Protein 6URV (pdb70)

Sequence (770 aa):
MDGLELRKLGEVSWEEEAEISGSSARYDVTLSEQGEFKLEYLEDGIYGIFQSTFLGASQRGVGVAQGGVFHTMWHVTRGAFLVRNGKKLVPSWASVKEDLVAYGGSWKLDGRWDGEEEVQLIAAAPGKNVVNVQTKPSLFKVKNGGEIGAVALDYPSGTSGSPIVNRNGEVIGLYGNGILVGDNSFVSAISQTDGLELRKLGEVSWEEEAEISGSSARYDVTLSEQGEFKLDGLELRKLGEVSWEEEAEISGSSARYDVTLSEQGEFKLCEYLEDGIYGIFQSTFLGASQRGVGVAQGGVFHTMWHVTRGAFLVRNGKKLVPSWASVKEDLVAYGGSWKLDGRWDGEEEVQLIAAAPGKNVVNVQTKPSLFKVKNGGEIGAVALDYPSGTSGSPIVNRNGEVIGLYGNGILVGDNSFVSAISQTMDGLELRKLGEVSWEEEAEISGSSARYDVTLSEQGEFKLYLEDGIYGIFQSTFLGASQRGVGVAQGGVFHTMWHVTRGAFLVRNGKKLVPSWASVKEDLVAYGGSWKLDGRWDGEEEVQLIAAAPGKNVVNVQTKPSLFKVKNGGEIGAVALDYPSGTSGSPIVNRNGEVIGLYGNGILVGDNSFVSAISQTEYLEDGIYGIFQSTFLGASQRGVGVAQGGVFHTMWHVTRGAFLVRNGKKLVPSWASVKEDLVAYGGSWKLDGRWDGEEEVQLIAAAPGKNVVNVQTKPSLFKVKNGGEIGAVALDYPSGTSGSPIVNRNGEVIGLYGNGILVGDNSFVSAISQT

Structure (mmCIF, N/CA/C/O backbone):
data_6URV
#
_entry.id   6URV
#
_cell.length_a   60.019
_cell.length_b   151.670
_cell.length_c   60.255
_cell.angle_alpha   90.000
_cell.angle_beta   111.268
_cell.angle_gamma   90.000
#
_symmetry.space_group_name_H-M   'P 1 21 1'
#
loop_
_entity.id
_entity.type
_entity.pdbx_description
1 polymer NS2B
2 polymer 'NS3 protease'
3 water water
#
loop_
_atom_site.group_PDB
_atom_site.id
_atom_site.type_symbol
_atom_site.label_atom_id
_atom_site.label_alt_id
_atom_site.label_comp_id
_atom_site.label_asym_id
_atom_site.label_entity_id
_atom_site.label_seq_id
_atom_site.pdbx_PDB_ins_code
_atom_site.Cartn_x
_atom_site.Cartn_y
_atom_site.Cartn_z
_atom_site.occupancy
_atom_site.B_iso_or_equiv
_atom_site.auth_seq_id
_atom_site.auth_comp_id
_atom_site.auth_asym_id
_atom_site.auth_atom_id
_atom_site.pdbx_PDB_model_num
ATOM 1 N N . MET A 1 1 ? -9.71013 -8.37291 -13.83435 1.000 113.92682 48 MET A N 1
ATOM 2 C CA . MET A 1 1 ? -10.84284 -8.34870 -12.91418 1.000 110.95804 48 MET A CA 1
ATOM 3 C C . MET A 1 1 ? -10.73085 -9.46834 -11.88192 1.000 108.48669 48 MET A C 1
ATOM 4 O O . MET A 1 1 ? -11.70152 -9.80198 -11.20125 1.000 106.03640 48 MET A O 1
ATOM 6 N N . ASP A 1 2 ? -9.53252 -10.04331 -11.77546 1.000 109.29995 49 ASP A N 1
ATOM 7 C CA . ASP A 1 2 ? -9.25358 -11.11363 -10.82614 1.000 106.07061 49 ASP A CA 1
ATOM 8 C C . ASP A 1 2 ? -8.53163 -10.63156 -9.57813 1.000 102.57546 49 ASP A C 1
ATOM 9 O O . ASP A 1 2 ? -8.58672 -11.30760 -8.54646 1.000 99.68564 49 ASP A O 1
ATOM 14 N N . GLY A 1 3 ? -7.85335 -9.49398 -9.64985 1.000 105.08628 50 GLY A N 1
ATOM 15 C CA . GLY A 1 3 ? -7.15447 -8.95407 -8.50593 1.000 99.78038 50 GLY A CA 1
ATOM 16 C C . GLY A 1 3 ? -7.33818 -7.45641 -8.41464 1.000 96.41156 50 GLY A C 1
ATOM 17 O O . GLY A 1 3 ? -8.13007 -6.87413 -9.16281 1.000 100.80682 50 GLY A O 1
ATOM 18 N N . LEU A 1 4 ? -6.62437 -6.81970 -7.49780 1.000 85.35234 51 LEU A N 1
ATOM 19 C CA . LEU A 1 4 ? -6.72699 -5.38575 -7.30939 1.000 80.55703 51 LEU A CA 1
ATOM 20 C C . LEU A 1 4 ? -5.45525 -4.72219 -7.81419 1.000 78.22517 51 LEU A C 1
ATOM 21 O O . LEU A 1 4 ? -4.36293 -5.28944 -7.72782 1.000 78.84630 51 LEU A O 1
ATOM 26 N N . GLU A 1 5 ? -5.60383 -3.51110 -8.33657 1.000 77.39612 52 GLU A N 1
ATOM 27 C CA . GLU A 1 5 ? -4.50812 -2.79609 -8.96755 1.000 78.88051 52 GLU A CA 1
ATOM 28 C C . GLU A 1 5 ? -4.10357 -1.63816 -8.06949 1.000 73.16930 52 GLU A C 1
ATOM 29 O O . GLU A 1 5 ? -4.93751 -1.04346 -7.38170 1.000 69.89259 52 GLU A O 1
ATOM 35 N N . LEU A 1 6 ? -2.81935 -1.31006 -8.09492 1.000 65.82631 53 LEU A N 1
ATOM 36 C CA . LEU A 1 6 ? -2.28249 -0.26684 -7.23964 1.000 66.05266 53 LEU A CA 1
ATOM 37 C C . LEU A 1 6 ? -2.04498 0.99488 -8.05181 1.000 69.72941 53 LEU A C 1
ATOM 38 O O . LEU A 1 6 ? -1.60303 0.93874 -9.20344 1.000 72.19813 53 LEU A O 1
ATOM 43 N N . ARG A 1 7 ? -2.32919 2.13284 -7.43621 1.000 70.55583 54 ARG A N 1
ATOM 44 C CA . ARG A 1 7 ? -2.09891 3.42976 -8.04641 1.000 74.57473 54 ARG A CA 1
ATOM 45 C C . ARG A 1 7 ? -1.47183 4.32640 -6.99892 1.000 75.06163 54 ARG A C 1
ATOM 46 O O . ARG A 1 7 ? -1.93979 4.38647 -5.85931 1.000 72.88505 54 ARG A O 1
ATOM 54 N N . LYS A 1 8 ? -0.42929 5.04052 -7.39193 1.000 78.35413 55 LYS A N 1
ATOM 55 C CA . LYS A 1 8 ? 0.24490 5.92415 -6.46039 1.000 79.40426 55 LYS A CA 1
ATOM 56 C C . LYS A 1 8 ? -0.52433 7.23535 -6.39731 1.000 85.38655 55 LYS A C 1
ATOM 57 O O . LYS A 1 8 ? -0.86701 7.81342 -7.43417 1.000 91.81101 55 LYS A O 1
ATOM 63 N N . LEU A 1 9 ? -0.79634 7.70598 -5.17900 1.000 84.07324 56 LEU A N 1
ATOM 64 C CA . LEU A 1 9 ? -1.52950 8.94541 -4.98183 1.000 88.45797 56 LEU A CA 1
ATOM 65 C C . LEU A 1 9 ? -0.74561 10.00911 -4.23240 1.000 95.10351 56 LEU A C 1
ATOM 66 O O . LEU A 1 9 ? -1.14244 11.17812 -4.25591 1.000 98.56182 56 LEU A O 1
ATOM 71 N N . GLY A 1 10 ? 0.35382 9.64447 -3.58723 1.000 97.28008 57 GLY A N 1
ATOM 72 C CA . GLY A 1 10 ? 1.16799 10.60121 -2.87266 1.000 106.36802 57 GLY A CA 1
ATOM 73 C C . GLY A 1 10 ? 2.26825 9.87066 -2.13311 1.000 108.81568 57 GLY A C 1
ATOM 74 O O . GLY A 1 10 ? 2.44031 8.65892 -2.28271 1.000 108.26824 57 GLY A O 1
ATOM 75 N N . GLU A 1 11 ? 2.99085 10.62129 -1.30939 1.000 112.16608 58 GLU A N 1
ATOM 76 C CA . GLU A 1 11 ? 4.12970 10.06781 -0.59800 1.000 111.17122 58 GLU A CA 1
ATOM 77 C C . GLU A 1 11 ? 4.04470 10.46216 0.87152 1.000 106.79702 58 GLU A C 1
ATOM 78 O O . GLU A 1 11 ? 3.60877 11.57045 1.20104 1.000 110.55010 58 GLU A O 1
ATOM 84 N N . VAL A 1 12 ? 4.48428 9.56015 1.74679 1.000 98.12755 59 VAL A N 1
ATOM 85 C CA . VAL A 1 12 ? 4.32283 9.73528 3.18749 1.000 91.05565 59 VAL A CA 1
ATOM 86 C C . VAL A 1 12 ? 5.29791 10.79618 3.68306 1.000 91.97419 59 VAL A C 1
ATOM 87 O O . VAL A 1 12 ? 6.50727 10.72087 3.43799 1.000 95.12456 59 VAL A O 1
ATOM 91 N N . SER A 1 13 ? 4.76398 11.79961 4.36862 1.000 90.30293 60 SER A N 1
ATOM 92 C CA . SER A 1 13 ? 5.54390 12.92104 4.86499 1.000 94.27709 60 SER A CA 1
ATOM 93 C C . SER A 1 13 ? 4.73553 13.57424 5.97073 1.000 91.33990 60 SER A C 1
ATOM 94 O O . SER A 1 13 ? 3.54004 13.31650 6.12516 1.000 89.38967 60 SER A O 1
ATOM 97 N N . TRP A 1 14 ? 5.39791 14.42866 6.73430 1.000 94.68240 61 TRP A N 1
ATOM 98 C CA . TRP A 1 14 ? 4.73119 15.25809 7.72395 1.000 96.93267 61 TRP A CA 1
ATOM 99 C C . TRP A 1 14 ? 4.65915 16.67033 7.16241 1.000 103.53873 61 TRP A C 1
ATOM 100 O O . TRP A 1 14 ? 5.69378 17.30260 6.92548 1.000 107.34182 61 TRP A O 1
ATOM 111 N N . GLU A 1 15 ? 3.44313 17.15313 6.93704 1.000 105.00470 62 GLU A N 1
ATOM 112 C CA . GLU A 1 15 ? 3.23517 18.50912 6.45446 1.000 112.62666 62 GLU A CA 1
ATOM 113 C C . GLU A 1 15 ? 3.11908 19.42812 7.66241 1.000 119.88806 62 GLU A C 1
ATOM 114 O O . GLU A 1 15 ? 2.31405 19.17811 8.56611 1.000 115.97443 62 GLU A O 1
ATOM 116 N N . GLU A 1 16 ? 3.93550 20.48613 7.67987 1.000 93.70597 63 GLU A N 1
ATOM 117 C CA . GLU A 1 16 ? 4.03664 21.31364 8.87607 1.000 99.90935 63 GLU A CA 1
ATOM 118 C C . GLU A 1 16 ? 2.80537 22.18985 9.06328 1.000 108.75778 63 GLU A C 1
ATOM 119 O O . GLU A 1 16 ? 2.44079 22.51016 10.20068 1.000 108.53143 63 GLU A O 1
ATOM 121 N N . GLU A 1 17 ? 2.16516 22.59413 7.97039 1.000 117.32459 64 GLU A N 1
ATOM 122 C CA . GLU A 1 17 ? 0.97808 23.43728 7.99866 1.000 127.82322 64 GLU A CA 1
ATOM 123 C C . GLU A 1 17 ? -0.32702 22.64513 8.02858 1.000 134.33453 64 GLU A C 1
ATOM 124 O O . GLU A 1 17 ? -1.39636 23.24237 7.87619 1.000 135.98473 64 GLU A O 1
ATOM 126 N N . ALA A 1 18 ? -0.26595 21.32849 8.22601 1.000 139.32986 65 ALA A N 1
ATOM 127 C CA . ALA A 1 18 ? -1.44680 20.47649 8.11507 1.000 139.09036 65 ALA A CA 1
ATOM 128 C C . ALA A 1 18 ? -2.53649 20.88189 9.10487 1.000 137.46122 65 ALA A C 1
ATOM 129 O O . ALA A 1 18 ? -2.26532 21.30974 10.22961 1.000 138.71926 65 ALA A O 1
ATOM 131 N N . GLU A 1 19 ? -3.78782 20.73138 8.66815 1.000 126.10196 66 GLU A N 1
ATOM 132 C CA . GLU A 1 19 ? -4.93142 21.15644 9.46589 1.000 118.24839 66 GLU A CA 1
ATOM 133 C C . GLU A 1 19 ? -5.15298 20.22115 10.64972 1.000 112.98723 66 GLU A C 1
ATOM 134 O O . GLU A 1 19 ? -5.05792 18.99725 10.52808 1.000 108.73672 66 GLU A O 1
ATOM 140 N N . ILE A 1 20 ? -5.41125 20.81376 11.81391 1.000 112.86090 67 ILE A N 1
ATOM 141 C CA . ILE A 1 20 ? -5.65129 20.06447 13.04253 1.000 110.96067 67 ILE A CA 1
ATOM 142 C C . ILE A 1 20 ? -7.14900 19.87806 13.26267 1.000 117.31933 67 ILE A C 1
ATOM 143 O O . ILE A 1 20 ? -7.93815 20.81295 13.08312 1.000 122.30151 67 ILE A O 1
ATOM 148 N N . SER A 1 21 ? -7.54227 18.65647 13.61568 1.000 119.95386 68 SER A N 1
ATOM 149 C CA . SER A 1 21 ? -8.93364 18.31337 13.88906 1.000 124.58073 68 SER A CA 1
ATOM 150 C C . SER A 1 21 ? -8.94451 17.15139 14.87828 1.000 128.77333 68 SER A C 1
ATOM 151 O O . SER A 1 21 ? -7.91305 16.79751 15.45638 1.000 126.89943 68 SER A O 1
ATOM 154 N N . GLY A 1 22 ? -10.11820 16.55574 15.07907 1.000 137.06643 69 GLY A N 1
ATOM 155 C CA . GLY A 1 22 ? -10.24422 15.46643 16.02514 1.000 135.56099 69 GLY A CA 1
ATOM 156 C C . GLY A 1 22 ? -10.43433 15.91649 17.45853 1.000 135.28727 69 GLY A C 1
ATOM 157 O O . GLY A 1 22 ? -10.45445 17.10479 17.79226 1.000 138.20341 69 GLY A O 1
ATOM 158 N N . SER A 1 23 ? -10.59450 14.91701 18.32347 1.000 127.84428 70 SER A N 1
ATOM 159 C CA . SER A 1 23 ? -10.78498 15.10705 19.75313 1.000 124.87023 70 SER A CA 1
ATOM 160 C C . SER A 1 23 ? -10.03081 14.00566 20.48183 1.000 117.88519 70 SER A C 1
ATOM 161 O O . SER A 1 23 ? -10.03269 12.85318 20.04405 1.000 117.13510 70 SER A O 1
ATOM 164 N N . SER A 1 24 ? -9.38645 14.36140 21.58991 1.000 113.37149 71 SER A N 1
ATOM 165 C CA . SER A 1 24 ? -8.63169 13.40507 22.38946 1.000 112.16345 71 SER A CA 1
ATOM 166 C C . SER A 1 24 ? -9.48833 12.92022 23.55236 1.000 115.24276 71 SER A C 1
ATOM 167 O O . SER A 1 24 ? -10.02384 13.72773 24.32013 1.000 121.79092 71 SER A O 1
ATOM 170 N N . ALA A 1 25 ? -9.61020 11.60005 23.67567 1.000 112.31873 72 ALA A N 1
ATOM 171 C CA . ALA A 1 25 ? -10.37843 10.97130 24.74079 1.000 113.60309 72 ALA A CA 1
ATOM 172 C C . ALA A 1 25 ? -9.82719 9.57289 24.97666 1.000 111.39230 72 ALA A C 1
ATOM 173 O O . ALA A 1 25 ? -9.10326 9.02476 24.14275 1.000 108.81831 72 ALA A O 1
ATOM 175 N N . ARG A 1 26 ? -10.16662 9.00428 26.12902 1.000 113.02145 73 ARG A N 1
ATOM 176 C CA . ARG A 1 26 ? -9.73959 7.65869 26.48474 1.000 114.21369 73 ARG A CA 1
ATOM 177 C C . ARG A 1 26 ? -10.94236 6.72580 26.52687 1.000 113.62941 73 ARG A C 1
ATOM 178 O O . ARG A 1 26 ? -11.94656 7.03205 27.17684 1.000 117.92730 73 ARG A O 1
ATOM 186 N N . TYR A 1 27 ? -10.83711 5.59532 25.82914 1.000 110.07899 74 TYR A N 1
ATOM 187 C CA . TYR A 1 27 ? -11.89464 4.59368 25.77445 1.000 109.91318 74 TYR A CA 1
ATOM 188 C C . TYR A 1 27 ? -11.28664 3.25255 26.14829 1.000 111.49232 74 TYR A C 1
ATOM 189 O O . TYR A 1 27 ? -10.19649 2.91870 25.67542 1.000 111.54495 74 TYR A O 1
ATOM 198 N N . ASP A 1 28 ? -11.97236 2.48177 26.98762 1.000 111.92658 75 ASP A N 1
ATOM 199 C CA . ASP A 1 28 ? -11.54124 1.11911 27.26937 1.000 107.94715 75 ASP A CA 1
ATOM 200 C C . ASP A 1 28 ? -12.42933 0.14514 26.50476 1.000 99.27506 75 ASP A C 1
ATOM 201 O O . ASP A 1 28 ? -13.65749 0.16829 26.64187 1.000 97.28535 75 ASP A O 1
ATOM 206 N N . VAL A 1 29 ? -11.79569 -0.70617 25.70011 1.000 97.40905 76 VAL A N 1
ATOM 207 C CA . VAL A 1 29 ? -12.46798 -1.53586 24.71351 1.000 94.00074 76 VAL A CA 1
ATOM 208 C C . VAL A 1 29 ? -11.98259 -2.96952 24.86637 1.000 96.33787 76 VAL A C 1
ATOM 209 O O . VAL A 1 29 ? -10.94837 -3.23936 25.47838 1.000 96.94847 76 VAL A O 1
ATOM 213 N N . THR A 1 30 ? -12.74694 -3.89598 24.29780 1.000 97.04058 77 THR A N 1
ATOM 214 C CA . THR A 1 30 ? -12.32450 -5.28305 24.21157 1.000 100.31992 77 THR A CA 1
ATOM 215 C C . THR A 1 30 ? -11.89477 -5.57752 22.78118 1.000 98.40390 77 THR A C 1
ATOM 216 O O . THR A 1 30 ? -12.44144 -5.02586 21.82121 1.000 95.41407 77 THR A O 1
ATOM 220 N N . LEU A 1 31 ? -10.89856 -6.44824 22.64880 1.000 94.03759 78 LEU A N 1
ATOM 221 C CA . LEU A 1 31 ? -10.38265 -6.85636 21.35060 1.000 87.03149 78 LEU A CA 1
ATOM 222 C C . LEU A 1 31 ? -10.49588 -8.36379 21.20411 1.000 90.36347 78 LEU A C 1
ATOM 223 O O . LEU A 1 31 ? -9.94763 -9.11260 22.01929 1.000 93.15064 78 LEU A O 1
ATOM 228 N N . SER A 1 32 ? -11.20809 -8.79962 20.17206 1.000 93.08484 79 SER A N 1
ATOM 229 C CA . SER A 1 32 ? -11.34544 -10.21427 19.87746 1.000 97.95385 79 SER A CA 1
ATOM 230 C C . SER A 1 32 ? -10.10168 -10.72701 19.15288 1.000 92.67953 79 SER A C 1
ATOM 231 O O . SER A 1 32 ? -9.24921 -9.96142 18.69268 1.000 89.64496 79 SER A O 1
ATOM 234 N N . GLU A 1 33 ? -10.00338 -12.05188 19.05635 1.000 94.14550 80 GLU A N 1
ATOM 235 C CA . GLU A 1 33 ? -8.91138 -12.65702 18.30376 1.000 97.70908 80 GLU A CA 1
ATOM 236 C C . GLU A 1 33 ? -9.02098 -12.38786 16.80840 1.000 93.99548 80 GLU A C 1
ATOM 237 O O . GLU A 1 33 ? -8.03305 -12.56022 16.08728 1.000 93.95600 80 GLU A O 1
ATOM 243 N N . GLN A 1 34 ? -10.18569 -11.95920 16.32912 1.000 90.62929 81 GLN A N 1
ATOM 244 C CA . GLN A 1 34 ? -10.36656 -11.60512 14.92862 1.000 87.92633 81 GLN A CA 1
ATOM 245 C C . GLN A 1 34 ? -10.11897 -10.12680 14.66123 1.000 85.79976 81 GLN A C 1
ATOM 246 O O . GLN A 1 34 ? -10.52845 -9.62490 13.60941 1.000 82.72571 81 GLN A O 1
ATOM 252 N N . GLY A 1 35 ? -9.46433 -9.42323 15.58295 1.000 87.91054 82 GLY A N 1
ATOM 253 C CA . GLY A 1 35 ? -9.10353 -8.03959 15.35075 1.000 89.17648 82 GLY A CA 1
ATOM 254 C C . GLY A 1 35 ? -10.25497 -7.07027 15.46191 1.000 88.20531 82 GLY A C 1
ATOM 255 O O . GLY A 1 35 ? -10.13643 -5.92846 15.00579 1.000 87.28678 82 GLY A O 1
ATOM 256 N N . GLU A 1 36 ? -11.36638 -7.49034 16.06057 1.000 89.94763 83 GLU A N 1
ATOM 257 C CA . GLU A 1 36 ? -12.53955 -6.64502 16.22384 1.000 91.52940 83 GLU A CA 1
ATOM 258 C C . GLU A 1 36 ? -12.43541 -5.84440 17.51407 1.000 91.07671 83 GLU A C 1
ATOM 259 O O . GLU A 1 36 ? -12.01388 -6.36328 18.55192 1.000 92.13736 83 GLU A O 1
ATOM 265 N N . PHE A 1 37 ? -12.85443 -4.58549 17.44845 1.000 91.30042 84 PHE A N 1
ATOM 266 C CA . PHE A 1 37 ? -12.84043 -3.68424 18.58851 1.000 92.77428 84 PHE A CA 1
ATOM 267 C C . PHE A 1 37 ? -14.27050 -3.36428 19.00216 1.000 97.08796 84 PHE A C 1
ATOM 268 O O . PHE A 1 37 ? -15.12059 -3.08325 18.15226 1.000 98.02228 84 PHE A O 1
ATOM 276 N N . LYS A 1 38 ? -14.53729 -3.41756 20.30503 1.000 100.98053 85 LYS A N 1
ATOM 277 C CA . LYS A 1 38 ? -15.85947 -3.08623 20.81774 1.000 100.54627 85 LYS A CA 1
ATOM 278 C C . LYS A 1 38 ? -15.71000 -2.44142 22.18717 1.000 102.71495 85 LYS A C 1
ATOM 279 O O . LYS A 1 38 ? -14.75483 -2.72233 22.91314 1.000 105.05733 85 LYS A O 1
ATOM 281 N N . LEU A 1 39 ? -16.68827 -1.61841 22.55461 1.000 101.23319 86 LEU A N 1
ATOM 282 C CA . LEU A 1 39 ? -16.65589 -0.91297 23.83589 1.000 102.09645 86 LEU A CA 1
ATOM 283 C C . LEU A 1 39 ? -17.30269 -1.72937 24.94929 1.000 101.49375 86 LEU A C 1
ATOM 284 O O . LEU A 1 39 ? -16.99998 -1.54139 26.12931 1.000 101.51480 86 LEU A O 1
ATOM 289 N N . GLU B 2 13 ? -44.81617 -10.05810 -4.12942 1.000 146.33860 18 GLU H N 1
ATOM 290 C CA . GLU B 2 13 ? -44.56143 -9.20097 -5.27934 1.000 147.09922 18 GLU H CA 1
ATOM 291 C C . GLU B 2 13 ? -44.32951 -7.75379 -4.84311 1.000 145.65167 18 GLU H C 1
ATOM 292 O O . GLU B 2 13 ? -43.51067 -7.04671 -5.43943 1.000 144.57523 18 GLU H O 1
ATOM 294 N N . TYR B 2 14 ? -45.02940 -7.31971 -3.79591 1.000 146.03593 19 TYR H N 1
ATOM 295 C CA . TYR B 2 14 ? -44.86542 -5.95358 -3.32669 1.000 141.48538 19 TYR H CA 1
ATOM 296 C C . TYR B 2 14 ? -43.49513 -5.74583 -2.68404 1.000 138.24552 19 TYR H C 1
ATOM 297 O O . TYR B 2 14 ? -42.99067 -6.59724 -1.93962 1.000 135.62152 19 TYR H O 1
ATOM 306 N N . LEU B 2 15 ? -42.90362 -4.58235 -2.95305 1.000 139.69570 20 LEU H N 1
ATOM 307 C CA . LEU B 2 15 ? -41.63740 -4.18953 -2.35084 1.000 138.48766 20 LEU H CA 1
ATOM 308 C C . LEU B 2 15 ? -41.95925 -3.14348 -1.29225 1.000 129.55238 20 LEU H C 1
ATOM 309 O O . LEU B 2 15 ? -42.35189 -2.02283 -1.63139 1.000 106.50488 20 LEU H O 1
ATOM 311 N N . GLU B 2 16 ? -41.70774 -3.47984 -0.02638 1.000 120.28021 21 GLU H N 1
ATOM 312 C CA . GLU B 2 16 ? -42.10550 -2.61588 1.08003 1.000 117.74570 21 GLU H CA 1
ATOM 313 C C . GLU B 2 16 ? -41.50274 -1.22363 0.93541 1.000 114.75586 21 GLU H C 1
ATOM 314 O O . GLU B 2 16 ? -40.32841 -1.06905 0.59436 1.000 113.67416 21 GLU H O 1
ATOM 316 N N . ASP B 2 17 ? -42.33123 -0.20603 1.17095 1.000 113.56888 22 ASP H N 1
ATOM 317 C CA . ASP B 2 17 ? -41.87740 1.17415 1.06161 1.000 109.70263 22 ASP H CA 1
ATOM 318 C C . ASP B 2 17 ? -40.79932 1.45718 2.09900 1.000 102.90971 22 ASP H C 1
ATOM 319 O O . ASP B 2 17 ? -40.82912 0.92911 3.21308 1.000 102.43333 22 ASP H O 1
ATOM 324 N N . GLY B 2 18 ? -39.82406 2.25386 1.71153 1.000 99.93567 23 GLY H N 1
ATOM 325 C CA . GLY B 2 18 ? -38.70731 2.56720 2.58089 1.000 97.32220 23 GLY H CA 1
ATOM 326 C C . GLY B 2 18 ? -37.45394 2.77268 1.75777 1.000 93.11643 23 GLY H C 1
ATOM 327 O O . GLY B 2 18 ? -37.46039 2.67096 0.53259 1.000 93.65333 23 GLY H O 1
ATOM 328 N N . ILE B 2 19 ? -36.36452 3.06032 2.46414 1.000 88.86592 24 ILE H N 1
ATOM 329 C CA . ILE B 2 19 ? -35.06976 3.29144 1.83599 1.000 89.24491 24 ILE H CA 1
ATOM 330 C C . ILE B 2 19 ? -34.27471 1.99431 1.88699 1.000 89.70812 24 ILE H C 1
ATOM 331 O O . ILE B 2 19 ? -34.16463 1.35834 2.94359 1.000 91.99261 24 ILE H O 1
ATOM 336 N N . TYR B 2 20 ? -33.79603 1.55844 0.72822 1.000 87.55523 25 TYR H N 1
ATOM 337 C CA . TYR B 2 20 ? -33.03631 0.32662 0.61342 1.000 87.65261 25 TYR H CA 1
ATOM 338 C C . TYR B 2 20 ? -31.61414 0.64736 0.18618 1.000 87.20256 25 TYR H C 1
ATOM 339 O O . TYR B 2 20 ? -31.36048 1.64063 -0.50148 1.000 89.60811 25 TYR H O 1
ATOM 348 N N . GLY B 2 21 ? -30.68632 -0.20048 0.61376 1.000 83.43369 26 GLY H N 1
ATOM 349 C CA . GLY B 2 21 ? -29.30618 -0.11373 0.18216 1.000 81.30975 26 GLY H CA 1
ATOM 350 C C . GLY B 2 21 ? -29.02732 -1.17278 -0.87436 1.000 82.75729 26 GLY H C 1
ATOM 351 O O . GLY B 2 21 ? -29.44510 -2.32002 -0.73966 1.000 83.86005 26 GLY H O 1
ATOM 352 N N . ILE B 2 22 ? -28.32138 -0.76387 -1.91501 1.000 80.19646 27 ILE H N 1
ATOM 353 C CA . ILE B 2 22 ? -27.91954 -1.66791 -2.98250 1.000 80.66757 27 ILE H CA 1
ATOM 354 C C . ILE B 2 22 ? -26.53988 -2.20860 -2.64125 1.000 78.84103 27 ILE H C 1
ATOM 355 O O . ILE B 2 22 ? -25.59741 -1.43905 -2.42070 1.000 77.24347 27 ILE H O 1
ATOM 360 N N . PHE B 2 23 ? -26.42181 -3.53072 -2.58194 1.000 79.23318 28 PHE H N 1
ATOM 361 C CA . PHE B 2 23 ? -25.21389 -4.19264 -2.11358 1.000 77.71458 28 PHE H CA 1
ATOM 362 C C . PHE B 2 23 ? -24.63516 -5.03758 -3.23731 1.000 78.22517 28 PHE H C 1
ATOM 363 O O . PHE B 2 23 ? -25.36553 -5.77430 -3.91022 1.000 79.99117 28 PHE H O 1
ATOM 371 N N . GLN B 2 24 ? -23.32554 -4.93627 -3.42873 1.000 76.83553 29 GLN H N 1
ATOM 372 C CA . GLN B 2 24 ? -22.62662 -5.68539 -4.46052 1.000 79.05948 29 GLN H CA 1
ATOM 373 C C . GLN B 2 24 ? -21.73836 -6.72964 -3.80723 1.000 77.90145 29 GLN H C 1
ATOM 374 O O . GLN B 2 24 ? -21.08234 -6.45854 -2.79803 1.000 77.62773 29 GLN H O 1
ATOM 380 N N . SER B 2 25 ? -21.71956 -7.92256 -4.38748 1.000 78.99631 30 SER H N 1
ATOM 381 C CA . SER B 2 25 ? -20.99149 -9.05063 -3.83103 1.000 78.63311 30 SER H CA 1
ATOM 382 C C . SER B 2 25 ? -19.79226 -9.35503 -4.71699 1.000 76.08281 30 SER H C 1
ATOM 383 O O . SER B 2 25 ? -19.94666 -9.62480 -5.91419 1.000 77.29085 30 SER H O 1
ATOM 386 N N . THR B 2 26 ? -18.60509 -9.28717 -4.13223 1.000 74.55631 31 THR H N 1
ATOM 387 C CA . THR B 2 26 ? -17.36040 -9.65801 -4.78340 1.000 74.12731 31 THR H CA 1
ATOM 388 C C . THR B 2 26 ? -16.68275 -10.72661 -3.93573 1.000 73.48249 31 THR H C 1
ATOM 389 O O . THR B 2 26 ? -17.15662 -11.08960 -2.85846 1.000 73.38248 31 THR H O 1
ATOM 393 N N . PHE B 2 27 ? -15.55374 -11.22975 -4.42492 1.000 73.17456 32 PHE H N 1
ATOM 394 C CA . PHE B 2 27 ? -14.77620 -12.17126 -3.63221 1.000 72.57186 32 PHE H CA 1
ATOM 395 C C . PHE B 2 27 ? -14.25859 -11.55168 -2.33809 1.000 71.33487 32 PHE H C 1
ATOM 396 O O . PHE B 2 27 ? -13.75191 -12.28330 -1.47946 1.000 70.99535 32 PHE H O 1
ATOM 404 N N . LEU B 2 28 ? -14.37022 -10.23498 -2.17542 1.000 70.80586 33 LEU H N 1
ATOM 405 C CA . LEU B 2 28 ? -13.98275 -9.56228 -0.94594 1.000 69.82943 33 LEU H CA 1
ATOM 406 C C . LEU B 2 28 ? -15.16089 -9.29695 -0.01809 1.000 70.01366 33 LEU H C 1
ATOM 407 O O . LEU B 2 28 ? -14.95767 -8.78401 1.08646 1.000 69.37148 33 LEU H O 1
ATOM 412 N N . GLY B 2 29 ? -16.38274 -9.62713 -0.43627 1.000 71.04536 34 GLY H N 1
ATOM 413 C CA . GLY B 2 29 ? -17.52999 -9.61371 0.44104 1.000 72.87979 34 GLY H CA 1
ATOM 414 C C . GLY B 2 29 ? -18.67320 -8.84451 -0.17925 1.000 73.49829 34 GLY H C 1
ATOM 415 O O . GLY B 2 29 ? -18.71861 -8.62825 -1.39477 1.000 73.17193 34 GLY H O 1
ATOM 416 N N . ALA B 2 30 ? -19.60649 -8.42905 0.67138 1.000 77.03292 35 ALA H N 1
ATOM 417 C CA . ALA B 2 30 ? -20.73928 -7.61424 0.25915 1.000 78.13042 35 ALA H CA 1
ATOM 418 C C . ALA B 2 30 ? -20.50025 -6.19415 0.74932 1.000 77.61983 35 ALA H C 1
ATOM 419 O O . ALA B 2 30 ? -20.19290 -5.98236 1.92710 1.000 78.20675 35 ALA H O 1
ATOM 421 N N . SER B 2 31 ? -20.64302 -5.22847 -0.15261 1.000 73.99571 36 SER H N 1
ATOM 422 C CA . SER B 2 31 ? -20.41331 -3.83309 0.17653 1.000 72.74556 36 SER H CA 1
ATOM 423 C C . SER B 2 31 ? -21.52243 -2.97097 -0.40166 1.000 72.37447 36 SER H C 1
ATOM 424 O O . SER B 2 31 ? -22.09154 -3.27399 -1.45509 1.000 73.59830 36 SER H O 1
ATOM 427 N N . GLN B 2 32 ? -21.82096 -1.89429 0.31794 1.000 71.89020 37 GLN H N 1
ATOM 428 C CA . GLN B 2 32 ? -22.87164 -0.95158 -0.04122 1.000 72.70082 37 GLN H CA 1
ATOM 429 C C . GLN B 2 32 ? -22.39592 -0.09244 -1.20257 1.000 72.72977 37 GLN H C 1
ATOM 430 O O . GLN B 2 32 ? -21.61853 0.85120 -1.02437 1.000 71.74808 37 GLN H O 1
ATOM 436 N N . ARG B 2 33 ? -22.88632 -0.39720 -2.39917 1.000 74.07467 38 ARG H N 1
ATOM 437 C CA . ARG B 2 33 ? -22.58256 0.44891 -3.53820 1.000 74.47998 38 ARG H CA 1
ATOM 438 C C . ARG B 2 33 ? -23.51966 1.65109 -3.61210 1.000 75.14585 38 ARG H C 1
ATOM 439 O O . ARG B 2 33 ? -23.20606 2.60542 -4.33296 1.000 75.32745 38 ARG H O 1
ATOM 441 N N . GLY B 2 34 ? -24.65124 1.63781 -2.89887 1.000 77.82775 39 GLY H N 1
ATOM 442 C CA . GLY B 2 34 ? -25.53624 2.79588 -2.91795 1.000 78.98579 39 GLY H CA 1
ATOM 443 C C . GLY B 2 34 ? -26.84777 2.58255 -2.17473 1.000 79.22266 39 GLY H C 1
ATOM 444 O O . GLY B 2 34 ? -27.06848 1.56532 -1.50918 1.000 78.93578 39 GLY H O 1
ATOM 445 N N . VAL B 2 35 ? -27.71295 3.59680 -2.28612 1.000 77.98830 40 VAL H N 1
ATOM 446 C CA . VAL B 2 35 ? -29.04275 3.65373 -1.68037 1.000 79.96485 40 VAL H CA 1
ATOM 447 C C . VAL B 2 35 ? -30.08984 3.99573 -2.73365 1.000 82.27829 40 VAL H C 1
ATOM 448 O O . VAL B 2 35 ? -29.79397 4.50772 -3.81329 1.000 82.53884 40 VAL H O 1
ATOM 452 N N . GLY B 2 36 ? -31.21941 3.33435 -2.50462 1.000 84.15746 41 GLY H N 1
ATOM 453 C CA . GLY B 2 36 ? -32.43006 3.38394 -3.33512 1.000 85.18916 41 GLY H CA 1
ATOM 454 C C . GLY B 2 36 ? -33.60744 3.86949 -2.52987 1.000 86.14717 41 GLY H C 1
ATOM 455 O O . GLY B 2 36 ? -33.44108 4.12630 -1.35072 1.000 85.00230 41 GLY H O 1
ATOM 456 N N . VAL B 2 37 ? -34.75771 4.01372 -3.16731 1.000 88.44745 42 VAL H N 1
ATOM 457 C CA . VAL B 2 37 ? -35.95222 4.48940 -2.42705 1.000 89.76866 42 VAL H CA 1
ATOM 458 C C . VAL B 2 37 ? -37.17538 3.80751 -2.99688 1.000 92.73743 42 VAL H C 1
ATOM 459 O O . VAL B 2 37 ? -37.56053 4.15454 -4.08247 1.000 94.10602 42 VAL H O 1
ATOM 463 N N . ALA B 2 38 ? -37.75593 2.88414 -2.25143 1.000 95.21931 43 ALA H N 1
ATOM 464 C CA . ALA B 2 38 ? -38.98587 2.21104 -2.70923 1.000 100.64101 43 ALA H CA 1
ATOM 465 C C . ALA B 2 38 ? -40.21218 3.07348 -2.37619 1.000 101.94907 43 ALA H C 1
ATOM 466 O O . ALA B 2 38 ? -40.30696 3.64143 -1.27494 1.000 97.99859 43 ALA H O 1
ATOM 468 N N . GLN B 2 39 ? -41.08114 3.21935 -3.36519 1.000 105.60740 44 GLN H N 1
ATOM 469 C CA . GLN B 2 39 ? -42.33987 3.94117 -3.23834 1.000 108.16297 44 GLN H CA 1
ATOM 470 C C . GLN B 2 39 ? -43.29704 3.46421 -4.31832 1.000 114.44530 44 GLN H C 1
ATOM 471 O O . GLN B 2 39 ? -42.92438 3.40338 -5.49418 1.000 112.68193 44 GLN H O 1
ATOM 477 N N . GLY B 2 40 ? -44.52426 3.14052 -3.91747 1.000 112.06870 45 GLY H N 1
ATOM 478 C CA . GLY B 2 40 ? -45.51218 2.68533 -4.87435 1.000 118.47736 45 GLY H CA 1
ATOM 479 C C . GLY B 2 40 ? -45.18852 1.36052 -5.52146 1.000 121.57510 45 GLY H C 1
ATOM 480 O O . GLY B 2 40 ? -45.73165 1.05152 -6.58396 1.000 119.11428 45 GLY H O 1
ATOM 481 N N . GLY B 2 41 ? -44.30234 0.57236 -4.91569 1.000 123.06476 46 GLY H N 1
ATOM 482 C CA . GLY B 2 41 ? -43.92443 -0.72369 -5.43786 1.000 126.50201 46 GLY H CA 1
ATOM 483 C C . GLY B 2 41 ? -42.87359 -0.71371 -6.52394 1.000 128.71806 46 GLY H C 1
ATOM 484 O O . GLY B 2 41 ? -42.60880 -1.76763 -7.11242 1.000 133.09227 46 GLY H O 1
ATOM 485 N N . VAL B 2 42 ? -42.26612 0.43280 -6.81102 1.000 123.70957 47 VAL H N 1
ATOM 486 C CA . VAL B 2 42 ? -41.16300 0.52451 -7.75805 1.000 122.70419 47 VAL H CA 1
ATOM 487 C C . VAL B 2 42 ? -39.96450 1.10409 -7.01736 1.000 118.00362 47 VAL H C 1
ATOM 488 O O . VAL B 2 42 ? -40.12072 1.95446 -6.13746 1.000 118.27471 47 VAL H O 1
ATOM 492 N N . PHE B 2 43 ? -38.76321 0.63969 -7.36762 1.000 105.56266 48 PHE H N 1
ATOM 493 C CA . PHE B 2 43 ? -37.53985 1.05638 -6.69028 1.000 93.07432 48 PHE H CA 1
ATOM 494 C C . PHE B 2 43 ? -36.82246 2.10890 -7.52175 1.000 88.52114 48 PHE H C 1
ATOM 495 O O . PHE B 2 43 ? -36.59586 1.91211 -8.71958 1.000 89.83709 48 PHE H O 1
ATOM 503 N N . HIS B 2 44 ? -36.43813 3.20868 -6.87647 1.000 84.44434 49 HIS H N 1
ATOM 504 C CA . HIS B 2 44 ? -35.80944 4.33392 -7.55364 1.000 84.66015 49 HIS H CA 1
ATOM 505 C C . HIS B 2 44 ? -34.43425 4.59077 -6.96290 1.000 80.61230 49 HIS H C 1
ATOM 506 O O . HIS B 2 44 ? -34.27381 4.64849 -5.73911 1.000 79.00158 49 HIS H O 1
ATOM 513 N N . THR B 2 45 ? -33.45699 4.77036 -7.84152 1.000 80.90181 50 THR H N 1
ATOM 514 C CA . THR B 2 45 ? -32.08617 5.02655 -7.43377 1.000 81.57557 50 THR H CA 1
ATOM 515 C C . THR B 2 45 ? -31.38246 5.70768 -8.59691 1.000 86.07874 50 THR H C 1
ATOM 516 O O . THR B 2 45 ? -31.94562 5.86672 -9.68250 1.000 88.43955 50 THR H O 1
ATOM 520 N N . MET B 2 46 ? -30.14694 6.12416 -8.34560 1.000 86.00505 51 MET H N 1
ATOM 521 C CA . MET B 2 46 ? -29.34494 6.78502 -9.36097 1.000 87.76842 51 MET H CA 1
ATOM 522 C C . MET B 2 46 ? -28.81798 5.76886 -10.36592 1.000 92.24001 51 MET H C 1
ATOM 523 O O . MET B 2 46 ? -28.45430 4.64917 -10.00472 1.000 90.67140 51 MET H O 1
ATOM 528 N N . TRP B 2 47 ? -28.81951 6.15224 -11.64320 1.000 101.57270 52 TRP H N 1
ATOM 529 C CA . TRP B 2 47 ? -28.41963 5.21817 -12.69174 1.000 105.03891 52 TRP H CA 1
ATOM 530 C C . TRP B 2 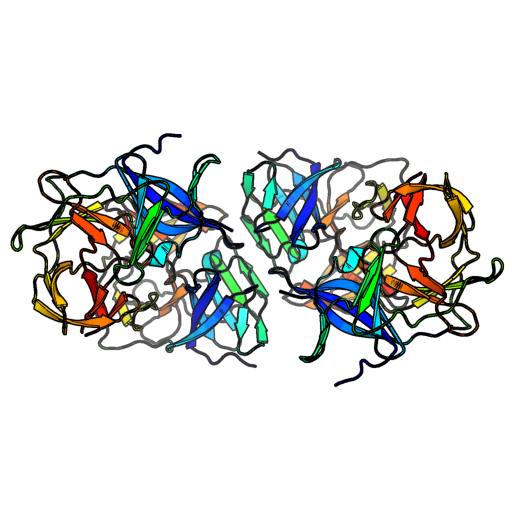47 ? -26.98527 4.73375 -12.50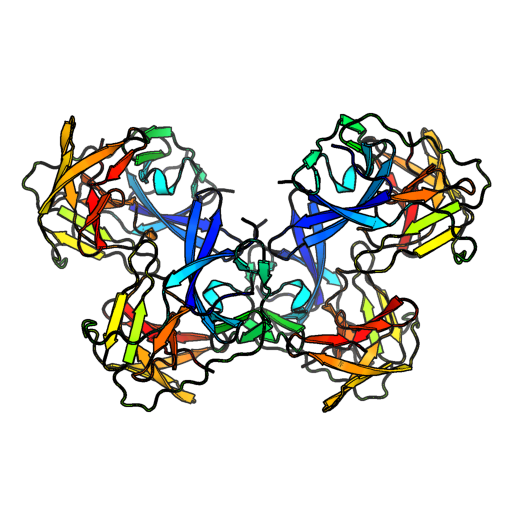150 1.000 102.98603 52 TRP H C 1
ATOM 531 O O . TRP B 2 47 ? -26.67983 3.56322 -12.75928 1.000 101.49375 52 TRP H O 1
ATOM 542 N N . HIS B 2 48 ? -26.09032 5.61387 -12.04365 1.000 97.50906 53 HIS H N 1
ATOM 543 C CA . HIS B 2 48 ? -24.68412 5.24161 -11.93614 1.000 90.83194 53 HIS H CA 1
ATOM 544 C C . HIS B 2 48 ? -24.39897 4.21856 -10.83960 1.000 89.20280 53 HIS H C 1
ATOM 545 O O . HIS B 2 48 ? -23.36413 3.54564 -10.90792 1.000 91.73468 53 HIS H O 1
ATOM 552 N N . VAL B 2 49 ? -25.33425 4.04498 -9.97106 1.000 87.73947 54 VAL H N 1
ATOM 553 C CA . VAL B 2 49 ? -25.13302 3.11587 -8.83818 1.000 84.59699 54 VAL H CA 1
ATOM 554 C C . VAL B 2 49 ? -25.35309 1.69881 -9.34438 1.000 85.57079 54 VAL H C 1
ATOM 555 O O . VAL B 2 49 ? -24.59645 0.83016 -9.01150 1.000 86.90779 54 VAL H O 1
ATOM 559 N N . THR B 2 50 ? -26.30379 1.52844 -10.19681 1.000 87.19993 55 THR H N 1
ATOM 560 C CA . THR B 2 50 ? -26.72683 0.22337 -10.69139 1.000 89.00014 55 THR H CA 1
ATOM 561 C C . THR B 2 50 ? -26.31871 -0.04297 -12.13170 1.000 94.64819 55 THR H C 1
ATOM 562 O O . THR B 2 50 ? -26.01342 -1.18936 -12.46544 1.000 96.07994 55 THR H O 1
ATOM 566 N N . ARG B 2 51 ? -26.29437 0.98362 -12.98485 1.000 96.83266 56 ARG H N 1
ATOM 567 C CA . ARG B 2 51 ? -26.01923 0.83427 -14.41868 1.000 98.72236 56 ARG H CA 1
ATOM 568 C C . ARG B 2 51 ? -26.84156 -0.28350 -15.06412 1.000 98.26178 56 ARG H C 1
ATOM 569 O O . ARG B 2 51 ? -26.34222 -1.05800 -15.88156 1.000 97.94332 56 ARG H O 1
ATOM 577 N N . GLY B 2 52 ? -28.11483 -0.37114 -14.69274 1.000 98.75131 57 GLY H N 1
ATOM 578 C CA . GLY B 2 52 ? -29.02812 -1.30293 -15.32366 1.000 100.70944 57 GLY H CA 1
ATOM 579 C C . GLY B 2 52 ? -28.92626 -2.73878 -14.86653 1.000 100.29360 57 GLY H C 1
ATOM 580 O O . GLY B 2 52 ? -29.58945 -3.60468 -15.44682 1.000 100.73839 57 GLY H O 1
ATOM 581 N N . ALA B 2 53 ? -28.11626 -3.02470 -13.85467 1.000 99.97251 58 ALA H N 1
ATOM 582 C CA . ALA B 2 53 ? -28.05822 -4.36972 -13.30828 1.000 103.73349 58 ALA H CA 1
ATOM 583 C C . ALA B 2 53 ? -29.35477 -4.68803 -12.57229 1.000 108.19192 58 ALA H C 1
ATOM 584 O O . ALA B 2 53 ? -30.02868 -3.79899 -12.04329 1.000 111.50284 58 ALA H O 1
ATOM 586 N N . PHE B 2 54 ? -29.70977 -5.96706 -12.54896 1.000 109.61314 59 PHE H N 1
ATOM 587 C CA . PHE B 2 54 ? -30.93445 -6.37126 -11.88126 1.000 113.65573 59 PHE H CA 1
ATOM 588 C C . PHE B 2 54 ? -30.71846 -6.43606 -10.37581 1.000 108.94991 59 PHE H C 1
ATOM 589 O O . PHE B 2 54 ? -29.61151 -6.69500 -9.89550 1.000 108.12875 59 PHE H O 1
ATOM 597 N N . LEU B 2 55 ? -31.78196 -6.16940 -9.63019 1.000 104.93890 60 LEU H N 1
ATOM 598 C CA . LEU B 2 55 ? -31.75809 -6.30509 -8.18549 1.000 100.11464 60 LEU H CA 1
ATOM 599 C C . LEU B 2 55 ? -32.51630 -7.56084 -7.76831 1.000 102.67020 60 LEU H C 1
ATOM 600 O O . LEU B 2 55 ? -33.37978 -8.04744 -8.50049 1.000 107.07863 60 LEU H O 1
ATOM 605 N N . VAL B 2 56 ? -32.22393 -8.06708 -6.56683 1.000 100.15938 61 VAL H N 1
ATOM 606 C CA . VAL B 2 56 ? -32.99082 -9.17012 -5.99035 1.000 102.78338 61 VAL H CA 1
ATOM 607 C C . VAL B 2 56 ? -33.11582 -8.98191 -4.48574 1.000 104.60465 61 VAL H C 1
ATOM 608 O O . VAL B 2 56 ? -32.14443 -8.64924 -3.79606 1.000 101.37268 61 VAL H O 1
ATOM 612 N N . ARG B 2 57 ? -34.33685 -9.17678 -3.99467 1.000 109.09203 62 ARG H N 1
ATOM 613 C CA . ARG B 2 57 ? -34.66102 -9.20740 -2.57607 1.000 109.58419 62 ARG H CA 1
ATOM 614 C C . ARG B 2 57 ? -35.50963 -10.44877 -2.35769 1.000 116.11655 62 ARG H C 1
ATOM 615 O O . ARG B 2 57 ? -36.60875 -10.54870 -2.91369 1.000 119.07217 62 ARG H O 1
ATOM 623 N N . ASN B 2 58 ? -35.00906 -11.38030 -1.54841 1.000 121.64090 63 ASN H N 1
ATOM 624 C CA . ASN B 2 58 ? -35.68757 -12.65177 -1.28242 1.000 132.55273 63 ASN H CA 1
ATOM 625 C C . ASN B 2 58 ? -36.11419 -13.33534 -2.58185 1.000 140.69318 63 ASN H C 1
ATOM 626 O O . ASN B 2 58 ? -37.24550 -13.80402 -2.72947 1.000 145.28584 63 ASN H O 1
ATOM 631 N N . GLY B 2 59 ? -35.18609 -13.38560 -3.53680 1.000 142.76712 64 GLY H N 1
ATOM 632 C CA . GLY B 2 59 ? -35.39861 -14.08727 -4.78468 1.000 147.51769 64 GLY H CA 1
ATOM 633 C C . GLY B 2 59 ? -36.21468 -13.36629 -5.83572 1.000 145.88854 64 GLY H C 1
ATOM 634 O O . GLY B 2 59 ? -36.46382 -13.94730 -6.89931 1.000 151.63660 64 GLY H O 1
ATOM 635 N N . LYS B 2 60 ? -36.62815 -12.12472 -5.59459 1.000 139.43777 65 LYS H N 1
ATOM 636 C CA . LYS B 2 60 ? -37.38909 -11.36985 -6.58267 1.000 136.07684 65 LYS H CA 1
ATOM 637 C C . LYS B 2 60 ? -36.44068 -10.50237 -7.39795 1.000 128.32591 65 LYS H C 1
ATOM 638 O O . LYS B 2 60 ? -35.79956 -9.60041 -6.85355 1.000 130.53934 65 LYS H O 1
ATOM 640 N N . LYS B 2 61 ? -36.39930 -10.73194 -8.70847 1.000 114.36634 66 LYS H N 1
ATOM 641 C CA . LYS B 2 61 ? -35.47304 -10.03833 -9.59503 1.000 112.42401 66 LYS H CA 1
ATOM 642 C C . LYS B 2 61 ? -36.19034 -8.87504 -10.26844 1.000 112.53191 66 LYS H C 1
ATOM 643 O O . LYS B 2 61 ? -37.20072 -9.07273 -10.95379 1.000 117.99836 66 LYS H O 1
ATOM 645 N N . LEU B 2 62 ? -35.66490 -7.66943 -10.06824 1.000 111.91342 67 LEU H N 1
ATOM 646 C CA . LEU B 2 62 ? -36.21003 -6.45531 -10.65790 1.000 113.28990 67 LEU H CA 1
ATOM 647 C C . LEU B 2 62 ? -35.22710 -5.96840 -11.70896 1.000 114.28212 67 LEU H C 1
ATOM 648 O O . LEU B 2 62 ? -34.02556 -5.84195 -11.43712 1.000 112.00553 67 LEU H O 1
ATOM 653 N N . VAL B 2 63 ? -35.74246 -5.67817 -12.89540 1.000 119.29062 68 VAL H N 1
ATOM 654 C CA . VAL B 2 63 ? -34.91168 -5.26312 -14.01929 1.000 122.92526 68 VAL H CA 1
ATOM 655 C C . VAL B 2 63 ? -35.39040 -3.86638 -14.40474 1.000 123.33058 68 VAL H C 1
ATOM 656 O O . VAL B 2 63 ? -36.57094 -3.56075 -14.17882 1.000 127.42054 68 VAL H O 1
ATOM 660 N N . PRO B 2 64 ? -34.55650 -2.98936 -14.97377 1.000 120.25652 69 PRO H N 1
ATOM 661 C CA . PRO B 2 64 ? -34.99383 -1.59698 -15.16531 1.000 118.84320 69 PRO H CA 1
ATOM 662 C C . PRO B 2 64 ? -36.15878 -1.45611 -16.14373 1.000 120.30127 69 PRO H C 1
ATOM 663 O O . PRO B 2 64 ? -36.17296 -2.04409 -17.22980 1.000 124.57283 69 PRO H O 1
ATOM 667 N N . SER B 2 65 ? -37.15892 -0.67885 -15.72529 1.000 118.84056 70 SER H N 1
ATOM 668 C CA . SER B 2 65 ? -38.32555 -0.38727 -16.54843 1.000 121.54878 70 SER H CA 1
ATOM 669 C C . SER B 2 65 ? -38.26376 0.99390 -17.17999 1.000 119.62224 70 SER H C 1
ATOM 670 O O . SER B 2 65 ? -38.89482 1.21786 -18.21932 1.000 123.03054 70 SER H O 1
ATOM 673 N N . TRP B 2 66 ? -37.50054 1.90678 -16.58981 1.000 113.99261 71 TRP H N 1
ATOM 674 C CA . TRP B 2 66 ? -37.28463 3.22283 -17.16080 1.000 113.52940 71 TRP H CA 1
ATOM 675 C C . TRP B 2 66 ? -35.91172 3.69195 -16.71366 1.000 111.98448 71 TRP H C 1
ATOM 676 O O . TRP B 2 66 ? -35.52642 3.50378 -15.55677 1.000 107.91557 71 TRP H O 1
ATOM 687 N N . ALA B 2 67 ? -35.17855 4.29564 -17.64400 1.000 115.41647 72 ALA H N 1
ATOM 688 C CA . ALA B 2 67 ? -33.86095 4.83205 -17.35463 1.000 113.08724 72 ALA H CA 1
ATOM 689 C C . ALA B 2 67 ? -33.58184 5.97184 -18.32307 1.000 116.96139 72 ALA H C 1
ATOM 690 O O . ALA B 2 67 ? -34.07910 5.98197 -19.45507 1.000 121.23296 72 ALA H O 1
ATOM 692 N N . SER B 2 68 ? -32.83880 6.96388 -17.82071 1.000 116.71926 73 SER H N 1
ATOM 693 C CA . SER B 2 68 ? -32.35627 8.11228 -18.58254 1.000 122.20149 73 SER H CA 1
ATOM 694 C C . SER B 2 68 ? -30.92441 8.41943 -18.15582 1.000 119.57486 73 SER H C 1
ATOM 695 O O . SER B 2 68 ? -30.69012 8.83130 -17.01652 1.000 117.39565 73 SER H O 1
ATOM 698 N N . VAL B 2 69 ? -29.97123 8.25209 -19.06803 1.000 120.20125 74 VAL H N 1
ATOM 699 C CA . VAL B 2 69 ? -28.57350 8.43935 -18.70347 1.000 116.94560 74 VAL H CA 1
ATOM 700 C C . VAL B 2 69 ? -28.27563 9.88658 -18.29537 1.000 115.96390 74 VAL H C 1
ATOM 701 O O . VAL B 2 69 ? -27.41292 10.12696 -17.44164 1.000 111.47652 74 VAL H O 1
ATOM 705 N N . LYS B 2 70 ? -28.97774 10.87368 -18.87114 1.000 119.25904 75 LYS H N 1
ATOM 706 C CA . LYS B 2 70 ? -28.65407 12.26910 -18.56319 1.000 121.88830 75 LYS H CA 1
ATOM 707 C C . LYS B 2 70 ? -29.19635 12.71060 -17.20429 1.000 119.30115 75 LYS H C 1
ATOM 708 O O . LYS B 2 70 ? -28.59703 13.58238 -16.55886 1.000 118.70634 75 LYS H O 1
ATOM 710 N N . GLU B 2 71 ? -30.31146 12.13379 -16.74513 1.000 117.79307 76 GLU H N 1
ATOM 711 C CA . GLU B 2 71 ? -30.74873 12.40428 -15.38275 1.000 116.75874 76 GLU H CA 1
ATOM 712 C C . GLU B 2 71 ? -30.02972 11.54934 -14.35877 1.000 112.71878 76 GLU H C 1
ATOM 713 O O . GLU B 2 71 ? -30.03635 11.90314 -13.17510 1.000 106.92071 76 GLU H O 1
ATOM 719 N N . ASP B 2 72 ? -29.40963 10.45612 -14.79204 1.000 116.96666 77 ASP H N 1
ATOM 720 C CA . ASP B 2 72 ? -28.74985 9.51840 -13.88210 1.000 117.39039 77 ASP H CA 1
ATOM 721 C C . ASP B 2 72 ? -29.75188 8.93759 -12.88417 1.000 118.69055 77 ASP H C 1
ATOM 722 O O . ASP B 2 72 ? -29.45352 8.76937 -11.69708 1.000 116.41659 77 ASP H O 1
ATOM 727 N N . LEU B 2 73 ? -30.96484 8.66052 -13.36027 1.000 118.74845 78 LEU H N 1
ATOM 728 C CA . LEU B 2 73 ? -32.01722 8.08502 -12.53324 1.000 113.87155 78 LEU H CA 1
ATOM 729 C C . LEU B 2 73 ? -32.59566 6.86535 -13.23536 1.000 107.64449 78 LEU H C 1
ATOM 730 O O . LEU B 2 73 ? -32.70011 6.84064 -14.46420 1.000 111.83446 78 LEU H O 1
ATOM 735 N N . VAL B 2 74 ? -32.96514 5.85391 -12.45250 1.000 100.59101 79 VAL H N 1
ATOM 736 C CA . VAL B 2 74 ? -33.46625 4.58992 -12.98385 1.000 99.90672 79 VAL H CA 1
ATOM 737 C C . VAL B 2 74 ? -34.56344 4.06525 -12.06664 1.000 99.13031 79 VAL H C 1
ATOM 738 O O . VAL B 2 74 ? -34.48700 4.22198 -10.84349 1.000 96.79318 79 VAL H O 1
ATOM 742 N N . ALA B 2 75 ? -35.58565 3.43740 -12.65877 1.000 102.66231 80 ALA H N 1
ATOM 743 C CA . ALA B 2 75 ? -36.69320 2.84606 -11.91866 1.000 106.53383 80 ALA H CA 1
ATOM 744 C C . ALA B 2 75 ? -36.84203 1.38179 -12.30808 1.000 107.25233 80 ALA H C 1
ATOM 745 O O . ALA B 2 75 ? -36.64136 1.01794 -13.47016 1.000 109.23152 80 ALA H O 1
ATOM 747 N N . TYR B 2 76 ? -37.22312 0.54900 -11.33587 1.000 108.02874 81 TYR H N 1
ATOM 748 C CA . TYR B 2 76 ? -37.31452 -0.89768 -11.50938 1.000 107.56816 81 TYR H CA 1
ATOM 749 C C . TYR B 2 76 ? -38.71693 -1.40119 -11.20152 1.000 109.08150 81 TYR H C 1
ATOM 750 O O . TYR B 2 76 ? -39.22372 -1.18923 -10.09511 1.000 106.94440 81 TYR H O 1
ATOM 759 N N . GLY B 2 77 ? -39.22885 -2.17841 -12.15094 1.000 113.29253 82 GLY H N 1
ATOM 760 C CA . GLY B 2 77 ? -40.52475 -2.86548 -12.08464 1.000 118.71423 82 GLY H CA 1
ATOM 761 C C . GLY B 2 77 ? -41.68782 -1.91033 -12.13854 1.000 123.93854 82 GLY H C 1
ATOM 762 O O . GLY B 2 77 ? -42.75994 -2.30513 -11.68514 1.000 128.11536 82 GLY H O 1
ATOM 763 N N . GLY B 2 78 ? -41.48884 -0.70835 -12.67071 1.000 125.66507 83 GLY H N 1
ATOM 764 C CA . GLY B 2 78 ? -42.61289 0.23878 -12.71571 1.000 131.79738 83 GLY H CA 1
ATOM 765 C C . GLY B 2 78 ? -42.18580 1.60267 -13.19803 1.000 132.95015 83 GLY H C 1
ATOM 766 O O . GLY B 2 78 ? -41.00437 1.77715 -13.48406 1.000 132.03688 83 GLY H O 1
ATOM 767 N N . SER B 2 79 ? -43.12690 2.53982 -13.26041 1.000 136.45057 84 SER H N 1
ATOM 768 C CA . SER B 2 79 ? -42.82779 3.90870 -13.73746 1.000 135.19253 84 SER H CA 1
ATOM 769 C C . SER B 2 79 ? -42.27447 4.73554 -12.58903 1.000 130.09455 84 SER H C 1
ATOM 770 O O . SER B 2 79 ? -42.34823 4.29743 -11.45269 1.000 129.03126 84 SER H O 1
ATOM 773 N N . TRP B 2 80 ? -41.81104 5.93609 -12.89372 1.000 124.68600 85 TRP H N 1
ATOM 774 C CA . TRP B 2 80 ? -41.21388 6.73309 -11.82742 1.000 117.33775 85 TRP H CA 1
ATOM 775 C C . TRP B 2 80 ? -42.30507 7.32346 -10.92915 1.000 120.25916 85 TRP H C 1
ATOM 776 O O . TRP B 2 80 ? -43.12794 8.13533 -11.37800 1.000 126.29672 85 TRP H O 1
ATOM 787 N N . LYS B 2 81 ? -42.27752 6.96008 -9.64487 1.000 116.00601 86 LYS H N 1
ATOM 788 C CA . LYS B 2 81 ? -43.35064 7.27338 -8.70615 1.000 116.16656 86 LYS H CA 1
ATOM 789 C C . LYS B 2 81 ? -43.01464 8.39454 -7.72473 1.000 115.22697 86 LYS H C 1
ATOM 790 O O . LYS B 2 81 ? -43.83991 8.70197 -6.86051 1.000 116.74031 86 LYS H O 1
ATOM 792 N N . LEU B 2 82 ? -41.84886 9.02572 -7.84788 1.000 113.46360 87 LEU H N 1
ATOM 793 C CA . LEU B 2 82 ? -41.44010 10.13010 -6.98364 1.000 115.81915 87 LEU H CA 1
ATOM 794 C C . LEU B 2 82 ? -41.89924 11.45523 -7.58127 1.000 122.37783 87 LEU H C 1
ATOM 795 O O . LEU B 2 82 ? -41.47142 11.82126 -8.67944 1.000 124.33070 87 LEU H O 1
ATOM 800 N N . ASP B 2 83 ? -42.75677 12.17792 -6.85621 1.000 127.13630 88 ASP H N 1
ATOM 801 C CA . ASP B 2 83 ? -43.38981 13.36996 -7.39874 1.000 131.46839 88 ASP H CA 1
ATOM 802 C C . ASP B 2 83 ? -42.98739 14.66866 -6.70912 1.000 133.60549 88 ASP H C 1
ATOM 803 O O . ASP B 2 83 ? -43.36331 15.74158 -7.19438 1.000 138.39291 88 ASP H O 1
ATOM 805 N N . GLY B 2 84 ? -42.24519 14.61058 -5.60471 1.000 129.55764 89 GLY H N 1
ATOM 806 C CA . GLY B 2 84 ? -41.90171 15.82823 -4.88513 1.000 130.20245 89 GLY H CA 1
ATOM 807 C C . GLY B 2 84 ? -41.00528 16.74969 -5.69120 1.000 128.84966 89 GLY H C 1
ATOM 808 O O . GLY B 2 84 ? -40.17688 16.30614 -6.48868 1.000 128.74438 89 GLY H O 1
ATOM 809 N N . ARG B 2 85 ? -41.18481 18.05932 -5.48341 1.000 131.16573 90 ARG H N 1
ATOM 810 C CA . ARG B 2 85 ? -40.39112 19.07954 -6.16010 1.000 130.79726 90 ARG H CA 1
ATOM 811 C C . ARG B 2 85 ? -40.02816 20.20474 -5.19573 1.000 132.36324 90 ARG H C 1
ATOM 812 O O . ARG B 2 85 ? -40.83044 20.58618 -4.33942 1.000 134.43717 90 ARG H O 1
ATOM 820 N N . TRP B 2 86 ? -38.80743 20.72096 -5.34320 1.000 131.89213 91 TRP H N 1
ATOM 821 C CA . TRP B 2 86 ? -38.29568 21.78435 -4.48324 1.000 135.06356 91 TRP H CA 1
ATOM 822 C C . TRP B 2 86 ? -38.93729 23.13000 -4.81746 1.000 147.25187 91 TRP H C 1
ATOM 823 O O . TRP B 2 86 ? -39.22360 23.42817 -5.97934 1.000 151.09970 91 TRP H O 1
ATOM 834 N N . ASP B 2 87 ? -39.17819 23.93908 -3.77848 1.000 153.94741 92 ASP H N 1
ATOM 835 C CA . ASP B 2 87 ? -39.81048 25.24742 -3.94778 1.000 165.40141 92 ASP H CA 1
ATOM 836 C C . ASP B 2 87 ? -38.86857 26.30644 -4.51570 1.000 170.18356 92 ASP H C 1
ATOM 837 O O . ASP B 2 87 ? -39.31898 27.20380 -5.23713 1.000 173.03654 92 ASP H O 1
ATOM 842 N N . GLY B 2 88 ? -37.57793 26.23479 -4.19440 1.000 172.60227 93 GLY H N 1
ATOM 843 C CA . GLY B 2 88 ? -36.60966 27.24446 -4.57845 1.000 174.84728 93 GLY H CA 1
ATOM 844 C C . GLY B 2 88 ? -36.02831 28.01928 -3.41417 1.000 175.93425 93 GLY H C 1
ATOM 845 O O . GLY B 2 88 ? -35.03065 28.72958 -3.59984 1.000 177.68183 93 GLY H O 1
ATOM 846 N N . GLU B 2 89 ? -36.63895 27.93410 -2.23011 1.000 171.98115 94 GLU H N 1
ATOM 847 C CA . GLU B 2 89 ? -36.12255 28.59287 -1.03791 1.000 172.37593 94 GLU H CA 1
ATOM 848 C C . GLU B 2 89 ? -36.29406 27.76052 0.22689 1.000 163.88807 94 GLU H C 1
ATOM 849 O O . GLU B 2 89 ? -35.85492 28.19952 1.29484 1.000 162.16944 94 GLU H O 1
ATOM 851 N N . GLU B 2 90 ? -36.91827 26.58570 0.14395 1.000 165.69355 95 GLU H N 1
ATOM 852 C CA . GLU B 2 90 ? -37.13997 25.74453 1.31384 1.000 164.65658 95 GLU H CA 1
ATOM 853 C C . GLU B 2 90 ? -35.84197 25.14352 1.82913 1.000 169.02816 95 GLU H C 1
ATOM 854 O O . GLU B 2 90 ? -34.95152 24.78592 1.05369 1.000 168.13858 95 GLU H O 1
ATOM 856 N N . GLU B 2 91 ? -35.73433 25.05806 3.15277 1.000 164.26443 96 GLU H N 1
ATOM 857 C CA . GLU B 2 91 ? -34.74613 24.18586 3.77218 1.000 160.86666 96 GLU H CA 1
ATOM 858 C C . GLU B 2 91 ? -35.16852 22.73119 3.60232 1.000 154.92647 96 GLU H C 1
ATOM 859 O O . GLU B 2 91 ? -36.32907 22.37881 3.83397 1.000 156.29506 96 GLU H O 1
ATOM 865 N N . VAL B 2 92 ? -34.22335 21.88590 3.20086 1.000 140.78530 97 VAL H N 1
ATOM 866 C CA . VAL B 2 92 ? -34.49513 20.50359 2.83383 1.000 127.56003 97 VAL H CA 1
ATOM 867 C C . VAL B 2 92 ? -33.69431 19.59482 3.76655 1.000 120.55393 97 VAL H C 1
ATOM 868 O O . VAL B 2 92 ? -32.79986 20.04146 4.48260 1.000 123.85169 97 VAL H O 1
ATOM 872 N N . GLN B 2 93 ? -34.02340 18.30087 3.74580 1.000 111.63707 98 GLN H N 1
ATOM 873 C CA . GLN B 2 93 ? -33.36775 17.31227 4.59266 1.000 104.58096 98 GLN H CA 1
ATOM 874 C C . GLN B 2 93 ? -32.88944 16.12979 3.76451 1.000 99.21453 98 GLN H C 1
ATOM 875 O O . GLN B 2 93 ? -33.60123 15.64947 2.87603 1.000 97.79067 98 GLN H O 1
ATOM 881 N N . LEU B 2 94 ? -31.68782 15.65115 4.08122 1.000 97.35641 99 LEU H N 1
ATOM 882 C CA . LEU B 2 94 ? -31.07120 14.51337 3.41188 1.000 91.97682 99 LEU H CA 1
ATOM 883 C C . LEU B 2 94 ? -31.03135 13.32760 4.36160 1.000 87.37363 99 LEU H C 1
ATOM 884 O O . LEU B 2 94 ? -30.47115 13.42753 5.46267 1.000 85.01282 99 LEU H O 1
ATOM 889 N N . ILE B 2 95 ? -31.63324 12.22141 3.93774 1.000 86.30772 100 ILE H N 1
ATOM 890 C CA . ILE B 2 95 ? -31.53884 10.96105 4.66321 1.000 84.07324 100 ILE H CA 1
ATOM 891 C C . ILE B 2 95 ? -30.23875 10.30183 4.21539 1.000 83.15208 100 ILE H C 1
ATOM 892 O O . ILE B 2 95 ? -30.13402 9.81492 3.08728 1.000 82.57569 100 ILE H O 1
ATOM 897 N N . ALA B 2 96 ? -29.23102 10.31218 5.08341 1.000 83.68898 101 ALA H N 1
ATOM 898 C CA . ALA B 2 96 ? -27.88875 9.87479 4.72192 1.000 82.40462 101 ALA H CA 1
ATOM 899 C C . ALA B 2 96 ? -27.69273 8.46678 5.26191 1.000 78.11989 101 ALA H C 1
ATOM 900 O O . ALA B 2 96 ? -27.50033 8.27353 6.46918 1.000 75.84857 101 ALA H O 1
ATOM 902 N N . ALA B 2 97 ? -27.73356 7.48945 4.36318 1.000 77.10925 102 ALA H N 1
ATOM 903 C CA . ALA B 2 97 ? -27.45990 6.10478 4.71606 1.000 77.61457 102 ALA H CA 1
ATOM 904 C C . ALA B 2 97 ? -26.00057 5.80534 4.38459 1.000 76.56181 102 ALA H C 1
ATOM 905 O O . ALA B 2 97 ? -25.66847 5.07506 3.44857 1.000 73.97203 102 ALA H O 1
ATOM 907 N N . ALA B 2 98 ? -25.12394 6.39980 5.18995 1.000 77.73037 103 ALA H N 1
ATOM 908 C CA . ALA B 2 98 ? -23.69830 6.19507 5.01273 1.000 76.08807 103 ALA H CA 1
ATOM 909 C C . ALA B 2 98 ? -23.35994 4.71967 5.21932 1.000 76.31178 103 ALA H C 1
ATOM 910 O O . ALA B 2 98 ? -24.00037 4.03221 6.02232 1.000 77.19873 103 ALA H O 1
ATOM 912 N N . PRO B 2 99 ? -22.37041 4.20399 4.49138 1.000 76.50917 104 PRO H N 1
ATOM 913 C CA . PRO B 2 99 ? -22.05128 2.77280 4.58509 1.000 75.57748 104 PRO H CA 1
ATOM 914 C C . PRO B 2 99 ? -21.54153 2.40420 5.97139 1.000 77.83302 104 PRO H C 1
ATOM 915 O O . PRO B 2 99 ? -20.59548 3.00621 6.48363 1.000 80.56229 104 PRO H O 1
ATOM 919 N N . GLY B 2 100 ? -22.17938 1.39911 6.56880 1.000 77.83302 105 GLY H N 1
ATOM 920 C CA . GLY B 2 100 ? -21.80177 0.92265 7.88316 1.000 80.04644 105 GLY H CA 1
ATOM 921 C C . GLY B 2 100 ? -22.20145 1.81453 9.03462 1.000 83.84953 105 GLY H C 1
ATOM 922 O O . GLY B 2 100 ? -21.81119 1.53840 10.17234 1.000 88.33428 105 GLY H O 1
ATOM 923 N N . LYS B 2 101 ? -22.97391 2.86803 8.78312 1.000 82.77835 106 LYS H N 1
ATOM 924 C CA . LYS B 2 101 ? -23.34883 3.82514 9.81065 1.000 86.03400 106 LYS H CA 1
ATOM 925 C C . LYS B 2 101 ? -24.86465 3.96304 9.89893 1.000 90.08712 106 LYS H C 1
ATOM 926 O O . LYS B 2 101 ? -25.59855 3.66283 8.95283 1.000 87.22098 106 LYS H O 1
ATOM 932 N N . ASN B 2 102 ? -25.32031 4.41389 11.06468 1.000 97.36957 107 ASN H N 1
ATOM 933 C CA . ASN B 2 102 ? -26.73984 4.62752 11.29790 1.000 99.06188 107 ASN H CA 1
ATOM 934 C C . ASN B 2 102 ? -27.26954 5.75816 10.42406 1.000 97.63539 107 ASN H C 1
ATOM 935 O O . ASN B 2 102 ? -26.57407 6.73767 10.13749 1.000 95.96940 107 ASN H O 1
ATOM 940 N N . VAL B 2 103 ? -28.52141 5.60102 9.99126 1.000 96.79845 108 VAL H N 1
ATOM 941 C CA . VAL B 2 103 ? -29.18995 6.62851 9.20250 1.000 95.89308 108 VAL H CA 1
ATOM 942 C C . VAL B 2 103 ? -29.33826 7.89799 10.02515 1.000 101.11739 108 VAL H C 1
ATOM 943 O O . VAL B 2 103 ? -29.83400 7.87191 11.15910 1.000 102.65441 108 VAL H O 1
ATOM 947 N N . VAL B 2 104 ? -28.89434 9.01802 9.46235 1.000 102.28858 109 VAL H N 1
ATOM 948 C CA . VAL B 2 104 ? -28.97899 10.31781 10.11594 1.000 103.48609 109 VAL H CA 1
ATOM 949 C C . VAL B 2 104 ? -29.64487 11.29063 9.15407 1.000 100.70681 109 VAL H C 1
ATOM 950 O O . VAL B 2 104 ? -29.41229 11.23987 7.94150 1.000 100.65944 109 VAL H O 1
ATOM 954 N N . ASN B 2 105 ? -30.47976 12.17166 9.69337 1.000 98.37495 110 ASN H N 1
ATOM 955 C CA . ASN B 2 105 ? -31.11528 13.22314 8.91259 1.000 96.21417 110 ASN H CA 1
ATOM 956 C C . ASN B 2 105 ? -30.35979 14.52370 9.13650 1.000 94.47185 110 ASN H C 1
ATOM 957 O O . ASN B 2 105 ? -30.02350 14.86157 10.27646 1.000 94.18498 110 ASN H O 1
ATOM 962 N N . VAL B 2 106 ? -30.06693 15.23271 8.04823 1.000 93.60859 111 VAL H N 1
ATOM 963 C CA . VAL B 2 106 ? -29.36378 16.51059 8.09920 1.000 97.63276 111 VAL H CA 1
ATOM 964 C C . VAL B 2 106 ? -30.11648 17.50924 7.22956 1.000 97.95911 111 VAL H C 1
ATOM 965 O O . VAL B 2 106 ? -30.46177 17.20238 6.08267 1.000 94.78242 111 VAL H O 1
ATOM 969 N N . GLN B 2 107 ? -30.35436 18.70525 7.76826 1.000 102.80706 112 GLN H N 1
ATOM 970 C CA . GLN B 2 107 ? -31.09665 19.76552 7.09970 1.000 105.41001 112 GLN H CA 1
ATOM 971 C C . GLN B 2 107 ? -30.14355 20.85936 6.62783 1.000 110.22374 112 GLN H C 1
ATOM 972 O O . GLN B 2 107 ? -29.12826 21.13613 7.27033 1.000 111.92395 112 GLN H O 1
ATOM 974 N N . THR B 2 108 ? -30.47679 21.47949 5.49265 1.000 112.97407 113 THR H N 1
ATOM 975 C CA . THR B 2 108 ? -29.61995 22.49357 4.89082 1.000 115.72703 113 THR H CA 1
ATOM 976 C C . THR B 2 108 ? -30.45237 23.53296 4.16141 1.000 119.89595 113 THR H C 1
ATOM 977 O O . THR B 2 108 ? -31.54636 23.24092 3.66904 1.000 118.88267 113 THR H O 1
ATOM 981 N N . LYS B 2 109 ? -29.92246 24.75107 4.09362 1.000 123.04896 114 LYS H N 1
ATOM 982 C CA . LYS B 2 109 ? -30.38942 25.68995 3.09029 1.000 124.96235 114 LYS H CA 1
ATOM 983 C C . LYS B 2 109 ? -29.67204 25.31936 1.78016 1.000 121.14347 114 LYS H C 1
ATOM 984 O O . LYS B 2 109 ? -28.44814 25.40940 1.72889 1.000 119.71435 114 LYS H O 1
ATOM 986 N N . PRO B 2 110 ? -30.40308 24.89227 0.76582 1.000 120.76974 115 PRO H N 1
ATOM 987 C CA . PRO B 2 110 ? -29.72844 24.30542 -0.40462 1.000 119.12481 115 PRO H CA 1
ATOM 988 C C . PRO B 2 110 ? -28.97702 25.33791 -1.22120 1.000 125.14922 115 PRO H C 1
ATOM 989 O O . PRO B 2 110 ? -29.24189 26.54184 -1.17743 1.000 130.45775 115 PRO H O 1
ATOM 993 N N . SER B 2 111 ? -28.03059 24.82831 -1.99903 1.000 125.46241 116 SER H N 1
ATOM 994 C CA . SER B 2 111 ? -27.34958 25.60917 -3.00994 1.000 129.03916 116 SER H CA 1
ATOM 995 C C . SER B 2 111 ? -28.04824 25.35367 -4.34303 1.000 129.53395 116 SER H C 1
ATOM 996 O O . SER B 2 111 ? -29.04943 24.63486 -4.42037 1.000 127.61004 116 SER H O 1
ATOM 999 N N . LEU B 2 112 ? -27.52535 25.94364 -5.41098 1.000 127.91270 117 LEU H N 1
ATOM 1000 C CA . LEU B 2 112 ? -28.15794 25.77507 -6.70904 1.000 125.32292 117 LEU H CA 1
ATOM 1001 C C . LEU B 2 112 ? -27.11215 25.73109 -7.81521 1.000 122.02779 117 LEU H C 1
ATOM 1002 O O . LEU B 2 112 ? -26.08501 26.41394 -7.75998 1.000 122.99369 117 LEU H O 1
ATOM 1007 N N . PHE B 2 113 ? -27.41421 24.92999 -8.83210 1.000 117.36670 118 PHE H N 1
ATOM 1008 C CA . PHE B 2 113 ? -26.59258 24.75616 -10.02206 1.000 117.37723 118 PHE H CA 1
ATOM 1009 C C . PHE B 2 113 ? -27.28387 25.46035 -11.18038 1.000 121.61195 118 PHE H C 1
ATOM 1010 O O . PHE B 2 113 ? -28.40263 25.09109 -11.55384 1.000 121.62774 118 PHE H O 1
ATOM 1018 N N . LYS B 2 114 ? -26.62995 26.46837 -11.74381 1.000 125.55190 119 LYS H N 1
ATOM 1019 C CA . LYS B 2 114 ? -27.11835 27.10465 -12.96066 1.000 132.42640 119 LYS H CA 1
ATOM 1020 C C . LYS B 2 114 ? -26.47070 26.36278 -14.12334 1.000 131.08414 119 LYS H C 1
ATOM 1021 O O . LYS B 2 114 ? -25.25610 26.45612 -14.32958 1.000 132.52115 119 LYS H O 1
ATOM 1023 N N . VAL B 2 115 ? -27.27824 25.63123 -14.88509 1.000 130.66303 120 VAL H N 1
ATOM 1024 C CA . VAL B 2 115 ? -26.75638 24.76617 -15.93974 1.000 131.29469 120 VAL H CA 1
ATOM 1025 C C . VAL B 2 115 ? -26.41875 25.62540 -17.14982 1.000 137.54807 120 VAL H C 1
ATOM 1026 O O . VAL B 2 115 ? -27.20854 26.48420 -17.56065 1.000 141.06428 120 VAL H O 1
ATOM 1030 N N . LYS B 2 116 ? -25.22989 25.39341 -17.71662 1.000 137.91390 121 LYS H N 1
ATOM 1031 C CA . LYS B 2 116 ? -24.73606 26.20844 -18.82210 1.000 144.40942 121 LYS H CA 1
ATOM 1032 C C . LYS B 2 116 ? -25.71538 26.27265 -19.98603 1.000 150.97073 121 LYS H C 1
ATOM 1033 O O . LYS B 2 116 ? -25.87858 27.32881 -20.60774 1.000 158.40057 121 LYS H O 1
ATOM 1035 N N . ASN B 2 117 ? -26.38504 25.16725 -20.29675 1.000 149.52582 122 ASN H N 1
ATOM 1036 C CA . ASN B 2 117 ? -27.40512 25.16523 -21.33673 1.000 155.28967 122 ASN H CA 1
ATOM 1037 C C . ASN B 2 117 ? -28.63716 24.41335 -20.83867 1.000 155.38705 122 ASN H C 1
ATOM 1038 O O . ASN B 2 117 ? -29.09637 23.44347 -21.43055 1.000 157.46888 122 ASN H O 1
ATOM 1043 N N . GLY B 2 118 ? -29.15187 24.85025 -19.69782 1.000 153.27101 123 GLY H N 1
ATOM 1044 C CA . GLY B 2 118 ? -30.33971 24.25220 -19.10457 1.000 153.71580 123 GLY H CA 1
ATOM 1045 C C . GLY B 2 118 ? -31.05993 25.23760 -18.23130 1.000 159.05065 123 GLY H C 1
ATOM 1046 O O . GLY B 2 118 ? -31.24866 26.40033 -18.61576 1.000 163.71963 123 GLY H O 1
ATOM 1047 N N . GLY B 2 119 ? -31.46961 24.78643 -17.05531 1.000 161.91152 124 GLY H N 1
ATOM 1048 C CA . GLY B 2 119 ? -32.22075 25.61376 -16.13628 1.000 169.31504 124 GLY H CA 1
ATOM 1049 C C . GLY B 2 119 ? -31.57203 25.62320 -14.77255 1.000 166.66998 124 GLY H C 1
ATOM 1050 O O . GLY B 2 119 ? -30.44473 25.14586 -14.61568 1.000 165.92516 124 GLY H O 1
ATOM 1051 N N . GLU B 2 120 ? -32.26103 26.17038 -13.78015 1.000 163.83280 125 GLU H N 1
ATOM 1052 C CA . GLU B 2 120 ? -31.74233 26.14384 -12.42423 1.000 160.31659 125 GLU H CA 1
ATOM 1053 C C . GLU B 2 120 ? -32.14407 24.82964 -11.76887 1.000 153.35523 125 GLU H C 1
ATOM 1054 O O . GLU B 2 120 ? -33.25848 24.33805 -11.96556 1.000 153.16047 125 GLU H O 1
ATOM 1056 N N . ILE B 2 121 ? -31.22753 24.26215 -10.98775 1.000 143.69881 126 ILE H N 1
ATOM 1057 C CA . ILE B 2 121 ? -31.47116 23.01283 -10.27358 1.000 133.87131 126 ILE H CA 1
ATOM 1058 C C . ILE B 2 121 ? -30.84039 23.11423 -8.88864 1.000 128.69438 126 ILE H C 1
ATOM 1059 O O . ILE B 2 121 ? -29.74206 23.65789 -8.73082 1.000 129.71555 126 ILE H O 1
ATOM 1064 N N . GLY B 2 122 ? -31.54141 22.59339 -7.88221 1.000 112.22398 127 GLY H N 1
ATOM 1065 C CA . GLY B 2 122 ? -31.07767 22.72082 -6.51289 1.000 111.02384 127 GLY H CA 1
ATOM 1066 C C . GLY B 2 122 ? -29.92305 21.79017 -6.18592 1.000 120.83554 127 GLY H C 1
ATOM 1067 O O . GLY B 2 122 ? -29.73133 20.74532 -6.80925 1.000 123.04370 127 GLY H O 1
ATOM 1068 N N . ALA B 2 123 ? -29.14702 22.18126 -5.17474 1.000 113.27148 128 ALA H N 1
ATOM 1069 C CA . ALA B 2 123 ? -27.96427 21.42948 -4.78549 1.000 108.37615 128 ALA H CA 1
ATOM 1070 C C . ALA B 2 123 ? -27.78326 21.46867 -3.27577 1.000 106.93124 128 ALA H C 1
ATOM 1071 O O . ALA B 2 123 ? -28.24787 22.38643 -2.59614 1.000 109.44733 128 ALA H O 1
ATOM 1073 N N . VAL B 2 124 ? -27.08227 20.46168 -2.76104 1.000 105.08892 129 VAL H N 1
ATOM 1074 C CA . VAL B 2 124 ? -26.83943 20.31002 -1.33380 1.000 105.13629 129 VAL H CA 1
ATOM 1075 C C . VAL B 2 124 ? -25.33899 20.17154 -1.10905 1.000 102.82549 129 VAL H C 1
ATOM 1076 O O . VAL B 2 124 ? -24.68426 19.32967 -1.73292 1.000 99.60668 129 VAL H O 1
ATOM 1080 N N . ALA B 2 125 ? -24.79321 21.01190 -0.23557 1.000 105.40211 130 ALA H N 1
ATOM 1081 C CA . ALA B 2 125 ? -23.36461 20.99428 0.06555 1.000 105.76005 130 ALA H CA 1
ATOM 1082 C C . ALA B 2 125 ? -23.11711 20.17791 1.33454 1.000 103.35976 130 ALA H C 1
ATOM 1083 O O . ALA B 2 125 ? -22.82395 20.70190 2.40794 1.000 106.50224 130 ALA H O 1
ATOM 1085 N N . LEU B 2 126 ? -23.23845 18.86119 1.18734 1.000 97.14323 131 LEU H N 1
ATOM 1086 C CA . LEU B 2 126 ? -22.88736 17.93419 2.25492 1.000 96.24049 131 LEU H CA 1
ATOM 1087 C C . LEU B 2 126 ? -22.06157 16.80524 1.66617 1.000 97.72751 131 LEU H C 1
ATOM 1088 O O . LEU B 2 126 ? -22.51841 16.10495 0.75678 1.000 97.33272 131 LEU H O 1
ATOM 1093 N N . ASP B 2 127 ? -20.85652 16.62021 2.19643 1.000 99.47245 132 ASP H N 1
ATOM 1094 C CA . ASP B 2 127 ? -19.89068 15.68722 1.63277 1.000 96.64843 132 ASP H CA 1
ATOM 1095 C C . ASP B 2 127 ? -20.01229 14.35388 2.35554 1.000 90.33188 132 ASP H C 1
ATOM 1096 O O . ASP B 2 127 ? -19.64795 14.24068 3.53061 1.000 88.15531 132 ASP H O 1
ATOM 1101 N N . TYR B 2 128 ? -20.51872 13.34920 1.65568 1.000 88.57904 133 TYR H N 1
ATOM 1102 C CA . TYR B 2 128 ? -20.65969 12.01219 2.19748 1.000 89.27913 133 TYR H CA 1
ATOM 1103 C C . TYR B 2 128 ? -20.02968 11.03999 1.21541 1.000 86.41562 133 TYR H C 1
ATOM 1104 O O . TYR B 2 128 ? -19.98007 11.31822 0.01282 1.000 85.18653 133 TYR H O 1
ATOM 1113 N N . PRO B 2 129 ? -19.51777 9.90608 1.69328 1.000 83.01785 134 PRO H N 1
ATOM 1114 C CA . PRO B 2 129 ? -18.80960 8.99572 0.79118 1.000 81.80455 134 PRO H CA 1
ATOM 1115 C C . PRO B 2 129 ? -19.73777 8.45576 -0.28498 1.000 83.13628 134 PRO H C 1
ATOM 1116 O O . PRO B 2 129 ? -20.96351 8.47857 -0.15549 1.000 85.91556 134 PRO H O 1
ATOM 1120 N N . SER B 2 130 ? -19.13392 7.94172 -1.35314 1.000 82.00194 135 SER H N 1
ATOM 1121 C CA . SER B 2 130 ? -19.91191 7.20958 -2.33796 1.000 82.88099 135 SER H CA 1
ATOM 1122 C C . SER B 2 130 ? -20.40568 5.91941 -1.69537 1.000 81.44398 135 SER H C 1
ATOM 1123 O O . SER B 2 130 ? -19.74199 5.32979 -0.83878 1.000 83.16260 135 SER H O 1
ATOM 1126 N N . GLY B 2 131 ? -21.58253 5.48623 -2.11483 1.000 79.38320 136 GLY H N 1
ATOM 1127 C CA . GLY B 2 131 ? -22.33416 4.48394 -1.40619 1.000 78.66996 136 GLY H CA 1
ATOM 1128 C C . GLY B 2 131 ? -23.45752 5.08648 -0.59483 1.000 80.01486 136 GLY H C 1
ATOM 1129 O O . GLY B 2 131 ? -24.38575 4.37078 -0.19631 1.000 76.37495 136 GLY H O 1
ATOM 1130 N N . THR B 2 132 ? -23.36493 6.38898 -0.32359 1.000 80.77811 137 THR H N 1
ATOM 1131 C CA . THR B 2 132 ? -24.49208 7.20326 0.08817 1.000 80.06223 137 THR H CA 1
ATOM 1132 C C . THR B 2 132 ? -25.24948 7.71655 -1.12537 1.000 82.20722 137 THR H C 1
ATOM 1133 O O . THR B 2 132 ? -26.36218 8.23533 -0.98319 1.000 85.09705 137 THR H O 1
ATOM 1137 N N . SER B 2 133 ? -24.69287 7.51274 -2.31887 1.000 80.13329 138 SER H N 1
ATOM 1138 C CA . SER B 2 133 ? -25.34130 7.95505 -3.54476 1.000 79.07264 138 SER H CA 1
ATOM 1139 C C . SER B 2 133 ? -26.63777 7.18951 -3.76760 1.000 76.52496 138 SER H C 1
ATOM 1140 O O . SER B 2 133 ? -26.68751 5.96522 -3.61177 1.000 74.33786 138 SER H O 1
ATOM 1143 N N . GLY B 2 134 ? -27.68748 7.91924 -4.13515 1.000 78.65680 139 GLY H N 1
ATOM 1144 C CA . GLY B 2 134 ? -29.02173 7.37151 -4.25251 1.000 83.46527 139 GLY H CA 1
ATOM 1145 C C . GLY B 2 134 ? -29.89930 7.56028 -3.03440 1.000 85.58131 139 GLY H C 1
ATOM 1146 O O . GLY B 2 134 ? -31.04934 7.10635 -3.04396 1.000 85.70501 139 GLY H O 1
ATOM 1147 N N . SER B 2 135 ? -29.39921 8.22534 -1.99816 1.000 87.09465 140 SER H N 1
ATOM 1148 C CA . SER B 2 135 ? -30.19584 8.47717 -0.81210 1.000 85.09968 140 SER H CA 1
ATOM 1149 C C . SER B 2 135 ? -31.21434 9.58372 -1.08302 1.000 90.27925 140 SER H C 1
ATOM 1150 O O . SER B 2 135 ? -30.99100 10.45329 -1.93185 1.000 91.74258 140 SER H O 1
ATOM 1153 N N . PRO B 2 136 ? -32.35498 9.56349 -0.39878 1.000 92.34528 141 PRO H N 1
ATOM 1154 C CA . PRO B 2 136 ? -33.38449 10.56604 -0.67086 1.000 92.96904 141 PRO H CA 1
ATOM 1155 C C . PRO B 2 136 ? -33.16192 11.86062 0.09210 1.000 94.19024 141 PRO H C 1
ATOM 1156 O O . PRO B 2 136 ? -32.65068 11.88651 1.21414 1.000 91.75311 141 PRO H O 1
ATOM 1160 N N . ILE B 2 137 ? -33.56316 12.94883 -0.55108 1.000 99.55404 142 ILE H N 1
ATOM 1161 C CA . ILE B 2 137 ? -33.68086 14.25667 0.07559 1.000 103.20711 142 ILE H CA 1
ATOM 1162 C C . ILE B 2 137 ? -35.15895 14.62582 0.02822 1.000 105.08892 142 ILE H C 1
ATOM 1163 O O . ILE B 2 137 ? -35.80404 14.47479 -1.01678 1.000 106.71279 142 ILE H O 1
ATOM 1168 N N . VAL B 2 138 ? -35.70965 15.04872 1.17211 1.000 104.73098 143 VAL H N 1
ATOM 1169 C CA . VAL B 2 138 ? -37.15434 15.16049 1.32720 1.000 102.72021 143 VAL H CA 1
ATOM 1170 C C . VAL B 2 138 ? -37.54212 16.51342 1.91248 1.000 102.26226 143 VAL H C 1
ATOM 1171 O O . VAL B 2 138 ? -36.75575 17.17813 2.59016 1.000 100.61733 143 VAL H O 1
ATOM 1175 N N . ASN B 2 139 ? -38.80060 16.89393 1.66770 1.000 104.46779 144 ASN H N 1
ATOM 1176 C CA . ASN B 2 139 ? -39.35070 18.17316 2.09417 1.000 108.71567 144 ASN H CA 1
ATOM 1177 C C . ASN B 2 139 ? -40.10208 18.01573 3.41538 1.000 112.23188 144 ASN H C 1
ATOM 1178 O O . ASN B 2 139 ? -40.16495 16.93265 4.00050 1.000 109.30521 144 ASN H O 1
ATOM 1183 N N . ARG B 2 140 ? -40.68110 19.12488 3.88760 1.000 116.88770 145 ARG H N 1
ATOM 1184 C CA . ARG B 2 140 ? -41.33349 19.12448 5.19491 1.000 119.31167 145 ARG H CA 1
ATOM 1185 C C . ARG B 2 140 ? -42.54246 18.19847 5.22759 1.000 118.50895 145 ARG H C 1
ATOM 1186 O O . ARG B 2 140 ? -42.91935 17.70749 6.29844 1.000 118.97216 145 ARG H O 1
ATOM 1188 N N . ASN B 2 141 ? -43.17077 17.95863 4.07840 1.000 117.00613 146 ASN H N 1
ATOM 1189 C CA . ASN B 2 141 ? -44.30294 17.04580 4.01096 1.000 119.05901 146 ASN H CA 1
ATOM 1190 C C . ASN B 2 141 ? -43.88487 15.58267 4.07040 1.000 116.36395 146 ASN H C 1
ATOM 1191 O O . ASN B 2 141 ? -44.75161 14.71343 4.21852 1.000 115.64018 146 ASN H O 1
ATOM 1196 N N . GLY B 2 142 ? -42.59011 15.29183 3.95228 1.000 112.10291 147 GLY H N 1
ATOM 1197 C CA . GLY B 2 142 ? -42.10331 13.93395 3.87779 1.000 107.32076 147 GLY H CA 1
ATOM 1198 C C . GLY B 2 142 ? -42.07913 13.37556 2.47470 1.000 104.84678 147 GLY H C 1
ATOM 1199 O O . GLY B 2 142 ? -41.72853 12.20088 2.29382 1.000 101.67535 147 GLY H O 1
ATOM 1200 N N . GLU B 2 143 ? -42.42908 14.18542 1.48190 1.000 107.19443 148 GLU H N 1
ATOM 1201 C CA . GLU B 2 143 ? -42.31487 13.80100 0.09095 1.000 103.82034 148 GLU H CA 1
ATOM 1202 C C . GLU B 2 143 ? -40.86476 13.89377 -0.35977 1.000 101.38321 148 GLU H C 1
ATOM 1203 O O . GLU B 2 143 ? -40.06367 14.66475 0.17207 1.000 100.13569 148 GLU H O 1
ATOM 1205 N N . VAL B 2 144 ? -40.53577 13.09061 -1.35392 1.000 98.85133 149 VAL H N 1
ATOM 1206 C CA . VAL B 2 144 ? -39.18581 12.97752 -1.87582 1.000 96.26417 149 VAL H CA 1
ATOM 1207 C C . VAL B 2 144 ? -39.06620 13.88678 -3.09238 1.000 98.78816 149 VAL H C 1
ATOM 1208 O O . VAL B 2 144 ? -39.85410 13.78958 -4.04399 1.000 101.02790 149 VAL H O 1
ATOM 1212 N N . ILE B 2 145 ? -38.13302 14.83960 -3.01847 1.000 101.18845 150 ILE H N 1
ATOM 1213 C CA . ILE B 2 145 ? -37.95814 15.79562 -4.10404 1.000 106.04956 150 ILE H CA 1
ATOM 1214 C C . ILE B 2 145 ? -36.88916 15.36744 -5.11097 1.000 108.51827 150 ILE H C 1
ATOM 1215 O O . ILE B 2 145 ? -36.91343 15.84357 -6.25604 1.000 109.49208 150 ILE H O 1
ATOM 1220 N N . GLY B 2 146 ? -35.94741 14.51467 -4.71543 1.000 109.36311 151 GLY H N 1
ATOM 1221 C CA . GLY B 2 146 ? -34.89921 14.06230 -5.61537 1.000 106.48908 151 GLY H CA 1
ATOM 1222 C C . GLY B 2 146 ? -33.97581 13.10192 -4.89299 1.000 101.78062 151 GLY H C 1
ATOM 1223 O O . GLY B 2 146 ? -34.13144 12.83370 -3.69817 1.000 101.01737 151 GLY H O 1
ATOM 1224 N N . LEU B 2 147 ? -33.01131 12.57126 -5.63790 1.000 97.49590 152 LEU H N 1
ATOM 1225 C CA . LEU B 2 147 ? -32.01727 11.65322 -5.09958 1.000 92.73743 152 LEU H CA 1
ATOM 1226 C C . LEU B 2 147 ? -30.66297 12.34091 -4.96300 1.000 91.80048 152 LEU H C 1
ATOM 1227 O O . LEU B 2 147 ? -30.40016 13.37705 -5.57961 1.000 94.55344 152 LEU H O 1
ATOM 1232 N N . TYR B 2 148 ? -29.80733 11.75233 -4.13080 1.000 89.25544 153 TYR H N 1
ATOM 1233 C CA . TYR B 2 148 ? -28.49568 12.29969 -3.81440 1.000 91.49781 153 TYR H CA 1
ATOM 1234 C C . TYR B 2 148 ? -27.41100 11.44984 -4.46214 1.000 96.99321 153 TYR H C 1
ATOM 1235 O O . TYR B 2 148 ? -27.53318 10.22297 -4.52818 1.000 98.66183 153 TYR H O 1
ATOM 1244 N N . GLY B 2 149 ? -26.34190 12.09966 -4.92706 1.000 100.45678 154 GLY H N 1
ATOM 1245 C CA . GLY B 2 149 ? -25.19588 11.35051 -5.40874 1.000 98.40390 154 GLY H CA 1
ATOM 1246 C C . GLY B 2 149 ? -24.53242 11.81687 -6.69020 1.000 98.98555 154 GLY H C 1
ATOM 1247 O O . GLY B 2 149 ? -23.47115 11.29949 -7.04828 1.000 100.66207 154 GLY H O 1
ATOM 1248 N N . ASN B 2 150 ? -25.13180 12.76921 -7.40024 1.000 99.38297 155 ASN H N 1
ATOM 1249 C CA . ASN B 2 150 ? -24.57526 13.29050 -8.64539 1.000 102.11487 155 ASN H CA 1
ATOM 1250 C C . ASN B 2 150 ? -24.26089 14.77220 -8.48926 1.000 101.07791 155 ASN H C 1
ATOM 1251 O O . ASN B 2 150 ? -25.16941 15.57782 -8.25995 1.000 101.73325 155 ASN H O 1
ATOM 1256 N N . GLY B 2 151 ? -22.99014 15.13140 -8.62212 1.000 100.60680 156 GLY H N 1
ATOM 1257 C CA . GLY B 2 151 ? -22.61880 16.52211 -8.47528 1.000 99.41455 156 GLY H CA 1
ATOM 1258 C C . GLY B 2 151 ? -21.19159 16.82281 -8.87957 1.000 99.29085 156 GLY H C 1
ATOM 1259 O O . GLY B 2 151 ? -20.57817 16.09423 -9.66115 1.000 98.62498 156 GLY H O 1
ATOM 1260 N N . ILE B 2 152 ? -20.67341 17.91573 -8.31057 1.000 96.92741 157 ILE H N 1
ATOM 1261 C CA . ILE B 2 152 ? -19.37508 18.47932 -8.65511 1.000 96.98794 157 ILE H CA 1
ATOM 1262 C C . ILE B 2 152 ? -18.56153 18.68692 -7.38334 1.000 96.96952 157 ILE H C 1
ATOM 1263 O O . ILE B 2 152 ? -19.09632 18.70688 -6.27323 1.000 96.06941 157 ILE H O 1
ATOM 1268 N N . LEU B 2 153 ? -17.24987 18.84519 -7.55766 1.000 99.49351 158 LEU H N 1
ATOM 1269 C CA . LEU B 2 153 ? -16.34169 19.19214 -6.47082 1.000 102.30700 158 LEU H CA 1
ATOM 1270 C C . LEU B 2 153 ? -15.89777 20.64825 -6.53800 1.000 106.90492 158 LEU H C 1
ATOM 1271 O O . LEU B 2 153 ? -15.57890 21.16323 -7.61468 1.000 112.53455 158 LEU H O 1
ATOM 1276 N N . VAL B 2 154 ? -15.87043 21.30408 -5.37483 1.000 108.04453 159 VAL H N 1
ATOM 1277 C CA . VAL B 2 154 ? -15.51815 22.71886 -5.26090 1.000 117.65095 159 VAL H CA 1
ATOM 1278 C C . VAL B 2 154 ? -14.09608 22.89882 -4.73140 1.000 124.86497 159 VAL H C 1
ATOM 1279 O O . VAL B 2 154 ? -13.31698 21.94066 -4.66473 1.000 121.52510 159 VAL H O 1
ATOM 1283 N N . GLY B 2 155 ? -13.75829 24.13811 -4.35777 1.000 133.28967 160 GLY H N 1
ATOM 1284 C CA . GLY B 2 155 ? -12.36971 24.48553 -4.07489 1.000 140.10890 160 GLY H CA 1
ATOM 1285 C C . GLY B 2 155 ? -11.75837 23.76330 -2.88644 1.000 140.30366 160 GLY H C 1
ATOM 1286 O O . GLY B 2 155 ? -10.59648 23.34934 -2.93753 1.000 142.91187 160 GLY H O 1
ATOM 1287 N N . ASP B 2 156 ? -12.51721 23.60631 -1.80022 1.000 138.77190 161 ASP H N 1
ATOM 1288 C CA . ASP B 2 156 ? -11.98685 22.94907 -0.60649 1.000 138.24552 161 ASP H CA 1
ATOM 1289 C C . ASP B 2 156 ? -12.01510 21.42724 -0.70327 1.000 132.95015 161 ASP H C 1
ATOM 1290 O O . ASP B 2 156 ? -11.83509 20.75733 0.32213 1.000 131.27627 161 ASP H O 1
ATOM 1295 N N . ASN B 2 157 ? -12.26150 20.88247 -1.89479 1.000 129.53395 162 ASN H N 1
ATOM 1296 C CA . ASN B 2 157 ? -12.30922 19.45909 -2.22734 1.000 123.89380 162 ASN H CA 1
ATOM 1297 C C . ASN B 2 157 ? -13.61124 18.84520 -1.72489 1.000 117.79307 162 ASN H C 1
ATOM 1298 O O . ASN B 2 157 ? -13.78449 17.62640 -1.82881 1.000 113.19252 162 ASN H O 1
ATOM 1303 N N . SER B 2 158 ? -14.53416 19.64627 -1.19856 1.000 119.07744 163 SER H N 1
ATOM 1304 C CA . SER B 2 158 ? -15.83436 19.14255 -0.78690 1.000 117.34038 163 SER H CA 1
ATOM 1305 C C . SER B 2 158 ? -16.69778 18.78283 -1.99285 1.000 113.45834 163 SER H C 1
ATOM 1306 O O . SER B 2 158 ? -16.49500 19.26090 -3.11237 1.000 112.87143 163 SER H O 1
ATOM 1309 N N . PHE B 2 159 ? -17.67031 17.91140 -1.73953 1.000 106.97862 164 PHE H N 1
ATOM 1310 C CA . PHE B 2 159 ? -18.63830 17.46227 -2.72844 1.000 101.12002 164 PHE H CA 1
ATOM 1311 C C . PHE B 2 159 ? -19.93397 18.24804 -2.57640 1.000 99.06188 164 PHE H C 1
ATOM 1312 O O . PHE B 2 159 ? -20.35173 18.56398 -1.45798 1.000 98.92502 164 PHE H O 1
ATOM 1320 N N . VAL B 2 160 ? -20.55321 18.58317 -3.70755 1.000 95.83781 165 VAL H N 1
ATOM 1321 C CA . VAL B 2 160 ? -21.89225 19.15828 -3.73281 1.000 95.22984 165 VAL H CA 1
ATOM 1322 C C . VAL B 2 160 ? -22.73130 18.39219 -4.74757 1.000 93.36383 165 VAL H C 1
ATOM 1323 O O . VAL B 2 160 ? -22.35064 18.28735 -5.91852 1.000 93.69808 165 VAL H O 1
ATOM 1327 N N . SER B 2 161 ? -23.86743 17.86241 -4.30228 1.000 91.78469 166 SER H N 1
ATOM 1328 C CA . SER B 2 161 ? -24.73710 17.02797 -5.12110 1.000 90.18450 166 SER H CA 1
ATOM 1329 C C . SER B 2 161 ? -25.93408 17.82296 -5.62624 1.000 92.66637 166 SER H C 1
ATOM 1330 O O . SER B 2 161 ? -26.33786 18.82287 -5.03158 1.000 95.05877 166 SER H O 1
ATOM 1333 N N . ALA B 2 162 ? -26.50430 17.35904 -6.73397 1.000 92.51109 167 ALA H N 1
ATOM 1334 C CA . ALA B 2 162 ? -27.72738 17.92511 -7.28549 1.000 94.95086 167 ALA H CA 1
ATOM 1335 C C . ALA B 2 162 ? -28.94459 17.10439 -6.87058 1.000 93.38751 167 ALA H C 1
ATOM 1336 O O . ALA B 2 162 ? -28.86428 15.88505 -6.69101 1.000 90.40031 167 ALA H O 1
ATOM 1338 N N . ILE B 2 163 ? -30.07925 17.79014 -6.71205 1.000 95.82728 168 ILE H N 1
ATOM 1339 C CA . ILE B 2 163 ? -31.35166 17.14362 -6.40071 1.000 95.16667 168 ILE H CA 1
ATOM 1340 C C . ILE B 2 163 ? -31.90828 16.58206 -7.70565 1.000 99.97778 168 ILE H C 1
ATOM 1341 O O . ILE B 2 163 ? -32.64670 17.26144 -8.43092 1.000 105.71531 168 ILE H O 1
ATOM 1346 N N . SER B 2 164 ? -31.50100 15.36068 -8.04573 1.000 98.36706 169 SER H N 1
ATOM 1347 C CA . SER B 2 164 ? -31.82560 14.76609 -9.33920 1.000 100.12253 169 SER H CA 1
ATOM 1348 C C . SER B 2 164 ? -33.27061 14.27714 -9.33323 1.000 100.27255 169 SER H C 1
ATOM 1349 O O . SER B 2 164 ? -33.60523 13.32583 -8.62232 1.000 97.59065 169 SER H O 1
ATOM 1352 N N . GLN B 2 165 ? -34.12818 14.90966 -10.13334 1.000 105.82321 170 GLN H N 1
ATOM 1353 C CA . GLN B 2 165 ? -35.51543 14.48193 -10.24937 1.000 110.91330 170 GLN H CA 1
ATOM 1354 C C . GLN B 2 165 ? -36.00627 14.70060 -11.67300 1.000 117.94309 170 GLN H C 1
ATOM 1355 O O . GLN B 2 165 ? -35.51766 15.57692 -12.39134 1.000 121.90409 170 GLN H O 1
ATOM 1361 N N . THR B 2 166 ? -36.98808 13.89537 -12.06654 1.000 120.76448 171 THR H N 1
ATOM 1362 C CA . THR B 2 166 ? -37.64965 14.00980 -13.35901 1.000 128.23116 171 THR H CA 1
ATOM 1363 C C . THR B 2 166 ? -38.84445 14.96269 -13.27386 1.000 134.28979 171 THR H C 1
ATOM 1364 O O . THR B 2 166 ? -39.23139 15.59754 -14.25791 1.000 139.77202 171 THR H O 1
ATOM 1368 N N . ASP C 1 2 ? -23.40292 -10.28610 -12.81437 1.000 131.94214 49 ASP G N 1
ATOM 1369 C CA . ASP C 1 2 ? -24.61383 -10.74241 -12.14316 1.000 132.53431 49 ASP G CA 1
ATOM 1370 C C . ASP C 1 2 ? -25.53768 -9.56606 -11.83621 1.000 126.32041 49 ASP G C 1
ATOM 1371 O O . ASP C 1 2 ? -25.77569 -8.71124 -12.69053 1.000 126.18092 49 ASP G O 1
ATOM 1376 N N . GLY C 1 3 ? -26.06106 -9.53105 -10.60989 1.000 120.06176 50 GLY G N 1
ATOM 1377 C CA . GLY C 1 3 ? -26.92149 -8.45446 -10.17324 1.000 110.01319 50 GLY G CA 1
ATOM 1378 C C . GLY C 1 3 ? -26.59118 -8.05539 -8.74990 1.000 99.08293 50 GLY G C 1
ATOM 1379 O O . GLY C 1 3 ? -25.67399 -8.59368 -8.12844 1.000 97.39852 50 GLY G O 1
ATOM 1380 N N . LEU C 1 4 ? -27.35806 -7.11236 -8.22563 1.000 91.82943 51 LEU G N 1
ATOM 1381 C CA . LEU C 1 4 ? -27.09847 -6.62293 -6.85605 1.000 85.20758 51 LEU G CA 1
ATOM 1382 C C . LEU C 1 4 ? -28.30297 -6.90739 -5.97089 1.000 85.41814 51 LEU G C 1
ATOM 1383 O O . LEU C 1 4 ? -29.35038 -7.18249 -6.49715 1.000 88.60799 51 LEU G O 1
ATOM 1388 N N . GLU C 1 5 ? -28.13159 -6.83054 -4.66384 1.000 85.47077 52 GLU G N 1
ATOM 1389 C CA . GLU C 1 5 ? -29.24121 -7.16420 -3.76060 1.000 90.25556 52 GLU G CA 1
ATOM 1390 C C . GLU C 1 5 ? -29.54502 -5.95446 -2.89823 1.000 89.63970 52 GLU G C 1
ATOM 1391 O O . GLU C 1 5 ? -28.61645 -5.25818 -2.56916 1.000 83.71793 52 GLU G O 1
ATOM 1397 N N . LEU C 1 6 ? -30.80523 -5.77818 -2.51383 1.000 97.98543 53 LEU G N 1
ATOM 1398 C CA . LEU C 1 6 ? -31.17521 -4.65448 -1.63016 1.000 97.32483 53 LEU G CA 1
ATOM 1399 C C . LEU C 1 6 ? -31.45980 -5.19263 -0.23602 1.000 99.94619 53 LEU G C 1
ATOM 1400 O O . LEU C 1 6 ? -31.85546 -6.33387 -0.11653 1.000 103.24133 53 LEU G O 1
ATOM 1405 N N . ARG C 1 7 ? -31.16549 -4.36822 0.75645 1.000 95.81938 54 ARG G N 1
ATOM 1406 C CA . ARG C 1 7 ? -31.41492 -4.59763 2.19436 1.000 95.46671 54 ARG G CA 1
ATOM 1407 C C . ARG C 1 7 ? -32.02033 -3.29764 2.69512 1.000 93.57964 54 ARG G C 1
ATOM 1408 O O . ARG C 1 7 ? -31.55964 -2.25378 2.25833 1.000 93.46121 54 ARG G O 1
ATOM 1416 N N . LYS C 1 8 ? -33.07735 -3.38385 3.50486 1.000 92.51372 55 LYS G N 1
ATOM 1417 C CA . LYS C 1 8 ? -33.79077 -2.17562 3.98174 1.000 92.38739 55 LYS G CA 1
ATOM 1418 C C . LYS C 1 8 ? -32.93775 -1.47205 5.01959 1.000 88.45797 55 LYS G C 1
ATOM 1419 O O . LYS C 1 8 ? -32.42665 -2.13533 5.90691 1.000 90.04764 55 LYS G O 1
ATOM 1421 N N . LEU C 1 9 ? -32.85104 -0.15767 4.93490 1.000 86.71303 56 LEU G N 1
ATOM 1422 C CA . LEU C 1 9 ? -31.98467 0.56638 5.88290 1.000 87.08676 56 LEU G CA 1
ATOM 1423 C C . LEU C 1 9 ? -32.85489 1.45161 6.76350 1.000 91.88470 56 LEU G C 1
ATOM 1424 O O . LEU C 1 9 ? -32.36916 1.89157 7.80162 1.000 94.24288 56 LEU G O 1
ATOM 1429 N N . GLY C 1 10 ? -34.10424 1.67204 6.36716 1.000 96.72476 57 GLY G N 1
ATOM 1430 C CA . GLY C 1 10 ? -34.91575 2.67010 7.08057 1.000 105.30999 57 GLY G CA 1
ATOM 1431 C C . GLY C 1 10 ? -36.13445 3.07165 6.28330 1.000 110.40797 57 GLY G C 1
ATOM 1432 O O . GLY C 1 10 ? -36.42263 2.39120 5.29761 1.000 108.48669 57 GLY G O 1
ATOM 1433 N N . GLU C 1 11 ? -36.83295 4.12300 6.73339 1.000 117.74570 58 GLU G N 1
ATOM 1434 C CA . GLU C 1 11 ? -38.02204 4.63677 6.07483 1.000 120.14598 58 GLU G CA 1
ATOM 1435 C C . GLU C 1 11 ? -37.91502 6.15126 5.96528 1.000 117.87203 58 GLU G C 1
ATOM 1436 O O . GLU C 1 11 ? -37.30837 6.80710 6.81598 1.000 120.30390 58 GLU G O 1
ATOM 1442 N N . VAL C 1 12 ? -38.50562 6.70354 4.90608 1.000 109.60261 59 VAL G N 1
ATOM 1443 C CA . VAL C 1 12 ? -38.37715 8.13381 4.64616 1.000 106.92071 59 VAL G CA 1
ATOM 1444 C C . VAL C 1 12 ? -39.23090 8.91142 5.64024 1.000 111.42915 59 VAL G C 1
ATOM 1445 O O . VAL C 1 12 ? -40.40409 8.58941 5.87330 1.000 114.56374 59 VAL G O 1
ATOM 1449 N N . SER C 1 13 ? -38.62117 9.89933 6.28972 1.000 113.08461 60 SER G N 1
ATOM 1450 C CA . SER C 1 13 ? -39.33886 10.69486 7.27239 1.000 120.28811 60 SER G CA 1
ATOM 1451 C C . SER C 1 13 ? -38.60815 12.01306 7.46906 1.000 121.89356 60 SER G C 1
ATOM 1452 O O . SER C 1 13 ? -37.44064 12.16282 7.09606 1.000 118.88531 60 SER G O 1
ATOM 1455 N N . TRP C 1 14 ? -39.31626 12.96967 8.05861 1.000 128.01272 61 TRP G N 1
ATOM 1456 C CA . TRP C 1 14 ? -38.73841 14.23984 8.47947 1.000 129.77345 61 TRP G CA 1
ATOM 1457 C C . TRP C 1 14 ? -38.64589 14.23063 9.99979 1.000 134.18714 61 TRP G C 1
ATOM 1458 O O . TRP C 1 14 ? -39.67136 14.25003 10.69021 1.000 138.90876 61 TRP G O 1
ATOM 1469 N N . GLU C 1 15 ? -37.42379 14.19858 10.51904 1.000 133.98185 62 GLU G N 1
ATOM 1470 C CA . GLU C 1 15 ? -37.17890 14.24967 11.95422 1.000 138.68768 62 GLU G CA 1
ATOM 1471 C C . GLU C 1 15 ? -36.89087 15.68514 12.37492 1.000 141.70383 62 GLU G C 1
ATOM 1472 O O . GLU C 1 15 ? -36.02805 16.34836 11.78955 1.000 138.50608 62 GLU G O 1
ATOM 1478 N N . GLU C 1 16 ? -37.61403 16.15848 13.39286 1.000 146.48072 63 GLU G N 1
ATOM 1479 C CA . GLU C 1 16 ? -37.53791 17.56437 13.77763 1.000 149.18631 63 GLU G CA 1
ATOM 1480 C C . GLU C 1 16 ? -36.23111 17.89220 14.48911 1.000 148.94681 63 GLU G C 1
ATOM 1481 O O . GLU C 1 16 ? -35.77068 19.03903 14.43388 1.000 148.58360 63 GLU G O 1
ATOM 1483 N N . GLU C 1 17 ? -35.62156 16.91398 15.15710 1.000 147.80456 64 GLU G N 1
ATOM 1484 C CA . GLU C 1 17 ? -34.39402 17.13868 15.90974 1.000 148.02038 64 GLU G CA 1
ATOM 1485 C C . GLU C 1 17 ? -33.13411 17.01286 15.06460 1.000 144.49890 64 GLU G C 1
ATOM 1486 O O . GLU C 1 17 ? -32.03202 17.07875 15.61794 1.000 146.60179 64 GLU G O 1
ATOM 1492 N N . ALA C 1 18 ? -33.26358 16.82599 13.75311 1.000 139.18774 65 ALA G N 1
ATOM 1493 C CA . ALA C 1 18 ? -32.08677 16.64120 12.91835 1.000 137.04801 65 ALA G CA 1
ATOM 1494 C C . ALA C 1 18 ? -31.23540 17.90433 12.91615 1.000 140.23524 65 ALA G C 1
ATOM 1495 O O . ALA C 1 18 ? -31.75603 19.02316 12.86724 1.000 144.25151 65 ALA G O 1
ATOM 1497 N N . GLU C 1 19 ? -29.91776 17.72568 12.96596 1.000 136.41372 66 GLU G N 1
ATOM 1498 C CA . GLU C 1 19 ? -29.01071 18.86349 13.01329 1.000 136.52690 66 GLU G CA 1
ATOM 1499 C C . GLU C 1 19 ? -28.85007 19.48270 11.63114 1.000 132.16321 66 GLU G C 1
ATOM 1500 O O . GLU C 1 19 ? -28.66726 18.76979 10.63898 1.000 127.64952 66 GLU G O 1
ATOM 1506 N N . ILE C 1 20 ? -28.92141 20.80913 11.56695 1.000 132.91067 67 ILE G N 1
ATOM 1507 C CA . ILE C 1 20 ? -28.72614 21.53060 10.31748 1.000 129.67871 67 ILE G CA 1
ATOM 1508 C C . ILE C 1 20 ? -27.27431 21.97859 10.22310 1.000 127.52055 67 ILE G C 1
ATOM 1509 O O . ILE C 1 20 ? -26.74792 22.61915 11.14043 1.000 128.42329 67 ILE G O 1
ATOM 1511 N N . SER C 1 21 ? -26.63264 21.64885 9.10763 1.000 125.87825 68 SER G N 1
ATOM 1512 C CA . SER C 1 21 ? -25.24927 22.01284 8.83855 1.000 129.07074 68 SER G CA 1
ATOM 1513 C C . SER C 1 21 ? -25.07585 21.99971 7.32908 1.000 129.84452 68 SER G C 1
ATOM 1514 O O . SER C 1 21 ? -25.60545 21.10675 6.67240 1.000 130.17613 68 SER G O 1
ATOM 1517 N N . GLY C 1 22 ? -24.26394 22.90672 6.79383 1.000 128.58910 69 GLY G N 1
ATOM 1518 C CA . GLY C 1 22 ? -24.16064 23.01130 5.35273 1.000 127.31000 69 GLY G CA 1
ATOM 1519 C C . GLY C 1 22 ? -24.05345 24.45264 4.89579 1.000 130.65251 69 GLY G C 1
ATOM 1520 O O . GLY C 1 22 ? -24.01435 25.38033 5.69989 1.000 134.50297 69 GLY G O 1
ATOM 1521 N N . SER C 1 23 ? -23.97949 24.63762 3.57401 1.000 128.96283 70 SER G N 1
ATOM 1522 C CA . SER C 1 23 ? -23.79492 25.95763 2.97570 1.000 130.78147 70 SER G CA 1
ATOM 1523 C C . SER C 1 23 ? -24.62518 26.12927 1.70760 1.000 128.11536 70 SER G C 1
ATOM 1524 O O . SER C 1 23 ? -24.77332 25.19566 0.91207 1.000 123.59640 70 SER G O 1
ATOM 1527 N N . SER C 1 24 ? -25.19334 27.32672 1.55193 1.000 129.65765 71 SER G N 1
ATOM 1528 C CA . SER C 1 24 ? -25.94866 27.72982 0.37033 1.000 130.40248 71 SER G CA 1
ATOM 1529 C C . SER C 1 24 ? -25.11754 28.67954 -0.48863 1.000 134.11871 71 SER G C 1
ATOM 1530 O O . SER C 1 24 ? -24.64222 29.70842 0.00657 1.000 137.61124 71 SER G O 1
ATOM 1532 N N . ALA C 1 25 ? -24.95527 28.35322 -1.77281 1.000 134.11345 72 ALA G N 1
ATOM 1533 C CA . ALA C 1 25 ? -24.25194 29.22849 -2.71063 1.000 139.33513 72 ALA G CA 1
ATOM 1534 C C . ALA C 1 25 ? -24.69518 28.89654 -4.13303 1.000 140.23260 72 ALA G C 1
ATOM 1535 O O . ALA C 1 25 ? -25.29842 27.85147 -4.37978 1.000 137.56123 72 ALA G O 1
ATOM 1537 N N . ARG C 1 26 ? -24.38384 29.79023 -5.07216 1.000 144.56207 73 ARG G N 1
ATOM 1538 C CA . ARG C 1 26 ? -24.75999 29.61009 -6.47251 1.000 146.81497 73 ARG G CA 1
ATOM 1539 C C . ARG C 1 26 ? -23.52926 29.31031 -7.31969 1.000 149.53898 73 ARG G C 1
ATOM 1540 O O . ARG C 1 26 ? -22.54161 30.05205 -7.27617 1.000 154.37377 73 ARG G O 1
ATOM 1542 N N . TYR C 1 27 ? -23.60356 28.23260 -8.11171 1.000 120.98556 74 TYR G N 1
ATOM 1543 C CA . TYR C 1 27 ? -22.49410 27.75582 -8.93527 1.000 121.00925 74 TYR G CA 1
ATOM 1544 C C . TYR C 1 27 ? -22.94401 27.63402 -10.38457 1.000 120.94608 74 TYR G C 1
ATOM 1545 O O . TYR C 1 27 ? -24.05652 27.17466 -10.66104 1.000 120.13809 74 TYR G O 1
ATOM 1554 N N . ASP C 1 28 ? -22.06527 28.02102 -11.30836 1.000 119.60381 75 ASP G N 1
ATOM 1555 C CA . ASP C 1 28 ? -22.31129 27.86990 -12.73708 1.000 118.63528 75 ASP G CA 1
ATOM 1556 C C . ASP C 1 28 ? -21.61195 26.60065 -13.20633 1.000 109.81843 75 ASP G C 1
ATOM 1557 O O . ASP C 1 28 ? -20.39773 26.45044 -13.03175 1.000 105.76268 75 ASP G O 1
ATOM 1562 N N . VAL C 1 29 ? -22.39185 25.68655 -13.78603 1.000 106.87334 76 VAL G N 1
ATOM 1563 C CA . VAL C 1 29 ? -21.99156 24.30524 -13.99795 1.000 104.00194 76 VAL G CA 1
ATOM 1564 C C . VAL C 1 29 ? -22.32685 23.89223 -15.43139 1.000 107.65238 76 VAL G C 1
ATOM 1565 O O . VAL C 1 29 ? -23.17182 24.49766 -16.09323 1.000 112.94249 76 VAL G O 1
ATOM 1569 N N . THR C 1 30 ? -21.64723 22.84906 -15.91251 1.000 105.05996 77 THR G N 1
ATOM 1570 C CA . THR C 1 30 ? -21.96335 22.20815 -17.18109 1.000 104.63360 77 THR G CA 1
ATOM 1571 C C . THR C 1 30 ? -22.60670 20.84650 -16.93566 1.000 101.85958 77 THR G C 1
ATOM 1572 O O . THR C 1 30 ? -22.32100 20.18088 -15.93916 1.000 98.39864 77 THR G O 1
ATOM 1576 N N . LEU C 1 31 ? -23.50589 20.45123 -17.83403 1.000 103.93351 78 LEU G N 1
ATOM 1577 C CA . LEU C 1 31 ? -24.12542 19.13071 -17.80530 1.000 102.22805 78 LEU G CA 1
ATOM 1578 C C . LEU C 1 31 ? -23.83837 18.44648 -19.13294 1.000 108.15507 78 LEU G C 1
ATOM 1579 O O . LEU C 1 31 ? -24.24704 18.94354 -20.18779 1.000 113.57678 78 LEU G O 1
ATOM 1581 N N . SER C 1 32 ? -23.14977 17.30846 -19.08152 1.000 110.67643 79 SER G N 1
ATOM 1582 C CA . SER C 1 32 ? -22.83321 16.56557 -20.29137 1.000 118.75898 79 SER G CA 1
ATOM 1583 C C . SER C 1 32 ? -24.03050 15.72621 -20.73917 1.000 127.23894 79 SER G C 1
ATOM 1584 O O . SER C 1 32 ? -24.99938 15.52629 -20.00071 1.000 126.80205 79 SER G O 1
ATOM 1587 N N . GLU C 1 33 ? -23.95557 15.22773 -21.97858 1.000 136.25844 80 GLU G N 1
ATOM 1588 C CA . GLU C 1 33 ? -25.00364 14.35260 -22.49903 1.000 143.49352 80 GLU G CA 1
ATOM 1589 C C . GLU C 1 33 ? -25.02355 12.98599 -21.82237 1.000 145.11477 80 GLU G C 1
ATOM 1590 O O . GLU C 1 33 ? -26.04808 12.29737 -21.88074 1.000 148.45201 80 GLU G O 1
ATOM 1592 N N . GLN C 1 34 ? -23.92023 12.57948 -21.19555 1.000 147.21502 81 GLN G N 1
ATOM 1593 C CA . GLN C 1 34 ? -23.83941 11.36311 -20.39572 1.000 146.70180 81 GLN G CA 1
ATOM 1594 C C . GLN C 1 34 ? -24.03647 11.63940 -18.90993 1.000 145.66220 81 GLN G C 1
ATOM 1595 O O . GLN C 1 34 ? -23.67137 10.80555 -18.07504 1.000 144.14886 81 GLN G O 1
ATOM 1601 N N . GLY C 1 35 ? -24.60046 12.79520 -18.56980 1.000 141.94070 82 GLY G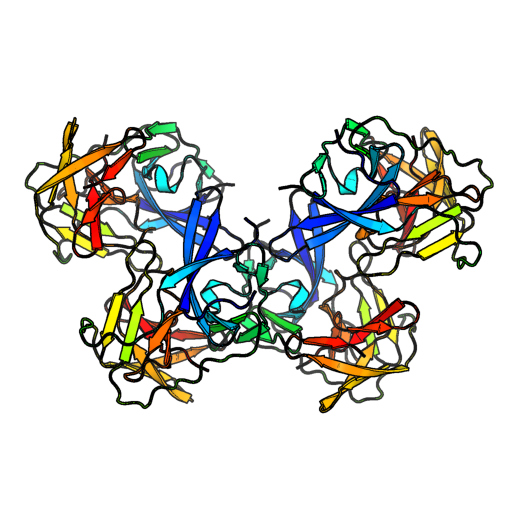 N 1
ATOM 1602 C CA . GLY C 1 35 ? -24.94905 13.11826 -17.20031 1.000 134.91881 82 GLY G CA 1
ATOM 1603 C C . GLY C 1 35 ? -23.82382 13.56826 -16.29483 1.000 129.25760 82 GLY G C 1
ATOM 1604 O O . GLY C 1 35 ? -23.99821 13.57393 -15.07340 1.000 127.83112 82 GLY G O 1
ATOM 1605 N N . GLU C 1 36 ? -22.67743 13.96396 -16.83860 1.000 123.99908 83 GLU G N 1
ATOM 1606 C CA . GLU C 1 36 ? -21.59491 14.45635 -16.00005 1.000 118.19312 83 GLU G CA 1
ATOM 1607 C C . GLU C 1 36 ? -21.75012 15.95533 -15.77362 1.000 116.20341 83 GLU G C 1
ATOM 1608 O O . GLU C 1 36 ? -22.08100 16.71060 -16.69481 1.000 119.00637 83 GLU G O 1
ATOM 1610 N N . PHE C 1 37 ? -21.49611 16.37849 -14.53942 1.000 108.73409 84 PHE G N 1
ATOM 1611 C CA . PHE C 1 37 ? -21.54503 17.77646 -14.14614 1.000 105.51002 84 PHE G CA 1
ATOM 1612 C C . PHE C 1 37 ? -20.14089 18.23198 -13.76864 1.000 103.14658 84 PHE G C 1
ATOM 1613 O O . PHE C 1 37 ? -19.40206 17.49964 -13.10287 1.000 102.95708 84 PHE G O 1
ATOM 1621 N N . LYS C 1 38 ? -19.77304 19.43990 -14.19789 1.000 102.02013 85 LYS G N 1
ATOM 1622 C CA . LYS C 1 38 ? -18.45442 20.00105 -13.92313 1.000 97.20639 85 LYS G CA 1
ATOM 1623 C C . LYS C 1 38 ? -18.57958 21.50406 -13.70857 1.000 97.02479 85 LYS G C 1
ATOM 1624 O O . LYS C 1 38 ? -19.57857 22.11715 -14.08891 1.000 99.33823 85 LYS G O 1
ATOM 1626 N N . LEU C 1 39 ? -17.56036 22.06847 -13.04687 1.000 96.39314 86 LEU G N 1
ATOM 1627 C CA . LEU C 1 39 ? -17.42317 23.49335 -12.67378 1.000 98.73289 86 LEU G CA 1
ATOM 1628 C C . LEU C 1 39 ? -18.03086 23.74166 -11.29762 1.000 96.43261 86 LEU G C 1
ATOM 1629 O O . LEU C 1 39 ? -17.31113 23.96370 -10.32282 1.000 95.87465 86 LEU G O 1
ATOM 1634 N N . ASP D 1 2 ? -11.76192 -12.89966 -20.27172 1.000 117.11667 49 ASP E N 1
ATOM 1635 C CA . ASP D 1 2 ? -12.19147 -14.13530 -19.62561 1.000 117.48514 49 ASP E CA 1
ATOM 1636 C C . ASP D 1 2 ? -11.99410 -15.34117 -20.54575 1.000 116.21920 49 ASP E C 1
ATOM 1637 O O . ASP D 1 2 ? -12.95199 -15.86230 -21.11998 1.000 118.09311 49 ASP E O 1
ATOM 1642 N N . GLY D 1 3 ? -10.74447 -15.78112 -20.67729 1.000 111.38967 50 GLY E N 1
ATOM 1643 C CA . GLY D 1 3 ? -10.41320 -16.92426 -21.50680 1.000 106.42329 50 GLY E CA 1
ATOM 1644 C C . GLY D 1 3 ? -9.37019 -17.82068 -20.87410 1.000 101.98065 50 GLY E C 1
ATOM 1645 O O . GLY D 1 3 ? -9.00579 -17.62898 -19.71014 1.000 103.80982 50 GLY E O 1
ATOM 1646 N N . LEU D 1 4 ? -8.89140 -18.81104 -21.61817 1.000 100.45678 51 LEU E N 1
ATOM 1647 C CA . LEU D 1 4 ? -7.87856 -19.73185 -21.12937 1.000 98.58024 51 LEU E CA 1
ATOM 1648 C C . LEU D 1 4 ? -6.55808 -19.44955 -21.83339 1.000 94.66398 51 LEU E C 1
ATOM 1649 O O . LEU D 1 4 ? -6.53005 -19.03057 -22.99223 1.000 99.98041 51 LEU E O 1
ATOM 1654 N N . GLU D 1 5 ? -5.46081 -19.66057 -21.11607 1.000 84.35485 52 GLU E N 1
ATOM 1655 C CA . GLU D 1 5 ? -4.13013 -19.32381 -21.59421 1.000 83.12312 52 GLU E CA 1
ATOM 1656 C C . GLU D 1 5 ? -3.33219 -20.59690 -21.83935 1.000 78.14621 52 GLU E C 1
ATOM 1657 O O . GLU D 1 5 ? -3.49063 -21.59226 -21.12720 1.000 79.20950 52 GLU E O 1
ATOM 1663 N N . LEU D 1 6 ? -2.46924 -20.56310 -22.84904 1.000 75.08532 53 LEU E N 1
ATOM 1664 C CA . LEU D 1 6 ? -1.69501 -21.73255 -23.23534 1.000 74.48788 53 LEU E CA 1
ATOM 1665 C C . LEU D 1 6 ? -0.22196 -21.58164 -22.87940 1.000 75.46694 53 LEU E C 1
ATOM 1666 O O . LEU D 1 6 ? 0.35319 -20.49845 -23.01949 1.000 76.99081 53 LEU E O 1
ATOM 1671 N N . ARG D 1 7 ? 0.37957 -22.68427 -22.43048 1.000 77.66458 54 ARG E N 1
ATOM 1672 C CA . ARG D 1 7 ? 1.79452 -22.75164 -22.08803 1.000 79.93327 54 ARG E CA 1
ATOM 1673 C C . ARG D 1 7 ? 2.37325 -24.07908 -22.56266 1.000 85.34444 54 ARG E C 1
ATOM 1674 O O . ARG D 1 7 ? 1.72488 -25.12363 -22.45049 1.000 88.58431 54 ARG E O 1
ATOM 1682 N N . LYS D 1 8 ? 3.59104 -24.03191 -23.10105 1.000 88.31059 55 LYS E N 1
ATOM 1683 C CA . LYS D 1 8 ? 4.24813 -25.22710 -23.62007 1.000 87.41574 55 LYS E CA 1
ATOM 1684 C C . LYS D 1 8 ? 4.95355 -26.01609 -22.52593 1.000 84.87070 55 LYS E C 1
ATOM 1685 O O . LYS D 1 8 ? 5.66870 -25.44352 -21.69834 1.000 84.78648 55 LYS E O 1
ATOM 1691 N N . LEU D 1 9 ? 4.75114 -27.33597 -22.52810 1.000 80.71757 56 LEU E N 1
ATOM 1692 C CA . LEU D 1 9 ? 5.42366 -28.21438 -21.58273 1.000 78.72786 56 LEU E CA 1
ATOM 1693 C C . LEU D 1 9 ? 6.25114 -29.32207 -22.22424 1.000 78.43309 56 LEU E C 1
ATOM 1694 O O . LEU D 1 9 ? 7.05611 -29.94337 -21.52361 1.000 79.07527 56 LEU E O 1
ATOM 1699 N N . GLY D 1 10 ? 6.08288 -29.60016 -23.51141 1.000 77.49877 57 GLY E N 1
ATOM 1700 C CA . GLY D 1 10 ? 6.87017 -30.64997 -24.12495 1.000 78.73049 57 GLY E CA 1
ATOM 1701 C C . GLY D 1 10 ? 6.44552 -30.90142 -25.55669 1.000 79.57270 57 GLY E C 1
ATOM 1702 O O . GLY D 1 10 ? 5.65027 -30.15685 -26.13257 1.000 79.88853 57 GLY E O 1
ATOM 1703 N N . GLU D 1 11 ? 6.99704 -31.97912 -26.11273 1.000 80.65967 58 GLU E N 1
ATOM 1704 C CA . GLU D 1 11 ? 6.77802 -32.36062 -27.49962 1.000 82.50463 58 GLU E CA 1
ATOM 1705 C C . GLU D 1 11 ? 6.36708 -33.82350 -27.57012 1.000 83.70740 58 GLU E C 1
ATOM 1706 O O . GLU D 1 11 ? 6.77012 -34.63927 -26.73837 1.000 83.29157 58 GLU E O 1
ATOM 1708 N N . VAL D 1 12 ? 5.54654 -34.14484 -28.56998 1.000 66.47639 59 VAL E N 1
ATOM 1709 C CA . VAL D 1 12 ? 5.00002 -35.49138 -28.68645 1.000 69.46359 59 VAL E CA 1
ATOM 1710 C C . VAL D 1 12 ? 6.08114 -36.44371 -29.17673 1.000 80.72284 59 VAL E C 1
ATOM 1711 O O . VAL D 1 12 ? 6.69621 -36.22305 -30.22830 1.000 90.62402 59 VAL E O 1
ATOM 1715 N N . SER D 1 13 ? 6.29106 -37.50946 -28.43414 1.000 83.47580 60 SER E N 1
ATOM 1716 C CA . SER D 1 13 ? 7.30753 -38.50189 -28.82622 1.000 90.40821 60 SER E CA 1
ATOM 1717 C C . SER D 1 13 ? 7.04444 -39.80767 -28.09930 1.000 91.68468 60 SER E C 1
ATOM 1718 O O . SER D 1 13 ? 6.19222 -39.84771 -27.24561 1.000 89.11332 60 SER E O 1
ATOM 1721 N N . TRP D 1 14 ? 7.76705 -40.83536 -28.49775 1.000 97.23008 61 TRP E N 1
ATOM 1722 C CA . TRP D 1 14 ? 7.78481 -42.13909 -27.84537 1.000 99.36191 61 TRP E CA 1
ATOM 1723 C C . TRP D 1 14 ? 9.12985 -42.30811 -27.15059 1.000 106.64963 61 TRP E C 1
ATOM 1724 O O . TRP D 1 14 ? 10.17363 -42.31291 -27.81355 1.000 112.44769 61 TRP E O 1
ATOM 1735 N N . GLU D 1 15 ? 9.10891 -42.43675 -25.82530 1.000 107.37603 62 GLU E N 1
ATOM 1736 C CA . GLU D 1 15 ? 10.33328 -42.65115 -25.06322 1.000 111.26071 62 GLU E CA 1
ATOM 1737 C C . GLU D 1 15 ? 10.58888 -44.14582 -24.92192 1.000 113.98209 62 GLU E C 1
ATOM 1738 O O . GLU D 1 15 ? 9.72191 -44.88964 -24.45190 1.000 113.38202 62 GLU E O 1
ATOM 1740 N N . GLU D 1 16 ? 11.78395 -44.58052 -25.33237 1.000 116.54818 63 GLU E N 1
ATOM 1741 C CA . GLU D 1 16 ? 12.06389 -46.01047 -25.39925 1.000 116.99824 63 GLU E CA 1
ATOM 1742 C C . GLU D 1 16 ? 12.32107 -46.61885 -24.02760 1.000 112.87932 63 GLU E C 1
ATOM 1743 O O . GLU D 1 16 ? 11.97143 -47.78091 -23.79478 1.000 109.63420 63 GLU E O 1
ATOM 1745 N N . GLU D 1 17 ? 12.91760 -45.86062 -23.11313 1.000 151.79978 64 GLU E N 1
ATOM 1746 C CA . GLU D 1 17 ? 13.19918 -46.33995 -21.76877 1.000 154.96068 64 GLU E CA 1
ATOM 1747 C C . GLU D 1 17 ? 12.05481 -46.05901 -20.80312 1.000 147.39662 64 GLU E C 1
ATOM 1748 O O . GLU D 1 17 ? 12.20607 -46.29015 -19.59798 1.000 147.77035 64 GLU E O 1
ATOM 1750 N N . ALA D 1 18 ? 10.92195 -45.62680 -21.33779 1.000 135.31096 65 ALA E N 1
ATOM 1751 C CA . ALA D 1 18 ? 9.75601 -45.27020 -20.50325 1.000 131.71579 65 ALA E CA 1
ATOM 1752 C C . ALA D 1 18 ? 9.34360 -46.43132 -19.61531 1.000 134.46349 65 ALA E C 1
ATOM 1753 O O . ALA D 1 18 ? 9.33555 -47.56821 -20.07319 1.000 136.59796 65 ALA E O 1
ATOM 1755 N N . GLU D 1 19 ? 8.91353 -46.10990 -18.40609 1.000 133.73709 66 GLU E N 1
ATOM 1756 C CA . GLU D 1 19 ? 8.45670 -47.16821 -17.51626 1.000 134.25031 66 GLU E CA 1
ATOM 1757 C C . GLU D 1 19 ? 7.02391 -47.59485 -17.82077 1.000 133.06595 66 GLU E C 1
ATOM 1758 O O . GLU D 1 19 ? 6.14492 -46.76100 -18.05566 1.000 131.32364 66 GLU E O 1
ATOM 1764 N N . ILE D 1 20 ? 6.79754 -48.91278 -17.79689 1.000 134.53455 67 ILE E N 1
ATOM 1765 C CA . ILE D 1 20 ? 5.50159 -49.52479 -18.07231 1.000 131.53156 67 ILE E CA 1
ATOM 1766 C C . ILE D 1 20 ? 4.73080 -49.70065 -16.77053 1.000 129.18128 67 ILE E C 1
ATOM 1767 O O . ILE D 1 20 ? 5.27864 -50.15347 -15.75972 1.000 129.70239 67 ILE E O 1
ATOM 1769 N N . SER D 1 21 ? 3.44423 -49.34515 -16.79576 1.000 127.11524 68 SER E N 1
ATOM 1770 C CA . SER D 1 21 ? 2.56866 -49.39870 -15.62800 1.000 129.66818 68 SER E CA 1
ATOM 1771 C C . SER D 1 21 ? 1.13681 -49.64765 -16.09784 1.000 133.78709 68 SER E C 1
ATOM 1772 O O . SER D 1 21 ? 0.24851 -48.81216 -15.96771 1.000 135.18989 68 SER E O 1
ATOM 1775 N N . GLY D 1 22 ? 0.86981 -50.83479 -16.64013 1.000 101.60955 69 GLY E N 1
ATOM 1776 C CA . GLY D 1 22 ? -0.41225 -51.09535 -17.24723 1.000 107.66028 69 GLY E CA 1
ATOM 1777 C C . GLY D 1 22 ? -1.25540 -52.21686 -16.66356 1.000 118.77477 69 GLY E C 1
ATOM 1778 O O . GLY D 1 22 ? -0.80930 -53.08459 -15.91078 1.000 124.76759 69 GLY E O 1
ATOM 1779 N N . SER D 1 23 ? -2.52438 -52.16998 -17.06525 1.000 117.01666 70 SER E N 1
ATOM 1780 C CA . SER D 1 23 ? -3.54562 -53.13465 -16.70253 1.000 129.59975 70 SER E CA 1
ATOM 1781 C C . SER D 1 23 ? -4.51441 -53.23692 -17.87052 1.000 135.72943 70 SER E C 1
ATOM 1782 O O . SER D 1 23 ? -4.94777 -52.21375 -18.41160 1.000 133.89237 70 SER E O 1
ATOM 1785 N N . SER D 1 24 ? -4.97499 -54.43352 -18.21143 1.000 146.33070 71 SER E N 1
ATOM 1786 C CA . SER D 1 24 ? -5.96781 -54.49776 -19.31144 1.000 148.83100 71 SER E CA 1
ATOM 1787 C C . SER D 1 24 ? -7.30464 -55.00643 -18.76597 1.000 152.23141 71 SER E C 1
ATOM 1788 O O . SER D 1 24 ? -7.32695 -56.10252 -18.21689 1.000 157.30833 71 SER E O 1
ATOM 1791 N N . ALA D 1 25 ? -8.41006 -54.31357 -19.01817 1.000 145.27794 72 ALA E N 1
ATOM 1792 C CA . ALA D 1 25 ? -9.70090 -54.84414 -18.52774 1.000 144.90422 72 ALA E CA 1
ATOM 1793 C C . ALA D 1 25 ? -10.80832 -54.47664 -19.50634 1.000 140.01942 72 ALA E C 1
ATOM 1794 O O . ALA D 1 25 ? -10.85186 -53.34454 -19.89936 1.000 134.00291 72 ALA E O 1
ATOM 1796 N N . ARG D 1 26 ? -11.65013 -55.41498 -19.91301 1.000 138.71663 73 ARG E N 1
ATOM 1797 C CA . ARG D 1 26 ? -12.72456 -55.02927 -20.85470 1.000 133.21597 73 ARG E CA 1
ATOM 1798 C C . ARG D 1 26 ? -13.94853 -54.66892 -20.02606 1.000 130.64198 73 ARG E C 1
ATOM 1799 O O . ARG D 1 26 ? -14.24165 -55.41248 -19.11312 1.000 135.93735 73 ARG E O 1
ATOM 1807 N N . TYR D 1 27 ? -14.62877 -53.57337 -20.33981 1.000 124.16489 74 TYR E N 1
ATOM 1808 C CA . TYR D 1 27 ? -15.81191 -53.18591 -19.54229 1.000 124.07803 74 TYR E CA 1
ATOM 1809 C C . TYR D 1 27 ? -16.96007 -52.86251 -20.47973 1.000 126.06248 74 TYR E C 1
ATOM 1810 O O . TYR D 1 27 ? -16.72614 -52.39154 -21.57705 1.000 122.46732 74 TYR E O 1
ATOM 1819 N N . ASP D 1 28 ? -18.17706 -53.14185 -20.03391 1.000 135.10304 75 ASP E N 1
ATOM 1820 C CA . ASP D 1 28 ? -19.37311 -52.77637 -20.82234 1.000 137.79547 75 ASP E CA 1
ATOM 1821 C C . ASP D 1 28 ? -19.75601 -51.39706 -20.32217 1.000 133.13175 75 ASP E C 1
ATOM 1822 O O . ASP D 1 28 ? -19.82954 -51.20715 -19.12338 1.000 134.63456 75 ASP E O 1
ATOM 1827 N N . VAL D 1 29 ? -19.95165 -50.47557 -21.23752 1.000 127.42317 76 VAL E N 1
ATOM 1828 C CA . VAL D 1 29 ? -20.18472 -49.10281 -20.84162 1.000 124.54125 76 VAL E CA 1
ATOM 1829 C C . VAL D 1 29 ? -21.30683 -48.51614 -21.69360 1.000 125.43346 76 VAL E C 1
ATOM 1830 O O . VAL D 1 29 ? -21.58796 -48.98138 -22.79921 1.000 130.45248 76 VAL E O 1
ATOM 1834 N N . THR D 1 30 ? -21.98308 -47.50799 -21.15019 1.000 125.12026 77 THR E N 1
ATOM 1835 C CA . THR D 1 30 ? -22.90398 -46.70634 -21.93894 1.000 126.62834 77 THR E CA 1
ATOM 1836 C C . THR D 1 30 ? -22.35225 -45.29829 -22.10460 1.000 118.55895 77 THR E C 1
ATOM 1837 O O . THR D 1 30 ? -21.63276 -44.78964 -21.23990 1.000 114.55321 77 THR E O 1
ATOM 1841 N N . LEU D 1 31 ? -22.66599 -44.69273 -23.24813 1.000 115.69545 78 LEU E N 1
ATOM 1842 C CA . LEU D 1 31 ? -22.32641 -43.30279 -23.52836 1.000 109.64736 78 LEU E CA 1
ATOM 1843 C C . LEU D 1 31 ? -23.58537 -42.52074 -23.86243 1.000 114.42688 78 LEU E C 1
ATOM 1844 O O . LEU D 1 31 ? -24.29974 -42.85853 -24.81146 1.000 116.22183 78 LEU E O 1
ATOM 1849 N N . SER D 1 32 ? -23.83343 -41.45938 -23.10393 1.000 132.45535 79 SER E N 1
ATOM 1850 C CA . SER D 1 32 ? -24.98948 -40.61773 -23.35331 1.000 140.20892 79 SER E CA 1
ATOM 1851 C C . SER D 1 32 ? -24.72660 -39.70882 -24.55050 1.000 129.39183 79 SER E C 1
ATOM 1852 O O . SER D 1 32 ? -23.59907 -39.57293 -25.03088 1.000 126.35989 79 SER E O 1
ATOM 1855 N N . GLU D 1 33 ? -25.79124 -39.06622 -25.03269 1.000 135.60573 80 GLU E N 1
ATOM 1856 C CA . GLU D 1 33 ? -25.63234 -38.11656 -26.12575 1.000 129.91821 80 GLU E CA 1
ATOM 1857 C C . GLU D 1 33 ? -24.81268 -36.90230 -25.70855 1.000 125.93615 80 GLU E C 1
ATOM 1858 O O . GLU D 1 33 ? -24.33846 -36.16088 -26.57583 1.000 120.77238 80 GLU E O 1
ATOM 1860 N N . GLN D 1 34 ? -24.63110 -36.69312 -24.40628 1.000 125.52821 81 GLN E N 1
ATOM 1861 C CA . GLN D 1 34 ? -23.81266 -35.61265 -23.87483 1.000 117.15089 81 GLN E CA 1
ATOM 1862 C C . GLN D 1 34 ? -22.37131 -36.03502 -23.59076 1.000 110.84487 81 GLN E C 1
ATOM 1863 O O . GLN D 1 34 ? -21.67184 -35.33967 -22.84537 1.000 108.45248 81 GLN E O 1
ATOM 1869 N N . GLY D 1 35 ? -21.91963 -37.15516 -24.15254 1.000 106.74701 82 GLY E N 1
ATOM 1870 C CA . GLY D 1 35 ? -20.52973 -37.55709 -24.05541 1.000 99.35928 82 GLY E CA 1
ATOM 1871 C C . GLY D 1 35 ? -20.10076 -38.13382 -22.72615 1.000 99.89356 82 GLY E C 1
ATOM 1872 O O . GLY D 1 35 ? -18.89781 -38.24025 -22.47222 1.000 95.98256 82 GLY E O 1
ATOM 1873 N N . GLU D 1 36 ? -21.04354 -38.51224 -21.86866 1.000 105.52581 83 GLU E N 1
ATOM 1874 C CA . GLU D 1 36 ? -20.71655 -39.11548 -20.58416 1.000 109.30784 83 GLU E CA 1
ATOM 1875 C C . GLU D 1 36 ? -20.61941 -40.62735 -20.72753 1.000 113.14778 83 GLU E C 1
ATOM 1876 O O . GLU D 1 36 ? -21.41117 -41.24304 -21.44390 1.000 115.96390 83 GLU E O 1
ATOM 1878 N N . PHE D 1 37 ? -19.65058 -41.22097 -20.03526 1.000 100.58838 84 PHE E N 1
ATOM 1879 C CA . PHE D 1 37 ? -19.47041 -42.66518 -20.01092 1.000 105.67583 84 PHE E CA 1
ATOM 1880 C C . PHE D 1 37 ? -19.75853 -43.19081 -18.60839 1.000 106.16273 84 PHE E C 1
ATOM 1881 O O . PHE D 1 37 ? -19.30409 -42.61204 -17.61532 1.000 102.67284 84 PHE E O 1
ATOM 1889 N N . LYS D 1 38 ? -20.52276 -44.28192 -18.52893 1.000 109.75526 85 LYS E N 1
ATOM 1890 C CA . LYS D 1 38 ? -20.86577 -44.88701 -17.24715 1.000 111.36335 85 LYS E CA 1
ATOM 1891 C C . LYS D 1 38 ? -21.00668 -46.39592 -17.40608 1.000 114.92694 85 LYS E C 1
ATOM 1892 O O . LYS D 1 38 ? -21.25861 -46.90401 -18.50167 1.000 116.07708 85 LYS E O 1
ATOM 1894 N N . LEU D 1 39 ? -20.83154 -47.11213 -16.29608 1.000 117.35354 86 LEU E N 1
ATOM 1895 C CA . LEU D 1 39 ? -20.96035 -48.57268 -16.28913 1.000 123.77537 86 LEU E CA 1
ATOM 1896 C C . LEU D 1 39 ? -22.37813 -49.02035 -16.64262 1.000 125.90457 86 LEU E C 1
ATOM 1897 O O . LEU D 1 39 ? -22.62263 -50.20189 -16.90797 1.000 128.91809 86 LEU E O 1
ATOM 1902 N N . CYS E 2 12 ? -3.00339 -16.27177 -39.42040 1.000 122.75946 17 CYS F N 1
ATOM 1903 C CA . CYS E 2 12 ? -1.82198 -15.42177 -39.50568 1.000 125.31766 17 CYS F CA 1
ATOM 1904 C C . CYS E 2 12 ? -0.60393 -16.13130 -38.92422 1.000 122.61470 17 CYS F C 1
ATOM 1905 O O . CYS E 2 12 ? 0.32997 -16.47897 -39.64870 1.000 123.87538 17 CYS F O 1
ATOM 1908 N N . GLU E 2 13 ? -0.62189 -16.34441 -37.61241 1.000 118.45104 18 GLU F N 1
ATOM 1909 C CA . GLU E 2 13 ? 0.46806 -17.02412 -36.93303 1.000 115.42437 18 GLU F CA 1
ATOM 1910 C C . GLU E 2 13 ? 0.19415 -18.52441 -36.84652 1.000 113.95314 18 GLU F C 1
ATOM 1911 O O . GLU E 2 13 ? -0.92429 -18.99911 -37.05888 1.000 114.65322 18 GLU F O 1
ATOM 1913 N N . TYR E 2 14 ? 1.24947 -19.27284 -36.53323 1.000 107.78924 19 TYR F N 1
ATOM 1914 C CA . TYR E 2 14 ? 1.21250 -20.72197 -36.41647 1.000 102.64125 19 TYR F CA 1
ATOM 1915 C C . TYR E 2 14 ? 1.54955 -21.08990 -34.98049 1.000 98.68815 19 TYR F C 1
ATOM 1916 O O . TYR E 2 14 ? 2.37649 -20.43278 -34.34323 1.000 97.86437 19 TYR F O 1
ATOM 1925 N N . LEU E 2 15 ? 0.92093 -22.14082 -34.47090 1.000 97.84068 20 LEU F N 1
ATOM 1926 C CA . LEU E 2 15 ? 1.13408 -22.56779 -33.09707 1.000 97.49327 20 LEU F CA 1
ATOM 1927 C C . LEU E 2 15 ? 2.10304 -23.73699 -33.14621 1.000 84.40486 20 LEU F C 1
ATOM 1928 O O . LEU E 2 15 ? 1.81839 -24.74968 -33.79130 1.000 84.40222 20 LEU F O 1
ATOM 1930 N N . GLU E 2 16 ? 3.24735 -23.58365 -32.48210 1.000 84.32853 21 GLU F N 1
ATOM 1931 C CA . GLU E 2 16 ? 4.29620 -24.58777 -32.56103 1.000 85.13652 21 GLU F CA 1
ATOM 1932 C C . GLU E 2 16 ? 3.75588 -25.93855 -32.12462 1.000 87.20256 21 GLU F C 1
ATOM 1933 O O . GLU E 2 16 ? 3.07608 -26.04594 -31.10130 1.000 87.57892 21 GLU F O 1
ATOM 1939 N N . ASP E 2 17 ? 4.05836 -26.96766 -32.91222 1.000 93.27171 22 ASP F N 1
ATOM 1940 C CA . ASP E 2 17 ? 3.57114 -28.30230 -32.60675 1.000 91.22146 22 ASP F CA 1
ATOM 1941 C C . ASP E 2 17 ? 4.15738 -28.77994 -31.28664 1.000 89.00014 22 ASP F C 1
ATOM 1942 O O . ASP E 2 17 ? 5.32291 -28.52528 -30.97642 1.000 90.15555 22 ASP F O 1
ATOM 1947 N N . GLY E 2 18 ? 3.34324 -29.46622 -30.50891 1.000 83.76531 23 GLY F N 1
ATOM 1948 C CA . GLY E 2 18 ? 3.76245 -29.89999 -29.19291 1.000 79.66218 23 GLY F CA 1
ATOM 1949 C C . GLY E 2 18 ? 2.58066 -29.94070 -28.24796 1.000 75.44852 23 GLY F C 1
ATOM 1950 O O . GLY E 2 18 ? 1.43978 -29.68028 -28.62073 1.000 74.73001 23 GLY F O 1
ATOM 1951 N N . ILE E 2 19 ? 2.91183 -30.25348 -26.99794 1.000 76.19335 24 ILE F N 1
ATOM 1952 C CA . ILE E 2 19 ? 1.91701 -30.41817 -25.90193 1.000 75.27481 24 ILE F CA 1
ATOM 1953 C C . ILE E 2 19 ? 1.80631 -29.13193 -25.09396 1.000 73.67462 24 ILE F C 1
ATOM 1954 O O . ILE E 2 19 ? 2.79749 -28.70763 -24.52375 1.000 72.74030 24 ILE F O 1
ATOM 1959 N N . TYR E 2 20 ? 0.59583 -28.59994 -25.02256 1.000 74.79844 25 TYR F N 1
ATOM 1960 C CA . TYR E 2 20 ? 0.31626 -27.35673 -24.32776 1.000 77.53561 25 TYR F CA 1
ATOM 1961 C C . TYR E 2 20 ? -0.43262 -27.65039 -23.03865 1.000 75.13006 25 TYR F C 1
ATOM 1962 O O . TYR E 2 20 ? -1.19494 -28.61706 -22.95311 1.000 72.96928 25 TYR F O 1
ATOM 1971 N N . GLY E 2 21 ? -0.23015 -26.79506 -22.04376 1.000 70.68479 26 GLY F N 1
ATOM 1972 C CA . GLY E 2 21 ? -1.04217 -26.81170 -20.84148 1.000 68.36346 26 GLY F CA 1
ATOM 1973 C C . GLY E 2 21 ? -2.06297 -25.69942 -20.93043 1.000 68.27134 26 GLY F C 1
ATOM 1974 O O . GLY E 2 21 ? -1.74153 -24.56986 -21.30721 1.000 69.22672 26 GLY F O 1
ATOM 1975 N N . ILE E 2 22 ? -3.30800 -26.02667 -20.60178 1.000 67.31333 27 ILE F N 1
ATOM 1976 C CA . ILE E 2 22 ? -4.39577 -25.06154 -20.58291 1.000 67.28965 27 ILE F CA 1
ATOM 1977 C C . ILE E 2 22 ? -4.52140 -24.54282 -19.15858 1.000 71.74281 27 ILE F C 1
ATOM 1978 O O . ILE E 2 22 ? -4.72061 -25.32176 -18.21740 1.000 73.08245 27 ILE F O 1
ATOM 1983 N N . PHE E 2 23 ? -4.40457 -23.22986 -18.99839 1.000 70.14788 28 PHE F N 1
ATOM 1984 C CA . PHE E 2 23 ? -4.34719 -22.60091 -17.68882 1.000 67.66601 28 PHE F CA 1
ATOM 1985 C C . PHE E 2 23 ? -5.52406 -21.65295 -17.53604 1.000 67.81866 28 PHE F C 1
ATOM 1986 O O . PHE E 2 23 ? -5.82888 -20.87943 -18.45066 1.000 68.64244 28 PHE F O 1
ATOM 1994 N N . GLN E 2 24 ? -6.15600 -21.74542 -16.36466 1.000 67.24227 29 GLN F N 1
ATOM 1995 C CA . GLN E 2 24 ? -7.30796 -20.88560 -16.03094 1.000 67.46862 29 GLN F CA 1
ATOM 1996 C C . GLN E 2 24 ? -6.89666 -19.89717 -14.95776 1.000 68.14501 29 GLN F C 1
ATOM 1997 O O . GLN E 2 24 ? -6.13410 -20.27729 -14.09942 1.000 67.97657 29 GLN F O 1
ATOM 2003 N N . SER E 2 25 ? -7.42054 -18.68251 -15.04420 1.000 69.13987 30 SER F N 1
ATOM 2004 C CA . SER E 2 25 ? -7.06017 -17.62000 -14.11000 1.000 70.13736 30 SER F CA 1
ATOM 2005 C C . SER E 2 25 ? -8.25922 -17.22265 -13.25571 1.000 70.17420 30 SER F C 1
ATOM 2006 O O . SER E 2 25 ? -9.29709 -16.81002 -13.78826 1.000 70.46371 30 SER F O 1
ATOM 2009 N N . THR E 2 26 ? -8.12025 -17.36264 -11.93670 1.000 70.07946 31 THR F N 1
ATOM 2010 C CA . THR E 2 26 ? -9.11744 -16.91723 -10.96719 1.000 70.40318 31 THR F CA 1
ATOM 2011 C C . THR E 2 26 ? -8.45003 -16.00156 -9.94485 1.000 71.66649 31 THR F C 1
ATOM 2012 O O . THR E 2 26 ? -7.23618 -15.78759 -9.96463 1.000 72.22971 31 THR F O 1
ATOM 2016 N N . PHE E 2 27 ? -9.26324 -15.47396 -9.02611 1.000 72.27446 32 PHE F N 1
ATOM 2017 C CA . PHE E 2 27 ? -8.75982 -14.67249 -7.91501 1.000 73.61935 32 PHE F CA 1
ATOM 2018 C C . PHE E 2 27 ? -7.84401 -15.46054 -6.98688 1.000 73.42722 32 PHE F C 1
ATOM 2019 O O . PHE E 2 27 ? -7.18622 -14.85474 -6.13280 1.000 74.72738 32 PHE F O 1
ATOM 2027 N N . LEU E 2 28 ? -7.79386 -16.78340 -7.11493 1.000 72.09022 33 LEU F N 1
ATOM 2028 C CA . LEU E 2 28 ? -6.87890 -17.60133 -6.33183 1.000 72.12707 33 LEU F CA 1
ATOM 2029 C C . LEU E 2 28 ? -5.62494 -17.98071 -7.10206 1.000 72.13496 33 LEU F C 1
ATOM 2030 O O . LEU E 2 28 ? -4.75887 -18.66849 -6.55189 1.000 73.64041 33 LEU F O 1
ATOM 2035 N N . GLY E 2 29 ? -5.52316 -17.57658 -8.36464 1.000 71.70070 34 GLY F N 1
ATOM 2036 C CA . GLY E 2 29 ? -4.30542 -17.67999 -9.12868 1.000 74.03519 34 GLY F CA 1
ATOM 2037 C C . GLY E 2 29 ? -4.57376 -18.33810 -10.45746 1.000 74.39839 34 GLY F C 1
ATOM 2038 O O . GLY E 2 29 ? -5.71431 -18.38860 -10.93148 1.000 77.25137 34 GLY F O 1
ATOM 2039 N N . ALA E 2 30 ? -3.50285 -18.83275 -11.06595 1.000 74.12994 35 ALA F N 1
ATOM 2040 C CA . ALA E 2 30 ? -3.57019 -19.57277 -12.31562 1.000 74.46946 35 ALA F CA 1
ATOM 2041 C C . ALA E 2 30 ? -3.30330 -21.04180 -12.02061 1.000 74.73264 35 ALA F C 1
ATOM 2042 O O . ALA E 2 30 ? -2.34064 -21.37263 -11.31906 1.000 77.31980 35 ALA F O 1
ATOM 2044 N N . SER E 2 31 ? -4.15816 -21.91604 -12.54308 1.000 71.90336 36 SER F N 1
ATOM 2045 C CA . SER E 2 31 ? -4.01122 -23.34809 -12.34114 1.000 70.39265 36 SER F CA 1
ATOM 2046 C C . SER E 2 31 ? -4.20852 -24.05214 -13.67290 1.000 66.55798 36 SER F C 1
ATOM 2047 O O . SER E 2 31 ? -4.99214 -23.61005 -14.51821 1.000 66.35006 36 SER F O 1
ATOM 2050 N N . GLN E 2 32 ? -3.47351 -25.13741 -13.85417 1.000 66.46323 37 GLN F N 1
ATOM 2051 C CA . GLN E 2 32 ? -3.53083 -25.90241 -15.11286 1.000 66.05266 37 GLN F CA 1
ATOM 2052 C C . GLN E 2 32 ? -4.84522 -26.65142 -15.14462 1.000 65.13939 37 GLN F C 1
ATOM 2053 O O . GLN E 2 32 ? -4.97809 -27.59511 -14.43152 1.000 64.86567 37 GLN F O 1
ATOM 2059 N N . ARG E 2 33 ? -5.75478 -26.25540 -16.01307 1.000 64.89989 38 ARG F N 1
ATOM 2060 C CA . ARG E 2 33 ? -7.07222 -26.91139 -16.06975 1.000 64.24191 38 ARG F CA 1
ATOM 2061 C C . ARG E 2 33 ? -7.03646 -28.01850 -17.10865 1.000 66.16056 38 ARG F C 1
ATOM 2062 O O . ARG E 2 33 ? -8.03079 -28.67913 -17.28705 1.000 68.28187 38 ARG F O 1
ATOM 2070 N N . GLY E 2 34 ? -5.90672 -28.24207 -17.75886 1.000 68.05026 39 GLY F N 1
ATOM 2071 C CA . GLY E 2 34 ? -5.90701 -29.30123 -18.77674 1.000 68.45821 39 GLY F CA 1
ATOM 2072 C C . GLY E 2 34 ? -4.72225 -29.24552 -19.70967 1.000 69.31884 39 GLY F C 1
ATOM 2073 O O . GLY E 2 34 ? -3.89807 -28.36901 -19.55323 1.000 66.70010 39 GLY F O 1
ATOM 2074 N N . VAL E 2 35 ? -4.69370 -30.16070 -20.67441 1.000 71.42962 40 VAL F N 1
ATOM 2075 C CA . VAL E 2 35 ? -3.60080 -30.26605 -21.62956 1.000 71.13484 40 VAL F CA 1
ATOM 2076 C C . VAL E 2 35 ? -4.19249 -30.39835 -23.02618 1.000 71.42699 40 VAL F C 1
ATOM 2077 O O . VAL E 2 35 ? -5.31095 -30.89008 -23.20055 1.000 71.13484 40 VAL F O 1
ATOM 2081 N N . GLY E 2 36 ? -3.44799 -29.92793 -24.02715 1.000 71.60859 41 GLY F N 1
ATOM 2082 C CA . GLY E 2 36 ? -3.81260 -30.18507 -25.40368 1.000 69.40832 41 GLY F CA 1
ATOM 2083 C C . GLY E 2 36 ? -2.57572 -30.38440 -26.25078 1.000 69.93470 41 GLY F C 1
ATOM 2084 O O . GLY E 2 36 ? -1.44424 -30.21590 -25.78966 1.000 70.17157 41 GLY F O 1
ATOM 2085 N N . VAL E 2 37 ? -2.80835 -30.73853 -27.51127 1.000 70.90061 42 VAL F N 1
ATOM 2086 C CA . VAL E 2 37 ? -1.74233 -30.98590 -28.47356 1.000 72.31920 42 VAL F CA 1
ATOM 2087 C C . VAL E 2 37 ? -1.94596 -30.10104 -29.69500 1.000 73.79306 42 VAL F C 1
ATOM 2088 O O . VAL E 2 37 ? -3.07269 -29.93152 -30.17383 1.000 73.93255 42 VAL F O 1
ATOM 2092 N N . ALA E 2 38 ? -0.85100 -29.51878 -30.17957 1.000 75.10374 43 ALA F N 1
ATOM 2093 C CA . ALA E 2 38 ? -0.84055 -28.74175 -31.41192 1.000 76.97765 43 ALA F CA 1
ATOM 2094 C C . ALA E 2 38 ? -0.18895 -29.55231 -32.52103 1.000 78.49625 43 ALA F C 1
ATOM 2095 O O . ALA E 2 38 ? 0.90232 -30.09961 -32.33755 1.000 78.67522 43 ALA F O 1
ATOM 2097 N N . GLN E 2 39 ? -0.85991 -29.62588 -33.66767 1.000 79.79115 44 GLN F N 1
ATOM 2098 C CA . GLN E 2 39 ? -0.35534 -30.37454 -34.81086 1.000 84.08377 44 GLN F CA 1
ATOM 2099 C C . GLN E 2 39 ? -0.97171 -29.78897 -36.06891 1.000 83.54949 44 GLN F C 1
ATOM 2100 O O . GLN E 2 39 ? -2.18681 -29.59488 -36.12379 1.000 83.24682 44 GLN F O 1
ATOM 2106 N N . GLY E 2 40 ? -0.14306 -29.50749 -37.07096 1.000 79.61744 45 GLY F N 1
ATOM 2107 C CA . GLY E 2 40 ? -0.67945 -28.94089 -38.29195 1.000 80.52281 45 GLY F CA 1
ATOM 2108 C C . GLY E 2 40 ? -1.27067 -27.56149 -38.13231 1.000 79.12528 45 GLY F C 1
ATOM 2109 O O . GLY E 2 40 ? -2.06428 -27.13541 -38.97564 1.000 79.55428 45 GLY F O 1
ATOM 2110 N N . GLY E 2 41 ? -0.91315 -26.85310 -37.06341 1.000 77.63826 46 GLY F N 1
ATOM 2111 C CA . GLY E 2 41 ? -1.43041 -25.52572 -36.80375 1.000 77.13030 46 GLY F CA 1
ATOM 2112 C C . GLY E 2 41 ? -2.78702 -25.47533 -36.13988 1.000 75.19323 46 GLY F C 1
ATOM 2113 O O . GLY E 2 41 ? -3.37994 -24.39286 -36.06149 1.000 73.59567 46 GLY F O 1
ATOM 2114 N N . VAL E 2 42 ? -3.30853 -26.60812 -35.68127 1.000 75.09585 47 VAL F N 1
ATOM 2115 C CA . VAL E 2 42 ? -4.57412 -26.64571 -34.96239 1.000 76.95133 47 VAL F CA 1
ATOM 2116 C C . VAL E 2 42 ? -4.35582 -27.26668 -33.58872 1.000 77.70405 47 VAL F C 1
ATOM 2117 O O . VAL E 2 42 ? -3.49830 -28.13717 -33.40471 1.000 77.45139 47 VAL F O 1
ATOM 2121 N N . PHE E 2 43 ? -5.11705 -26.77909 -32.61297 1.000 75.61696 48 PHE F N 1
ATOM 2122 C CA . PHE E 2 43 ? -5.01090 -27.21816 -31.22724 1.000 73.30616 48 PHE F CA 1
ATOM 2123 C C . PHE E 2 43 ? -6.15746 -28.15835 -30.88401 1.000 73.49302 48 PHE F C 1
ATOM 2124 O O . PHE E 2 43 ? -7.31945 -27.85601 -31.17276 1.000 69.36621 48 PHE F O 1
ATOM 2132 N N . HIS E 2 44 ? -5.82508 -29.30159 -30.28468 1.000 75.81962 49 HIS F N 1
ATOM 2133 C CA . HIS E 2 44 ? -6.79859 -30.32464 -29.92937 1.000 73.60093 49 HIS F CA 1
ATOM 2134 C C . HIS E 2 44 ? -6.73162 -30.64783 -28.44658 1.000 69.71625 49 HIS F C 1
ATOM 2135 O O . HIS E 2 44 ? -5.64596 -30.82944 -27.88680 1.000 69.55834 49 HIS F O 1
ATOM 2142 N N . THR E 2 45 ? -7.90008 -30.74126 -27.82367 1.000 71.17696 50 THR F N 1
ATOM 2143 C CA . THR E 2 45 ? -7.99806 -31.05551 -26.40701 1.000 73.37459 50 THR F CA 1
ATOM 2144 C C . THR E 2 45 ? -9.38884 -31.61981 -26.15468 1.000 72.61397 50 THR F C 1
ATOM 2145 O O . THR E 2 45 ? -10.23203 -31.66073 -27.05244 1.000 72.32183 50 THR F O 1
ATOM 2149 N N . MET E 2 46 ? -9.61153 -32.08301 -24.92926 1.000 69.75047 51 MET F N 1
ATOM 2150 C CA . MET E 2 46 ? -10.91442 -32.62033 -24.56983 1.000 70.69269 51 MET F CA 1
ATOM 2151 C C . MET E 2 46 ? -11.89950 -31.47827 -24.36172 1.000 69.72415 51 MET F C 1
ATOM 2152 O O . MET E 2 46 ? -11.56481 -30.45451 -23.76058 1.000 68.23713 51 MET F O 1
ATOM 2157 N N . TRP E 2 47 ? -13.12091 -31.65980 -24.87293 1.000 70.69269 52 TRP F N 1
ATOM 2158 C CA . TRP E 2 47 ? -14.11980 -30.59463 -24.81590 1.000 70.01103 52 TRP F CA 1
ATOM 2159 C C . TRP E 2 47 ? -14.44134 -30.20108 -23.37985 1.000 69.37411 52 TRP F C 1
ATOM 2160 O O . TRP E 2 47 ? -14.68951 -29.02351 -23.09608 1.000 68.14764 52 TRP F O 1
ATOM 2171 N N . HIS E 2 48 ? -14.45938 -31.17085 -22.46167 1.000 70.58741 53 HIS F N 1
ATOM 2172 C CA . HIS E 2 48 ? -14.80181 -30.86227 -21.07671 1.000 70.03471 53 HIS F CA 1
ATOM 2173 C C . HIS E 2 48 ? -13.75007 -29.98500 -20.41607 1.000 71.69807 53 HIS F C 1
ATOM 2174 O O . HIS E 2 48 ? -14.04745 -29.32206 -19.41678 1.000 74.87477 53 HIS F O 1
ATOM 2181 N N . VAL E 2 49 ? -12.53362 -29.96360 -20.95701 1.000 70.58215 54 VAL F N 1
ATOM 2182 C CA . VAL E 2 49 ? -11.50176 -29.07722 -20.43638 1.000 65.94212 54 VAL F CA 1
ATOM 2183 C C . VAL E 2 49 ? -11.81556 -27.63916 -20.80945 1.000 66.12635 54 VAL F C 1
ATOM 2184 O O . VAL E 2 49 ? -11.55596 -26.70659 -20.03945 1.000 68.85299 54 VAL F O 1
ATOM 2188 N N . THR E 2 50 ? -12.43971 -27.45669 -21.95984 1.000 64.94726 55 THR F N 1
ATOM 2189 C CA . THR E 2 50 ? -12.57326 -26.10630 -22.55483 1.000 66.39480 55 THR F CA 1
ATOM 2190 C C . THR E 2 50 ? -14.00560 -25.59737 -22.61364 1.000 66.19478 55 THR F C 1
ATOM 2191 O O . THR E 2 50 ? -14.18163 -24.40860 -22.49780 1.000 66.05792 55 THR F O 1
ATOM 2195 N N . ARG E 2 51 ? -14.96170 -26.47091 -22.86519 1.000 68.13448 56 ARG F N 1
ATOM 2196 C CA . ARG E 2 51 ? -16.38591 -26.07793 -22.97909 1.000 69.52149 56 ARG F CA 1
ATOM 2197 C C . ARG E 2 51 ? -16.54995 -24.93223 -23.97228 1.000 67.89235 56 ARG F C 1
ATOM 2198 O O . ARG E 2 51 ? -17.45173 -24.16010 -23.77842 1.000 68.57138 56 ARG F O 1
ATOM 2206 N N . GLY E 2 52 ? -15.73910 -24.86972 -25.02353 1.000 66.70800 57 GLY F N 1
ATOM 2207 C CA . GLY E 2 52 ? -15.84805 -23.82897 -26.02476 1.000 65.31573 57 GLY F CA 1
ATOM 2208 C C . GLY E 2 52 ? -15.21039 -22.50577 -25.66711 1.000 64.22875 57 GLY F C 1
ATOM 2209 O O . GLY E 2 52 ? -15.37950 -21.53428 -26.41444 1.000 63.14441 57 GLY F O 1
ATOM 2210 N N . ALA E 2 53 ? -14.49542 -22.42514 -24.54842 1.000 64.27086 58 ALA F N 1
ATOM 2211 C CA . ALA E 2 53 ? -13.79967 -21.19588 -24.20980 1.000 65.90790 58 ALA F CA 1
ATOM 2212 C C . ALA E 2 53 ? -12.63302 -20.97117 -25.16161 1.000 64.92884 58 ALA F C 1
ATOM 2213 O O . ALA E 2 53 ? -11.99388 -21.91628 -25.63184 1.000 66.90276 58 ALA F O 1
ATOM 2215 N N . PHE E 2 54 ? -12.34978 -19.70372 -25.43531 1.000 64.57353 59 PHE F N 1
ATOM 2216 C CA . PHE E 2 54 ? -11.25827 -19.36412 -26.33208 1.000 61.99954 59 PHE F CA 1
ATOM 2217 C C . PHE E 2 54 ? -9.93388 -19.41471 -25.58098 1.000 63.02861 59 PHE F C 1
ATOM 2218 O O . PHE E 2 54 ? -9.87510 -19.18567 -24.36974 1.000 62.55750 59 PHE F O 1
ATOM 2226 N N . LEU E 2 55 ? -8.86401 -19.72627 -26.30532 1.000 65.58155 60 LEU F N 1
ATOM 2227 C CA . LEU E 2 55 ? -7.53250 -19.74172 -25.71719 1.000 69.48465 60 LEU F CA 1
ATOM 2228 C C . LEU E 2 55 ? -6.75815 -18.48679 -26.10647 1.000 73.74305 60 LEU F C 1
ATOM 2229 O O . LEU E 2 55 ? -7.11891 -17.76229 -27.03718 1.000 75.38535 60 LEU F O 1
ATOM 2234 N N . VAL E 2 56 ? -5.66195 -18.24752 -25.39133 1.000 77.39349 61 VAL F N 1
ATOM 2235 C CA . VAL E 2 56 ? -4.78358 -17.12160 -25.67663 1.000 81.64926 61 VAL F CA 1
ATOM 2236 C C . VAL E 2 56 ? -3.34035 -17.57659 -25.53377 1.000 86.66829 61 VAL F C 1
ATOM 2237 O O . VAL E 2 56 ? -2.97870 -18.21713 -24.54199 1.000 84.92071 61 VAL F O 1
ATOM 2241 N N . ARG E 2 57 ? -2.52573 -17.26211 -26.53781 1.000 92.90851 62 ARG F N 1
ATOM 2242 C CA . ARG E 2 57 ? -1.08362 -17.45603 -26.48372 1.000 94.05601 62 ARG F CA 1
ATOM 2243 C C . ARG E 2 57 ? -0.40314 -16.20305 -27.01409 1.000 95.73516 62 ARG F C 1
ATOM 2244 O O . ARG E 2 57 ? -0.55137 -15.88418 -28.19896 1.000 97.68803 62 ARG F O 1
ATOM 2252 N N . ASN E 2 58 ? 0.34457 -15.50919 -26.15087 1.000 97.50906 63 ASN F N 1
ATOM 2253 C CA . ASN E 2 58 ? 1.13398 -14.33125 -26.53121 1.000 101.49638 63 ASN F CA 1
ATOM 2254 C C . ASN E 2 58 ? 0.34606 -13.41109 -27.46212 1.000 105.19156 63 ASN F C 1
ATOM 2255 O O . ASN E 2 58 ? 0.82362 -12.96885 -28.51034 1.000 108.09717 63 ASN F O 1
ATOM 2260 N N . GLY E 2 59 ? -0.89151 -13.12540 -27.05995 1.000 104.53095 64 GLY F N 1
ATOM 2261 C CA . GLY E 2 59 ? -1.76057 -12.23646 -27.80296 1.000 105.15735 64 GLY F CA 1
ATOM 2262 C C . GLY E 2 59 ? -2.47906 -12.85704 -28.98210 1.000 104.26513 64 GLY F C 1
ATOM 2263 O O . GLY E 2 59 ? -3.18401 -12.13599 -29.69811 1.000 107.24707 64 GLY F O 1
ATOM 2264 N N . LYS E 2 60 ? -2.31884 -14.15571 -29.22604 1.000 125.06500 65 LYS F N 1
ATOM 2265 C CA . LYS E 2 60 ? -3.04639 -14.84240 -30.28724 1.000 120.42233 65 LYS F CA 1
ATOM 2266 C C . LYS E 2 60 ? -4.26737 -15.52886 -29.68487 1.000 114.27686 65 LYS F C 1
ATOM 2267 O O . LYS E 2 60 ? -4.12946 -16.38448 -28.80346 1.000 112.65561 65 LYS F O 1
ATOM 2269 N N . LYS E 2 61 ? -5.45426 -15.15339 -30.15858 1.000 108.06296 66 LYS F N 1
ATOM 2270 C CA . LYS E 2 61 ? -6.71631 -15.66581 -29.63809 1.000 99.63037 66 LYS F CA 1
ATOM 2271 C C . LYS E 2 61 ? -7.27666 -16.74348 -30.56347 1.000 91.76890 66 LYS F C 1
ATOM 2272 O O . LYS E 2 61 ? -7.52885 -16.48270 -31.74447 1.000 93.45594 66 LYS F O 1
ATOM 2278 N N . LEU E 2 62 ? -7.49019 -17.94210 -30.02165 1.000 83.21261 67 LEU F N 1
ATOM 2279 C CA . LEU E 2 62 ? -8.05368 -19.06192 -30.76807 1.000 76.73552 67 LEU F CA 1
ATOM 2280 C C . LEU E 2 62 ? -9.45588 -19.36444 -30.25753 1.000 74.67737 67 LEU F C 1
ATOM 2281 O O . LEU E 2 62 ? -9.66985 -19.45862 -29.04580 1.000 76.71709 67 LEU F O 1
ATOM 2286 N N . VAL E 2 63 ? -10.39494 -19.54741 -31.18150 1.000 73.04297 68 VAL F N 1
ATOM 2287 C CA . VAL E 2 63 ? -11.78697 -19.86077 -30.86096 1.000 75.43010 68 VAL F CA 1
ATOM 2288 C C . VAL E 2 63 ? -12.05240 -21.25351 -31.42135 1.000 75.93542 68 VAL F C 1
ATOM 2289 O O . VAL E 2 63 ? -11.40825 -21.63618 -32.40911 1.000 78.34360 68 VAL F O 1
ATOM 2293 N N . PRO E 2 64 ? -12.94628 -22.05669 -30.83979 1.000 75.26955 69 PRO F N 1
ATOM 2294 C CA . PRO E 2 64 ? -13.10177 -23.42840 -31.33906 1.000 74.27206 69 PRO F CA 1
ATOM 2295 C C . PRO E 2 64 ? -13.64355 -23.42664 -32.75953 1.000 75.02478 69 PRO F C 1
ATOM 2296 O O . PRO E 2 64 ? -14.60483 -22.72213 -33.07277 1.000 75.98279 69 PRO F O 1
ATOM 2300 N N . SER E 2 65 ? -13.00219 -24.21142 -33.62563 1.000 77.13293 70 SER F N 1
ATOM 2301 C CA . SER E 2 65 ? -13.43491 -24.31960 -35.01109 1.000 82.47305 70 SER F CA 1
ATOM 2302 C C . SER E 2 65 ? -14.22868 -25.58700 -35.28283 1.000 83.88901 70 SER F C 1
ATOM 2303 O O . SER E 2 65 ? -15.03686 -25.60485 -36.21855 1.000 86.54459 70 SER F O 1
ATOM 2306 N N . TRP E 2 66 ? -14.03055 -26.63451 -34.48754 1.000 82.90994 71 TRP F N 1
ATOM 2307 C CA . TRP E 2 66 ? -14.85854 -27.82608 -34.58324 1.000 83.86795 71 TRP F CA 1
ATOM 2308 C C . TRP E 2 66 ? -14.87017 -28.51221 -33.22782 1.000 84.16799 71 TRP F C 1
ATOM 2309 O O . TRP E 2 66 ? -13.83366 -28.61096 -32.56501 1.000 82.93889 71 TRP F O 1
ATOM 2320 N N . ALA E 2 67 ? -16.04413 -28.99446 -32.83224 1.000 85.09968 72 ALA F N 1
ATOM 2321 C CA . ALA E 2 67 ? -16.19564 -29.72162 -31.58297 1.000 85.57605 72 ALA F CA 1
ATOM 2322 C C . ALA E 2 67 ? -17.39081 -30.65246 -31.70278 1.000 89.72392 72 ALA F C 1
ATOM 2323 O O . ALA E 2 67 ? -18.34941 -30.36761 -32.42637 1.000 92.36371 72 ALA F O 1
ATOM 2325 N N . SER E 2 68 ? -17.30652 -31.78497 -31.01165 1.000 89.64233 73 SER F N 1
ATOM 2326 C CA . SER E 2 68 ? -18.40586 -32.73791 -30.91539 1.000 93.90336 73 SER F CA 1
ATOM 2327 C C . SER E 2 68 ? -18.49975 -33.19919 -29.46785 1.000 93.48226 73 SER F C 1
ATOM 2328 O O . SER E 2 68 ? -17.61761 -33.91490 -28.98269 1.000 91.72416 73 SER F O 1
ATOM 2331 N N . VAL E 2 69 ? -19.58164 -32.80160 -28.79345 1.000 96.70896 74 VAL F N 1
ATOM 2332 C CA . VAL E 2 69 ? -19.73868 -33.05791 -27.36380 1.000 96.56947 74 VAL F CA 1
ATOM 2333 C C . VAL E 2 69 ? -19.86576 -34.54925 -27.07015 1.000 99.67248 74 VAL F C 1
ATOM 2334 O O . VAL E 2 69 ? -19.47434 -35.00785 -25.98920 1.000 101.27004 74 VAL F O 1
ATOM 2338 N N . LYS E 2 70 ? -20.40134 -35.33389 -28.01127 1.000 97.27482 75 LYS F N 1
ATOM 2339 C CA . LYS E 2 70 ? -20.58745 -36.75625 -27.75061 1.000 96.61685 75 LYS F CA 1
ATOM 2340 C C . LYS E 2 70 ? -19.24986 -37.48218 -27.77906 1.000 93.38751 75 LYS F C 1
ATOM 2341 O O . LYS E 2 70 ? -19.06867 -38.48762 -27.08274 1.000 94.44817 75 LYS F O 1
ATOM 2347 N N . GLU E 2 71 ? -18.30557 -36.97778 -28.57283 1.000 90.89248 76 GLU F N 1
ATOM 2348 C CA . GLU E 2 71 ? -16.91923 -37.42071 -28.55800 1.000 88.55799 76 GLU F CA 1
ATOM 2349 C C . GLU E 2 71 ? -16.07469 -36.71893 -27.49869 1.000 79.52269 76 GLU F C 1
ATOM 2350 O O . GLU E 2 71 ? -14.98059 -37.20134 -27.18415 1.000 78.45414 76 GLU F O 1
ATOM 2356 N N . ASP E 2 72 ? -16.54704 -35.58675 -26.96315 1.000 76.50128 77 ASP F N 1
ATOM 2357 C CA . ASP E 2 72 ? -15.80752 -34.79699 -25.97086 1.000 76.72762 77 ASP F CA 1
ATOM 2358 C C . ASP E 2 72 ? -14.47341 -34.30748 -26.53130 1.000 71.87704 77 ASP F C 1
ATOM 2359 O O . ASP E 2 72 ? -13.44901 -34.30625 -25.84442 1.000 70.40581 77 ASP F O 1
ATOM 2364 N N . LEU E 2 73 ? -14.48164 -33.89943 -27.79697 1.000 71.12169 78 LEU F N 1
ATOM 2365 C CA . LEU E 2 73 ? -13.28544 -33.41994 -28.46854 1.000 68.50821 78 LEU F CA 1
ATOM 2366 C C . LEU E 2 73 ? -13.55193 -32.07061 -29.11565 1.000 66.73169 78 LEU F C 1
ATOM 2367 O O . LEU E 2 73 ? -14.64669 -31.82004 -29.62638 1.000 67.60811 78 LEU F O 1
ATOM 2372 N N . VAL E 2 74 ? -12.53260 -31.21481 -29.11505 1.000 66.44218 79 VAL F N 1
ATOM 2373 C CA . VAL E 2 74 ? -12.63321 -29.85745 -29.64101 1.000 64.63407 79 VAL F CA 1
ATOM 2374 C C . VAL E 2 74 ? -11.34083 -29.52582 -30.37862 1.000 63.21284 79 VAL F C 1
ATOM 2375 O O . VAL E 2 74 ? -10.25485 -29.94832 -29.96904 1.000 63.15757 79 VAL F O 1
ATOM 2379 N N . ALA E 2 75 ? -11.46047 -28.77400 -31.47510 1.000 65.95264 80 ALA F N 1
ATOM 2380 C CA . ALA E 2 75 ? -10.32009 -28.37144 -32.28678 1.000 70.80059 80 ALA F CA 1
ATOM 2381 C C . ALA E 2 75 ? -10.28715 -26.85530 -32.42349 1.000 70.23474 80 ALA F C 1
ATOM 2382 O O . ALA E 2 75 ? -11.32962 -26.19707 -32.47784 1.000 68.91089 80 ALA F O 1
ATOM 2384 N N . TYR E 2 76 ? -9.07553 -26.30830 -32.48499 1.000 72.88505 81 TYR F N 1
ATOM 2385 C CA . TYR E 2 76 ? -8.86864 -24.86712 -32.50361 1.000 77.69879 81 TYR F CA 1
ATOM 2386 C C . TYR E 2 76 ? -8.09892 -24.42049 -33.73658 1.000 82.69413 81 TYR F C 1
ATOM 2387 O O . TYR E 2 76 ? -7.00530 -24.92341 -34.00705 1.000 85.37866 81 TYR F O 1
ATOM 2396 N N . GLY E 2 77 ? -8.66604 -23.46532 -34.46827 1.000 88.50798 82 GLY F N 1
ATOM 2397 C CA . GLY E 2 77 ? -7.94758 -22.84685 -35.56114 1.000 88.89224 82 GLY F CA 1
ATOM 2398 C C . GLY E 2 77 ? -7.90486 -23.63475 -36.84676 1.000 90.82668 82 GLY F C 1
ATOM 2399 O O . GLY E 2 77 ? -7.03934 -23.36937 -37.68579 1.000 93.91652 82 GLY F O 1
ATOM 2400 N N . GLY E 2 78 ? -8.78594 -24.60229 -37.02832 1.000 89.24228 83 GLY F N 1
ATOM 2401 C CA . GLY E 2 78 ? -8.82729 -25.35529 -38.26199 1.000 91.24252 83 GLY F CA 1
ATOM 2402 C C . GLY E 2 78 ? -9.40942 -26.73195 -38.01964 1.000 89.82130 83 GLY F C 1
ATOM 2403 O O . GLY E 2 78 ? -10.04810 -26.98930 -37.00440 1.000 88.55009 83 GLY F O 1
ATOM 2404 N N . SER E 2 79 ? -9.18890 -27.61097 -38.98918 1.000 90.20029 84 SER F N 1
ATOM 2405 C CA . SER E 2 79 ? -9.76692 -28.94048 -38.91978 1.000 88.82907 84 SER F CA 1
ATOM 2406 C C . SER E 2 79 ? -8.94998 -29.85660 -38.01484 1.000 84.57593 84 SER F C 1
ATOM 2407 O O . SER E 2 79 ? -7.81755 -29.55403 -37.63661 1.000 81.29659 84 SER F O 1
ATOM 2410 N N . TRP E 2 80 ? -9.55439 -30.99436 -37.67031 1.000 84.67857 85 TRP F N 1
ATOM 2411 C CA . TRP E 2 80 ? -8.90937 -31.97657 -36.80557 1.000 82.61254 85 TRP F CA 1
ATOM 2412 C C . TRP E 2 80 ? -7.81314 -32.67606 -37.59821 1.000 80.97023 85 TRP F C 1
ATOM 2413 O O . TRP E 2 80 ? -8.09775 -33.34645 -38.59401 1.000 80.09381 85 TRP F O 1
ATOM 2424 N N . LYS E 2 81 ? -6.56062 -32.51843 -37.17700 1.000 80.68073 86 LYS F N 1
ATOM 2425 C CA . LYS E 2 81 ? -5.44657 -32.93186 -38.01838 1.000 84.47329 86 LYS F CA 1
ATOM 2426 C C . LYS E 2 81 ? -4.71600 -34.18268 -37.54579 1.000 86.21297 86 LYS F C 1
ATOM 2427 O O . LYS E 2 81 ? -3.76310 -34.60138 -38.21032 1.000 90.23450 86 LYS F O 1
ATOM 2433 N N . LEU E 2 82 ? -5.11347 -34.79891 -36.43965 1.000 82.66781 87 LEU F N 1
ATOM 2434 C CA . LEU E 2 82 ? -4.47187 -36.03676 -36.01513 1.000 85.61026 87 LEU F CA 1
ATOM 2435 C C . LEU E 2 82 ? -5.29249 -37.19194 -36.57180 1.000 91.32148 87 LEU F C 1
ATOM 2436 O O . LEU E 2 82 ? -6.48166 -37.32413 -36.26093 1.000 93.26645 87 LEU F O 1
ATOM 2441 N N . ASP E 2 83 ? -4.65213 -38.02576 -37.38594 1.000 93.37435 88 ASP F N 1
ATOM 2442 C CA . ASP E 2 83 ? -5.32766 -39.04764 -38.16837 1.000 99.38034 88 ASP F CA 1
ATOM 2443 C C . ASP E 2 83 ? -5.04600 -40.45184 -37.66030 1.000 105.77321 88 ASP F C 1
ATOM 2444 O O . ASP E 2 83 ? -5.58277 -41.41780 -38.21657 1.000 110.08952 88 ASP F O 1
ATOM 2446 N N . GLY E 2 84 ? -4.20778 -40.58804 -36.63569 1.000 106.99178 89 GLY F N 1
ATOM 2447 C CA . GLY E 2 84 ? -3.85317 -41.90717 -36.14948 1.000 109.21573 89 GLY F CA 1
ATOM 2448 C C . GLY E 2 84 ? -5.05504 -42.66255 -35.61715 1.000 109.80790 89 GLY F C 1
ATOM 2449 O O . GLY E 2 84 ? -5.98298 -42.09176 -35.03947 1.000 108.68672 89 GLY F O 1
ATOM 2450 N N . ARG E 2 85 ? -5.02384 -43.97437 -35.81121 1.000 109.59209 90 ARG F N 1
ATOM 2451 C CA . ARG E 2 85 ? -6.09656 -44.83659 -35.35186 1.000 110.52378 90 ARG F CA 1
ATOM 2452 C C . ARG E 2 85 ? -5.48217 -46.06165 -34.70235 1.000 108.56828 90 ARG F C 1
ATOM 2453 O O . ARG E 2 85 ? -4.46436 -46.58347 -35.16790 1.000 109.67631 90 ARG F O 1
ATOM 2455 N N . TRP E 2 86 ? -6.09677 -46.49704 -33.61124 1.000 106.64963 91 TRP F N 1
ATOM 2456 C CA . TRP E 2 86 ? -5.59750 -47.64726 -32.87976 1.000 108.36826 91 TRP F CA 1
ATOM 2457 C C . TRP E 2 86 ? -5.91883 -48.91185 -33.67010 1.000 116.70610 91 TRP F C 1
ATOM 2458 O O . TRP E 2 86 ? -7.05129 -49.09836 -34.12723 1.000 119.46432 91 TRP F O 1
ATOM 2469 N N . ASP E 2 87 ? -4.92301 -49.78694 -33.82797 1.000 120.57235 92 ASP F N 1
ATOM 2470 C CA . ASP E 2 87 ? -5.13338 -50.99745 -34.61716 1.000 128.98125 92 ASP F CA 1
ATOM 2471 C C . ASP E 2 87 ? -5.84218 -52.10365 -33.84369 1.000 137.74809 92 ASP F C 1
ATOM 2472 O O . ASP E 2 87 ? -6.48298 -52.96164 -34.45795 1.000 144.87263 92 ASP F O 1
ATOM 2477 N N . GLY E 2 88 ? -5.70029 -52.14664 -32.52360 1.000 138.60346 93 GLY F N 1
ATOM 2478 C CA . GLY E 2 88 ? -6.25912 -53.22973 -31.73398 1.000 141.29852 93 GLY F CA 1
ATOM 2479 C C . GLY E 2 88 ? -5.22904 -54.09750 -31.04782 1.000 141.75384 93 GLY F C 1
ATOM 2480 O O . GLY E 2 88 ? -5.59911 -54.92749 -30.20483 1.000 145.25163 93 GLY F O 1
ATOM 2481 N N . GLU E 2 89 ? -3.94987 -53.94422 -31.37759 1.000 138.29290 94 GLU F N 1
ATOM 2482 C CA . GLU E 2 89 ? -2.89478 -54.73391 -30.76633 1.000 138.02971 94 GLU F CA 1
ATOM 2483 C C . GLU E 2 89 ? -1.69277 -53.88829 -30.38059 1.000 128.17063 94 GLU F C 1
ATOM 2484 O O . GLU E 2 89 ? -0.72481 -54.43398 -29.84321 1.000 130.06296 94 GLU F O 1
ATOM 2486 N N . GLU E 2 90 ? -1.71857 -52.58509 -30.64253 1.000 114.59795 95 GLU F N 1
ATOM 2487 C CA . GLU E 2 90 ? -0.61257 -51.72554 -30.25686 1.000 111.85025 95 GLU F CA 1
ATOM 2488 C C . GLU E 2 90 ? -0.54798 -51.59175 -28.74469 1.000 106.58120 95 GLU F C 1
ATOM 2489 O O . GLU E 2 90 ? -1.56970 -51.41111 -28.07742 1.000 105.76005 95 GLU F O 1
ATOM 2495 N N . GLU E 2 91 ? 0.65763 -51.68826 -28.20073 1.000 106.59699 96 GLU F N 1
ATOM 2496 C CA . GLU E 2 91 ? 0.91305 -51.10714 -26.89703 1.000 102.24384 96 GLU F CA 1
ATOM 2497 C C . GLU E 2 91 ? 1.05305 -49.60587 -27.09766 1.000 98.99345 96 GLU F C 1
ATOM 2498 O O . GLU E 2 91 ? 1.70151 -49.15257 -28.04672 1.000 98.59340 96 GLU F O 1
ATOM 2500 N N . VAL E 2 92 ? 0.42568 -48.82909 -26.22155 1.000 95.88518 97 VAL F N 1
ATOM 2501 C CA . VAL E 2 92 ? 0.34871 -47.38900 -26.39842 1.000 94.52186 97 VAL F CA 1
ATOM 2502 C C . VAL E 2 92 ? 1.06318 -46.72241 -25.22925 1.000 93.47173 97 VAL F C 1
ATOM 2503 O O . VAL E 2 92 ? 1.33678 -47.34205 -24.20153 1.000 95.61410 97 VAL F O 1
ATOM 2507 N N . GLN E 2 93 ? 1.30131 -45.42409 -25.39196 1.000 88.22374 98 GLN F N 1
ATOM 2508 C CA . GLN E 2 93 ? 1.96578 -44.61544 -24.34871 1.000 82.32040 98 GLN F CA 1
ATOM 2509 C C . GLN E 2 93 ? 1.13056 -43.37933 -24.05840 1.000 77.39349 98 GLN F C 1
ATOM 2510 O O . GLN E 2 93 ? 0.41394 -42.88715 -24.94561 1.000 73.54829 98 GLN F O 1
ATOM 2516 N N . LEU E 2 94 ? 1.20415 -42.95331 -22.80698 1.000 77.03029 99 LEU F N 1
ATOM 2517 C CA . LEU E 2 94 ? 0.48082 -41.75825 -22.35861 1.000 76.29336 99 LEU F CA 1
ATOM 2518 C C . LEU E 2 94 ? 1.55869 -40.80879 -21.89989 1.000 77.49087 99 LEU F C 1
ATOM 2519 O O . LEU E 2 94 ? 2.46546 -41.25964 -21.22449 1.000 78.51205 99 LEU F O 1
ATOM 2524 N N . ILE E 2 95 ? 1.50217 -39.59141 -22.40793 1.000 78.45151 100 ILE F N 1
ATOM 2525 C CA . ILE E 2 95 ? 2.45199 -38.53602 -21.98923 1.000 77.12504 100 ILE F CA 1
ATOM 2526 C C . ILE E 2 95 ? 1.70447 -37.81853 -20.87728 1.000 76.06702 100 ILE F C 1
ATOM 2527 O O . ILE E 2 95 ? 0.67723 -37.21110 -21.15766 1.000 76.34336 100 ILE F O 1
ATOM 2532 N N . ALA E 2 96 ? 2.19649 -37.91916 -19.65393 1.000 71.65333 101 ALA F N 1
ATOM 2533 C CA . ALA E 2 96 ? 1.38112 -37.37671 -18.55918 1.000 71.08747 101 ALA F CA 1
ATOM 2534 C C . ALA E 2 96 ? 1.77272 -35.96069 -18.21567 1.000 67.76602 101 ALA F C 1
ATOM 2535 O O . ALA E 2 96 ? 2.75101 -35.80349 -17.53669 1.000 67.62653 101 ALA F O 1
ATOM 2537 N N . ALA E 2 97 ? 0.96130 -34.99799 -18.61057 1.000 66.47902 102 ALA F N 1
ATOM 2538 C CA . ALA E 2 97 ? 1.27991 -33.61404 -18.24814 1.000 70.69795 102 ALA F CA 1
ATOM 2539 C C . ALA E 2 97 ? 0.65153 -33.34466 -16.89745 1.000 72.35604 102 ALA F C 1
ATOM 2540 O O . ALA E 2 97 ? -0.23319 -32.51241 -16.82052 1.000 75.71434 102 ALA F O 1
ATOM 2542 N N . ALA E 2 98 ? 1.13213 -33.99316 -15.84558 1.000 71.94284 103 ALA F N 1
ATOM 2543 C CA . ALA E 2 98 ? 0.50883 -33.74172 -14.55991 1.000 73.24826 103 ALA F CA 1
ATOM 2544 C C . ALA E 2 98 ? 0.75532 -32.29889 -14.12349 1.000 73.04297 103 ALA F C 1
ATOM 2545 O O . ALA E 2 98 ? 1.81312 -31.72482 -14.40610 1.000 74.69053 103 ALA F O 1
ATOM 2547 N N . PRO E 2 99 ? -0.20775 -31.68321 -13.43981 1.000 74.95109 104 PRO F N 1
ATOM 2548 C CA . PRO E 2 99 ? -0.02121 -30.29342 -13.01249 1.000 76.79868 104 PRO F CA 1
ATOM 2549 C C . PRO E 2 99 ? 1.12087 -30.21035 -12.01244 1.000 85.08125 104 PRO F C 1
ATOM 2550 O O . PRO E 2 99 ? 1.13455 -30.91619 -11.00201 1.000 86.83936 104 PRO F O 1
ATOM 2554 N N . GLY E 2 100 ? 2.09046 -29.35034 -12.31288 1.000 89.55811 105 GLY F N 1
ATOM 2555 C CA . GLY E 2 100 ? 3.23657 -29.17817 -11.44675 1.000 91.59256 105 GLY F CA 1
ATOM 2556 C C . GLY E 2 100 ? 4.23449 -30.31136 -11.47484 1.000 93.20854 105 GLY F C 1
ATOM 2557 O O . GLY E 2 100 ? 5.18179 -30.30128 -10.68201 1.000 95.85097 105 GLY F O 1
ATOM 2558 N N . LYS E 2 101 ? 4.06001 -31.28876 -12.36080 1.000 90.47137 106 LYS F N 1
ATOM 2559 C CA . LYS E 2 101 ? 4.93797 -32.44603 -12.41901 1.000 90.07659 106 LYS F CA 1
ATOM 2560 C C . LYS E 2 101 ? 5.51629 -32.58841 -13.81963 1.000 91.82417 106 LYS F C 1
ATOM 2561 O O . LYS E 2 101 ? 4.93978 -32.12204 -14.80674 1.000 93.21118 106 LYS F O 1
ATOM 2567 N N . ASN E 2 102 ? 6.67187 -33.24245 -13.89418 1.000 91.00565 107 ASN F N 1
ATOM 2568 C CA . ASN E 2 102 ? 7.33312 -33.42586 -15.17676 1.000 86.94990 107 ASN F CA 1
ATOM 2569 C C . ASN E 2 102 ? 6.51260 -34.33576 -16.07623 1.000 81.40976 107 ASN F C 1
ATOM 2570 O O . ASN E 2 102 ? 5.91998 -35.31960 -15.62256 1.000 80.28068 107 ASN F O 1
ATOM 2575 N N . VAL E 2 103 ? 6.47946 -34.00671 -17.36198 1.000 78.08041 108 VAL F N 1
ATOM 2576 C CA . VAL E 2 103 ? 5.73395 -34.84148 -18.33932 1.000 76.69077 108 VAL F CA 1
ATOM 2577 C C . VAL E 2 103 ? 6.48805 -36.15182 -18.43076 1.000 80.12013 108 VAL F C 1
ATOM 2578 O O . VAL E 2 103 ? 7.67517 -36.10274 -18.60970 1.000 83.05206 108 VAL F O 1
ATOM 2582 N N . VAL E 2 104 ? 5.80281 -37.27547 -18.28829 1.000 82.98100 109 VAL F N 1
ATOM 2583 C CA . VAL E 2 104 ? 6.49386 -38.59191 -18.31579 1.000 83.71530 109 VAL F CA 1
ATOM 2584 C C . VAL E 2 104 ? 5.69336 -39.51078 -19.22024 1.000 84.83386 109 VAL F C 1
ATOM 2585 O O . VAL E 2 104 ? 4.49831 -39.30361 -19.34910 1.000 83.71530 109 VAL F O 1
ATOM 2589 N N . ASN E 2 105 ? 6.38665 -40.40367 -19.90839 1.000 90.10028 110 ASN F N 1
ATOM 2590 C CA . ASN E 2 105 ? 5.68617 -41.30944 -20.84275 1.000 93.12169 110 ASN F CA 1
ATOM 2591 C C . ASN E 2 105 ? 5.54062 -42.65613 -20.15000 1.000 93.13222 110 ASN F C 1
ATOM 2592 O O . ASN E 2 105 ? 6.51653 -43.14783 -19.59456 1.000 94.82190 110 ASN F O 1
ATOM 2597 N N . VAL E 2 106 ? 4.34008 -43.20805 -20.18049 1.000 90.05290 111 VAL F N 1
ATOM 2598 C CA . VAL E 2 106 ? 4.11747 -44.48781 -19.47375 1.000 91.03986 111 VAL F CA 1
ATOM 2599 C C . VAL E 2 106 ? 3.43205 -45.44054 -20.44313 1.000 90.51875 111 VAL F C 1
ATOM 2600 O O . VAL E 2 106 ? 2.49927 -45.00773 -21.08758 1.000 88.78433 111 VAL F O 1
ATOM 2604 N N . GLN E 2 107 ? 3.90508 -46.68812 -20.50076 1.000 92.74533 112 GLN F N 1
ATOM 2605 C CA . GLN E 2 107 ? 3.44172 -47.72769 -21.45703 1.000 93.95863 112 GLN F CA 1
ATOM 2606 C C . GLN E 2 107 ? 2.43689 -48.67002 -20.80868 1.000 94.30341 112 GLN F C 1
ATOM 2607 O O . GLN E 2 107 ? 2.56607 -48.90789 -19.63477 1.000 93.25855 112 GLN F O 1
ATOM 2613 N N . THR E 2 108 ? 1.64313 -49.33895 -21.63492 1.000 98.46970 113 THR F N 1
ATOM 2614 C CA . THR E 2 108 ? 0.63129 -50.21525 -21.03152 1.000 102.89128 113 THR F CA 1
ATOM 2615 C C . THR E 2 108 ? -0.14019 -50.98897 -22.09384 1.000 103.27817 113 THR F C 1
ATOM 2616 O O . THR E 2 108 ? -0.34269 -50.45824 -23.15557 1.000 101.31478 113 THR F O 1
ATOM 2620 N N . LYS E 2 109 ? -0.57853 -52.19458 -21.76322 1.000 107.94715 114 LYS F N 1
ATOM 2621 C CA . LYS E 2 109 ? -1.41711 -52.96646 -22.70758 1.000 116.12182 114 LYS F CA 1
ATOM 2622 C C . LYS E 2 109 ? -2.77872 -52.31662 -22.59422 1.000 118.16417 114 LYS F C 1
ATOM 2623 O O . LYS E 2 109 ? -3.23679 -52.15989 -21.49648 1.000 122.70945 114 LYS F O 1
ATOM 2625 N N . PRO E 2 110 ? -3.43112 -51.89523 -23.67543 1.000 115.44279 115 PRO F N 1
ATOM 2626 C CA . PRO E 2 110 ? -4.68881 -51.14331 -23.55689 1.000 110.98699 115 PRO F CA 1
ATOM 2627 C C . PRO E 2 110 ? -5.86056 -51.98963 -23.07460 1.000 111.95290 115 PRO F C 1
ATOM 2628 O O . PRO E 2 110 ? -5.85756 -53.22158 -23.12562 1.000 116.14814 115 PRO F O 1
ATOM 2632 N N . SER E 2 111 ? -6.92141 -51.29175 -22.72393 1.000 109.59998 116 SER F N 1
ATOM 2633 C CA . SER E 2 111 ? -8.15429 -51.95710 -22.25855 1.000 113.52414 116 SER F CA 1
ATOM 2634 C C . SER E 2 111 ? -9.26259 -51.71811 -23.29231 1.000 113.32148 116 SER F C 1
ATOM 2635 O O . SER E 2 111 ? -8.94301 -51.25695 -24.37865 1.000 113.80312 116 SER F O 1
ATOM 2638 N N . LEU E 2 112 ? -10.51554 -52.06931 -23.03068 1.000 111.99764 117 LEU F N 1
ATOM 2639 C CA . LEU E 2 112 ? -11.51085 -51.78821 -24.08330 1.000 109.86317 117 LEU F CA 1
ATOM 2640 C C . LEU E 2 112 ? -12.83966 -51.48880 -23.42420 1.000 110.80276 117 LEU F C 1
ATOM 2641 O O . LEU E 2 112 ? -13.09907 -52.08184 -22.41392 1.000 114.72428 117 LEU F O 1
ATOM 2646 N N . PHE E 2 113 ? -13.62185 -50.59592 -24.01013 1.000 109.10782 118 PHE F N 1
ATOM 2647 C CA . PHE E 2 113 ? -14.95858 -50.24540 -23.48799 1.000 110.97910 118 PHE F CA 1
ATOM 2648 C C . PHE E 2 113 ? -16.02635 -50.74043 -24.45732 1.000 116.30605 118 PHE F C 1
ATOM 2649 O O . PHE E 2 113 ? -16.23298 -50.09775 -25.47697 1.000 116.25868 118 PHE F O 1
ATOM 2657 N N . LYS E 2 114 ? -16.69275 -51.84621 -24.14982 1.000 121.67248 119 LYS F N 1
ATOM 2658 C CA . LYS E 2 114 ? -17.78065 -52.26231 -25.05610 1.000 129.29971 119 LYS F CA 1
ATOM 2659 C C . LYS E 2 114 ? -18.90064 -51.27540 -24.80125 1.000 133.51601 119 LYS F C 1
ATOM 2660 O O . LYS E 2 114 ? -19.27571 -51.14563 -23.67446 1.000 136.35582 119 LYS F O 1
ATOM 2662 N N . VAL E 2 115 ? -19.32136 -50.53189 -25.80499 1.000 151.93137 120 VAL F N 1
ATOM 2663 C CA . VAL E 2 115 ? -20.40126 -49.57489 -25.62413 1.000 158.36372 120 VAL F CA 1
ATOM 2664 C C . VAL E 2 115 ? -21.71144 -50.27965 -25.93484 1.000 175.52104 120 VAL F C 1
ATOM 2665 O O . VAL E 2 115 ? -21.87606 -50.85288 -27.01746 1.000 182.09025 120 VAL F O 1
ATOM 2669 N N . LYS E 2 116 ? -22.63228 -50.27017 -24.97563 1.000 183.04300 121 LYS F N 1
ATOM 2670 C CA . LYS E 2 116 ? -23.96765 -50.78099 -25.24320 1.000 195.35237 121 LYS F CA 1
ATOM 2671 C C . LYS E 2 116 ? -24.57040 -49.89956 -26.33599 1.000 197.33945 121 LYS F C 1
ATOM 2672 O O . LYS E 2 116 ? -24.38038 -48.67943 -26.30681 1.000 193.34950 121 LYS F O 1
ATOM 2674 N N . ASN E 2 117 ? -25.23105 -50.52225 -27.32908 1.000 200.61353 122 ASN F N 1
ATOM 2675 C CA . ASN E 2 117 ? -25.90256 -49.88782 -28.47913 1.000 202.39532 122 ASN F CA 1
ATOM 2676 C C . ASN E 2 117 ? -24.90611 -49.33418 -29.50281 1.000 194.84968 122 ASN F C 1
ATOM 2677 O O . ASN E 2 117 ? -25.29494 -48.57275 -30.39151 1.000 196.82623 122 ASN F O 1
ATOM 2682 N N . GLY E 2 118 ? -23.65975 -49.80723 -29.48113 1.000 189.09372 123 GLY F N 1
ATOM 2683 C CA . GLY E 2 118 ? -22.67130 -49.33466 -30.43489 1.000 185.45118 123 GLY F CA 1
ATOM 2684 C C . GLY E 2 118 ? -21.58127 -50.35358 -30.70180 1.000 184.82479 123 GLY F C 1
ATOM 2685 O O . GLY E 2 118 ? -21.87421 -51.54469 -30.85404 1.000 190.48336 123 GLY F O 1
ATOM 2686 N N . GLY E 2 119 ? -20.31258 -49.92056 -30.74234 1.000 174.22089 124 GLY F N 1
ATOM 2687 C CA . GLY E 2 119 ? -19.20466 -50.77545 -31.02510 1.000 169.19660 124 GLY F CA 1
ATOM 2688 C C . GLY E 2 119 ? -18.11562 -50.71949 -29.96411 1.000 158.99801 124 GLY F C 1
ATOM 2689 O O . GLY E 2 119 ? -18.26902 -50.09548 -28.91072 1.000 159.54018 124 GLY F O 1
ATOM 2690 N N . GLU E 2 120 ? -16.99785 -51.36936 -30.26669 1.000 151.31551 125 GLU F N 1
ATOM 2691 C CA . GLU E 2 120 ? -15.86662 -51.38823 -29.35473 1.000 139.02456 125 GLU F CA 1
ATOM 2692 C C . GLU E 2 120 ? -14.93434 -50.20030 -29.59794 1.000 132.63959 125 GLU F C 1
ATOM 2693 O O . GLU E 2 120 ? -14.68168 -49.79115 -30.73738 1.000 132.06320 125 GLU F O 1
ATOM 2695 N N . ILE E 2 121 ? -14.41972 -49.65782 -28.49404 1.000 128.06799 126 ILE F N 1
ATOM 2696 C CA . ILE E 2 121 ? -13.48663 -48.53212 -28.45330 1.000 124.20173 126 ILE F CA 1
ATOM 2697 C C . ILE E 2 121 ? -12.42538 -48.76118 -27.38257 1.000 119.44590 126 ILE F C 1
ATOM 2698 O O . ILE E 2 121 ? -12.70991 -49.28030 -26.29725 1.000 119.82226 126 ILE F O 1
ATOM 2703 N N . GLY E 2 122 ? -11.18739 -48.37994 -27.70619 1.000 112.88459 127 GLY F N 1
ATOM 2704 C CA . GLY E 2 122 ? -10.07696 -48.63181 -26.81444 1.000 108.02611 127 GLY F CA 1
ATOM 2705 C C . GLY E 2 122 ? -10.03073 -47.68976 -25.62762 1.000 102.54387 127 GLY F C 1
ATOM 2706 O O . GLY E 2 122 ? -10.48857 -46.55108 -25.68106 1.000 101.15950 127 GLY F O 1
ATOM 2707 N N . ALA E 2 123 ? -9.41427 -48.17417 -24.55449 1.000 100.95158 128 ALA F N 1
ATOM 2708 C CA . ALA E 2 123 ? -9.33793 -47.43215 -23.30980 1.000 96.17469 128 ALA F CA 1
ATOM 2709 C C . ALA E 2 123 ? -7.98628 -47.69463 -22.66586 1.000 94.97455 128 ALA F C 1
ATOM 2710 O O . ALA E 2 123 ? -7.33626 -48.70990 -22.92714 1.000 96.78266 128 ALA F O 1
ATOM 2712 N N . VAL E 2 124 ? -7.56674 -46.75500 -21.82471 1.000 93.64281 129 VAL F N 1
ATOM 2713 C CA . VAL E 2 124 ? -6.26727 -46.79653 -21.16662 1.000 94.94033 129 VAL F CA 1
ATOM 2714 C C . VAL E 2 124 ? -6.49870 -46.63196 -19.66169 1.000 96.37208 129 VAL F C 1
ATOM 2715 O O . VAL E 2 124 ? -7.11384 -45.65181 -19.22340 1.000 95.14825 129 VAL F O 1
ATOM 2719 N N . ALA E 2 125 ? -6.01363 -47.59224 -18.87207 1.000 98.95923 130 ALA F N 1
ATOM 2720 C CA . ALA E 2 125 ? -6.31182 -47.65567 -17.43638 1.000 100.89894 130 ALA F CA 1
ATOM 2721 C C . ALA E 2 125 ? -5.18401 -47.09351 -16.56293 1.000 95.93255 130 ALA F C 1
ATOM 2722 O O . ALA E 2 125 ? -4.49105 -47.82456 -15.85295 1.000 96.95899 130 ALA F O 1
ATOM 2724 N N . LEU E 2 126 ? -5.07105 -45.75742 -16.56572 1.000 94.52449 131 LEU F N 1
ATOM 2725 C CA . LEU E 2 126 ? -4.09136 -45.03237 -15.70628 1.000 95.89834 131 LEU F CA 1
ATOM 2726 C C . LEU E 2 126 ? -4.75991 -43.87152 -14.95588 1.000 99.23558 131 LEU F C 1
ATOM 2727 O O . LEU E 2 126 ? -5.38702 -43.03648 -15.58873 1.000 97.94859 131 LEU F O 1
ATOM 2732 N N . ASP E 2 127 ? -4.55310 -43.80945 -13.64265 1.000 107.39709 132 ASP F N 1
ATOM 2733 C CA . ASP E 2 127 ? -5.21161 -42.85170 -12.76142 1.000 109.25784 132 ASP F CA 1
ATOM 2734 C C . ASP E 2 127 ? -4.35566 -41.58809 -12.68263 1.000 105.85743 132 ASP F C 1
ATOM 2735 O O . ASP E 2 127 ? -3.27618 -41.59675 -12.07671 1.000 107.78398 132 ASP F O 1
ATOM 2740 N N . TYR E 2 128 ? -4.82498 -40.50995 -13.29514 1.000 96.52999 133 TYR F N 1
ATOM 2741 C CA . TYR E 2 128 ? -4.12297 -39.23540 -13.29147 1.000 89.60811 133 TYR F CA 1
ATOM 2742 C C . TYR E 2 128 ? -5.07515 -38.10743 -12.95135 1.000 84.22852 133 TYR F C 1
ATOM 2743 O O . TYR E 2 128 ? -6.28988 -38.21820 -13.16649 1.000 83.10470 133 TYR F O 1
ATOM 2752 N N . PRO E 2 129 ? -4.56348 -36.99748 -12.41099 1.000 83.57318 134 PRO F N 1
ATOM 2753 C CA . PRO E 2 129 ? -5.43772 -35.90753 -11.96283 1.000 84.44960 134 PRO F CA 1
ATOM 2754 C C . PRO E 2 129 ? -6.29516 -35.37126 -13.10113 1.000 86.66565 134 PRO F C 1
ATOM 2755 O O . PRO E 2 129 ? -6.09191 -35.67612 -14.27821 1.000 87.76579 134 PRO F O 1
ATOM 2759 N N . SER E 2 130 ? -7.27613 -34.54333 -12.73228 1.000 90.27135 135 SER F N 1
ATOM 2760 C CA . SER E 2 130 ? -8.10875 -33.91014 -13.74947 1.000 96.90109 135 SER F CA 1
ATOM 2761 C C . SER E 2 130 ? -7.29869 -32.98975 -14.65201 1.000 97.99333 135 SER F C 1
ATOM 2762 O O . SER E 2 130 ? -7.68087 -32.76009 -15.80615 1.000 99.41192 135 SER F O 1
ATOM 2765 N N . GLY E 2 131 ? -6.17052 -32.47328 -14.15861 1.000 98.70131 136 GLY F N 1
ATOM 2766 C CA . GLY E 2 131 ? -5.43268 -31.45909 -14.89113 1.000 95.36143 136 GLY F CA 1
ATOM 2767 C C . GLY E 2 131 ? -4.61925 -32.00249 -16.04988 1.000 91.12145 136 GLY F C 1
ATOM 2768 O O . GLY E 2 131 ? -4.20811 -31.22744 -16.92188 1.000 91.68994 136 GLY F O 1
ATOM 2769 N N . THR E 2 132 ? -4.39119 -33.31828 -16.08378 1.000 81.86771 137 THR F N 1
ATOM 2770 C CA . THR E 2 132 ? -3.80267 -34.00187 -17.22584 1.000 77.39875 137 THR F CA 1
ATOM 2771 C C . THR E 2 132 ? -4.81644 -34.39377 -18.29704 1.000 77.00660 137 THR F C 1
ATOM 2772 O O . THR E 2 132 ? -4.41610 -34.99763 -19.30120 1.000 77.33032 137 THR F O 1
ATOM 2776 N N . SER E 2 133 ? -6.10383 -34.10594 -18.11091 1.000 75.95911 138 SER F N 1
ATOM 2777 C CA . SER E 2 133 ? -7.06768 -34.42883 -19.15101 1.000 74.16152 138 SER F CA 1
ATOM 2778 C C . SER E 2 133 ? -6.73721 -33.63652 -20.40907 1.000 73.66146 138 SER F C 1
ATOM 2779 O O . SER E 2 133 ? -6.44820 -32.43734 -20.35382 1.000 72.84558 138 SER F O 1
ATOM 2782 N N . GLY E 2 134 ? -6.77870 -34.31860 -21.54967 1.000 73.96413 139 GLY F N 1
ATOM 2783 C CA . GLY E 2 134 ? -6.31405 -33.76220 -22.79981 1.000 72.59291 139 GLY F CA 1
ATOM 2784 C C . GLY E 2 134 ? -4.89843 -34.14578 -23.16891 1.000 70.54004 139 GLY F C 1
ATOM 2785 O O . GLY E 2 134 ? -4.38693 -33.66254 -24.18607 1.000 70.58215 139 GLY F O 1
ATOM 2786 N N . SER E 2 135 ? -4.25350 -34.95696 -22.35303 1.000 69.84522 140 SER F N 1
ATOM 2787 C CA . SER E 2 135 ? -2.87890 -35.36761 -22.68219 1.000 69.53992 140 SER F CA 1
ATOM 2788 C C . SER E 2 135 ? -2.94813 -36.36471 -23.82708 1.000 70.82691 140 SER F C 1
ATOM 2789 O O . SER E 2 135 ? -3.92049 -37.08139 -23.92251 1.000 73.09297 140 SER F O 1
ATOM 2792 N N . PRO E 2 136 ? -1.91430 -36.49220 -24.66729 1.000 79.44637 141 PRO F N 1
ATOM 2793 C CA . PRO E 2 136 ? -1.97363 -37.40333 -25.77710 1.000 80.87285 141 PRO F CA 1
ATOM 2794 C C . PRO E 2 136 ? -1.43978 -38.81115 -25.49182 1.000 81.05446 141 PRO F C 1
ATOM 2795 O O . PRO E 2 136 ? -0.56932 -39.00313 -24.69622 1.000 80.80443 141 PRO F O 1
ATOM 2799 N N . ILE E 2 137 ? -2.03844 -39.76304 -26.18613 1.000 82.03352 142 ILE F N 1
ATOM 2800 C CA . ILE E 2 137 ? -1.64737 -41.16676 -26.15196 1.000 83.25998 142 ILE F CA 1
ATOM 2801 C C . ILE E 2 137 ? -1.04994 -41.49716 -27.51072 1.000 86.74461 142 ILE F C 1
ATOM 2802 O O . ILE E 2 137 ? -1.66926 -41.22179 -28.54502 1.000 87.06570 142 ILE F O 1
ATOM 2807 N N . VAL E 2 138 ? 0.13455 -42.10623 -27.51720 1.000 89.49494 143 VAL F N 1
ATOM 2808 C CA . VAL E 2 138 ? 0.89172 -42.24461 -28.75367 1.000 92.32949 143 VAL F CA 1
ATOM 2809 C C . VAL E 2 138 ? 1.32902 -43.68711 -28.94849 1.000 96.13784 143 VAL F C 1
ATOM 2810 O O . VAL E 2 138 ? 1.50078 -44.44177 -27.98597 1.000 97.79330 143 VAL F O 1
ATOM 2814 N N . ASN E 2 139 ? 1.50141 -44.07092 -30.21366 1.000 96.38261 144 ASN F N 1
ATOM 2815 C CA . ASN E 2 139 ? 1.96375 -45.40527 -30.55938 1.000 97.03269 144 ASN F CA 1
ATOM 2816 C C . ASN E 2 139 ? 3.45397 -45.33384 -30.88103 1.000 99.88303 144 ASN F C 1
ATOM 2817 O O . ASN E 2 139 ? 4.08107 -44.27542 -30.78761 1.000 100.02778 144 ASN F O 1
ATOM 2822 N N . ARG E 2 140 ? 4.02720 -46.47206 -31.27549 1.000 100.37256 145 ARG F N 1
ATOM 2823 C CA . ARG E 2 140 ? 5.47342 -46.53577 -31.46429 1.000 99.01450 145 ARG F CA 1
ATOM 2824 C C . ARG E 2 140 ? 5.96663 -45.59947 -32.56009 1.000 97.38010 145 ARG F C 1
ATOM 2825 O O . ARG E 2 140 ? 7.13128 -45.19059 -32.52775 1.000 97.88279 145 ARG F O 1
ATOM 2833 N N . ASN E 2 141 ? 5.11117 -45.23435 -33.51552 1.000 98.41180 146 ASN F N 1
ATOM 2834 C CA . ASN E 2 141 ? 5.52537 -44.31814 -34.57340 1.000 102.73337 146 ASN F CA 1
ATOM 2835 C C . ASN E 2 141 ? 5.66083 -42.87943 -34.09909 1.000 105.38369 146 ASN F C 1
ATOM 2836 O O . ASN E 2 141 ? 6.20082 -42.04939 -34.83893 1.000 106.58910 146 ASN F O 1
ATOM 2841 N N . GLY E 2 142 ? 5.18855 -42.56380 -32.90123 1.000 111.19754 147 GLY F N 1
ATOM 2842 C CA . GLY E 2 142 ? 5.15208 -41.20021 -32.43113 1.000 117.70359 147 GLY F CA 1
ATOM 2843 C C . GLY E 2 142 ? 3.90685 -40.45385 -32.83758 1.000 125.29397 147 GLY F C 1
ATOM 2844 O O . GLY E 2 142 ? 3.77363 -39.26923 -32.50171 1.000 127.96797 147 GLY F O 1
ATOM 2845 N N . GLU E 2 143 ? 2.99597 -41.10997 -33.54891 1.000 126.38884 148 GLU F N 1
ATOM 2846 C CA . GLU E 2 143 ? 1.68378 -40.55677 -33.82458 1.000 128.00745 148 GLU F CA 1
ATOM 2847 C C . GLU E 2 143 ? 0.78989 -40.75948 -32.60852 1.000 123.29373 148 GLU F C 1
ATOM 2848 O O . GLU E 2 143 ? 0.93202 -41.74098 -31.87122 1.000 121.78829 148 GLU F O 1
ATOM 2854 N N . VAL E 2 144 ? -0.14402 -39.82838 -32.40555 1.000 103.00446 149 VAL F N 1
ATOM 2855 C CA . VAL E 2 144 ? -1.03700 -39.84904 -31.25134 1.000 100.86999 149 VAL F CA 1
ATOM 2856 C C . VAL E 2 144 ? -2.35514 -40.49072 -31.67201 1.000 101.74378 149 VAL F C 1
ATOM 2857 O O . VAL E 2 144 ? -2.92050 -40.14629 -32.71721 1.000 75.60643 149 VAL F O 1
ATOM 2861 N N . ILE E 2 145 ? -2.80101 -41.48871 -30.91022 1.000 98.69341 150 ILE F N 1
ATOM 2862 C CA . ILE E 2 145 ? -4.02715 -42.19236 -31.27187 1.000 98.69868 150 ILE F CA 1
ATOM 2863 C C . ILE E 2 145 ? -5.25018 -41.47177 -30.73332 1.000 96.31681 150 ILE F C 1
ATOM 2864 O O . ILE E 2 145 ? -6.34261 -41.58216 -31.29735 1.000 98.18809 150 ILE F O 1
ATOM 2869 N N . GLY E 2 146 ? -5.09169 -40.72954 -29.65356 1.000 90.18187 151 GLY F N 1
ATOM 2870 C CA . GLY E 2 146 ? -6.22473 -40.06994 -29.04499 1.000 82.14669 151 GLY F CA 1
ATOM 2871 C C . GLY E 2 146 ? -5.77238 -39.30860 -27.82397 1.000 75.40115 151 GLY F C 1
ATOM 2872 O O . GLY E 2 146 ? -4.59370 -39.31899 -27.44996 1.000 72.21129 151 GLY F O 1
ATOM 2873 N N . LEU E 2 147 ? -6.72944 -38.62885 -27.21523 1.000 74.98794 152 LEU F N 1
ATOM 2874 C CA . LEU E 2 147 ? -6.48408 -37.84666 -26.01836 1.000 72.36657 152 LEU F CA 1
ATOM 2875 C C . LEU E 2 147 ? -7.02057 -38.57909 -24.79543 1.000 72.56133 152 LEU F C 1
ATOM 2876 O O . LEU E 2 147 ? -7.84677 -39.49166 -24.89291 1.000 73.67989 152 LEU F O 1
ATOM 2881 N N . TYR E 2 148 ? -6.51388 -38.17766 -23.63566 1.000 72.21655 153 TYR F N 1
ATOM 2882 C CA . TYR E 2 148 ? -6.81648 -38.80996 -22.36345 1.000 73.08771 153 TYR F CA 1
ATOM 2883 C C . TYR E 2 148 ? -7.70891 -37.88934 -21.54345 1.000 73.84833 153 TYR F C 1
ATOM 2884 O O . TYR E 2 148 ? -7.56382 -36.66418 -21.59730 1.000 72.92190 153 TYR F O 1
ATOM 2893 N N . GLY E 2 149 ? -8.64110 -38.47569 -20.79474 1.000 77.91460 154 GLY F N 1
ATOM 2894 C CA . GLY E 2 149 ? -9.42252 -37.69008 -19.85976 1.000 79.85694 154 GLY F CA 1
ATOM 2895 C C . GLY E 2 149 ? -10.91138 -37.96431 -19.77827 1.000 82.30461 154 GLY F C 1
ATOM 2896 O O . GLY E 2 149 ? -11.57256 -37.45159 -18.87041 1.000 84.67857 154 GLY F O 1
ATOM 2897 N N . ASN E 2 150 ? -11.46597 -38.74598 -20.70240 1.000 85.12863 155 ASN F N 1
ATOM 2898 C CA . ASN E 2 150 ? -12.87772 -39.11412 -20.65892 1.000 89.54495 155 ASN F CA 1
ATOM 2899 C C . ASN E 2 150 ? -12.98067 -40.62333 -20.51027 1.000 93.65597 155 ASN F C 1
ATOM 2900 O O . ASN E 2 150 ? -12.52133 -41.37024 -21.38150 1.000 95.82991 155 ASN F O 1
ATOM 2905 N N . GLY E 2 151 ? -13.59327 -41.06472 -19.41617 1.000 93.91916 156 GLY F N 1
ATOM 2906 C CA . GLY E 2 151 ? -13.71342 -42.47706 -19.12344 1.000 93.39541 156 GLY F CA 1
ATOM 2907 C C . GLY E 2 151 ? -14.66519 -42.75175 -17.98049 1.000 93.23486 156 GLY F C 1
ATOM 2908 O O . GLY E 2 151 ? -15.59800 -41.98169 -17.73466 1.000 92.63479 156 GLY F O 1
ATOM 2909 N N . ILE E 2 152 ? -14.43593 -43.85816 -17.27522 1.000 95.00876 157 ILE F N 1
ATOM 2910 C CA . ILE E 2 152 ? -15.32647 -44.32873 -16.22538 1.000 96.17995 157 ILE F CA 1
ATOM 2911 C C . ILE E 2 152 ? -14.51840 -44.54016 -14.95385 1.000 98.62761 157 ILE F C 1
ATOM 2912 O O . ILE E 2 152 ? -13.28834 -44.60318 -14.96985 1.000 96.26417 157 ILE F O 1
ATOM 2917 N N . LEU E 2 153 ? -15.23626 -44.66664 -13.84558 1.000 104.56254 158 LEU F N 1
ATOM 2918 C CA . LEU E 2 153 ? -14.64704 -45.06424 -12.57740 1.000 109.79474 158 LEU F CA 1
ATOM 2919 C C . LEU E 2 153 ? -14.88002 -46.55556 -12.40284 1.000 116.20077 158 LEU F C 1
ATOM 2920 O O . LEU E 2 153 ? -15.96437 -47.06516 -12.70120 1.000 119.76699 158 LEU F O 1
ATOM 2925 N N . VAL E 2 154 ? -13.84190 -47.22513 -11.94350 1.000 115.77704 159 VAL F N 1
ATOM 2926 C CA . VAL E 2 154 ? -13.85685 -48.70125 -11.82175 1.000 118.60633 159 VAL F CA 1
ATOM 2927 C C . VAL E 2 154 ? -14.42170 -49.12483 -10.45259 1.000 123.87801 159 VAL F C 1
ATOM 2928 O O . VAL E 2 154 ? -15.03295 -48.31090 -9.73843 1.000 126.85732 159 VAL F O 1
ATOM 2932 N N . GLY E 2 155 ? -14.27202 -50.39101 -10.09351 1.000 126.98365 160 GLY F N 1
ATOM 2933 C CA . GLY E 2 155 ? -14.81776 -50.84750 -8.82336 1.000 128.56541 160 GLY F CA 1
ATOM 2934 C C . GLY E 2 155 ? -14.04519 -50.34289 -7.61927 1.000 128.41803 160 GLY F C 1
ATOM 2935 O O . GLY E 2 155 ? -14.63737 -49.94820 -6.61045 1.000 130.67356 160 GLY F O 1
ATOM 2936 N N . ASP E 2 156 ? -12.71511 -50.34478 -7.71013 1.000 125.44399 161 ASP F N 1
ATOM 2937 C CA . ASP E 2 156 ? -11.83038 -49.90198 -6.63800 1.000 125.71770 161 ASP F CA 1
ATOM 2938 C C . ASP E 2 156 ? -11.64360 -48.38786 -6.59757 1.000 124.23595 161 ASP F C 1
ATOM 2939 O O . ASP E 2 156 ? -10.73356 -47.91773 -5.90440 1.000 125.00973 161 ASP F O 1
ATOM 2944 N N . ASN E 2 157 ? -12.45855 -47.63388 -7.33765 1.000 122.38836 162 ASN F N 1
ATOM 2945 C CA . ASN E 2 157 ? -12.48262 -46.17283 -7.42645 1.000 120.21968 162 ASN F CA 1
ATOM 2946 C C . ASN E 2 157 ? -11.35228 -45.63222 -8.29903 1.000 117.11667 162 ASN F C 1
ATOM 2947 O O . ASN E 2 157 ? -11.19816 -44.40702 -8.39088 1.000 116.30342 162 ASN F O 1
ATOM 2952 N N . SER E 2 158 ? -10.56206 -46.48706 -8.94406 1.000 115.76125 163 SER F N 1
ATOM 2953 C CA . SER E 2 158 ? -9.56863 -45.99750 -9.88780 1.000 111.18438 163 SER F CA 1
ATOM 2954 C C . SER E 2 158 ? -10.23391 -45.50295 -11.17196 1.000 103.98352 163 SER F C 1
ATOM 2955 O O . SER E 2 158 ? -11.35030 -45.89154 -11.51825 1.000 104.09669 163 SER F O 1
ATOM 2958 N N . PHE E 2 159 ? -9.53098 -44.62481 -11.87762 1.000 98.77237 164 PHE F N 1
ATOM 2959 C CA . PHE E 2 159 ? -9.99431 -44.08312 -13.14657 1.000 96.01414 164 PHE F CA 1
ATOM 2960 C C . PHE E 2 159 ? -9.32574 -44.81664 -14.30161 1.000 90.72930 164 PHE F C 1
ATOM 2961 O O . PHE E 2 159 ? -8.11856 -45.07972 -14.27179 1.000 89.74760 164 PHE F O 1
ATOM 2969 N N . VAL E 2 160 ? -10.11361 -45.13440 -15.32655 1.000 88.00792 165 VAL F N 1
ATOM 2970 C CA . VAL E 2 160 ? -9.59812 -45.63694 -16.59553 1.000 88.30006 165 VAL F CA 1
ATOM 2971 C C . VAL E 2 160 ? -10.25281 -44.81353 -17.70541 1.000 85.98663 165 VAL F C 1
ATOM 2972 O O . VAL E 2 160 ? -11.47792 -44.65348 -17.71933 1.000 87.34468 165 VAL F O 1
ATOM 2976 N N . SER E 2 161 ? -9.43651 -44.22516 -18.58621 1.000 82.46252 166 SER F N 1
ATOM 2977 C CA . SER E 2 161 ? -9.90433 -43.30666 -19.62185 1.000 80.92549 166 SER F CA 1
ATOM 2978 C C . SER E 2 161 ? -10.01862 -44.01763 -20.96854 1.000 83.26525 166 SER F C 1
ATOM 2979 O O . SER E 2 161 ? -9.36460 -45.03391 -21.22283 1.000 86.08401 166 SER F O 1
ATOM 2982 N N . ALA E 2 162 ? -10.84330 -43.45754 -21.84779 1.000 82.32303 167 ALA F N 1
ATOM 2983 C CA . ALA E 2 162 ? -10.97772 -43.97652 -23.19934 1.000 84.93124 167 ALA F CA 1
ATOM 2984 C C . ALA E 2 162 ? -10.07350 -43.20702 -24.15492 1.000 85.92609 167 ALA F C 1
ATOM 2985 O O . ALA E 2 162 ? -9.82059 -42.01297 -23.97771 1.000 86.39983 167 ALA F O 1
ATOM 2987 N N . ILE E 2 163 ? -9.57407 -43.91679 -25.16508 1.000 85.89977 168 ILE F N 1
ATOM 2988 C CA . ILE E 2 163 ? -8.72064 -43.33226 -26.19486 1.000 80.78600 168 ILE F CA 1
ATOM 2989 C C . ILE E 2 163 ? -9.58931 -42.61709 -27.22501 1.000 81.17552 168 ILE F C 1
ATOM 2990 O O . ILE E 2 163 ? -9.98898 -43.20156 -28.23884 1.000 84.47065 168 ILE F O 1
ATOM 2995 N N . SER E 2 164 ? -9.90254 -41.35256 -26.95223 1.000 79.35162 169 SER F N 1
ATOM 2996 C CA . SER E 2 164 ? -10.85547 -40.57465 -27.74040 1.000 85.20758 169 SER F CA 1
ATOM 2997 C C . SER E 2 164 ? -10.23370 -40.10207 -29.05347 1.000 87.14992 169 SER F C 1
ATOM 2998 O O . SER E 2 164 ? -9.26932 -39.33032 -29.04300 1.000 87.51312 169 SER F O 1
ATOM 3001 N N . GLN E 2 165 ? -10.78738 -40.54856 -30.18132 1.000 88.94487 170 GLN F N 1
ATOM 3002 C CA . GLN E 2 165 ? -10.32059 -40.11511 -31.49156 1.000 89.29228 170 GLN F CA 1
ATOM 3003 C C . GLN E 2 165 ? -11.50788 -39.98425 -32.43748 1.000 94.00338 170 GLN F C 1
ATOM 3004 O O . GLN E 2 165 ? -12.54655 -40.61922 -32.24290 1.000 99.13294 170 GLN F O 1
ATOM 3010 N N . THR E 2 166 ? -11.35566 -39.13528 -33.45364 1.000 93.88494 171 THR F N 1
ATOM 3011 C CA . THR E 2 166 ? -12.36686 -39.01620 -34.49941 1.000 97.41958 171 THR F CA 1
ATOM 3012 C C . THR E 2 166 ? -12.08611 -40.01406 -35.61700 1.000 100.29887 171 THR F C 1
ATOM 3013 O O . THR E 2 166 ? -11.13358 -39.84567 -36.38304 1.000 99.94093 171 THR F O 1
ATOM 3017 N N . MET F 1 1 ? -20.03429 -18.04700 -7.46656 1.000 97.82226 48 MET C N 1
ATOM 3018 C CA . MET F 1 1 ? -18.68244 -18.04692 -8.01393 1.000 96.45630 48 MET C CA 1
ATOM 3019 C C . MET F 1 1 ? -17.77026 -17.16943 -7.17065 1.000 98.15387 48 MET C C 1
ATOM 3020 O O . MET F 1 1 ? -16.55008 -17.32200 -7.18555 1.000 99.26190 48 MET C O 1
ATOM 3022 N N . ASP F 1 2 ? -18.38116 -16.25204 -6.42008 1.000 99.08030 49 ASP C N 1
ATOM 3023 C CA . ASP F 1 2 ? -17.62514 -15.26596 -5.65607 1.000 99.25664 49 ASP C CA 1
ATOM 3024 C C . ASP F 1 2 ? -16.87909 -15.87072 -4.47756 1.000 95.48250 49 ASP C C 1
ATOM 3025 O O . ASP F 1 2 ? -15.93270 -15.25317 -3.98056 1.000 95.53777 49 ASP C O 1
ATOM 3030 N N . GLY F 1 3 ? -17.28855 -17.03989 -4.00514 1.000 89.75813 50 GLY C N 1
ATOM 3031 C CA . GLY F 1 3 ? -16.60349 -17.66392 -2.89555 1.000 84.73648 50 GLY C CA 1
ATOM 3032 C C . GLY F 1 3 ? -16.42776 -19.14931 -3.10540 1.000 83.61266 50 GLY C C 1
ATOM 3033 O O . GLY F 1 3 ? -16.72543 -19.67173 -4.18484 1.000 88.17373 50 GLY C O 1
ATOM 3034 N N . LEU F 1 4 ? -15.94164 -19.84285 -2.08656 1.000 77.53298 51 LEU C N 1
ATOM 3035 C CA . LEU F 1 4 ? -15.72694 -21.27484 -2.17357 1.000 72.14549 51 LEU C CA 1
ATOM 3036 C C . LEU F 1 4 ? -16.79287 -21.97379 -1.34730 1.000 75.16954 51 LEU C C 1
ATOM 3037 O O . LEU F 1 4 ? -17.21618 -21.47734 -0.30158 1.000 78.23570 51 LEU C O 1
ATOM 3042 N N . GLU F 1 5 ? -17.20859 -23.14361 -1.81188 1.000 74.33786 52 GLU C N 1
ATOM 3043 C CA . GLU F 1 5 ? -18.33658 -23.84633 -1.22758 1.000 75.21428 52 GLU C CA 1
ATOM 3044 C C . GLU F 1 5 ? -17.83890 -25.07263 -0.48424 1.000 74.90898 52 GLU C C 1
ATOM 3045 O O . GLU F 1 5 ? -16.88323 -25.72370 -0.91466 1.000 73.14298 52 GLU C O 1
ATOM 3051 N N . LEU F 1 6 ? -18.49221 -25.38927 0.62683 1.000 77.73037 53 LEU C N 1
ATOM 3052 C CA . LEU F 1 6 ? -18.08263 -26.51446 1.44991 1.000 78.69365 53 LEU C CA 1
ATOM 3053 C C . LEU F 1 6 ? -19.08330 -27.65008 1.30339 1.000 80.67546 53 LEU C C 1
ATOM 3054 O O . LEU F 1 6 ? -20.29856 -27.43255 1.30311 1.000 81.17815 53 LEU C O 1
ATOM 3059 N N . ARG F 1 7 ? -18.55686 -28.86573 1.20569 1.000 81.94667 54 ARG C N 1
ATOM 3060 C CA . ARG F 1 7 ? -19.35244 -30.07309 1.06832 1.000 84.03639 54 ARG C CA 1
ATOM 3061 C C . ARG F 1 7 ? -18.73691 -31.13783 1.95917 1.000 84.87860 54 ARG C C 1
ATOM 3062 O O . ARG F 1 7 ? -17.51173 -31.28021 2.00724 1.000 84.43907 54 ARG C O 1
ATOM 3070 N N . LYS F 1 8 ? -19.58382 -31.88687 2.65852 1.000 86.20244 55 LYS C N 1
ATOM 3071 C CA . LYS F 1 8 ? -19.09134 -32.90570 3.57128 1.000 87.09202 55 LYS C CA 1
ATOM 3072 C C . LYS F 1 8 ? -18.72605 -34.15350 2.78271 1.000 90.05553 55 LYS C C 1
ATOM 3073 O O . LYS F 1 8 ? -19.49473 -34.60884 1.93020 1.000 92.32160 55 LYS C O 1
ATOM 3075 N N . LEU F 1 9 ? -17.53832 -34.69430 3.05392 1.000 91.25305 56 LEU C N 1
ATOM 3076 C CA . LEU F 1 9 ? -17.06506 -35.88965 2.37817 1.000 92.97167 56 LEU C CA 1
ATOM 3077 C C . LEU F 1 9 ? -16.77241 -37.04865 3.31237 1.000 96.28260 56 LEU C C 1
ATOM 3078 O O . LEU F 1 9 ? -16.65917 -38.18387 2.83755 1.000 98.96187 56 LEU C O 1
ATOM 3083 N N . GLY F 1 10 ? -16.64835 -36.80383 4.60965 1.000 93.59543 57 GLY C N 1
ATOM 3084 C CA . GLY F 1 10 ? -16.37880 -37.87789 5.53762 1.000 94.87980 57 GLY C CA 1
ATOM 3085 C C . GLY F 1 10 ? -16.11109 -37.32664 6.92199 1.000 92.29528 57 GLY C C 1
ATOM 3086 O O . GLY F 1 10 ? -16.29445 -36.13511 7.18867 1.000 89.66601 57 GLY C O 1
ATOM 3087 N N . GLU F 1 11 ? -15.66077 -38.22264 7.79341 1.000 93.47963 58 GLU C N 1
ATOM 3088 C CA . GLU F 1 11 ? -15.37778 -37.89538 9.17841 1.000 91.65046 58 GLU C CA 1
ATOM 3089 C C . GLU F 1 11 ? -13.97910 -38.37971 9.52441 1.000 92.04525 58 GLU C C 1
ATOM 3090 O O . GLU F 1 11 ? -13.52000 -39.40859 9.02119 1.000 93.63754 58 GLU C O 1
ATOM 3092 N N . VAL F 1 12 ? -13.29977 -37.62545 10.38509 1.000 90.74772 59 VAL C N 1
ATOM 3093 C CA . VAL F 1 12 ? -11.92328 -37.96185 10.71867 1.000 91.14251 59 VAL C CA 1
ATOM 3094 C C . VAL F 1 12 ? -11.92158 -39.15419 11.66105 1.000 92.83481 59 VAL C C 1
ATOM 3095 O O . VAL F 1 12 ? -12.58330 -39.14803 12.70722 1.000 95.92466 59 VAL C O 1
ATOM 3099 N N . SER F 1 13 ? -11.18443 -40.19136 11.28579 1.000 94.46659 60 SER C N 1
ATOM 3100 C CA . SER F 1 13 ? -11.14474 -41.41813 12.06025 1.000 96.30365 60 SER C CA 1
ATOM 3101 C C . SER F 1 13 ? -9.88893 -42.17571 11.67305 1.000 97.70119 60 SER C C 1
ATOM 3102 O O . SER F 1 13 ? -9.25256 -41.88081 10.65904 1.000 97.47748 60 SER C O 1
ATOM 3105 N N . TRP F 1 14 ? -9.53852 -43.15398 12.49173 1.000 101.06738 61 TRP C N 1
ATOM 3106 C CA . TRP F 1 14 ? -8.46949 -44.08263 12.16107 1.000 104.58359 61 TRP C CA 1
ATOM 3107 C C . TRP F 1 14 ? -9.12901 -45.40051 11.77997 1.000 105.58371 61 TRP C C 1
ATOM 3108 O O . TRP F 1 14 ? -9.74798 -46.06088 12.62201 1.000 105.11260 61 TRP C O 1
ATOM 3119 N N . GLU F 1 15 ? -8.99290 -45.77493 10.51299 1.000 108.66829 62 GLU C N 1
ATOM 3120 C CA . GLU F 1 15 ? -9.51552 -47.03696 10.02070 1.000 114.55584 62 GLU C CA 1
ATOM 3121 C C . GLU F 1 15 ? -8.41922 -48.08733 10.13238 1.000 126.77573 62 GLU C C 1
ATOM 3122 O O . GLU F 1 15 ? -7.31159 -47.89444 9.61853 1.000 124.39386 62 GLU C O 1
ATOM 3124 N N . GLU F 1 16 ? -8.73270 -49.19280 10.80959 1.000 162.91690 63 GLU C N 1
ATOM 3125 C CA . GLU F 1 16 ? -7.72540 -50.19971 11.11917 1.000 180.22950 63 GLU C CA 1
ATOM 3126 C C . GLU F 1 16 ? -7.35573 -51.03471 9.90043 1.000 193.07578 63 GLU C C 1
ATOM 3127 O O . GLU F 1 16 ? -6.22715 -51.53159 9.81553 1.000 194.63123 63 GLU C O 1
ATOM 3129 N N . GLU F 1 17 ? -8.27779 -51.19351 8.95412 1.000 190.20702 64 GLU C N 1
ATOM 3130 C CA . GLU F 1 17 ? -8.04812 -52.01757 7.77539 1.000 190.72813 64 GLU C CA 1
ATOM 3131 C C . GLU F 1 17 ? -7.37135 -51.25896 6.63905 1.000 183.31408 64 GLU C C 1
ATOM 3132 O O . GLU F 1 17 ? -7.24599 -51.80393 5.53756 1.000 188.27784 64 GLU C O 1
ATOM 3134 N N . ALA F 1 18 ? -6.94778 -50.01977 6.87643 1.000 170.49939 65 ALA C N 1
ATOM 3135 C CA . ALA F 1 18 ? -6.32803 -49.21598 5.83099 1.000 159.27699 65 ALA C CA 1
ATOM 3136 C C . ALA F 1 18 ? -5.00941 -49.83567 5.38038 1.000 156.21347 65 ALA C C 1
ATOM 3137 O O . ALA F 1 18 ? -4.26051 -50.39649 6.18477 1.000 160.43239 65 ALA C O 1
ATOM 3139 N N . GLU F 1 19 ? -4.72988 -49.73600 4.08402 1.000 146.32544 66 GLU C N 1
ATOM 3140 C CA . GLU F 1 19 ? -3.50435 -50.30506 3.54030 1.000 146.60179 66 GLU C CA 1
ATOM 3141 C C . GLU F 1 19 ? -2.31229 -49.43354 3.91851 1.000 142.55393 66 GLU C C 1
ATOM 3142 O O . GLU F 1 19 ? -2.37879 -48.20379 3.85805 1.000 130.66040 66 GLU C O 1
ATOM 3144 N N . ILE F 1 20 ? -1.21741 -50.07711 4.31104 1.000 145.23847 67 ILE C N 1
ATOM 3145 C CA . ILE F 1 20 ? -0.00215 -49.37252 4.70771 1.000 140.74319 67 ILE C CA 1
ATOM 3146 C C . ILE F 1 20 ? 0.87328 -49.18094 3.47893 1.000 141.95123 67 ILE C C 1
ATOM 3147 O O . ILE F 1 20 ? 1.07820 -50.11690 2.69952 1.000 146.43335 67 ILE C O 1
ATOM 3149 N N . SER F 1 21 ? 1.39278 -47.96880 3.30636 1.000 141.20114 68 SER C N 1
ATOM 3150 C CA . SER F 1 21 ? 2.17305 -47.63820 2.12221 1.000 147.25713 68 SER C CA 1
ATOM 3151 C C . SER F 1 21 ? 3.20086 -46.56895 2.47691 1.000 148.96786 68 SER C C 1
ATOM 3152 O O . SER F 1 21 ? 3.44884 -46.28033 3.65203 1.000 147.09658 68 SER C O 1
ATOM 3155 N N . GLY F 1 22 ? 3.80788 -45.98814 1.44309 1.000 154.34745 69 GLY C N 1
ATOM 3156 C CA . GLY F 1 22 ? 4.86974 -45.01046 1.58204 1.000 151.19708 69 GLY C CA 1
ATOM 3157 C C . GLY F 1 22 ? 6.11558 -45.56209 2.24327 1.000 155.12386 69 GLY C C 1
ATOM 3158 O O . GLY F 1 22 ? 6.11909 -46.69873 2.72448 1.000 161.10879 69 GLY C O 1
ATOM 3159 N N . SER F 1 23 ? 7.18064 -44.76670 2.27973 1.000 150.18380 70 SER C N 1
ATOM 3160 C CA . SER F 1 23 ? 8.42932 -45.19246 2.89160 1.000 155.01332 70 SER C CA 1
ATOM 3161 C C . SER F 1 23 ? 9.08308 -44.00572 3.57907 1.000 150.42330 70 SER C C 1
ATOM 3162 O O . SER F 1 23 ? 9.09459 -42.89221 3.04591 1.000 151.71556 70 SER C O 1
ATOM 3165 N N . SER F 1 24 ? 9.64371 -44.26772 4.75366 1.000 145.25689 71 SER C N 1
ATOM 3166 C CA . SER F 1 24 ? 10.31869 -43.23871 5.53057 1.000 141.10113 71 SER C CA 1
ATOM 3167 C C . SER F 1 24 ? 11.66910 -42.88781 4.91621 1.000 144.89369 71 SER C C 1
ATOM 3168 O O . SER F 1 24 ? 12.46307 -43.77181 4.58049 1.000 151.58923 71 SER C O 1
ATOM 3171 N N . ALA F 1 25 ? 11.92249 -41.58892 4.76746 1.000 136.19265 72 ALA C N 1
ATOM 3172 C CA . ALA F 1 25 ? 13.19475 -41.09280 4.26671 1.000 136.06105 72 ALA C CA 1
ATOM 3173 C C . ALA F 1 25 ? 13.44429 -39.73767 4.90981 1.000 128.88651 72 ALA C C 1
ATOM 3174 O O . ALA F 1 25 ? 12.51560 -39.06452 5.35816 1.000 124.62810 72 ALA C O 1
ATOM 3176 N N . ARG F 1 26 ? 14.70782 -39.33203 4.95032 1.000 143.35140 73 ARG C N 1
ATOM 3177 C CA . ARG F 1 26 ? 15.08047 -38.06982 5.57265 1.000 140.10364 73 ARG C CA 1
ATOM 3178 C C . ARG F 1 26 ? 15.58701 -37.10420 4.51178 1.000 137.97970 73 ARG C C 1
ATOM 3179 O O . ARG F 1 26 ? 16.47121 -37.44838 3.71951 1.000 142.39339 73 ARG C O 1
ATOM 3187 N N . TYR F 1 27 ? 15.03255 -35.89387 4.51051 1.000 131.72369 74 TYR C N 1
ATOM 3188 C CA . TYR F 1 27 ? 15.37004 -34.86420 3.53950 1.000 129.21023 74 TYR C CA 1
ATOM 3189 C C . TYR F 1 27 ? 15.77272 -33.59961 4.28181 1.000 127.77585 74 TYR C C 1
ATOM 3190 O O . TYR F 1 27 ? 15.13653 -33.22158 5.27092 1.000 124.95709 74 TYR C O 1
ATOM 3199 N N . ASP F 1 28 ? 16.81979 -32.94072 3.79666 1.000 130.26562 75 ASP C N 1
ATOM 3200 C CA . ASP F 1 28 ? 17.25841 -31.67060 4.35595 1.000 129.56290 75 ASP C CA 1
ATOM 3201 C C . ASP F 1 28 ? 16.73081 -30.53669 3.48788 1.000 123.93328 75 ASP C C 1
ATOM 3202 O O . ASP F 1 28 ? 17.04439 -30.45969 2.29358 1.000 124.45176 75 ASP C O 1
ATOM 3207 N N . VAL F 1 29 ? 15.93192 -29.66094 4.09262 1.000 118.96163 76 VAL C N 1
ATOM 3208 C CA . VAL F 1 29 ? 15.18349 -28.64688 3.36795 1.000 112.86090 76 VAL C CA 1
ATOM 3209 C C . VAL F 1 29 ? 15.36108 -27.31266 4.07613 1.000 112.12923 76 VAL C C 1
ATOM 3210 O O . VAL F 1 29 ? 15.73332 -27.24689 5.24885 1.000 115.18223 76 VAL C O 1
ATOM 3214 N N . THR F 1 30 ? 15.10259 -26.24205 3.33817 1.000 108.45511 77 THR C N 1
ATOM 3215 C CA . THR F 1 30 ? 15.02312 -24.90058 3.89040 1.000 107.02336 77 THR C CA 1
ATOM 3216 C C . THR F 1 30 ? 13.56956 -24.44040 3.86749 1.000 99.70932 77 THR C C 1
ATOM 3217 O O . THR F 1 30 ? 12.77884 -24.86975 3.02091 1.000 95.45618 77 THR C O 1
ATOM 3221 N N . LEU F 1 31 ? 13.20780 -23.59212 4.82619 1.000 93.28750 78 LEU C N 1
ATOM 3222 C CA . LEU F 1 31 ? 11.86812 -23.01956 4.88793 1.000 91.63467 78 LEU C CA 1
ATOM 3223 C C . LEU F 1 31 ? 11.97027 -21.50670 4.79362 1.000 92.03472 78 LEU C C 1
ATOM 3224 O O . LEU F 1 31 ? 12.60373 -20.86753 5.64065 1.000 92.70585 78 LEU C O 1
ATOM 3229 N N . SER F 1 32 ? 11.34031 -20.94035 3.76919 1.000 95.00876 79 SER C N 1
ATOM 3230 C CA . SER F 1 32 ? 11.31852 -19.50190 3.58312 1.000 98.98292 79 SER C CA 1
ATOM 3231 C C . SER F 1 32 ? 10.27200 -18.86658 4.49461 1.000 100.26729 79 SER C C 1
ATOM 3232 O O . SER F 1 32 ? 9.42398 -19.53993 5.08675 1.000 97.75119 79 SER C O 1
ATOM 3235 N N . GLU F 1 33 ? 10.33543 -17.54020 4.59784 1.000 105.85217 80 GLU C N 1
ATOM 3236 C CA . GLU F 1 33 ? 9.34477 -16.81817 5.38307 1.000 107.19970 80 GLU C CA 1
ATOM 3237 C C . GLU F 1 33 ? 7.95767 -16.87562 4.75560 1.000 107.77082 80 GLU C C 1
ATOM 3238 O O . GLU F 1 33 ? 6.96853 -16.60587 5.44511 1.000 107.53131 80 GLU C O 1
ATOM 3244 N N . GLN F 1 34 ? 7.86173 -17.21537 3.47259 1.000 103.68085 81 GLN C N 1
ATOM 3245 C CA . GLN F 1 34 ? 6.57678 -17.40478 2.81647 1.000 98.88817 81 GLN C CA 1
ATOM 3246 C C . GLN F 1 34 ? 6.13453 -18.86539 2.79172 1.000 94.39553 81 GLN C C 1
ATOM 3247 O O . GLN F 1 34 ? 5.23174 -19.21365 2.02495 1.000 86.50511 81 GLN C O 1
ATOM 3253 N N . GLY F 1 35 ? 6.74179 -19.72034 3.61398 1.000 95.59567 82 GLY C N 1
ATOM 3254 C CA . GLY F 1 35 ? 6.29348 -21.09352 3.74399 1.000 93.52437 82 GLY C CA 1
ATOM 3255 C C . GLY F 1 35 ? 6.67230 -22.02825 2.61852 1.000 92.31633 82 GLY C C 1
ATOM 3256 O O . GLY F 1 35 ? 6.07756 -23.10331 2.49973 1.000 90.38715 82 GLY C O 1
ATOM 3257 N N . GLU F 1 36 ? 7.63862 -21.65744 1.78421 1.000 96.68791 83 GLU C N 1
ATOM 3258 C CA . GLU F 1 36 ? 8.09236 -22.51298 0.69550 1.000 102.24910 83 GLU C CA 1
ATOM 3259 C C . GLU F 1 36 ? 9.19761 -23.43424 1.19381 1.000 104.19407 83 GLU C C 1
ATOM 3260 O O . GLU F 1 36 ? 10.03335 -23.03392 2.01046 1.000 104.77309 83 GLU C O 1
ATOM 3266 N N . PHE F 1 37 ? 9.19496 -24.67063 0.70331 1.000 104.05985 84 PHE C N 1
ATOM 3267 C CA . PHE F 1 37 ? 10.20825 -25.65140 1.06181 1.000 104.08353 84 PHE C CA 1
ATOM 3268 C C . PHE F 1 37 ? 11.07330 -25.97378 -0.14751 1.000 107.70239 84 PHE C C 1
ATOM 3269 O O . PHE F 1 37 ? 10.55630 -26.22250 -1.24167 1.000 111.32387 84 PHE C O 1
ATOM 3277 N N . LYS F 1 38 ? 12.38638 -25.99060 0.06218 1.000 106.81544 85 LYS C N 1
ATOM 3278 C CA . LYS F 1 38 ? 13.34547 -26.29741 -0.98722 1.000 109.64209 85 LYS C CA 1
ATOM 3279 C C . LYS F 1 38 ? 14.50954 -27.03821 -0.35043 1.000 112.21345 85 LYS C C 1
ATOM 3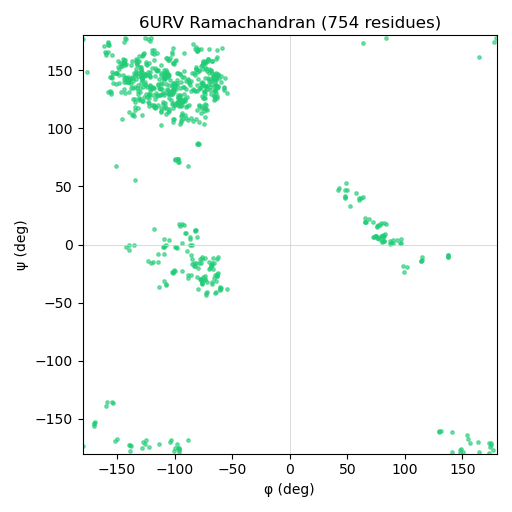280 O O . LYS F 1 38 ? 14.77170 -26.89951 0.84611 1.000 112.87406 85 LYS C O 1
ATOM 3282 N N . LEU F 1 39 ? 15.22025 -27.81265 -1.16244 1.000 112.29504 86 LEU C N 1
ATOM 3283 C CA . LEU F 1 39 ? 16.32037 -28.62688 -0.64943 1.000 110.41061 86 LEU C CA 1
ATOM 3284 C C . LEU F 1 39 ? 17.68755 -28.00395 -0.90456 1.000 109.71842 86 LEU C C 1
ATOM 3285 O O . LEU F 1 39 ? 18.64609 -28.28575 -0.18202 1.000 107.97347 86 LEU C O 1
ATOM 3290 N N . TYR G 2 14 ? -24.22582 -23.20539 11.69793 1.000 93.16643 19 TYR D N 1
ATOM 3291 C CA . TYR G 2 14 ? -23.07640 -23.77737 12.39174 1.000 93.42436 19 TYR D CA 1
ATOM 3292 C C . TYR G 2 14 ? -22.57451 -25.00734 11.63997 1.000 96.50368 19 TYR D C 1
ATOM 3293 O O . TYR G 2 14 ? -23.36654 -25.74998 11.06409 1.000 99.25664 19 TYR D O 1
ATOM 3302 N N . LEU G 2 15 ? -21.26127 -25.23675 11.66228 1.000 95.27458 20 LEU D N 1
ATOM 3303 C CA . LEU G 2 15 ? -20.63648 -26.26052 10.83086 1.000 94.31131 20 LEU D CA 1
ATOM 3304 C C . LEU G 2 15 ? -20.32238 -27.53058 11.61272 1.000 97.68803 20 LEU D C 1
ATOM 3305 O O . LEU G 2 15 ? -19.51714 -27.51012 12.54923 1.000 98.52760 20 LEU D O 1
ATOM 3310 N N . GLU G 2 16 ? -20.95729 -28.63013 11.20693 1.000 102.00434 21 GLU D N 1
ATOM 3311 C CA . GLU G 2 16 ? -20.74084 -29.93321 11.82259 1.000 104.07300 21 GLU D CA 1
ATOM 3312 C C . GLU G 2 16 ? -19.30587 -30.40234 11.61199 1.000 99.41982 21 GLU D C 1
ATOM 3313 O O . GLU G 2 16 ? -18.74702 -30.26405 10.52110 1.000 97.46432 21 GLU D O 1
ATOM 3319 N N . ASP G 2 17 ? -18.70614 -30.95820 12.66279 1.000 99.09083 22 ASP D N 1
ATOM 3320 C CA . ASP G 2 17 ? -17.33637 -31.44848 12.57205 1.000 99.27243 22 ASP D CA 1
ATOM 3321 C C . ASP G 2 17 ? -17.23412 -32.59879 11.57559 1.000 99.72248 22 ASP D C 1
ATOM 3322 O O . ASP G 2 17 ? -18.14489 -33.42284 11.45143 1.000 99.84881 22 ASP D O 1
ATOM 3327 N N . GLY G 2 18 ? -16.12174 -32.64204 10.86262 1.000 101.28056 23 GLY D N 1
ATOM 3328 C CA . GLY G 2 18 ? -15.90961 -33.62819 9.81946 1.000 103.68875 23 GLY D CA 1
ATOM 3329 C C . GLY G 2 18 ? -14.99329 -33.07347 8.74647 1.000 99.49088 23 GLY D C 1
ATOM 3330 O O . GLY G 2 18 ? -14.50382 -31.94892 8.83201 1.000 86.55511 23 GLY D O 1
ATOM 3331 N N . ILE G 2 19 ? -14.76939 -33.89462 7.72342 1.000 99.35665 24 ILE D N 1
ATOM 3332 C CA . ILE G 2 19 ? -13.87480 -33.53291 6.62728 1.000 91.87944 24 ILE D CA 1
ATOM 3333 C C . ILE G 2 19 ? -14.69944 -32.93329 5.49709 1.000 86.74198 24 ILE D C 1
ATOM 3334 O O . ILE G 2 19 ? -15.63975 -33.55915 4.99599 1.000 88.98435 24 ILE D O 1
ATOM 3339 N N . TYR G 2 20 ? -14.34017 -31.72062 5.09344 1.000 82.98890 25 TYR D N 1
ATOM 3340 C CA . TYR G 2 20 ? -15.04411 -31.00089 4.04754 1.000 81.90719 25 TYR D CA 1
ATOM 3341 C C . TYR G 2 20 ? -14.13513 -30.78810 2.84534 1.000 79.96485 25 TYR D C 1
ATOM 3342 O O . TYR G 2 20 ? -12.91454 -30.66069 2.98267 1.000 78.68838 25 TYR D O 1
ATOM 3351 N N . GLY G 2 21 ? -14.74500 -30.74318 1.66523 1.000 79.96222 26 GLY D N 1
ATOM 3352 C CA . GLY G 2 21 ? -14.05218 -30.37465 0.44072 1.000 78.24886 26 GLY D CA 1
ATOM 3353 C C . GLY G 2 21 ? -14.37323 -28.94083 0.06493 1.000 76.36968 26 GLY D C 1
ATOM 3354 O O . GLY G 2 21 ? -15.52294 -28.50328 0.15805 1.000 76.96712 26 GLY D O 1
ATOM 3355 N N . ILE G 2 22 ? -13.34634 -28.20634 -0.35575 1.000 74.34312 27 ILE D N 1
ATOM 3356 C CA . ILE G 2 22 ? -13.48625 -26.81727 -0.77822 1.000 72.65871 27 ILE D CA 1
ATOM 3357 C C . ILE G 2 22 ? -13.68949 -26.78667 -2.28959 1.000 72.53501 27 ILE D C 1
ATOM 3358 O O . ILE G 2 22 ? -12.84049 -27.26821 -3.04929 1.000 72.34552 27 ILE D O 1
ATOM 3363 N N . PHE G 2 23 ? -14.79841 -26.19178 -2.72531 1.000 72.80610 28 PHE D N 1
ATOM 3364 C CA . PHE G 2 23 ? -15.23181 -26.20552 -4.11812 1.000 73.15614 28 PHE D CA 1
ATOM 3365 C C . PHE G 2 23 ? -15.29756 -24.78230 -4.65244 1.000 71.75071 28 PHE D C 1
ATOM 3366 O O . PHE G 2 23 ? -15.79892 -23.88530 -3.96986 1.000 73.17456 28 PHE D O 1
ATOM 3374 N N . GLN G 2 24 ? -14.78057 -24.57199 -5.86137 1.000 71.17696 29 GLN D N 1
ATOM 3375 C CA . GLN G 2 24 ? -14.83894 -23.27069 -6.51474 1.000 73.27194 29 GLN D CA 1
ATOM 3376 C C . GLN G 2 24 ? -15.71957 -23.33607 -7.75441 1.000 71.29539 29 GLN D C 1
ATOM 3377 O O . GLN G 2 24 ? -15.69899 -24.32663 -8.49094 1.000 72.34025 29 GLN D O 1
ATOM 3383 N N . SER G 2 25 ? -16.47943 -22.26987 -7.98922 1.000 73.16404 30 SER D N 1
ATOM 3384 C CA . SER G 2 25 ? -17.40445 -22.19237 -9.11089 1.000 77.24610 30 SER D CA 1
ATOM 3385 C C . SER G 2 25 ? -16.85473 -21.21411 -10.14332 1.000 77.03818 30 SER D C 1
ATOM 3386 O O . SER G 2 25 ? -16.69972 -20.02309 -9.85236 1.000 73.83517 30 SER D O 1
ATOM 3389 N N . THR G 2 26 ? -16.60387 -21.73213 -11.34315 1.000 79.73588 31 THR D N 1
ATOM 3390 C CA . THR G 2 26 ? -16.17673 -20.90996 -12.49890 1.000 82.16775 31 THR D CA 1
ATOM 3391 C C . THR G 2 26 ? -17.13727 -21.16348 -13.65783 1.000 84.43907 31 THR D C 1
ATOM 3392 O O . THR G 2 26 ? -18.10272 -21.88676 -13.48202 1.000 84.24694 31 THR D O 1
ATOM 3396 N N . PHE G 2 27 ? -16.78561 -20.70638 -14.85592 1.000 89.10542 32 PHE D N 1
ATOM 3397 C CA . PHE G 2 27 ? -17.65116 -20.90276 -16.04964 1.000 93.84809 32 PHE D CA 1
ATOM 3398 C C . PHE G 2 27 ? -17.49641 -22.32227 -16.59815 1.000 94.99297 32 PHE D C 1
ATOM 3399 O O . PHE G 2 27 ? -18.32341 -22.75683 -17.38893 1.000 97.37220 32 PHE D O 1
ATOM 3407 N N . LEU G 2 28 ? -16.44234 -23.00522 -16.18458 1.000 91.27410 33 LEU D N 1
ATOM 3408 C CA . LEU G 2 28 ? -16.17287 -24.38365 -16.60886 1.000 91.95839 33 LEU D CA 1
ATOM 3409 C C . LEU G 2 28 ? -16.87848 -25.33605 -15.65770 1.000 90.66613 33 LEU D C 1
ATOM 3410 O O . LEU G 2 28 ? -17.16138 -26.45717 -16.05386 1.000 92.66374 33 LEU D O 1
ATOM 3415 N N . GLY G 2 29 ? -17.10729 -24.90202 -14.42688 1.000 86.82357 34 GLY D N 1
ATOM 3416 C CA . GLY G 2 29 ? -17.82199 -25.76842 -13.47969 1.000 85.65764 34 GLY D CA 1
ATOM 3417 C C . GLY G 2 29 ? -17.26367 -25.69153 -12.08361 1.000 82.71518 34 GLY D C 1
ATOM 3418 O O . GLY G 2 29 ? -16.59944 -24.71889 -11.76883 1.000 81.87561 34 GLY D O 1
ATOM 3419 N N . ALA G 2 30 ? -17.58695 -26.69237 -11.27878 1.000 78.92788 35 ALA D N 1
ATOM 3420 C CA . ALA G 2 30 ? -17.11737 -26.79057 -9.90496 1.000 76.78289 35 ALA D CA 1
ATOM 3421 C C . ALA G 2 30 ? -16.02833 -27.84632 -9.77053 1.000 76.92238 35 ALA D C 1
ATOM 3422 O O . ALA G 2 30 ? -16.19509 -28.98127 -10.23048 1.000 78.76208 35 ALA D O 1
ATOM 3424 N N . SER G 2 31 ? -14.92398 -27.46533 -9.13127 1.000 75.20375 36 SER D N 1
ATOM 3425 C CA . SER G 2 31 ? -13.79935 -28.35010 -8.88469 1.000 75.29850 36 SER D CA 1
ATOM 3426 C C . SER G 2 31 ? -13.32925 -28.14833 -7.45270 1.000 74.24311 36 SER D C 1
ATOM 3427 O O . SER G 2 31 ? -13.38060 -27.03269 -6.92316 1.000 72.79820 36 SER D O 1
ATOM 3430 N N . GLN G 2 32 ? -12.92303 -29.24217 -6.85256 1.000 75.23270 37 GLN D N 1
ATOM 3431 C CA . GLN G 2 32 ? -12.48867 -29.20243 -5.45473 1.000 74.63790 37 GLN D CA 1
ATOM 3432 C C . GLN G 2 32 ? -11.06034 -28.71071 -5.41581 1.000 73.06666 37 GLN D C 1
ATOM 3433 O O . GLN G 2 32 ? -10.19580 -29.47247 -5.74263 1.000 73.61146 37 GLN D O 1
ATOM 3439 N N . ARG G 2 33 ? -10.84868 -27.48671 -4.95672 1.000 71.35856 38 ARG D N 1
ATOM 3440 C CA . ARG G 2 33 ? -9.49547 -26.89308 -4.91888 1.000 74.71422 38 ARG D CA 1
ATOM 3441 C C . ARG G 2 33 ? -8.76108 -27.42787 -3.69882 1.000 70.03208 38 ARG D C 1
ATOM 3442 O O . ARG G 2 33 ? -7.55517 -27.38440 -3.67956 1.000 69.47412 38 ARG D O 1
ATOM 3450 N N . GLY G 2 34 ? -9.48030 -27.92930 -2.71343 1.000 71.01378 39 GLY D N 1
ATOM 3451 C CA . GLY G 2 34 ? -8.79783 -28.47113 -1.53147 1.000 71.46383 39 GLY D CA 1
ATOM 3452 C C . GLY G 2 34 ? -9.77007 -29.00889 -0.51257 1.000 72.73504 39 GLY D C 1
ATOM 3453 O O . GLY G 2 34 ? -10.95550 -29.04918 -0.79179 1.000 73.34300 39 GLY D O 1
ATOM 3454 N N . VAL G 2 35 ? -9.25175 -29.38791 0.64518 1.000 73.34564 40 VAL D N 1
ATOM 3455 C CA . VAL G 2 35 ? -10.06508 -29.93550 1.71936 1.000 74.92740 40 VAL D CA 1
ATOM 3456 C C . VAL G 2 35 ? -9.63327 -29.33072 3.04751 1.000 74.35628 40 VAL D C 1
ATOM 3457 O O . VAL G 2 35 ? -8.51817 -28.82745 3.19886 1.000 73.14035 40 VAL D O 1
ATOM 3461 N N . GLY G 2 36 ? -10.55202 -29.37339 4.01378 1.000 75.48010 41 GLY D N 1
ATOM 3462 C CA . GLY G 2 36 ? -10.24399 -29.01778 5.38155 1.000 75.57748 41 GLY D CA 1
ATOM 3463 C C . GLY G 2 36 ? -10.98773 -29.90224 6.36468 1.000 78.00935 41 GLY D C 1
ATOM 3464 O O . GLY G 2 36 ? -11.77596 -30.76999 5.98073 1.000 79.66481 41 GLY D O 1
ATOM 3465 N N . VAL G 2 37 ? -10.72140 -29.65964 7.64431 1.000 78.42782 42 VAL D N 1
ATOM 3466 C CA . VAL G 2 37 ? -11.33553 -30.39800 8.73876 1.000 80.92023 42 VAL D CA 1
ATOM 3467 C C . VAL G 2 37 ? -12.06941 -29.41640 9.64295 1.000 81.21237 42 VAL D C 1
ATOM 3468 O O . VAL G 2 37 ? -11.57626 -28.31696 9.92149 1.000 79.29635 42 VAL D O 1
ATOM 3472 N N . ALA G 2 38 ? -13.26672 -29.80610 10.06952 1.000 84.09956 43 ALA D N 1
ATOM 3473 C CA . ALA G 2 38 ? -14.05343 -29.03960 11.02249 1.000 83.79952 43 ALA D CA 1
ATOM 3474 C C . ALA G 2 38 ? -13.97615 -29.70627 12.39026 1.000 86.22613 43 ALA D C 1
ATOM 3475 O O . ALA G 2 38 ? -14.18990 -30.91660 12.51018 1.000 89.01857 43 ALA D O 1
ATOM 3477 N N . GLN G 2 39 ? -13.64700 -28.91745 13.41032 1.000 85.98663 44 GLN D N 1
ATOM 3478 C CA . GLN G 2 39 ? -13.53793 -29.41708 14.77524 1.000 88.35007 44 GLN D CA 1
ATOM 3479 C C . GLN G 2 39 ? -13.74511 -28.24987 15.72752 1.000 88.28953 44 GLN D C 1
ATOM 3480 O O . GLN G 2 39 ? -13.13508 -27.19102 15.55225 1.000 86.09980 44 GLN D O 1
ATOM 3486 N N . GLY G 2 40 ? -14.59574 -28.44547 16.73283 1.000 81.89403 45 GLY D N 1
ATOM 3487 C CA . GLY G 2 40 ? -14.87978 -27.37334 17.66391 1.000 81.75454 45 GLY D CA 1
ATOM 3488 C C . GLY G 2 40 ? -15.61007 -26.20288 17.05122 1.000 79.72798 45 GLY D C 1
ATOM 3489 O O . GLY G 2 40 ? -15.59645 -25.10718 17.61586 1.000 79.41742 45 GLY D O 1
ATOM 3490 N N . GLY G 2 41 ? -16.24569 -26.40801 15.89992 1.000 79.65166 46 GLY D N 1
ATOM 3491 C CA . GLY G 2 41 ? -16.97367 -25.36751 15.20616 1.000 81.32817 46 GLY D CA 1
ATOM 3492 C C . GLY G 2 41 ? -16.12425 -24.44100 14.36925 1.000 77.35664 46 GLY D C 1
ATOM 3493 O O . GLY G 2 41 ? -16.64650 -23.44435 13.85285 1.000 74.81160 46 GLY D O 1
ATOM 3494 N N . VAL G 2 42 ? -14.83459 -24.73734 14.21148 1.000 77.35928 47 VAL D N 1
ATOM 3495 C CA . VAL G 2 42 ? -13.93899 -23.94978 13.37458 1.000 76.62498 47 VAL D CA 1
ATOM 3496 C C . VAL G 2 42 ? -13.33890 -24.85344 12.30118 1.000 76.19071 47 VAL D C 1
ATOM 3497 O O . VAL G 2 42 ? -13.03494 -26.02521 12.55308 1.000 77.33032 47 VAL D O 1
ATOM 3501 N N . PHE G 2 43 ? -13.15038 -24.28954 11.11085 1.000 72.87716 48 PHE D N 1
ATOM 3502 C CA . PHE G 2 43 ? -12.68431 -25.01431 9.93430 1.000 71.16643 48 PHE D CA 1
ATOM 3503 C C . PHE G 2 43 ? -11.21021 -24.71738 9.68720 1.000 69.38990 48 PHE D C 1
ATOM 3504 O O . PHE G 2 43 ? -10.79567 -23.55288 9.70962 1.000 71.07694 48 PHE D O 1
ATOM 3512 N N . HIS G 2 44 ? -10.41952 -25.76529 9.46407 1.000 65.74472 49 HIS D N 1
ATOM 3513 C CA . HIS G 2 44 ? -8.98135 -25.62743 9.28382 1.000 64.01557 49 HIS D CA 1
ATOM 3514 C C . HIS G 2 44 ? -8.56117 -26.18616 7.93428 1.000 67.84761 49 HIS D C 1
ATOM 3515 O O . HIS G 2 44 ? -8.99312 -27.27647 7.54686 1.000 74.11941 49 HIS D O 1
ATOM 3522 N N . THR G 2 45 ? -7.71177 -25.44273 7.23127 1.000 64.54984 50 THR D N 1
ATOM 3523 C CA . THR G 2 45 ? -7.22884 -25.84540 5.91894 1.000 62.33642 50 THR D CA 1
ATOM 3524 C C . THR G 2 45 ? -5.91022 -25.13064 5.65678 1.000 61.27050 50 THR D C 1
ATOM 3525 O O . THR G 2 45 ? -5.49970 -24.24657 6.41204 1.000 60.34408 50 THR D O 1
ATOM 3529 N N . MET G 2 46 ? -5.25573 -25.51923 4.56577 1.000 61.78372 51 MET D N 1
ATOM 3530 C CA . MET G 2 46 ? -3.98077 -24.92447 4.19947 1.000 61.26261 51 MET D CA 1
ATOM 3531 C C . MET G 2 46 ? -4.19737 -23.53740 3.61385 1.000 60.28881 51 MET D C 1
ATOM 3532 O O . MET G 2 46 ? -5.13622 -23.31212 2.84224 1.000 61.23366 51 MET D O 1
ATOM 3537 N N . TRP G 2 47 ? -3.32422 -22.60055 3.99700 1.000 59.45187 52 TRP D N 1
ATOM 3538 C CA . TRP G 2 47 ? -3.48912 -21.21551 3.57048 1.000 57.47005 52 TRP D CA 1
ATOM 3539 C C . TRP G 2 47 ? -3.44947 -21.08861 2.05462 1.000 57.69113 52 TRP D C 1
ATOM 3540 O O . TRP G 2 47 ? -4.20833 -20.30821 1.46965 1.000 57.68586 52 TRP D O 1
ATOM 3551 N N . HIS G 2 48 ? -2.58031 -21.85518 1.39680 1.000 60.82045 53 HIS D N 1
ATOM 3552 C CA . HIS G 2 48 ? -2.46177 -21.73822 -0.05092 1.000 60.89414 53 HIS D CA 1
ATOM 3553 C C . HIS G 2 48 ? -3.70583 -22.23734 -0.77051 1.000 60.00193 53 HIS D C 1
ATOM 3554 O O . HIS G 2 48 ? -3.91209 -21.88893 -1.93770 1.000 60.54937 53 HIS D O 1
ATOM 3561 N N . VAL G 2 49 ? -4.54110 -23.03374 -0.09951 1.000 60.11247 54 VAL D N 1
ATOM 3562 C CA . VAL G 2 49 ? -5.77137 -23.51489 -0.71906 1.000 60.86256 54 VAL D CA 1
ATOM 3563 C C . VAL G 2 49 ? -6.78750 -22.38705 -0.85131 1.000 65.73683 54 VAL D C 1
ATOM 3564 O O . VAL G 2 49 ? -7.46576 -22.26030 -1.87650 1.000 68.33714 54 VAL D O 1
ATOM 3568 N N . THR G 2 50 ? -6.89743 -21.54176 0.17097 1.000 65.78684 55 THR D N 1
ATOM 3569 C CA . THR G 2 50 ? -7.90381 -20.49002 0.22270 1.000 62.58382 55 THR D CA 1
ATOM 3570 C C . THR G 2 50 ? -7.34012 -19.09821 0.01453 1.000 63.75764 55 THR D C 1
ATOM 3571 O O . THR G 2 50 ? -8.00600 -18.26568 -0.59924 1.000 65.87895 55 THR D O 1
ATOM 3575 N N . ARG G 2 51 ? -6.12331 -18.84500 0.49292 1.000 67.43703 56 ARG D N 1
ATOM 3576 C CA . ARG G 2 51 ? -5.53700 -17.50630 0.52377 1.000 68.80562 56 ARG D CA 1
ATOM 3577 C C . ARG G 2 51 ? -6.51033 -16.48381 1.10754 1.000 68.02921 56 ARG D C 1
ATOM 3578 O O . ARG G 2 51 ? -6.59988 -15.34166 0.65302 1.000 68.73456 56 ARG D O 1
ATOM 3586 N N . GLY G 2 52 ? -7.22976 -16.89827 2.14798 1.000 68.91616 57 GLY D N 1
ATOM 3587 C CA . GLY G 2 52 ? -8.11818 -16.01777 2.87483 1.000 70.34001 57 GLY D CA 1
ATOM 3588 C C . GLY G 2 52 ? -9.46233 -15.74705 2.23649 1.000 70.42423 57 GLY D C 1
ATOM 3589 O O . GLY G 2 52 ? -10.21231 -14.90725 2.75057 1.000 69.84785 57 GLY D O 1
ATOM 3590 N N . ALA G 2 53 ? -9.80147 -16.42985 1.14447 1.000 64.30245 58 ALA D N 1
ATOM 3591 C CA . ALA G 2 53 ? -11.11257 -16.24911 0.53814 1.000 60.24407 58 ALA D CA 1
ATOM 3592 C C . ALA G 2 53 ? -12.19257 -16.81794 1.44982 1.000 61.58107 58 ALA D C 1
ATOM 3593 O O . ALA G 2 53 ? -11.95980 -17.77107 2.19772 1.000 62.20219 58 ALA D O 1
ATOM 3595 N N . PHE G 2 54 ? -13.38817 -16.23336 1.38393 1.000 62.31273 59 PHE D N 1
ATOM 3596 C CA . PHE G 2 54 ? -14.44823 -16.69915 2.26471 1.000 63.83397 59 PHE D CA 1
ATOM 3597 C C . PHE G 2 54 ? -15.07668 -17.98061 1.72682 1.000 65.22624 59 PHE D C 1
ATOM 3598 O O . PHE G 2 54 ? -15.11013 -18.22997 0.51761 1.000 65.23414 59 PHE D O 1
ATOM 3606 N N . LEU G 2 55 ? -15.55840 -18.80072 2.65346 1.000 66.65273 60 LEU D N 1
ATOM 3607 C CA . LEU G 2 55 ? -16.22031 -20.06036 2.35653 1.000 68.43978 60 LEU D CA 1
ATOM 3608 C C . LEU G 2 55 ? -17.73273 -19.91228 2.48481 1.000 71.48489 60 LEU D C 1
ATOM 3609 O O . LEU G 2 55 ? -18.24201 -18.96524 3.08840 1.000 70.39002 60 LEU D O 1
ATOM 3614 N N . VAL G 2 56 ? -18.45651 -20.87685 1.91792 1.000 78.16727 61 VAL D N 1
ATOM 3615 C CA . VAL G 2 56 ? -19.91167 -20.91368 2.02720 1.000 82.75203 61 VAL D CA 1
ATOM 3616 C C . VAL G 2 56 ? -20.38116 -22.35633 2.15952 1.000 89.70023 61 VAL D C 1
ATOM 3617 O O . VAL G 2 56 ? -19.95967 -23.22539 1.39081 1.000 90.56349 61 VAL D O 1
ATOM 3621 N N . ARG G 2 57 ? -21.23868 -22.61294 3.14879 1.000 95.64305 62 ARG D N 1
ATOM 3622 C CA . ARG G 2 57 ? -21.94037 -23.88787 3.28077 1.000 103.13079 62 ARG D CA 1
ATOM 3623 C C . ARG G 2 57 ? -23.39930 -23.59682 3.58923 1.000 110.50009 62 ARG D C 1
ATOM 3624 O O . ARG G 2 57 ? -23.70095 -23.01678 4.63700 1.000 112.38979 62 ARG D O 1
ATOM 3632 N N . ASN G 2 58 ? -24.29614 -24.01842 2.70032 1.000 117.60357 63 ASN D N 1
ATOM 3633 C CA . ASN G 2 58 ? -25.73969 -23.83327 2.87275 1.000 121.13294 63 ASN D CA 1
ATOM 3634 C C . ASN G 2 58 ? -26.07919 -22.39891 3.27693 1.000 120.80659 63 ASN D C 1
ATOM 3635 O O . ASN G 2 58 ? -26.85022 -22.14838 4.20465 1.000 123.23056 63 ASN D O 1
ATOM 3640 N N . GLY G 2 59 ? -25.48302 -21.44678 2.56057 1.000 117.12457 64 GLY D N 1
ATOM 3641 C CA . GLY G 2 59 ? -25.75410 -20.03822 2.75687 1.000 115.09011 64 GLY D CA 1
ATOM 3642 C C . GLY G 2 59 ? -25.04606 -19.37801 3.92055 1.000 108.35510 64 GLY D C 1
ATOM 3643 O O . GLY G 2 59 ? -25.26595 -18.18141 4.15282 1.000 108.41037 64 GLY D O 1
ATOM 3644 N N . LYS G 2 60 ? -24.19954 -20.09839 4.65272 1.000 103.18869 65 LYS D N 1
ATOM 3645 C CA . LYS G 2 60 ? -23.44029 -19.52308 5.75645 1.000 99.64879 65 LYS D CA 1
ATOM 3646 C C . LYS G 2 60 ? -22.05085 -19.13511 5.26625 1.000 96.57474 65 LYS D C 1
ATOM 3647 O O . LYS G 2 60 ? -21.28497 -19.99693 4.82018 1.000 96.90899 65 LYS D O 1
ATOM 3649 N N . LYS G 2 61 ? -21.73358 -17.84177 5.35156 1.000 88.37902 66 LYS D N 1
ATOM 3650 C CA . LYS G 2 61 ? -20.46037 -17.30496 4.88523 1.000 81.20711 66 LYS D CA 1
ATOM 3651 C C . LYS G 2 61 ? -19.54288 -17.06151 6.07807 1.000 77.37770 66 LYS D C 1
ATOM 3652 O O . LYS G 2 61 ? -19.89350 -16.31745 7.00184 1.000 79.11738 66 LYS D O 1
ATOM 3654 N N . LEU G 2 62 ? -18.38905 -17.71609 6.06384 1.000 73.40880 67 LEU D N 1
ATOM 3655 C CA . LEU G 2 62 ? -17.36911 -17.59143 7.09380 1.000 70.04787 67 LEU D CA 1
ATOM 3656 C C . LEU G 2 62 ? -16.11280 -16.95456 6.50949 1.000 67.68443 67 LEU D C 1
ATOM 3657 O O . LEU G 2 62 ? -15.68733 -17.29942 5.40308 1.000 66.82117 67 LEU D O 1
ATOM 3662 N N . VAL G 2 63 ? -15.51431 -16.03325 7.25812 1.000 66.87381 68 VAL D N 1
ATOM 3663 C CA . VAL G 2 63 ? -14.29529 -15.36751 6.81075 1.000 64.94989 68 VAL D CA 1
ATOM 3664 C C . VAL G 2 63 ? -13.16342 -15.82565 7.72259 1.000 64.91041 68 VAL D C 1
ATOM 3665 O O . VAL G 2 63 ? -13.42200 -16.25560 8.85687 1.000 66.35532 68 VAL D O 1
ATOM 3669 N N . PRO G 2 64 ? -11.91061 -15.79686 7.26793 1.000 63.61815 69 PRO D N 1
ATOM 3670 C CA . PRO G 2 64 ? -10.82741 -16.36600 8.07962 1.000 66.55535 69 PRO D CA 1
ATOM 3671 C C . PRO G 2 64 ? -10.65776 -15.61953 9.39436 1.000 70.12420 69 PRO D C 1
ATOM 3672 O O . PRO G 2 64 ? -10.65234 -14.38754 9.43606 1.000 75.46168 69 PRO D O 1
ATOM 3676 N N . SER G 2 65 ? -10.52384 -16.38397 10.47818 1.000 66.20004 70 SER D N 1
ATOM 3677 C CA . SER G 2 65 ? -10.34599 -15.81750 11.80683 1.000 67.23701 70 SER D CA 1
ATOM 3678 C C . SER G 2 65 ? -8.89586 -15.81400 12.27252 1.000 67.30017 70 SER D C 1
ATOM 3679 O O . SER G 2 65 ? -8.55146 -15.02507 13.15860 1.000 69.23462 70 SER D O 1
ATOM 3682 N N . TRP G 2 66 ? -8.05177 -16.68266 11.71959 1.000 68.63191 71 TRP D N 1
ATOM 3683 C CA . TRP G 2 66 ? -6.62431 -16.68008 12.00824 1.000 70.14788 71 TRP D CA 1
ATOM 3684 C C . TRP G 2 66 ? -5.88337 -17.29151 10.82727 1.000 69.46622 71 TRP D C 1
ATOM 3685 O O . TRP G 2 66 ? -6.37606 -18.23676 10.20482 1.000 71.09273 71 TRP D O 1
ATOM 3696 N N . ALA G 2 67 ? -4.70146 -16.75490 10.52776 1.000 66.71063 72 ALA D N 1
ATOM 3697 C CA . ALA G 2 67 ? -3.88781 -17.28130 9.44197 1.000 64.60775 72 ALA D CA 1
ATOM 3698 C C . ALA G 2 67 ? -2.41665 -17.04667 9.74283 1.000 66.90802 72 ALA D C 1
ATOM 3699 O O . ALA G 2 67 ? -2.04604 -16.05958 10.38407 1.000 69.91365 72 ALA D O 1
ATOM 3701 N N . SER G 2 68 ? -1.58065 -17.97439 9.27685 1.000 67.55810 73 SER D N 1
ATOM 3702 C CA . SER G 2 68 ? -0.12799 -17.85368 9.38261 1.000 69.97418 73 SER D CA 1
ATOM 3703 C C . SER G 2 68 ? 0.47597 -18.24519 8.04351 1.000 74.19837 73 SER D C 1
ATOM 3704 O O . SER G 2 68 ? 0.43611 -19.41902 7.66277 1.000 77.47245 73 SER D O 1
ATOM 3707 N N . VAL G 2 69 ? 1.03609 -17.26610 7.33410 1.000 73.54040 74 VAL D N 1
ATOM 3708 C CA . VAL G 2 69 ? 1.56589 -17.53671 6.00393 1.000 71.79019 74 VAL D CA 1
ATOM 3709 C C . VAL G 2 69 ? 2.79088 -18.44225 6.07069 1.000 72.21655 74 VAL D C 1
ATOM 3710 O O . VAL G 2 69 ? 3.01854 -19.25347 5.16565 1.000 70.89271 74 VAL D O 1
ATOM 3714 N N . LYS G 2 70 ? 3.58978 -18.33988 7.13723 1.000 74.12204 75 LYS D N 1
ATOM 3715 C CA . LYS G 2 70 ? 4.83362 -19.10039 7.18210 1.000 77.12504 75 LYS D CA 1
ATOM 3716 C C . LYS G 2 70 ? 4.61384 -20.57483 7.49686 1.000 80.32542 75 LYS D C 1
ATOM 3717 O O . LYS G 2 70 ? 5.33685 -21.42765 6.97072 1.000 85.35497 75 LYS D O 1
ATOM 3723 N N . GLU G 2 71 ? 3.61670 -20.89451 8.31784 1.000 80.65704 76 GLU D N 1
ATOM 3724 C CA . GLU G 2 71 ? 3.18095 -22.26617 8.54526 1.000 83.68109 76 GLU D CA 1
ATOM 3725 C C . GLU G 2 71 ? 2.18247 -22.74480 7.49813 1.000 81.90193 76 GLU D C 1
ATOM 3726 O O . GLU G 2 71 ? 1.89906 -23.94811 7.43293 1.000 84.03376 76 GLU D O 1
ATOM 3732 N N . ASP G 2 72 ? 1.63584 -21.82202 6.69464 1.000 77.27242 77 ASP D N 1
ATOM 3733 C CA . ASP G 2 72 ? 0.68920 -22.13057 5.61971 1.000 74.77212 77 ASP D CA 1
ATOM 3734 C C . ASP G 2 72 ? -0.61506 -22.71846 6.14796 1.000 71.85598 77 ASP D C 1
ATOM 3735 O O . ASP G 2 72 ? -1.18086 -23.64482 5.56639 1.000 72.09285 77 ASP D O 1
ATOM 3740 N N . LEU G 2 73 ? -1.11278 -22.17568 7.25335 1.000 70.50319 78 LEU D N 1
ATOM 3741 C CA . LEU G 2 73 ? -2.37529 -22.62454 7.82175 1.000 69.70046 78 LEU D CA 1
ATOM 3742 C C . LEU G 2 73 ? -3.29717 -21.43780 8.05571 1.000 66.96592 78 LEU D C 1
ATOM 3743 O O . LEU G 2 73 ? -2.84309 -20.33242 8.36718 1.000 66.25005 78 LEU D O 1
ATOM 3748 N N . VAL G 2 74 ? -4.59256 -21.67428 7.88318 1.000 67.23438 79 VAL D N 1
ATOM 3749 C CA . VAL G 2 74 ? -5.61614 -20.65363 8.05886 1.000 66.03687 79 VAL D CA 1
ATOM 3750 C C . VAL G 2 74 ? -6.80663 -21.30547 8.75229 1.000 67.66338 79 VAL D C 1
ATOM 3751 O O . VAL G 2 74 ? -7.12475 -22.47372 8.50404 1.000 68.81351 79 VAL D O 1
ATOM 3755 N N . ALA G 2 75 ? -7.45020 -20.55676 9.64352 1.000 68.00289 80 ALA D N 1
ATOM 3756 C CA . ALA G 2 75 ? -8.60595 -21.04958 10.37310 1.000 69.75573 80 ALA D CA 1
ATOM 3757 C C . ALA G 2 75 ? -9.77377 -20.09590 10.18747 1.000 68.91616 80 ALA D C 1
ATOM 3758 O O . ALA G 2 75 ? -9.59300 -18.88360 10.05249 1.000 67.45019 80 ALA D O 1
ATOM 3760 N N . TYR G 2 76 ? -10.97604 -20.66235 10.16292 1.000 70.10841 81 TYR D N 1
ATOM 3761 C CA . TYR G 2 76 ? -12.19952 -19.91071 9.92408 1.000 70.26632 81 TYR D CA 1
ATOM 3762 C C . TYR G 2 76 ? -13.15547 -20.09054 11.09521 1.000 73.05086 81 TYR D C 1
ATOM 3763 O O . TYR G 2 76 ? -13.44285 -21.22012 11.50104 1.000 74.04835 81 TYR D O 1
ATOM 3772 N N . GLY G 2 77 ? -13.64982 -18.97444 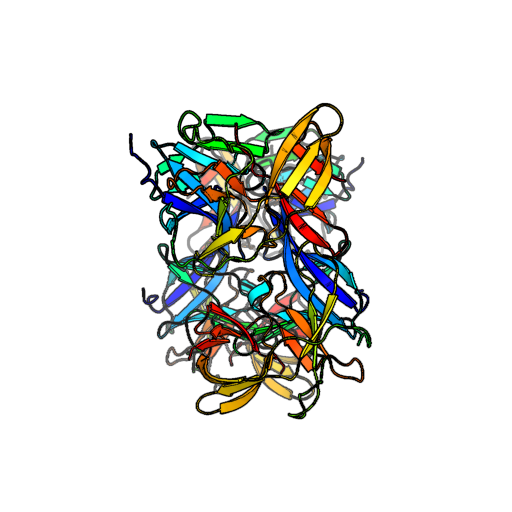11.62592 1.000 74.41945 82 GLY D N 1
ATOM 3773 C CA . GLY G 2 77 ? -14.67269 -19.00226 12.65201 1.000 76.01175 82 GLY D CA 1
ATOM 3774 C C . GLY G 2 77 ? -14.19707 -19.20348 14.07178 1.000 77.37770 82 GLY D C 1
ATOM 3775 O O . GLY G 2 77 ? -15.00726 -19.54895 14.93709 1.000 78.87788 82 GLY D O 1
ATOM 3776 N N . GLY G 2 78 ? -12.92285 -18.98308 14.34727 1.000 76.62234 83 GLY D N 1
ATOM 3777 C CA . GLY G 2 78 ? -12.41625 -19.07122 15.69916 1.000 78.44362 83 GLY D CA 1
ATOM 3778 C C . GLY G 2 78 ? -10.93585 -19.38741 15.69473 1.000 76.45127 83 GLY D C 1
ATOM 3779 O O . GLY G 2 78 ? -10.26606 -19.30302 14.67201 1.000 74.42734 83 GLY D O 1
ATOM 3780 N N . SER G 2 79 ? -10.44059 -19.74947 16.87244 1.000 78.70944 84 SER D N 1
ATOM 3781 C CA . SER G 2 79 ? -9.02160 -20.00584 17.04793 1.000 79.60955 84 SER D CA 1
ATOM 3782 C C . SER G 2 79 ? -8.65305 -21.41614 16.59681 1.000 79.83062 84 SER D C 1
ATOM 3783 O O . SER G 2 79 ? -9.51352 -22.25403 16.32475 1.000 80.70178 84 SER D O 1
ATOM 3786 N N . TRP G 2 80 ? -7.34656 -21.66049 16.49610 1.000 79.78851 85 TRP D N 1
ATOM 3787 C CA . TRP G 2 80 ? -6.84916 -22.96063 16.05629 1.000 80.75968 85 TRP D CA 1
ATOM 3788 C C . TRP G 2 80 ? -7.03997 -23.98649 17.16736 1.000 84.46276 85 TRP D C 1
ATOM 3789 O O . TRP G 2 80 ? -6.46915 -23.84240 18.25250 1.000 86.44984 85 TRP D O 1
ATOM 3800 N N . LYS G 2 81 ? -7.84723 -25.01533 16.90828 1.000 85.68396 86 LYS D N 1
ATOM 3801 C CA . LYS G 2 81 ? -8.27508 -25.92445 17.96197 1.000 89.44757 86 LYS D CA 1
ATOM 3802 C C . LYS G 2 81 ? -7.65926 -27.31966 17.89633 1.000 93.71124 86 LYS D C 1
ATOM 3803 O O . LYS G 2 81 ? -7.94988 -28.14051 18.77333 1.000 98.73289 86 LYS D O 1
ATOM 3805 N N . LEU G 2 82 ? -6.82504 -27.62709 16.90670 1.000 96.48525 87 LEU D N 1
ATOM 3806 C CA . LEU G 2 82 ? -6.19028 -28.94126 16.82213 1.000 103.58347 87 LEU D CA 1
ATOM 3807 C C . LEU G 2 82 ? -4.80151 -28.87492 17.44475 1.000 113.46887 87 LEU D C 1
ATOM 3808 O O . LEU G 2 82 ? -3.95367 -28.08664 17.00876 1.000 111.73445 87 LEU D O 1
ATOM 3813 N N . ASP G 2 83 ? -4.57236 -29.71421 18.45070 1.000 125.07552 88 ASP D N 1
ATOM 3814 C CA . ASP G 2 83 ? -3.39601 -29.65125 19.30292 1.000 129.84188 88 ASP D CA 1
ATOM 3815 C C . ASP G 2 83 ? -2.43121 -30.80696 19.09305 1.000 133.64760 88 ASP D C 1
ATOM 3816 O O . ASP G 2 83 ? -1.38438 -30.84505 19.74997 1.000 135.72154 88 ASP D O 1
ATOM 3821 N N . GLY G 2 84 ? -2.75843 -31.75686 18.21991 1.000 133.07911 89 GLY D N 1
ATOM 3822 C CA . GLY G 2 84 ? -1.90974 -32.92475 18.07582 1.000 134.69773 89 GLY D CA 1
ATOM 3823 C C . GLY G 2 84 ? -0.51334 -32.54679 17.61362 1.000 128.96283 89 GLY D C 1
ATOM 3824 O O . GLY G 2 84 ? -0.32495 -31.63610 16.80448 1.000 128.83387 89 GLY D O 1
ATOM 3825 N N . ARG G 2 85 ? 0.47156 -33.26388 18.14204 1.000 127.15998 90 ARG D N 1
ATOM 3826 C CA . ARG G 2 85 ? 1.87191 -33.05799 17.81576 1.000 122.09885 90 ARG D CA 1
ATOM 3827 C C . ARG G 2 85 ? 2.52283 -34.42312 17.68219 1.000 125.10974 90 ARG D C 1
ATOM 3828 O O . ARG G 2 85 ? 2.19656 -35.34794 18.43207 1.000 128.11273 90 ARG D O 1
ATOM 3830 N N . TRP G 2 86 ? 3.43975 -34.54847 16.72882 1.000 122.49890 91 TRP D N 1
ATOM 3831 C CA . TRP G 2 86 ? 4.06080 -35.83857 16.47424 1.000 123.71220 91 TRP D CA 1
ATOM 3832 C C . TRP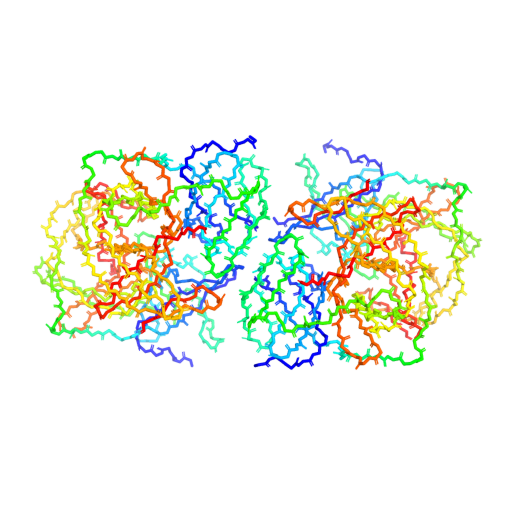 G 2 86 ? 5.03219 -36.20901 17.58484 1.000 127.59161 91 TRP D C 1
ATOM 3833 O O . TRP G 2 86 ? 5.81832 -35.38131 18.05276 1.000 127.48897 91 TRP D O 1
ATOM 3844 N N . ASP G 2 87 ? 4.97094 -37.46932 18.00701 1.000 131.64473 92 ASP D N 1
ATOM 3845 C CA . ASP G 2 87 ? 5.88163 -37.95079 19.03443 1.000 139.96678 92 ASP D CA 1
ATOM 3846 C C . ASP G 2 87 ? 7.26304 -38.22778 18.45883 1.000 143.53826 92 ASP D C 1
ATOM 3847 O O . ASP G 2 87 ? 8.26657 -38.10195 19.17077 1.000 148.06249 92 ASP D O 1
ATOM 3852 N N . GLY G 2 88 ? 7.32886 -38.60098 17.18074 1.000 142.19073 93 GLY D N 1
ATOM 3853 C CA . GLY G 2 88 ? 8.56454 -38.96110 16.51683 1.000 143.21454 93 GLY D CA 1
ATOM 3854 C C . GLY G 2 88 ? 8.65011 -40.40675 16.08017 1.000 147.66771 93 GLY D C 1
ATOM 3855 O O . GLY G 2 88 ? 9.53599 -40.74022 15.28362 1.000 148.20724 93 GLY D O 1
ATOM 3856 N N . GLU G 2 89 ? 7.75129 -41.27311 16.55202 1.000 151.29972 94 GLU D N 1
ATOM 3857 C CA . GLU G 2 89 ? 7.80067 -42.68385 16.19231 1.000 158.20318 94 GLU D CA 1
ATOM 3858 C C . GLU G 2 89 ? 6.44496 -43.31835 15.91544 1.000 158.70324 94 GLU D C 1
ATOM 3859 O O . GLU G 2 89 ? 6.40299 -44.51323 15.60469 1.000 162.83268 94 GLU D O 1
ATOM 3861 N N . GLU G 2 90 ? 5.34285 -42.58176 16.02681 1.000 155.56339 95 GLU D N 1
ATOM 3862 C CA . GLU G 2 90 ? 4.03301 -43.17222 15.79005 1.000 154.06058 95 GLU D CA 1
ATOM 3863 C C . GLU G 2 90 ? 3.84916 -43.52862 14.32151 1.000 152.17351 95 GLU D C 1
ATOM 3864 O O . GLU G 2 90 ? 4.25892 -42.78362 13.42568 1.000 149.01260 95 GLU D O 1
ATOM 3866 N N . GLU G 2 91 ? 3.21001 -44.67026 14.07468 1.000 153.69474 96 GLU D N 1
ATOM 3867 C CA . GLU G 2 91 ? 2.68378 -44.92016 12.74256 1.000 149.54425 96 GLU D CA 1
ATOM 3868 C C . GLU G 2 91 ? 1.51606 -43.97745 12.51092 1.000 141.25904 96 GLU D C 1
ATOM 3869 O O . GLU G 2 91 ? 0.61437 -43.86102 13.34332 1.000 143.47510 96 GLU D O 1
ATOM 3871 N N . VAL G 2 92 ? 1.51043 -43.33681 11.35227 1.000 133.46863 97 VAL D N 1
ATOM 3872 C CA . VAL G 2 92 ? 0.63650 -42.20273 11.10529 1.000 128.67859 97 VAL D CA 1
ATOM 3873 C C . VAL G 2 92 ? -0.30695 -42.56825 9.97234 1.000 127.44160 97 VAL D C 1
ATOM 3874 O O . VAL G 2 92 ? -0.06242 -43.50053 9.22026 1.000 125.97037 97 VAL D O 1
ATOM 3878 N N . GLN G 2 93 ? -1.41366 -41.86655 9.89268 1.000 126.79941 98 GLN D N 1
ATOM 3879 C CA . GLN G 2 93 ? -2.31720 -42.20803 8.78681 1.000 110.17110 98 GLN D CA 1
ATOM 3880 C C . GLN G 2 93 ? -2.80866 -40.90129 8.17764 1.000 116.04286 98 GLN D C 1
ATOM 3881 O O . GLN G 2 93 ? -2.88217 -39.91778 8.88506 1.000 104.00721 98 GLN D O 1
ATOM 3887 N N . LEU G 2 94 ? -2.97823 -40.89676 6.86432 1.000 111.31861 99 LEU D N 1
ATOM 3888 C CA . LEU G 2 94 ? -3.44926 -39.73591 6.11610 1.000 100.95684 99 LEU D CA 1
ATOM 3889 C C . LEU G 2 94 ? -4.77661 -40.04815 5.42946 1.000 98.91712 99 LEU D C 1
ATOM 3890 O O . LEU G 2 94 ? -4.83691 -40.90272 4.53387 1.000 100.08042 99 LEU D O 1
ATOM 3895 N N . ILE G 2 95 ? -5.81018 -39.28960 5.77298 1.000 97.57223 100 ILE D N 1
ATOM 3896 C CA . ILE G 2 95 ? -7.10883 -39.41482 5.12950 1.000 97.50906 100 ILE D CA 1
ATOM 3897 C C . ILE G 2 95 ? -7.09755 -38.55010 3.87100 1.000 93.79546 100 ILE D C 1
ATOM 3898 O O . ILE G 2 95 ? -7.13519 -37.31718 3.94163 1.000 90.83721 100 ILE D O 1
ATOM 3903 N N . ALA G 2 96 ? -7.06661 -39.20941 2.71469 1.000 94.24288 101 ALA D N 1
ATOM 3904 C CA . ALA G 2 96 ? -6.85301 -38.56143 1.42545 1.000 92.01366 101 ALA D CA 1
ATOM 3905 C C . ALA G 2 96 ? -8.18888 -38.39865 0.70806 1.000 98.43812 101 ALA D C 1
ATOM 3906 O O . ALA G 2 96 ? -8.77280 -39.37910 0.23242 1.000 101.72009 101 ALA D O 1
ATOM 3908 N N . ALA G 2 97 ? -8.66625 -37.15919 0.63288 1.000 99.73827 102 ALA D N 1
ATOM 3909 C CA . ALA G 2 97 ? -9.88027 -36.83326 -0.11119 1.000 107.34445 102 ALA D CA 1
ATOM 3910 C C . ALA G 2 97 ? -9.51232 -36.31902 -1.50222 1.000 107.42341 102 ALA D C 1
ATOM 3911 O O . ALA G 2 97 ? -9.59921 -35.12896 -1.80571 1.000 105.15735 102 ALA D O 1
ATOM 3913 N N . ALA G 2 98 ? -9.07661 -37.24802 -2.35094 1.000 117.28248 103 ALA D N 1
ATOM 3914 C CA . ALA G 2 98 ? -8.76550 -36.89186 -3.72417 1.000 112.16082 103 ALA D CA 1
ATOM 3915 C C . ALA G 2 98 ? -10.03480 -36.40202 -4.42224 1.000 110.92383 103 ALA D C 1
ATOM 3916 O O . ALA G 2 98 ? -11.13271 -36.89651 -4.14956 1.000 116.53239 103 ALA D O 1
ATOM 3918 N N . PRO G 2 99 ? -9.91331 -35.43136 -5.32647 1.000 100.76208 104 PRO D N 1
ATOM 3919 C CA . PRO G 2 99 ? -11.10681 -34.86246 -5.96936 1.000 95.25616 104 PRO D CA 1
ATOM 3920 C C . PRO G 2 99 ? -11.81995 -35.89084 -6.83627 1.000 91.28463 104 PRO D C 1
ATOM 3921 O O . PRO G 2 99 ? -11.20858 -36.54062 -7.68650 1.000 89.54495 104 PRO D O 1
ATOM 3925 N N . GLY G 2 100 ? -13.12420 -36.03856 -6.60577 1.000 89.14227 105 GLY D N 1
ATOM 3926 C CA . GLY G 2 100 ? -13.91463 -36.96909 -7.38376 1.000 90.61350 105 GLY D CA 1
ATOM 3927 C C . GLY G 2 100 ? -13.69548 -38.42201 -7.04717 1.000 93.52174 105 GLY D C 1
ATOM 3928 O O . GLY G 2 100 ? -14.23214 -39.29328 -7.73666 1.000 96.32997 105 GLY D O 1
ATOM 3929 N N . LYS G 2 101 ? -12.94008 -38.70968 -5.99493 1.000 93.23749 106 LYS D N 1
ATOM 3930 C CA . LYS G 2 101 ? -12.60413 -40.06749 -5.61208 1.000 106.83123 106 LYS D CA 1
ATOM 3931 C C . LYS G 2 101 ? -13.08147 -40.31887 -4.19010 1.000 107.09179 106 LYS D C 1
ATOM 3932 O O . LYS G 2 101 ? -13.25407 -39.38953 -3.39789 1.000 105.04944 106 LYS D O 1
ATOM 3934 N N . ASN G 2 102 ? -13.29849 -41.59231 -3.87722 1.000 112.50823 107 ASN D N 1
ATOM 3935 C CA . ASN G 2 102 ? -13.76651 -41.95663 -2.54929 1.000 117.24827 107 ASN D CA 1
ATOM 3936 C C . ASN G 2 102 ? -12.70685 -41.61592 -1.51213 1.000 118.42209 107 ASN D C 1
ATOM 3937 O O . ASN G 2 102 ? -11.50524 -41.71731 -1.77096 1.000 116.37185 107 ASN D O 1
ATOM 3942 N N . VAL G 2 103 ? -13.16257 -41.16313 -0.34572 1.000 115.44016 108 VAL D N 1
ATOM 3943 C CA . VAL G 2 103 ? -12.24593 -40.89363 0.75213 1.000 110.88698 108 VAL D CA 1
ATOM 3944 C C . VAL G 2 103 ? -11.63114 -42.21413 1.19653 1.000 112.92933 108 VAL D C 1
ATOM 3945 O O . VAL G 2 103 ? -12.34759 -43.16819 1.52666 1.000 117.97467 108 VAL D O 1
ATOM 3949 N N . VAL G 2 104 ? -10.29906 -42.27951 1.19996 1.000 92.47425 109 VAL D N 1
ATOM 3950 C CA . VAL G 2 104 ? -9.56327 -43.48682 1.56464 1.000 95.44829 109 VAL D CA 1
ATOM 3951 C C . VAL G 2 104 ? -8.53768 -43.12917 2.63275 1.000 96.46946 109 VAL D C 1
ATOM 3952 O O . VAL G 2 104 ? -7.97501 -42.02948 2.62741 1.000 95.77990 109 VAL D O 1
ATOM 3956 N N . ASN G 2 105 ? -8.31929 -44.05143 3.56763 1.000 97.51169 110 ASN D N 1
ATOM 3957 C CA . ASN G 2 105 ? -7.32643 -43.90081 4.62656 1.000 98.34074 110 ASN D CA 1
ATOM 3958 C C . ASN G 2 105 ? -6.07079 -44.67607 4.25045 1.000 103.61769 110 ASN D C 1
ATOM 3959 O O . ASN G 2 105 ? -6.16552 -45.81292 3.77563 1.000 110.07899 110 ASN D O 1
ATOM 3964 N N . VAL G 2 106 ? -4.90090 -44.05975 4.44497 1.000 101.03053 111 VAL D N 1
ATOM 3965 C CA . VAL G 2 106 ? -3.61560 -44.69902 4.16799 1.000 103.23869 111 VAL D CA 1
ATOM 3966 C C . VAL G 2 106 ? -2.66303 -44.49152 5.34087 1.000 107.86030 111 VAL D C 1
ATOM 3967 O O . VAL G 2 106 ? -2.51833 -43.37263 5.84577 1.000 96.24838 111 VAL D O 1
ATOM 3971 N N . GLN G 2 107 ? -1.98447 -45.56492 5.74553 1.000 111.96079 112 GLN D N 1
ATOM 3972 C CA . GLN G 2 107 ? -1.05757 -45.54242 6.86826 1.000 115.29803 112 GLN D CA 1
ATOM 3973 C C . GLN G 2 107 ? 0.37742 -45.58138 6.35890 1.000 115.58228 112 GLN D C 1
ATOM 3974 O O . GLN G 2 107 ? 0.66509 -46.22847 5.34806 1.000 117.99836 112 GLN D O 1
ATOM 3980 N N . THR G 2 108 ? 1.27528 -44.87868 7.05296 1.000 116.30342 113 THR D N 1
ATOM 3981 C CA . THR G 2 108 ? 2.67396 -44.81074 6.64559 1.000 121.27770 113 THR D CA 1
ATOM 3982 C C . THR G 2 108 ? 3.55445 -44.62836 7.87833 1.000 126.42042 113 THR D C 1
ATOM 3983 O O . THR G 2 108 ? 3.15286 -43.98840 8.85395 1.000 127.21262 113 THR D O 1
ATOM 3987 N N . LYS G 2 109 ? 4.76625 -45.18885 7.81826 1.000 130.75515 114 LYS D N 1
ATOM 3988 C CA . LYS G 2 109 ? 5.81605 -44.83410 8.77040 1.000 132.73170 114 LYS D CA 1
ATOM 3989 C C . LYS G 2 109 ? 6.42824 -43.50611 8.33529 1.000 130.02875 114 LYS D C 1
ATOM 3990 O O . LYS G 2 109 ? 7.00318 -43.43480 7.24539 1.000 131.03676 114 LYS D O 1
ATOM 3992 N N . PRO G 2 110 ? 6.35445 -42.46166 9.15474 1.000 125.28344 115 PRO D N 1
ATOM 3993 C CA . PRO G 2 110 ? 6.63274 -41.11104 8.65102 1.000 119.23272 115 PRO D CA 1
ATOM 3994 C C . PRO G 2 110 ? 8.08520 -40.88704 8.25784 1.000 119.50117 115 PRO D C 1
ATOM 3995 O O . PRO G 2 110 ? 9.01217 -41.55817 8.71518 1.000 121.89883 115 PRO D O 1
ATOM 3999 N N . SER G 2 111 ? 8.25455 -39.88036 7.40572 1.000 117.03508 116 SER D N 1
ATOM 4000 C CA . SER G 2 111 ? 9.53366 -39.33656 6.98839 1.000 120.58814 116 SER D CA 1
ATOM 4001 C C . SER G 2 111 ? 9.84757 -38.11166 7.84967 1.000 116.01917 116 SER D C 1
ATOM 4002 O O . SER G 2 111 ? 9.11544 -37.78508 8.78650 1.000 115.44016 116 SER D O 1
ATOM 4005 N N . LEU G 2 112 ? 10.94831 -37.42214 7.54010 1.000 113.84260 117 LEU D N 1
ATOM 4006 C CA . LEU G 2 112 ? 11.32043 -36.25013 8.32345 1.000 116.41133 117 LEU D CA 1
ATOM 4007 C C . LEU G 2 112 ? 11.93474 -35.16688 7.44520 1.000 118.01152 117 LEU D C 1
ATOM 4008 O O . LEU G 2 112 ? 12.67785 -35.46045 6.50341 1.000 121.84356 117 LEU D O 1
ATOM 4013 N N . PHE G 2 113 ? 11.61260 -33.91146 7.77331 1.000 114.88220 118 PHE D N 1
ATOM 4014 C CA . PHE G 2 113 ? 12.16932 -32.71742 7.14102 1.000 113.97156 118 PHE D CA 1
ATOM 4015 C C . PHE G 2 113 ? 13.04455 -32.02994 8.18503 1.000 115.73493 118 PHE D C 1
ATOM 4016 O O . PHE G 2 113 ? 12.53507 -31.55514 9.20635 1.000 113.02671 118 PHE D O 1
ATOM 4024 N N . LYS G 2 114 ? 14.35292 -31.98121 7.95148 1.000 118.78003 119 LYS D N 1
ATOM 4025 C CA . LYS G 2 114 ? 15.26141 -31.24159 8.82258 1.000 121.46456 119 LYS D CA 1
ATOM 4026 C C . LYS G 2 114 ? 15.49281 -29.85498 8.23179 1.000 119.31957 119 LYS D C 1
ATOM 4027 O O . LYS G 2 114 ? 16.20150 -29.71455 7.23018 1.000 119.76699 119 LYS D O 1
ATOM 4029 N N . VAL G 2 115 ? 14.83650 -28.91513 8.85811 1.000 116.68241 120 VAL D N 1
ATOM 4030 C CA . VAL G 2 115 ? 14.83351 -27.54793 8.49587 1.000 116.55608 120 VAL D CA 1
ATOM 4031 C C . VAL G 2 115 ? 16.10105 -26.92160 8.87558 1.000 118.53000 120 VAL D C 1
ATOM 4032 O O . VAL G 2 115 ? 16.52809 -27.01370 9.99132 1.000 120.19073 120 VAL D O 1
ATOM 4036 N N . LYS G 2 116 ? 16.66492 -26.21138 7.93702 1.000 119.87753 121 LYS D N 1
ATOM 4037 C CA . LYS G 2 116 ? 17.91272 -25.55898 8.15570 1.000 126.41253 121 LYS D CA 1
ATOM 4038 C C . LYS G 2 116 ? 17.69752 -24.54984 9.22088 1.000 128.36276 121 LYS D C 1
ATOM 4039 O O . LYS G 2 116 ? 16.75773 -23.79094 9.14756 1.000 125.81509 121 LYS D O 1
ATOM 4045 N N . ASN G 2 117 ? 18.56670 -24.57134 10.21848 1.000 135.87419 122 ASN D N 1
ATOM 4046 C CA . ASN G 2 117 ? 18.53349 -23.64101 11.33394 1.000 138.89560 122 ASN D CA 1
ATOM 4047 C C . ASN G 2 117 ? 17.16624 -23.52001 11.92748 1.000 142.03545 122 ASN D C 1
ATOM 4048 O O . ASN G 2 117 ? 16.62475 -22.45072 12.02708 1.000 140.59580 122 ASN D O 1
ATOM 4053 N N . GLY G 2 118 ? 16.59398 -24.64690 12.27178 1.000 146.27280 123 GLY D N 1
ATOM 4054 C CA . GLY G 2 118 ? 15.28294 -24.68783 12.85433 1.000 141.56961 123 GLY D CA 1
ATOM 4055 C C . GLY G 2 118 ? 15.24425 -26.00727 13.55751 1.000 141.91438 123 GLY D C 1
ATOM 4056 O O . GLY G 2 118 ? 16.19961 -26.41945 14.17205 1.000 148.39674 123 GLY D O 1
ATOM 4057 N N . GLY G 2 119 ? 14.14639 -26.70552 13.40109 1.000 138.07708 124 GLY D N 1
ATOM 4058 C CA . GLY G 2 119 ? 13.95879 -28.00011 14.03601 1.000 137.74283 124 GLY D CA 1
ATOM 4059 C C . GLY G 2 119 ? 13.68098 -29.12790 13.05485 1.000 130.71041 124 GLY D C 1
ATOM 4060 O O . GLY G 2 119 ? 13.77500 -28.93810 11.84013 1.000 130.21035 124 GLY D O 1
ATOM 4061 N N . GLU G 2 120 ? 13.38447 -30.31855 13.57163 1.000 127.87323 125 GLU D N 1
ATOM 4062 C CA . GLU G 2 120 ? 12.94535 -31.44063 12.75519 1.000 122.18570 125 GLU D CA 1
ATOM 4063 C C . GLU G 2 120 ? 11.42444 -31.42946 12.70037 1.000 120.13282 125 GLU D C 1
ATOM 4064 O O . GLU G 2 120 ? 10.76718 -31.06981 13.67936 1.000 118.82741 125 GLU D O 1
ATOM 4066 N N . ILE G 2 121 ? 10.86803 -31.81049 11.55412 1.000 120.67500 126 ILE D N 1
ATOM 4067 C CA . ILE G 2 121 ? 9.41944 -31.89616 11.38539 1.000 120.38022 126 ILE D CA 1
ATOM 4068 C C . ILE G 2 121 ? 9.10548 -33.12808 10.55311 1.000 128.92335 126 ILE D C 1
ATOM 4069 O O . ILE G 2 121 ? 9.81265 -33.43868 9.58824 1.000 130.96307 126 ILE D O 1
ATOM 4074 N N . GLY G 2 122 ? 8.02965 -33.82160 10.92073 1.000 132.32902 127 GLY D N 1
ATOM 4075 C CA . GLY G 2 122 ? 7.66439 -35.03766 10.23736 1.000 130.46301 127 GLY D CA 1
ATOM 4076 C C . GLY G 2 122 ? 7.06961 -34.77562 8.86940 1.000 125.62822 127 GLY D C 1
ATOM 4077 O O . GLY G 2 122 ? 6.53585 -33.70310 8.57402 1.000 126.10986 127 GLY D O 1
ATOM 4078 N N . ALA G 2 123 ? 7.16642 -35.79102 8.02001 1.000 121.53826 128 ALA D N 1
ATOM 4079 C CA . ALA G 2 123 ? 6.71682 -35.66880 6.64724 1.000 115.77704 128 ALA D CA 1
ATOM 4080 C C . ALA G 2 123 ? 6.07623 -36.97233 6.20132 1.000 111.87920 128 ALA D C 1
ATOM 4081 O O . ALA G 2 123 ? 6.40262 -38.05122 6.70132 1.000 114.33476 128 ALA D O 1
ATOM 4083 N N . VAL G 2 124 ? 5.18893 -36.86786 5.21573 1.000 106.60489 129 VAL D N 1
ATOM 4084 C CA . VAL G 2 124 ? 4.42120 -38.01053 4.74166 1.000 107.22865 129 VAL D CA 1
ATOM 4085 C C . VAL G 2 124 ? 4.65516 -38.14940 3.24001 1.000 105.27315 129 VAL D C 1
ATOM 4086 O O . VAL G 2 124 ? 4.55436 -37.17110 2.48838 1.000 104.49411 129 VAL D O 1
ATOM 4090 N N . ALA G 2 125 ? 5.06439 -39.34467 2.82410 1.000 110.59484 130 ALA D N 1
ATOM 4091 C CA . ALA G 2 125 ? 5.44828 -39.61643 1.43965 1.000 112.61613 130 ALA D CA 1
ATOM 4092 C C . ALA G 2 125 ? 4.31553 -40.29538 0.67217 1.000 115.91653 130 ALA D C 1
ATOM 4093 O O . ALA G 2 125 ? 4.37862 -41.47911 0.32362 1.000 118.67476 130 ALA D O 1
ATOM 4095 N N . LEU G 2 126 ? 3.27716 -39.52347 0.36668 1.000 116.76137 131 LEU D N 1
ATOM 4096 C CA . LEU G 2 126 ? 2.22538 -40.01526 -0.51055 1.000 119.49327 131 LEU D CA 1
ATOM 4097 C C . LEU G 2 126 ? 1.84892 -38.93816 -1.51164 1.000 117.72464 131 LEU D C 1
ATOM 4098 O O . LEU G 2 126 ? 1.45885 -37.83085 -1.12474 1.000 112.74246 131 LEU D O 1
ATOM 4103 N N . ASP G 2 127 ? 1.92072 -39.28835 -2.79271 1.000 121.60932 132 ASP D N 1
ATOM 4104 C CA . ASP G 2 127 ? 1.75558 -38.33594 -3.88048 1.000 120.39601 132 ASP D CA 1
ATOM 4105 C C . ASP G 2 127 ? 0.29333 -38.32249 -4.29718 1.000 116.25868 132 ASP D C 1
ATOM 4106 O O . ASP G 2 127 ? -0.19536 -39.27474 -4.91563 1.000 117.72464 132 ASP D O 1
ATOM 4111 N N . TYR G 2 128 ? -0.39060 -37.23751 -3.96784 1.000 105.04944 133 TYR D N 1
ATOM 4112 C CA . TYR G 2 128 ? -1.77825 -37.00701 -4.31028 1.000 99.07767 133 TYR D CA 1
ATOM 4113 C C . TYR G 2 128 ? -1.86774 -35.63176 -4.94967 1.000 98.60656 133 TYR D C 1
ATOM 4114 O O . TYR G 2 128 ? -1.04836 -34.75192 -4.65565 1.000 94.02180 133 TYR D O 1
ATOM 4123 N N . PRO G 2 129 ? -2.82031 -35.43041 -5.85832 1.000 102.50440 134 PRO D N 1
ATOM 4124 C CA . PRO G 2 129 ? -2.89154 -34.15610 -6.56874 1.000 105.52318 134 PRO D CA 1
ATOM 4125 C C . PRO G 2 129 ? -3.18573 -33.05001 -5.57866 1.000 106.24169 134 PRO D C 1
ATOM 4126 O O . PRO G 2 129 ? -3.66252 -33.27622 -4.46367 1.000 110.88172 134 PRO D O 1
ATOM 4130 N N . SER G 2 130 ? -2.86950 -31.83141 -5.96238 1.000 97.36167 135 SER D N 1
ATOM 4131 C CA . SER G 2 130 ? -3.37835 -30.76049 -5.13172 1.000 95.12983 135 SER D CA 1
ATOM 4132 C C . SER G 2 130 ? -4.88001 -30.60616 -5.42042 1.000 89.69233 135 SER D C 1
ATOM 4133 O O . SER G 2 130 ? -5.38553 -31.06120 -6.45461 1.000 91.63467 135 SER D O 1
ATOM 4136 N N . GLY G 2 131 ? -5.61349 -30.05461 -4.44447 1.000 87.33942 136 GLY D N 1
ATOM 4137 C CA . GLY G 2 131 ? -7.03150 -30.33844 -4.25525 1.000 82.45199 136 GLY D CA 1
ATOM 4138 C C . GLY G 2 131 ? -7.26327 -31.36534 -3.16126 1.000 79.89905 136 GLY D C 1
ATOM 4139 O O . GLY G 2 131 ? -8.33442 -31.37900 -2.53825 1.000 77.74353 136 GLY D O 1
ATOM 4140 N N . THR G 2 132 ? -6.25176 -32.19526 -2.88985 1.000 79.62534 137 THR D N 1
ATOM 4141 C CA . THR G 2 132 ? -6.14210 -32.96782 -1.66208 1.000 81.09920 137 THR D CA 1
ATOM 4142 C C . THR G 2 132 ? -5.40105 -32.20153 -0.57128 1.000 83.70477 137 THR D C 1
ATOM 4143 O O . THR G 2 132 ? -5.34260 -32.67110 0.56957 1.000 86.76303 137 THR D O 1
ATOM 4147 N N . SER G 2 133 ? -4.85889 -31.02568 -0.89261 1.000 85.21022 138 SER D N 1
ATOM 4148 C CA . SER G 2 133 ? -4.15370 -30.21738 0.09316 1.000 86.51037 138 SER D CA 1
ATOM 4149 C C . SER G 2 133 ? -5.11228 -29.77116 1.18863 1.000 85.67343 138 SER D C 1
ATOM 4150 O O . SER G 2 133 ? -6.24030 -29.34839 0.91878 1.000 85.55499 138 SER D O 1
ATOM 4153 N N . GLY G 2 134 ? -4.65747 -29.86931 2.43542 1.000 84.08377 139 GLY D N 1
ATOM 4154 C CA . GLY G 2 134 ? -5.51685 -29.65400 3.57695 1.000 83.89690 139 GLY D CA 1
ATOM 4155 C C . GLY G 2 134 ? -6.08143 -30.91903 4.18020 1.000 84.40222 139 GLY D C 1
ATOM 4156 O O . GLY G 2 134 ? -6.91223 -30.83155 5.09171 1.000 85.92872 139 GLY D O 1
ATOM 4157 N N . SER G 2 135 ? -5.67210 -32.08825 3.69229 1.000 84.25747 140 SER D N 1
ATOM 4158 C CA . SER G 2 135 ? -6.18156 -33.34018 4.22464 1.000 82.11511 140 SER D CA 1
ATOM 4159 C C . SER G 2 135 ? -5.59278 -33.61823 5.60558 1.000 81.04393 140 SER D C 1
ATOM 4160 O O . SER G 2 135 ? -4.46483 -33.21403 5.90490 1.000 78.99105 140 SER D O 1
ATOM 4163 N N . PRO G 2 136 ? -6.32750 -34.32761 6.45782 1.000 82.99679 141 PRO D N 1
ATOM 4164 C CA . PRO G 2 136 ? -5.86779 -34.53682 7.83056 1.000 84.49961 141 PRO D CA 1
ATOM 4165 C C . PRO G 2 136 ? -4.88559 -35.68969 7.94673 1.000 84.73911 141 PRO D C 1
ATOM 4166 O O . PRO G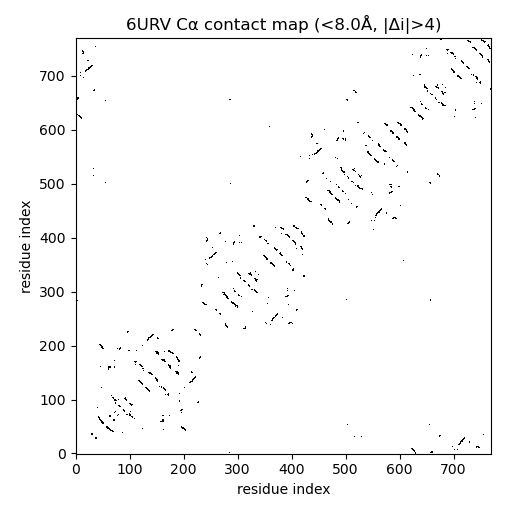 2 136 ? -4.93302 -36.67033 7.20108 1.000 84.52592 141 PRO D O 1
ATOM 4170 N N . ILE G 2 137 ? -3.96955 -35.53211 8.89652 1.000 86.93411 142 ILE D N 1
ATOM 4171 C CA . ILE G 2 137 ? -3.04506 -36.57422 9.32364 1.000 89.37124 142 ILE D CA 1
ATOM 4172 C C . ILE G 2 137 ? -3.34641 -36.87741 10.78691 1.000 90.29504 142 ILE D C 1
ATOM 4173 O O . ILE G 2 137 ? -3.30307 -35.97183 11.62651 1.000 88.56588 142 ILE D O 1
ATOM 4178 N N . VAL G 2 138 ? -3.61345 -38.14992 11.10770 1.000 94.64293 143 VAL D N 1
ATOM 4179 C CA . VAL G 2 138 ? -4.14248 -38.49530 12.42653 1.000 94.64029 143 VAL D CA 1
ATOM 4180 C C . VAL G 2 138 ? -3.39318 -39.67273 13.03925 1.000 99.49614 143 VAL D C 1
ATOM 4181 O O . VAL G 2 138 ? -2.81385 -40.49963 12.32986 1.000 100.74892 143 VAL D O 1
ATOM 4185 N N . ASN G 2 139 ? -3.42657 -39.74953 14.38015 1.000 103.58874 144 ASN D N 1
ATOM 4186 C CA . ASN G 2 139 ? -2.78176 -40.79619 15.16876 1.000 109.63157 144 ASN D CA 1
ATOM 4187 C C . ASN G 2 139 ? -3.79326 -41.85166 15.59629 1.000 114.27423 144 ASN D C 1
ATOM 4188 O O . ASN G 2 139 ? -4.96963 -41.81289 15.22913 1.000 111.27650 144 ASN D O 1
ATOM 4193 N N . ARG G 2 140 ? -3.31761 -42.80254 16.40863 1.000 121.56458 145 ARG D N 1
ATOM 4194 C CA . ARG G 2 140 ? -4.14795 -43.93777 16.80046 1.000 125.88351 145 ARG D CA 1
ATOM 4195 C C . ARG G 2 140 ? -5.36898 -43.50972 17.60744 1.000 127.43896 145 ARG D C 1
ATOM 4196 O O . ARG G 2 140 ? -6.39609 -44.19795 17.57914 1.000 130.04717 145 ARG D O 1
ATOM 4198 N N . ASN G 2 141 ? -5.29267 -42.38302 18.31921 1.000 124.88866 146 ASN D N 1
ATOM 4199 C CA . ASN G 2 141 ? -6.44167 -41.90685 19.08235 1.000 127.20999 146 ASN D CA 1
ATOM 4200 C C . ASN G 2 141 ? -7.51884 -41.26968 18.21472 1.000 123.96223 146 ASN D C 1
ATOM 4201 O O . ASN G 2 141 ? -8.63301 -41.04931 18.70278 1.000 125.77824 146 ASN D O 1
ATOM 4206 N N . GLY G 2 142 ? -7.22484 -40.98461 16.95142 1.000 119.71172 147 GLY D N 1
ATOM 4207 C CA . GLY G 2 142 ? -8.13912 -40.27024 16.09113 1.000 116.97982 147 GLY D CA 1
ATOM 4208 C C . GLY G 2 142 ? -8.00906 -38.76611 16.14922 1.000 114.46372 147 GLY D C 1
ATOM 4209 O O . GLY G 2 142 ? -8.76464 -38.06765 15.45921 1.000 112.92407 147 GLY D O 1
ATOM 4210 N N . GLU G 2 143 ? -7.07816 -38.24142 16.93924 1.000 115.92706 148 GLU D N 1
ATOM 4211 C CA . GLU G 2 143 ? -6.77276 -36.82501 16.86960 1.000 114.24528 148 GLU D CA 1
ATOM 4212 C C . GLU G 2 143 ? -5.86086 -36.56623 15.67644 1.000 114.62164 148 GLU D C 1
ATOM 4213 O O . GLU G 2 143 ? -5.03315 -37.40601 15.30550 1.000 115.80599 148 GLU D O 1
ATOM 4215 N N . VAL G 2 144 ? -6.08601 -35.43113 15.01266 1.000 114.92431 149 VAL D N 1
ATOM 4216 C CA . VAL G 2 144 ? -5.28231 -35.02648 13.83038 1.000 115.63755 149 VAL D CA 1
ATOM 4217 C C . VAL G 2 144 ? -4.07321 -34.29731 14.37403 1.000 112.73457 149 VAL D C 1
ATOM 4218 O O . VAL G 2 144 ? -4.26084 -33.50304 15.26913 1.000 112.61087 149 VAL D O 1
ATOM 4222 N N . ILE G 2 145 ? -2.89587 -34.55957 13.82806 1.000 114.77955 150 ILE D N 1
ATOM 4223 C CA . ILE G 2 145 ? -1.65563 -33.94636 14.37371 1.000 116.91928 150 ILE D CA 1
ATOM 4224 C C . ILE G 2 145 ? -1.00972 -33.07798 13.31540 1.000 110.46588 150 ILE D C 1
ATOM 4225 O O . ILE G 2 145 ? 0.13551 -32.70667 13.48773 1.000 110.87382 150 ILE D O 1
ATOM 4230 N N . GLY G 2 146 ? -1.74112 -32.78627 12.25620 1.000 105.08628 151 GLY D N 1
ATOM 4231 C CA . GLY G 2 146 ? -1.16223 -31.93398 11.21675 1.000 102.58862 151 GLY D CA 1
ATOM 4232 C C . GLY G 2 146 ? -1.94377 -32.00021 9.93127 1.000 96.55105 151 GLY D C 1
ATOM 4233 O O . GLY G 2 146 ? -2.73930 -32.92608 9.74927 1.000 96.50631 151 GLY D O 1
ATOM 4234 N N . LEU G 2 147 ? -1.72342 -31.00347 9.09223 1.000 92.63216 152 LEU D N 1
ATOM 4235 C CA . LEU G 2 147 ? -2.36705 -30.96352 7.78606 1.000 88.01582 152 LEU D CA 1
ATOM 4236 C C . LEU G 2 147 ? -1.39955 -31.29871 6.65566 1.000 90.36083 152 LEU D C 1
ATOM 4237 O O . LEU G 2 147 ? -0.17993 -31.16929 6.78100 1.000 92.87956 152 LEU D O 1
ATOM 4242 N N . TYR G 2 148 ? -1.98097 -31.70278 5.52936 1.000 93.15327 153 TYR D N 1
ATOM 4243 C CA . TYR G 2 148 ? -1.25921 -32.18425 4.36142 1.000 95.07193 153 TYR D CA 1
ATOM 4244 C C . TYR G 2 148 ? -1.34735 -31.16772 3.23083 1.000 91.12672 153 TYR D C 1
ATOM 4245 O O . TYR G 2 148 ? -2.37983 -30.51388 3.05528 1.000 90.55033 153 TYR D O 1
ATOM 4254 N N . GLY G 2 149 ? -0.26709 -31.03697 2.46490 1.000 88.15267 154 GLY D N 1
ATOM 4255 C CA . GLY G 2 149 ? -0.32984 -30.23137 1.26024 1.000 84.35748 154 GLY D CA 1
ATOM 4256 C C . GLY G 2 149 ? 0.84356 -29.31578 0.98493 1.000 80.48860 154 GLY D C 1
ATOM 4257 O O . GLY G 2 149 ? 0.94894 -28.77103 -0.11757 1.000 79.41742 154 GLY D O 1
ATOM 4258 N N . ASN G 2 150 ? 1.73956 -29.14623 1.95269 1.000 79.78588 155 ASN D N 1
ATOM 4259 C CA . ASN G 2 150 ? 2.91785 -28.30570 1.78135 1.000 80.54650 155 ASN D CA 1
ATOM 4260 C C . ASN G 2 150 ? 4.15371 -29.17825 1.89515 1.000 79.26740 155 ASN D C 1
ATOM 4261 O O . ASN G 2 150 ? 4.40348 -29.77054 2.95028 1.000 79.67008 155 ASN D O 1
ATOM 4266 N N . GLY G 2 151 ? 4.92779 -29.24470 0.81954 1.000 84.47065 156 GLY D N 1
ATOM 4267 C CA . GLY G 2 151 ? 6.10582 -30.08326 0.81625 1.000 89.47915 156 GLY D CA 1
ATOM 4268 C C . GLY G 2 151 ? 7.00376 -29.85950 -0.37796 1.000 90.71877 156 GLY D C 1
ATOM 4269 O O . GLY G 2 151 ? 7.01454 -28.77615 -0.97133 1.000 88.99488 156 GLY D O 1
ATOM 4270 N N . ILE G 2 152 ? 7.76469 -30.89337 -0.73413 1.000 93.32698 157 ILE D N 1
ATOM 4271 C CA . ILE G 2 152 ? 8.77354 -30.82055 -1.77822 1.000 95.59830 157 ILE D CA 1
ATOM 4272 C C . ILE G 2 152 ? 8.53875 -31.94628 -2.77430 1.000 97.06427 157 ILE D C 1
ATOM 4273 O O . ILE G 2 152 ? 7.81644 -32.90931 -2.50918 1.000 97.01426 157 ILE D O 1
ATOM 4278 N N . LEU G 2 153 ? 9.15874 -31.80187 -3.93907 1.000 96.97479 158 LEU D N 1
ATOM 4279 C CA . LEU G 2 153 ? 9.24786 -32.87021 -4.91951 1.000 99.29875 158 LEU D CA 1
ATOM 4280 C C . LEU G 2 153 ? 10.63743 -33.48457 -4.81828 1.000 106.28380 158 LEU D C 1
ATOM 4281 O O . LEU G 2 153 ? 11.63127 -32.76944 -4.66503 1.000 109.14203 158 LEU D O 1
ATOM 4286 N N . VAL G 2 154 ? 10.70320 -34.81044 -4.90491 1.000 109.40785 159 VAL D N 1
ATOM 4287 C CA . VAL G 2 154 ? 11.95566 -35.52404 -4.68299 1.000 117.32723 159 VAL D CA 1
ATOM 4288 C C . VAL G 2 154 ? 12.60954 -35.84449 -6.01996 1.000 126.24408 159 VAL D C 1
ATOM 4289 O O . VAL G 2 154 ? 12.17388 -35.35543 -7.06849 1.000 121.35929 159 VAL D O 1
ATOM 4293 N N . GLY G 2 155 ? 13.67545 -36.64821 -5.98444 1.000 140.05363 160 GLY D N 1
ATOM 4294 C CA . GLY G 2 155 ? 14.45497 -36.88058 -7.19012 1.000 149.32053 160 GLY D CA 1
ATOM 4295 C C . GLY G 2 155 ? 13.67286 -37.60993 -8.26699 1.000 152.76832 160 GLY D C 1
ATOM 4296 O O . GLY G 2 155 ? 13.75262 -37.26217 -9.44765 1.000 155.62655 160 GLY D O 1
ATOM 4297 N N . ASP G 2 156 ? 12.89536 -38.62010 -7.87400 1.000 149.79164 161 ASP D N 1
ATOM 4298 C CA . ASP G 2 156 ? 12.08704 -39.38456 -8.81693 1.000 150.74965 161 ASP D CA 1
ATOM 4299 C C . ASP G 2 156 ? 10.76981 -38.69398 -9.15298 1.000 145.12266 161 ASP D C 1
ATOM 4300 O O . ASP G 2 156 ? 9.88266 -39.34074 -9.72199 1.000 143.97516 161 ASP D O 1
ATOM 4305 N N . ASN G 2 157 ? 10.62057 -37.42037 -8.78254 1.000 141.08534 162 ASN D N 1
ATOM 4306 C CA . ASN G 2 157 ? 9.47797 -36.53962 -9.03816 1.000 135.96893 162 ASN D CA 1
ATOM 4307 C C . ASN G 2 157 ? 8.28863 -36.83158 -8.12153 1.000 131.03940 162 ASN D C 1
ATOM 4308 O O . ASN G 2 157 ? 7.23623 -36.21776 -8.31313 1.000 128.21011 162 ASN D O 1
ATOM 4313 N N . SER G 2 158 ? 8.40691 -37.72999 -7.14281 1.000 130.68672 163 SER D N 1
ATOM 4314 C CA . SER G 2 158 ? 7.30642 -37.93586 -6.20697 1.000 127.53108 163 SER D CA 1
ATOM 4315 C C . SER G 2 158 ? 7.19617 -36.76755 -5.22351 1.000 122.82525 163 SER D C 1
ATOM 4316 O O . SER G 2 158 ? 8.14582 -36.01252 -4.99232 1.000 124.11751 163 SER D O 1
ATOM 4319 N N . PHE G 2 159 ? 6.00493 -36.61932 -4.65263 1.000 113.30043 164 PHE D N 1
ATOM 4320 C CA . PHE G 2 159 ? 5.71485 -35.57022 -3.68358 1.000 104.24671 164 PHE D CA 1
ATOM 4321 C C . PHE G 2 159 ? 5.81989 -36.11889 -2.26469 1.000 99.89619 164 PHE D C 1
ATOM 4322 O O . PHE G 2 159 ? 5.36171 -37.22861 -1.98017 1.000 99.14347 164 PHE D O 1
ATOM 4330 N N . VAL G 2 160 ? 6.40627 -35.32667 -1.37016 1.000 95.80622 165 VAL D N 1
ATOM 4331 C CA . VAL G 2 160 ? 6.41500 -35.63246 0.05469 1.000 94.31657 165 VAL D CA 1
ATOM 4332 C C . VAL G 2 160 ? 5.94910 -34.39045 0.80153 1.000 94.88243 165 VAL D C 1
ATOM 4333 O O . VAL G 2 160 ? 6.51509 -33.30366 0.63119 1.000 97.18797 165 VAL D O 1
ATOM 4337 N N . SER G 2 161 ? 4.92576 -34.55216 1.62754 1.000 91.81890 166 SER D N 1
ATOM 4338 C CA . SER G 2 161 ? 4.30613 -33.43030 2.31003 1.000 85.49972 166 SER D CA 1
ATOM 4339 C C . SER G 2 161 ? 4.78834 -33.33052 3.74498 1.000 85.04178 166 SER D C 1
ATOM 4340 O O . SER G 2 161 ? 5.18540 -34.31739 4.36416 1.000 87.69999 166 SER D O 1
ATOM 4343 N N . ALA G 2 162 ? 4.70988 -32.11992 4.28052 1.000 83.54423 167 ALA D N 1
ATOM 4344 C CA . ALA G 2 162 ? 5.03399 -31.87230 5.67326 1.000 85.58658 167 ALA D CA 1
ATOM 4345 C C . ALA G 2 162 ? 3.76446 -31.89232 6.51190 1.000 84.90755 167 ALA D C 1
ATOM 4346 O O . ALA G 2 162 ? 2.68980 -31.49038 6.05913 1.000 84.16535 167 ALA D O 1
ATOM 4348 N N . ILE G 2 163 ? 3.90474 -32.36685 7.74790 1.000 85.69712 168 ILE D N 1
ATOM 4349 C CA . ILE G 2 163 ? 2.79404 -32.40773 8.69182 1.000 85.51025 168 ILE D CA 1
ATOM 4350 C C . ILE G 2 163 ? 2.62724 -31.01727 9.28829 1.000 84.34432 168 ILE D C 1
ATOM 4351 O O . ILE G 2 163 ? 3.18790 -30.70018 10.34451 1.000 86.28929 168 ILE D O 1
ATOM 4356 N N . SER G 2 164 ? 1.85648 -30.17683 8.60534 1.000 81.98351 169 SER D N 1
ATOM 4357 C CA . SER G 2 164 ? 1.75912 -28.76414 8.94895 1.000 80.65441 169 SER D CA 1
ATOM 4358 C C . SER G 2 164 ? 0.91559 -28.60187 10.20648 1.000 83.67056 169 SER D C 1
ATOM 4359 O O . SER G 2 164 ? -0.27603 -28.92333 10.21209 1.000 83.57318 169 SER D O 1
ATOM 4362 N N . GLN G 2 165 ? 1.54602 -28.11971 11.27593 1.000 87.72894 170 GLN D N 1
ATOM 4363 C CA . GLN G 2 165 ? 0.89435 -27.87922 12.55586 1.000 89.51863 170 GLN D CA 1
ATOM 4364 C C . GLN G 2 165 ? 1.51268 -26.63282 13.17971 1.000 90.78194 170 GLN D C 1
ATOM 4365 O O . GLN G 2 165 ? 2.61884 -26.22026 12.81999 1.000 89.68181 170 GLN D O 1
ATOM 4371 N N . THR G 2 166 ? 0.77721 -26.02323 14.10569 1.000 92.65321 171 THR D N 1
ATOM 4372 C CA . THR G 2 166 ? 1.26244 -24.85505 14.83425 1.000 92.61110 171 THR D CA 1
ATOM 4373 C C . THR G 2 166 ? 2.12273 -25.26667 16.02561 1.000 97.05901 171 THR D C 1
ATOM 4374 O O . THR G 2 166 ? 2.66538 -24.41841 16.73610 1.000 98.64341 171 THR D O 1
ATOM 4378 N N . GLU H 2 13 ? 9.83609 -2.95808 -10.70066 1.000 158.48216 18 GLU B N 1
ATOM 4379 C CA . GLU H 2 13 ? 9.93208 -4.29540 -10.06622 1.000 161.06142 18 GLU B CA 1
ATOM 4380 C C . GLU H 2 13 ? 10.04914 -4.12477 -8.55140 1.000 167.63062 18 GLU B C 1
ATOM 4381 O O . GLU H 2 13 ? 9.65114 -5.03699 -7.83441 1.000 168.46494 18 GLU B O 1
ATOM 4383 N N . TYR H 2 14 ? 10.64018 -3.02132 -8.12262 1.000 171.13894 19 TYR B N 1
ATOM 4384 C CA . TYR H 2 14 ? 10.58124 -2.66577 -6.69100 1.000 173.89717 19 TYR B CA 1
ATOM 4385 C C . TYR H 2 14 ? 9.50527 -1.58371 -6.65613 1.000 165.83041 19 TYR B C 1
ATOM 4386 O O . TYR H 2 14 ? 9.56326 -0.70064 -7.51708 1.000 166.84895 19 TYR B O 1
ATOM 4388 N N . LEU H 2 15 ? 8.51630 -1.70073 -5.76996 1.000 142.26706 20 LEU B N 1
ATOM 4389 C CA . LEU H 2 15 ? 7.42533 -0.70567 -5.73800 1.000 123.75168 20 LEU B CA 1
ATOM 4390 C C . LEU H 2 15 ? 7.93938 0.59098 -5.12442 1.000 115.14275 20 LEU B C 1
ATOM 4391 O O . LEU H 2 15 ? 8.38842 0.57219 -3.99241 1.000 112.51086 20 LEU B O 1
ATOM 4396 N N . GLU H 2 16 ? 7.85238 1.67217 -5.88558 1.000 116.15603 21 GLU B N 1
ATOM 4397 C CA . GLU H 2 16 ? 8.35943 2.98563 -5.44202 1.000 116.21657 21 GLU B CA 1
ATOM 4398 C C . GLU H 2 16 ? 7.73349 3.32810 -4.09936 1.000 116.05602 21 GLU B C 1
ATOM 4399 O O . GLU H 2 16 ? 6.52749 3.25823 -4.00224 1.000 115.11380 21 GLU B O 1
ATOM 4405 N N . ASP H 2 17 ? 8.54653 3.71813 -3.12781 1.000 122.11991 22 ASP B N 1
ATOM 4406 C CA . ASP H 2 17 ? 8.04659 4.03958 -1.79314 1.000 127.48897 22 ASP B CA 1
ATOM 4407 C C . ASP H 2 17 ? 7.03261 5.17352 -1.87633 1.000 107.90241 22 ASP B C 1
ATOM 4408 O O . ASP H 2 17 ? 7.20961 6.12769 -2.63536 1.000 102.04118 22 ASP B O 1
ATOM 4413 N N . GLY H 2 18 ? 5.97064 5.07239 -1.09018 1.000 98.71447 23 GLY B N 1
ATOM 4414 C CA . GLY H 2 18 ? 4.89366 6.04536 -1.13919 1.000 93.41910 23 GLY B CA 1
ATOM 4415 C C . GLY H 2 18 ? 3.56566 5.38975 -0.81343 1.000 86.60249 23 GLY B C 1
ATOM 4416 O O . GLY H 2 18 ? 3.49164 4.20408 -0.50315 1.000 83.89427 23 GLY B O 1
ATOM 4417 N N . ILE H 2 19 ? 2.50568 6.19569 -0.89426 1.000 81.52820 24 ILE B N 1
ATOM 4418 C CA . ILE H 2 19 ? 1.14868 5.75707 -0.57174 1.000 75.02215 24 ILE B CA 1
ATOM 4419 C C . ILE H 2 19 ? 0.43262 5.32771 -1.84625 1.000 71.01115 24 ILE B C 1
ATOM 4420 O O . ILE H 2 19 ? 0.34160 6.09867 -2.80908 1.000 70.69269 24 ILE B O 1
ATOM 4425 N N . TYR H 2 20 ? -0.09141 4.10472 -1.84791 1.000 68.08185 25 TYR B N 1
ATOM 4426 C CA . TYR H 2 20 ? -0.77847 3.55249 -3.00529 1.000 66.08950 25 TYR B CA 1
ATOM 4427 C C . TYR H 2 20 ? -2.24746 3.33187 -2.68200 1.000 63.07598 25 TYR B C 1
ATOM 4428 O O . TYR H 2 20 ? -2.61643 3.09313 -1.52973 1.000 60.72307 25 TYR B O 1
ATOM 4437 N N . GLY H 2 21 ? -3.08350 3.42779 -3.70807 1.000 63.96820 26 GLY B N 1
ATOM 4438 C CA . GLY H 2 21 ? -4.50150 3.12595 -3.58669 1.000 60.90467 26 GLY B CA 1
ATOM 4439 C C . GLY H 2 21 ? -4.82155 1.75938 -4.12221 1.000 59.76506 26 GLY B C 1
ATOM 4440 O O . GLY H 2 21 ? -4.29060 1.32826 -5.14976 1.000 59.46239 26 GLY B O 1
ATOM 4441 N N . ILE H 2 22 ? -5.68454 1.04017 -3.40940 1.000 59.72295 27 ILE B N 1
ATOM 4442 C CA . ILE H 2 22 ? -6.15759 -0.27226 -3.82197 1.000 56.79365 27 ILE B CA 1
ATOM 4443 C C . ILE H 2 22 ? -7.44862 -0.09307 -4.59911 1.000 55.92513 27 ILE B C 1
ATOM 4444 O O . ILE H 2 22 ? -8.41758 0.48051 -4.08470 1.000 55.70405 27 ILE B O 1
ATOM 4449 N N . PHE H 2 23 ? -7.47367 -0.59439 -5.82857 1.000 56.95683 28 PHE B N 1
ATOM 4450 C CA . PHE H 2 23 ? -8.60870 -0.43033 -6.72471 1.000 59.84665 28 PHE B CA 1
ATOM 4451 C C . PHE H 2 23 ? -9.13075 -1.79576 -7.13022 1.000 57.68850 28 PHE B C 1
ATOM 4452 O O . PHE H 2 23 ? -8.34979 -2.66121 -7.52931 1.000 57.68586 28 PHE B O 1
ATOM 4460 N N . GLN H 2 24 ? -10.44575 -1.97963 -7.04197 1.000 60.38882 29 GLN B N 1
ATOM 4461 C CA . GLN H 2 24 ? -11.10280 -3.21405 -7.44461 1.000 65.47627 29 GLN B CA 1
ATOM 4462 C C . GLN H 2 24 ? -11.95084 -2.93536 -8.67588 1.000 70.08472 29 GLN B C 1
ATOM 4463 O O . GLN H 2 24 ? -12.63481 -1.90842 -8.75097 1.000 70.50319 29 GLN B O 1
ATOM 4469 N N . SER H 2 25 ? -11.92689 -3.86039 -9.62689 1.000 73.49039 30 SER B N 1
ATOM 4470 C CA . SER H 2 25 ? -12.59794 -3.67975 -10.90506 1.000 78.35150 30 SER B CA 1
ATOM 4471 C C . SER H 2 25 ? -13.81396 -4.58776 -10.94603 1.000 79.06211 30 SER B C 1
ATOM 4472 O O . SER H 2 25 ? -13.68699 -5.81063 -10.81972 1.000 77.48824 30 SER B O 1
ATOM 4475 N N . THR H 2 26 ? -14.98495 -3.98693 -11.13164 1.000 82.00720 31 THR B N 1
ATOM 4476 C CA . THR H 2 26 ? -16.24997 -4.70000 -11.22182 1.000 81.52293 31 THR B CA 1
ATOM 4477 C C . THR H 2 26 ? -16.90001 -4.38743 -12.56014 1.000 82.34145 31 THR B C 1
ATOM 4478 O O . THR H 2 26 ? -16.39302 -3.57929 -13.34603 1.000 82.81256 31 THR B O 1
ATOM 4482 N N . PHE H 2 27 ? -18.02904 -5.05069 -12.83138 1.000 84.36275 32 PHE B N 1
ATOM 4483 C CA . PHE H 2 27 ? -18.78808 -4.69496 -14.02474 1.000 90.26082 32 PHE B CA 1
ATOM 4484 C C . PHE H 2 27 ? -19.38404 -3.29286 -13.94723 1.000 88.86855 32 PHE B C 1
ATOM 4485 O O . PHE H 2 27 ? -19.85006 -2.78796 -14.97376 1.000 93.50332 32 PHE B O 1
ATOM 4493 N N . LEU H 2 28 ? -19.37198 -2.65660 -12.77391 1.000 83.62318 33 LEU B N 1
ATOM 4494 C CA . LEU H 2 28 ? -19.80494 -1.27441 -12.60739 1.000 83.81268 33 LEU B CA 1
ATOM 4495 C C . LEU H 2 28 ? -18.64891 -0.28437 -12.55050 1.000 82.23091 33 LEU B C 1
ATOM 4496 O O . LEU H 2 28 ? -18.89088 0.92274 -12.45580 1.000 81.70716 33 LEU B O 1
ATOM 4501 N N . GLY H 2 29 ? -17.40293 -0.75047 -12.61604 1.000 81.78875 34 GLY B N 1
ATOM 4502 C CA . GLY H 2 29 ? -16.29591 0.16031 -12.78707 1.000 83.64687 34 GLY B CA 1
ATOM 4503 C C . GLY H 2 29 ? -15.19588 -0.12064 -11.79380 1.000 79.00421 34 GLY B C 1
ATOM 4504 O O . GLY H 2 29 ? -15.12189 -1.20401 -11.20364 1.000 76.97765 34 GLY B O 1
ATOM 4505 N N . ALA H 2 30 ? -14.34985 0.88455 -11.59892 1.000 80.32279 35 ALA B N 1
ATOM 4506 C CA . ALA H 2 30 ? -13.22082 0.82351 -10.68189 1.000 79.73588 35 ALA B CA 1
ATOM 4507 C C . ALA H 2 30 ? -13.52075 1.64486 -9.43677 1.000 80.11487 35 ALA B C 1
ATOM 4508 O O . ALA H 2 30 ? -13.99373 2.78176 -9.53898 1.000 86.66039 35 ALA B O 1
ATOM 4510 N N . SER H 2 31 ? -13.25872 1.06612 -8.26515 1.000 73.61935 36 SER B N 1
ATOM 4511 C CA . SER H 2 31 ? -13.49166 1.76348 -7.00990 1.000 72.33236 36 SER B CA 1
ATOM 4512 C C . SER H 2 31 ? -12.28163 1.58342 -6.10975 1.000 66.88434 36 SER B C 1
ATOM 4513 O O . SER H 2 31 ? -11.66566 0.51443 -6.09062 1.000 66.86591 36 SER B O 1
ATOM 4516 N N . GLN H 2 32 ? -11.93958 2.63621 -5.37089 1.000 64.19717 37 GLN B N 1
ATOM 4517 C CA . GLN H 2 32 ? -10.81954 2.57619 -4.44087 1.000 64.04189 37 GLN B CA 1
ATOM 4518 C C . GLN H 2 32 ? -11.28952 1.86156 -3.18208 1.000 65.42100 37 GLN B C 1
ATOM 4519 O O . GLN H 2 32 ? -12.01747 2.43945 -2.37068 1.000 68.91616 37 GLN B O 1
ATOM 4525 N N . ARG H 2 33 ? -10.87454 0.60673 -3.01074 1.000 63.69185 38 ARG B N 1
ATOM 4526 C CA . ARG H 2 33 ? -11.28952 -0.15600 -1.84190 1.000 60.58358 38 ARG B CA 1
ATOM 4527 C C . ARG H 2 33 ? -10.42547 0.12730 -0.62024 1.000 55.79090 38 ARG B C 1
ATOM 4528 O O . ARG H 2 33 ? -10.87143 -0.09347 0.51202 1.000 59.21763 38 ARG B O 1
ATOM 4536 N N . GLY H 2 34 ? -9.23746 0.67606 -0.81288 1.000 52.61157 39 GLY B N 1
ATOM 4537 C CA . GLY H 2 34 ? -8.38041 0.98326 0.31376 1.000 52.21679 39 GLY B CA 1
ATOM 4538 C C . GLY H 2 34 ? -7.06241 1.52269 -0.18287 1.000 53.58800 39 GLY B C 1
ATOM 4539 O O . GLY H 2 34 ? -6.86645 1.74939 -1.38112 1.000 54.80131 39 GLY B O 1
ATOM 4540 N N . VAL H 2 35 ? -6.17337 1.78170 0.77182 1.000 53.72486 40 VAL B N 1
ATOM 4541 C CA . VAL H 2 35 ? -4.85837 2.33437 0.49618 1.000 55.38296 40 VAL B CA 1
ATOM 4542 C C . VAL H 2 35 ? -3.82736 1.53118 1.27500 1.000 55.08292 40 VAL B C 1
ATOM 4543 O O . VAL H 2 35 ? -4.13734 0.87927 2.27372 1.000 53.76434 40 VAL B O 1
ATOM 4547 N N . GLY H 2 36 ? -2.58538 1.57163 0.78892 1.000 56.64890 41 GLY B N 1
ATOM 4548 C CA . GLY H 2 36 ? -1.46937 1.01138 1.51548 1.000 57.69376 41 GLY B CA 1
ATOM 4549 C C . GLY H 2 36 ? -0.24235 1.88518 1.35149 1.000 60.12563 41 GLY B C 1
ATOM 4550 O O . GLY H 2 36 ? -0.25835 2.87939 0.62242 1.000 62.92333 41 GLY B O 1
ATOM 4551 N N . VAL H 2 37 ? 0.82767 1.49690 2.04187 1.000 65.16834 42 VAL B N 1
ATOM 4552 C CA . VAL H 2 37 ? 2.09068 2.22683 2.01204 1.000 73.87728 42 VAL B CA 1
ATOM 4553 C C . VAL H 2 37 ? 3.18864 1.28828 1.52201 1.000 74.47209 42 VAL B C 1
ATOM 4554 O O . VAL H 2 37 ? 3.23863 0.11570 1.91527 1.000 71.64543 42 VAL B O 1
ATOM 4558 N N . ALA H 2 38 ? 4.03662 1.78930 0.63344 1.000 75.87752 43 ALA B N 1
ATOM 4559 C CA . ALA H 2 38 ? 5.19059 1.04076 0.16020 1.000 69.77679 43 ALA B CA 1
ATOM 4560 C C . ALA H 2 38 ? 6.44362 1.58844 0.82257 1.000 84.37854 43 ALA B C 1
ATOM 4561 O O . ALA H 2 38 ? 6.67665 2.80344 0.82625 1.000 89.14227 43 ALA B O 1
ATOM 4563 N N . GLN H 2 39 ? 7.23862 0.69504 1.39450 1.000 81.42292 44 GLN B N 1
ATOM 4564 C CA . GLN H 2 39 ? 8.48266 1.10169 2.02602 1.000 87.06307 44 GLN B CA 1
ATOM 4565 C C . GLN H 2 39 ? 9.42663 -0.08833 2.03227 1.000 90.43190 44 GLN B C 1
ATOM 4566 O O . GLN H 2 39 ? 9.03461 -1.17886 2.45546 1.000 89.53968 44 GLN B O 1
ATOM 4572 N N . GLY H 2 40 ? 10.65861 0.11813 1.55900 1.000 94.64819 45 GLY B N 1
ATOM 4573 C CA . GLY H 2 40 ? 11.67859 -0.92084 1.60808 1.000 98.73815 45 GLY B CA 1
ATOM 4574 C C . GLY H 2 40 ? 11.46153 -2.17973 0.78345 1.000 101.26740 45 GLY B C 1
ATOM 4575 O O . GLY H 2 40 ? 12.06651 -3.20340 1.10553 1.000 102.53335 45 GLY B O 1
ATOM 4576 N N . GLY H 2 41 ? 10.64749 -2.12286 -0.27958 1.000 102.13593 46 GLY B N 1
ATOM 4577 C CA . GLY H 2 41 ? 10.23943 -3.20480 -1.16340 1.000 107.08126 46 GLY B CA 1
ATOM 4578 C C . GLY H 2 41 ? 8.99743 -3.99338 -0.79950 1.000 104.03616 46 GLY B C 1
ATOM 4579 O O . GLY H 2 41 ? 8.54537 -4.77929 -1.65264 1.000 109.22099 46 GLY B O 1
ATOM 4580 N N . VAL H 2 42 ? 8.31947 -3.65618 0.29116 1.000 97.18534 47 VAL B N 1
ATOM 4581 C CA . VAL H 2 42 ? 7.13547 -4.38173 0.68498 1.000 93.86125 47 VAL B CA 1
ATOM 4582 C C . VAL H 2 42 ? 5.95450 -3.43458 0.79501 1.000 88.84749 47 VAL B C 1
ATOM 4583 O O . VAL H 2 42 ? 6.08854 -2.26218 1.16474 1.000 88.59483 47 VAL B O 1
ATOM 4587 N N . PHE H 2 43 ? 4.78147 -3.97288 0.49463 1.000 82.12037 48 PHE B N 1
ATOM 4588 C CA . PHE H 2 43 ? 3.53249 -3.22781 0.52687 1.000 74.05098 48 PHE B CA 1
ATOM 4589 C C . PHE H 2 43 ? 2.79953 -3.59341 1.80529 1.000 68.20291 48 PHE B C 1
ATOM 4590 O O . PHE H 2 43 ? 2.67351 -4.77606 2.12557 1.000 66.98961 48 PHE B O 1
ATOM 4598 N N . HIS H 2 44 ? 2.36958 -2.58459 2.55422 1.000 63.61815 49 HIS B N 1
ATOM 4599 C CA . HIS H 2 44 ? 1.70762 -2.78920 3.83047 1.000 58.92022 49 HIS B CA 1
ATOM 4600 C C . HIS H 2 44 ? 0.31464 -2.18322 3.77486 1.000 58.57281 49 HIS B C 1
ATOM 4601 O O . HIS H 2 44 ? 0.13365 -1.05472 3.30665 1.000 60.40724 49 HIS B O 1
ATOM 4608 N N . THR H 2 45 ? -0.66736 -2.93167 4.26371 1.000 58.07275 50 THR B N 1
ATOM 4609 C CA . THR H 2 45 ? -2.04335 -2.46062 4.27625 1.000 58.47280 50 THR B CA 1
ATOM 4610 C C . THR H 2 45 ? -2.79833 -3.23845 5.34412 1.000 60.13616 50 THR B C 1
ATOM 4611 O O . THR H 2 45 ? -2.28533 -4.20085 5.91914 1.000 62.66804 50 THR B O 1
ATOM 4615 N N . MET H 2 46 ? -4.02731 -2.80514 5.60269 1.000 60.60727 51 MET B N 1
ATOM 4616 C CA . MET H 2 46 ? -4.86829 -3.45105 6.59642 1.000 61.74161 51 MET B CA 1
ATOM 4617 C C . MET H 2 46 ? -5.44534 -4.74464 6.03784 1.000 61.88374 51 MET B C 1
ATOM 4618 O O . MET H 2 46 ? -5.85439 -4.80489 4.87392 1.000 61.24155 51 MET B O 1
ATOM 4623 N N . TRP H 2 47 ? -5.47534 -5.78273 6.87896 1.000 59.20447 52 TRP B N 1
ATOM 4624 C CA . TRP H 2 47 ? -5.92339 -7.09322 6.41839 1.000 54.72498 52 TRP B CA 1
ATOM 4625 C C . TRP H 2 47 ? -7.35641 -7.04774 5.90540 1.000 57.04895 52 TRP B C 1
ATOM 4626 O O . TRP H 2 47 ? -7.69646 -7.73977 4.93915 1.000 60.51778 52 TRP B O 1
ATOM 4637 N N . HIS H 2 48 ? -8.21936 -6.25503 6.54357 1.000 55.12766 53 HIS B N 1
ATOM 4638 C CA . HIS H 2 48 ? -9.61438 -6.21645 6.12258 1.000 50.77188 53 HIS B CA 1
ATOM 4639 C C . HIS H 2 48 ? -9.79341 -5.56592 4.75489 1.000 47.80047 53 HIS B C 1
ATOM 4640 O O . HIS H 2 48 ? -10.84244 -5.75656 4.13113 1.000 48.55056 53 HIS B O 1
ATOM 4647 N N . VAL H 2 49 ? -8.80141 -4.80946 4.27303 1.000 46.78982 54 VAL B N 1
ATOM 4648 C CA . VAL H 2 49 ? -8.92444 -4.18688 2.95636 1.000 46.62664 54 VAL B CA 1
ATOM 4649 C C . VAL H 2 49 ? -8.79651 -5.22508 1.84748 1.000 46.59769 54 VAL B C 1
ATOM 4650 O O . VAL H 2 49 ? -9.56354 -5.21111 0.87849 1.000 47.22408 54 VAL B O 1
ATOM 4654 N N . THR H 2 50 ? -7.83953 -6.14497 1.97244 1.000 46.46347 55 THR B N 1
ATOM 4655 C CA . THR H 2 50 ? -7.55259 -7.13509 0.93949 1.000 54.25651 55 THR B CA 1
ATOM 4656 C C . THR H 2 50 ? -7.95561 -8.55267 1.31804 1.000 56.36992 55 THR B C 1
ATOM 4657 O O . THR H 2 50 ? -8.29066 -9.34162 0.43190 1.000 52.41681 55 THR B O 1
ATOM 4661 N N . ARG H 2 51 ? -7.89457 -8.89528 2.60641 1.000 64.06558 56 ARG B N 1
ATOM 4662 C CA . ARG H 2 51 ? -8.08559 -10.26676 3.08590 1.000 68.73456 56 ARG B CA 1
ATOM 4663 C C . ARG H 2 51 ? -7.24464 -11.25765 2.27993 1.000 66.64483 56 ARG B C 1
ATOM 4664 O O . ARG H 2 51 ? -7.68168 -12.36399 1.95814 1.000 67.88446 56 ARG B O 1
ATOM 4672 N N . GLY H 2 52 ? -6.00764 -10.85801 1.97846 1.000 63.21547 57 GLY B N 1
ATOM 4673 C CA . GLY H 2 52 ? -5.04669 -11.70277 1.29533 1.000 59.96245 57 GLY B CA 1
ATOM 4674 C C . GLY H 2 52 ? -5.17075 -11.79440 -0.21156 1.000 57.82009 57 GLY B C 1
ATOM 4675 O O . GLY H 2 52 ? -4.46779 -12.60907 -0.81771 1.000 55.03291 57 GLY B O 1
ATOM 4676 N N . ALA H 2 53 ? -6.02475 -10.98806 -0.84340 1.000 61.44947 58 ALA B N 1
ATOM 4677 C CA . ALA H 2 53 ? -6.11680 -10.99462 -2.29939 1.000 57.91484 58 ALA B CA 1
ATOM 4678 C C . ALA H 2 53 ? -4.84381 -10.41732 -2.91606 1.000 62.83911 58 ALA B C 1
ATOM 4679 O O . ALA H 2 53 ? -4.18377 -9.55171 -2.33302 1.000 62.11534 58 ALA B O 1
ATOM 4681 N N . PHE H 2 54 ? -4.49387 -10.90162 -4.10856 1.000 67.66338 59 PHE B N 1
ATOM 4682 C CA . PHE H 2 54 ? -3.25688 -10.46133 -4.74208 1.000 66.40533 59 PHE B CA 1
ATOM 4683 C C . PHE H 2 54 ? -3.42187 -9.12110 -5.45952 1.000 66.68694 59 PHE B C 1
ATOM 4684 O O . PHE H 2 54 ? -4.50988 -8.76357 -5.92086 1.000 64.98411 59 PHE B O 1
ATOM 4692 N N . LEU H 2 55 ? -2.31786 -8.37721 -5.53136 1.000 67.82919 60 LEU B N 1
ATOM 4693 C CA . LEU H 2 55 ? -2.22985 -7.09094 -6.21075 1.000 69.52413 60 LEU B CA 1
ATOM 4694 C C . LEU H 2 55 ? -1.57290 -7.24343 -7.57561 1.000 74.73528 60 LEU B C 1
ATOM 4695 O O . LEU H 2 55 ? -0.99194 -8.27980 -7.90552 1.000 74.64842 60 LEU B O 1
ATOM 4700 N N . VAL H 2 56 ? -1.64891 -6.17628 -8.36476 1.000 84.78385 61 VAL B N 1
ATOM 4701 C CA . VAL H 2 56 ? -0.94195 -6.11067 -9.63486 1.000 94.43237 61 VAL B CA 1
ATOM 4702 C C . VAL H 2 56 ? -0.32792 -4.72783 -9.77437 1.000 114.52952 61 VAL B C 1
ATOM 4703 O O . VAL H 2 56 ? -0.97289 -3.71152 -9.50345 1.000 114.73481 61 VAL B O 1
ATOM 4707 N N . ARG H 2 57 ? 0.92906 -4.70132 -10.19445 1.000 131.24995 62 ARG B N 1
ATOM 4708 C CA . ARG H 2 57 ? 1.66208 -3.47665 -10.48380 1.000 137.39805 62 ARG B CA 1
ATOM 4709 C C . ARG H 2 57 ? 2.25003 -3.61617 -11.87867 1.000 143.53037 62 ARG B C 1
ATOM 4710 O O . ARG H 2 57 ? 3.17000 -4.41741 -12.08084 1.000 146.12541 62 ARG B O 1
ATOM 4718 N N . ASN H 2 58 ? 1.74101 -2.82318 -12.82751 1.000 133.00279 63 ASN B N 1
ATOM 4719 C CA . ASN H 2 58 ? 2.20996 -2.81469 -14.21953 1.000 129.94716 63 ASN B CA 1
ATOM 4720 C C . ASN H 2 58 ? 2.44691 -4.24023 -14.70801 1.000 123.67009 63 ASN B C 1
ATOM 4721 O O . ASN H 2 58 ? 3.45888 -4.55893 -15.33570 1.000 122.19097 63 ASN B O 1
ATOM 4726 N N . GLY H 2 59 ? 1.47390 -5.10791 -14.43403 1.000 117.44303 64 GLY B N 1
ATOM 4727 C CA . GLY H 2 59 ? 1.56785 -6.50532 -14.80953 1.000 117.63252 64 GLY B CA 1
ATOM 4728 C C . GLY H 2 59 ? 2.37086 -7.37031 -13.85862 1.000 113.12146 64 GLY B C 1
ATOM 4729 O O . GLY H 2 59 ? 2.54882 -8.56162 -14.13734 1.000 119.05375 64 GLY B O 1
ATOM 4730 N N . LYS H 2 60 ? 2.87092 -6.81613 -12.75424 1.000 98.61709 65 LYS B N 1
ATOM 4731 C CA . LYS H 2 60 ? 3.57694 -7.58505 -11.73343 1.000 97.15375 65 LYS B CA 1
ATOM 4732 C C . LYS H 2 60 ? 2.58997 -7.94783 -10.63001 1.000 92.38476 65 LYS B C 1
ATOM 4733 O O . LYS H 2 60 ? 1.97901 -7.06116 -10.02594 1.000 91.51360 65 LYS B O 1
ATOM 4735 N N . LYS H 2 61 ? 2.45895 -9.24153 -10.35261 1.000 87.66051 66 LYS B N 1
ATOM 4736 C CA . LYS H 2 61 ? 1.48297 -9.75548 -9.40001 1.000 81.66769 66 LYS B CA 1
ATOM 4737 C C . LYS H 2 61 ? 2.13901 -9.94802 -8.03583 1.000 76.71183 66 LYS B C 1
ATOM 4738 O O . LYS H 2 61 ? 3.15300 -10.64392 -7.92212 1.000 77.96987 66 LYS B O 1
ATOM 4740 N N . LEU H 2 62 ? 1.54807 -9.34489 -7.00646 1.000 71.19801 67 LEU B N 1
ATOM 4741 C CA . LEU H 2 62 ? 2.04611 -9.41243 -5.63840 1.000 65.01569 67 LEU B CA 1
ATOM 4742 C C . LEU H 2 62 ? 1.14512 -10.31952 -4.81439 1.000 61.03363 67 LEU B C 1
ATOM 4743 O O . LEU H 2 62 ? -0.08288 -10.19255 -4.86948 1.000 61.33893 67 LEU B O 1
ATOM 4748 N N . VAL H 2 63 ? 1.74913 -11.21670 -4.04144 1.000 58.07012 68 VAL B N 1
ATOM 4749 C CA . VAL H 2 63 ? 0.97714 -12.11776 -3.18444 1.000 57.61217 68 VAL B CA 1
ATOM 4750 C C . VAL H 2 63 ? 1.32620 -11.84019 -1.72875 1.000 56.56994 68 VAL B C 1
ATOM 4751 O O . VAL H 2 63 ? 2.44322 -11.38791 -1.44028 1.000 57.60428 68 VAL B O 1
ATOM 4755 N N . PRO H 2 64 ? 0.41223 -12.07815 -0.78546 1.000 55.16714 69 PRO B N 1
ATOM 4756 C CA . PRO H 2 64 ? 0.69129 -11.72665 0.61415 1.000 52.53525 69 PRO B CA 1
ATOM 4757 C C . PRO H 2 64 ? 1.82228 -12.57608 1.16502 1.000 49.47698 69 PRO B C 1
ATOM 4758 O O . PRO H 2 64 ? 1.83325 -13.79726 1.00634 1.000 52.65895 69 PRO B O 1
ATOM 4762 N N . SER H 2 65 ? 2.77732 -11.92040 1.81628 1.000 48.11366 70 SER B N 1
ATOM 4763 C CA . SER H 2 65 ? 3.90533 -12.62780 2.40000 1.000 57.09369 70 SER B CA 1
ATOM 4764 C C . SER H 2 65 ? 3.77238 -12.82518 3.90222 1.000 63.34444 70 SER B C 1
ATOM 4765 O O . SER H 2 65 ? 4.37837 -13.75661 4.44421 1.000 69.39516 70 SER B O 1
ATOM 4768 N N . TRP H 2 66 ? 2.99642 -11.98143 4.57834 1.000 61.11785 71 TRP B N 1
ATOM 4769 C CA . TRP H 2 66 ? 2.72847 -12.13689 6.00052 1.000 61.29945 71 TRP B CA 1
ATOM 4770 C C . TRP H 2 66 ? 1.40150 -11.46250 6.32784 1.000 65.80789 71 TRP B C 1
ATOM 4771 O O . TRP H 2 66 ? 1.07051 -10.42412 5.74973 1.000 63.95240 71 TRP B O 1
ATOM 4782 N N . ALA H 2 67 ? 0.64352 -12.05749 7.24851 1.000 72.62450 72 ALA B N 1
ATOM 4783 C CA . ALA H 2 67 ? -0.62345 -11.47201 7.66393 1.000 80.09645 72 ALA B CA 1
ATOM 4784 C C . ALA H 2 67 ? -0.92741 -11.86345 9.10336 1.000 87.10518 72 ALA B C 1
ATOM 4785 O O . ALA H 2 67 ? -0.56042 -12.94896 9.56052 1.000 87.44996 72 ALA B O 1
ATOM 4787 N N . SER H 2 68 ? -1.59636 -10.95466 9.81540 1.000 91.23989 73 SER B N 1
ATOM 4788 C CA . SER H 2 68 ? -2.05332 -11.19617 11.18268 1.000 94.91928 73 SER B CA 1
ATOM 4789 C C . SER H 2 68 ? -3.47730 -10.67300 11.30817 1.000 92.89535 73 SER B C 1
ATOM 4790 O O . SER H 2 68 ? -3.69927 -9.46107 11.24187 1.000 93.07958 73 SER B O 1
ATOM 4793 N N . VAL H 2 69 ? -4.44031 -11.58179 11.48119 1.000 83.24946 74 VAL B N 1
ATOM 4794 C CA . VAL H 2 69 ? -5.83830 -11.16373 11.50979 1.000 75.19059 74 VAL B CA 1
ATOM 4795 C C . VAL H 2 69 ? -6.14724 -10.32638 12.74689 1.000 77.37507 74 VAL B C 1
ATOM 4796 O O . VAL H 2 69 ? -6.95122 -9.38744 12.67891 1.000 81.28080 74 VAL B O 1
ATOM 4800 N N . LYS H 2 70 ? -5.50420 -10.61418 13.88018 1.000 75.56696 75 LYS B N 1
ATOM 4801 C CA . LYS H 2 70 ? -5.84614 -9.87886 15.09440 1.000 78.24622 75 LYS B CA 1
ATOM 4802 C C . LYS H 2 70 ? -5.24010 -8.47987 15.09287 1.000 74.36681 75 LYS B C 1
ATOM 4803 O O . LYS H 2 70 ? -5.84306 -7.54128 15.62588 1.000 74.73528 75 LYS B O 1
ATOM 4809 N N . GLU H 2 71 ? -4.08512 -8.30859 14.45364 1.000 71.94020 76 GLU B N 1
ATOM 4810 C CA . GLU H 2 71 ? -3.54410 -6.97584 14.23518 1.000 74.21153 76 GLU B CA 1
ATOM 4811 C C . GLU H 2 71 ? -4.17813 -6.30213 13.02748 1.000 72.56923 76 GLU B C 1
ATOM 4812 O O . GLU H 2 71 ? -4.04810 -5.08229 12.87716 1.000 73.39827 76 GLU B O 1
ATOM 4818 N N . ASP H 2 72 ? -4.85118 -7.07804 12.16934 1.000 70.44792 77 ASP B N 1
ATOM 4819 C CA . ASP H 2 72 ? -5.50721 -6.57033 10.95982 1.000 66.04476 77 ASP B CA 1
ATOM 4820 C C . ASP H 2 72 ? -4.50123 -5.94539 9.99710 1.000 60.68359 77 ASP B C 1
ATOM 4821 O O . ASP H 2 72 ? -4.76622 -4.91305 9.37900 1.000 58.39648 77 ASP B O 1
ATOM 4826 N N . LEU H 2 73 ? -3.33425 -6.57556 9.87074 1.000 56.06988 78 LEU B N 1
ATOM 4827 C CA . LEU H 2 73 ? -2.28327 -6.09554 8.98618 1.000 51.59566 78 LEU B CA 1
ATOM 4828 C C . LEU H 2 73 ? -1.80533 -7.21553 8.07438 1.000 52.24574 78 LEU B C 1
ATOM 4829 O O . LEU H 2 73 ? -1.75234 -8.38210 8.47763 1.000 53.44325 78 LEU B O 1
ATOM 4834 N N . VAL H 2 74 ? -1.45937 -6.85187 6.84097 1.000 48.11366 79 VAL B N 1
ATOM 4835 C CA . VAL H 2 74 ? -0.95343 -7.79795 5.85397 1.000 52.77738 79 VAL B CA 1
ATOM 4836 C C . VAL H 2 74 ? 0.14156 -7.09784 5.05817 1.000 54.92237 79 VAL B C 1
ATOM 4837 O O . VAL H 2 74 ? 0.06358 -5.89011 4.80487 1.000 51.83516 79 VAL B O 1
ATOM 4841 N N . ALA H 2 75 ? 1.18053 -7.85125 4.69595 1.000 59.73085 80 ALA B N 1
ATOM 4842 C CA . ALA H 2 75 ? 2.30452 -7.33911 3.92736 1.000 57.47005 80 ALA B CA 1
ATOM 4843 C C . ALA H 2 75 ? 2.51145 -8.19446 2.68527 1.000 59.79401 80 ALA B C 1
ATOM 4844 O O . ALA H 2 75 ? 2.25942 -9.40244 2.69258 1.000 61.56001 80 ALA B O 1
ATOM 4846 N N . TYR H 2 76 ? 2.95743 -7.55063 1.61056 1.000 60.75728 81 TYR B N 1
ATOM 4847 C CA . TYR H 2 76 ? 3.14636 -8.19703 0.31925 1.000 59.66768 81 TYR B CA 1
ATOM 4848 C C . TYR H 2 76 ? 4.58935 -8.03455 -0.13598 1.000 61.55738 81 TYR B C 1
ATOM 4849 O O . TYR H 2 76 ? 5.10738 -6.91360 -0.16721 1.000 63.91029 81 TYR B O 1
ATOM 4858 N N . GLY H 2 77 ? 5.23131 -9.14296 -0.50181 1.000 80.52281 82 GLY B N 1
ATOM 4859 C CA . GLY H 2 77 ? 6.55129 -9.06165 -1.10194 1.000 84.82070 82 GLY B CA 1
ATOM 4860 C C . GLY H 2 77 ? 7.70833 -8.91764 -0.14214 1.000 85.63132 82 GLY B C 1
ATOM 4861 O O . GLY H 2 77 ? 8.79332 -8.49612 -0.56064 1.000 89.08963 82 GLY B O 1
ATOM 4862 N N . GLY H 2 78 ? 7.51137 -9.25127 1.12423 1.000 84.32327 83 GLY B N 1
ATOM 4863 C CA . GLY H 2 78 ? 8.58340 -9.25624 2.09719 1.000 90.68719 83 GLY B CA 1
ATOM 4864 C C . GLY H 2 78 ? 8.02346 -9.09871 3.50005 1.000 90.65034 83 GLY B C 1
ATOM 4865 O O . GLY H 2 78 ? 6.81046 -9.10046 3.70709 1.000 88.00266 83 GLY B O 1
ATOM 4866 N N . SER H 2 79 ? 8.94050 -8.90371 4.44980 1.000 94.40869 84 SER B N 1
ATOM 4867 C CA . SER H 2 79 ? 8.55455 -8.82719 5.85173 1.000 93.14538 84 SER B CA 1
ATOM 4868 C C . SER H 2 79 ? 8.04360 -7.42483 6.16924 1.000 93.33224 84 SER B C 1
ATOM 4869 O O . SER H 2 79 ? 8.13159 -6.50172 5.35324 1.000 94.93770 84 SER B O 1
ATOM 4872 N N . TRP H 2 80 ? 7.47264 -7.27453 7.36110 1.000 90.01079 85 TRP B N 1
ATOM 4873 C CA . TRP H 2 80 ? 6.90269 -5.99308 7.76474 1.000 85.08652 85 TRP B CA 1
ATOM 4874 C C . TRP H 2 80 ? 8.02972 -5.00480 8.04863 1.000 87.44206 85 TRP B C 1
ATOM 4875 O O . TRP H 2 80 ? 8.81575 -5.20081 8.98281 1.000 88.96330 85 TRP B O 1
ATOM 4886 N N . LYS H 2 81 ? 8.10472 -3.93566 7.25447 1.000 86.40510 86 LYS B N 1
ATOM 4887 C CA . LYS H 2 81 ? 9.23975 -3.01966 7.28344 1.000 89.28702 86 LYS B CA 1
ATOM 4888 C C . LYS H 2 81 ? 8.91780 -1.66100 7.88599 1.000 88.17636 86 LYS B C 1
ATOM 4889 O O . LYS H 2 81 ? 9.77282 -0.77106 7.85100 1.000 91.54519 86 LYS B O 1
ATOM 4895 N N . LEU H 2 82 ? 7.71183 -1.45941 8.40681 1.000 85.43656 87 LEU B N 1
ATOM 4896 C CA . LEU H 2 82 ? 7.37188 -0.20170 9.05747 1.000 86.43142 87 LEU B CA 1
ATOM 4897 C C . LEU H 2 82 ? 7.74393 -0.31612 10.52858 1.000 93.13485 87 LEU B C 1
ATOM 4898 O O . LEU H 2 82 ? 7.20594 -1.16633 11.24852 1.000 90.92406 87 LEU B O 1
ATOM 4903 N N . ASP H 2 83 ? 8.65697 0.54834 10.97361 1.000 101.95433 88 ASP B N 1
ATOM 4904 C CA . ASP H 2 83 ? 9.25501 0.42775 12.29172 1.000 109.24731 88 ASP B CA 1
ATOM 4905 C C . ASP H 2 83 ? 8.80608 1.50980 13.25457 1.000 113.47150 88 ASP B C 1
ATOM 4906 O O . ASP H 2 83 ? 9.14212 1.43607 14.44064 1.000 114.84798 88 ASP B O 1
ATOM 4911 N N . GLY H 2 84 ? 8.07108 2.51431 12.78051 1.000 116.89823 89 GLY B N 1
ATOM 4912 C CA . GLY H 2 84 ? 7.65614 3.58228 13.66838 1.000 123.55955 89 GLY B CA 1
ATOM 4913 C C . GLY H 2 84 ? 6.71017 3.06545 14.73797 1.000 125.28344 89 GLY B C 1
ATOM 4914 O O . GLY H 2 84 ? 5.86714 2.20120 14.48793 1.000 123.35426 89 GLY B O 1
ATOM 4915 N N . ARG H 2 85 ? 6.84823 3.61774 15.93637 1.000 130.96833 90 ARG B N 1
ATOM 4916 C CA . ARG H 2 85 ? 6.00926 3.25698 17.06579 1.000 131.14204 90 ARG B CA 1
ATOM 4917 C C . ARG H 2 85 ? 5.65832 4.53180 17.81043 1.000 135.34254 90 ARG B C 1
ATOM 4918 O O . ARG H 2 85 ? 6.48934 5.43790 17.92442 1.000 140.93006 90 ARG B O 1
ATOM 4920 N N . TRP H 2 86 ? 4.43234 4.60037 18.31340 1.000 126.11512 91 TRP B N 1
ATOM 4921 C CA . TRP H 2 86 ? 3.98739 5.80711 18.99011 1.000 122.26729 91 TRP B CA 1
ATOM 4922 C C . TRP H 2 86 ? 4.69145 5.94754 20.33094 1.000 125.55979 91 TRP B C 1
ATOM 4923 O O . TRP H 2 86 ? 4.84845 4.97634 21.07598 1.000 126.25461 91 TRP B O 1
ATOM 4934 N N . ASP H 2 87 ? 5.12549 7.16986 20.63260 1.000 128.34434 92 ASP B N 1
ATOM 4935 C CA . ASP H 2 87 ? 5.81254 7.41820 21.89231 1.000 135.38729 92 ASP B CA 1
ATOM 4936 C C . ASP H 2 87 ? 4.84058 7.48448 23.05927 1.000 140.40894 92 ASP B C 1
ATOM 4937 O O . ASP H 2 87 ? 5.20362 7.12469 24.18465 1.000 142.51182 92 ASP B O 1
ATOM 4942 N N . GLY H 2 88 ? 3.61659 7.94025 22.81183 1.000 143.15137 93 GLY B N 1
ATOM 4943 C CA . GLY H 2 88 ? 2.62063 8.11839 23.84667 1.000 149.18104 93 GLY B CA 1
ATOM 4944 C C . GLY H 2 88 ? 2.23167 9.55767 24.09813 1.000 156.34243 93 GLY B C 1
ATOM 4945 O O . GLY H 2 88 ? 1.20870 9.79540 24.75391 1.000 157.87946 93 GLY B O 1
ATOM 4946 N N . GLU H 2 89 ? 2.99768 10.52811 23.59506 1.000 159.54281 94 GLU B N 1
ATOM 4947 C CA . GLU H 2 89 ? 2.65472 11.92635 23.80856 1.000 163.10903 94 GLU B CA 1
ATOM 4948 C C . GLU H 2 89 ? 2.86770 12.81803 22.59259 1.000 161.94047 94 GLU B C 1
ATOM 4949 O O . GLU H 2 89 ? 2.52773 14.00412 22.66232 1.000 165.23560 94 GLU B O 1
ATOM 4951 N N . GLU H 2 90 ? 3.41565 12.30583 21.49512 1.000 154.70013 95 GLU B N 1
ATOM 4952 C CA . GLU H 2 90 ? 3.58662 13.12054 20.29924 1.000 150.44435 95 GLU B CA 1
ATOM 4953 C C . GLU H 2 90 ? 2.23961 13.39287 19.64699 1.000 136.98221 95 GLU B C 1
ATOM 4954 O O . GLU H 2 90 ? 1.35358 12.53487 19.63095 1.000 132.18690 95 GLU B O 1
ATOM 4956 N N . GLU H 2 91 ? 2.09062 14.59429 19.10170 1.000 137.66914 96 GLU B N 1
ATOM 4957 C CA . GLU H 2 91 ? 1.00459 14.84231 18.16847 1.000 127.69163 96 GLU B CA 1
ATOM 4958 C C . GLU H 2 91 ? 1.26052 14.07091 16.87929 1.000 121.54089 96 GLU B C 1
ATOM 4959 O O . GLU H 2 91 ? 2.39250 13.99635 16.39333 1.000 123.25425 96 GLU B O 1
ATOM 4961 N N . VAL H 2 92 ? 0.20349 13.47335 16.33598 1.000 111.71603 97 VAL B N 1
ATOM 4962 C CA . VAL H 2 92 ? 0.33242 12.56612 15.20695 1.000 101.84642 97 VAL B CA 1
ATOM 4963 C C . VAL H 2 92 ? -0.37161 13.18685 14.01231 1.000 95.27984 97 VAL B C 1
ATOM 4964 O O . VAL H 2 92 ? -1.14458 14.13901 14.13631 1.000 96.68264 97 VAL B O 1
ATOM 4968 N N . GLN H 2 93 ? -0.08366 12.63858 12.83889 1.000 90.80826 98 GLN B N 1
ATOM 4969 C CA . GLN H 2 93 ? -0.65470 13.12925 11.59738 1.000 88.49745 98 GLN B CA 1
ATOM 4970 C C . GLN H 2 93 ? -1.19275 11.97038 10.77765 1.000 82.64412 98 GLN B C 1
ATOM 4971 O O . GLN H 2 93 ? -0.54578 10.92624 10.66275 1.000 80.53071 98 GLN B O 1
ATOM 4977 N N . LEU H 2 94 ? -2.37277 12.16679 10.19948 1.000 81.70980 99 LEU B N 1
ATOM 4978 C CA . LEU H 2 94 ? -3.00283 11.16988 9.34758 1.000 79.74377 99 LEU B CA 1
ATOM 4979 C C . LEU H 2 94 ? -3.01387 11.69334 7.92101 1.000 82.47041 99 LEU B C 1
ATOM 4980 O O . LEU H 2 94 ? -3.62885 12.72806 7.63992 1.000 84.00744 99 LEU B O 1
ATOM 4985 N N . ILE H 2 95 ? -2.33192 10.98536 7.02975 1.000 84.70489 100 ILE B N 1
ATOM 4986 C CA . ILE H 2 95 ? -2.38496 11.27783 5.60443 1.000 83.94164 100 ILE B CA 1
ATOM 4987 C C . ILE H 2 95 ? -3.55800 10.47426 5.05634 1.000 78.06989 100 ILE B C 1
ATOM 4988 O O . ILE H 2 95 ? -3.47904 9.25013 4.93566 1.000 76.25388 100 ILE B O 1
ATOM 4993 N N . ALA H 2 96 ? -4.64900 11.16194 4.72864 1.000 75.49326 101 ALA B N 1
ATOM 4994 C CA . ALA H 2 96 ? -5.92002 10.51763 4.41938 1.000 74.15626 101 ALA B CA 1
ATOM 4995 C C . ALA H 2 96 ? -6.10908 10.47001 2.90844 1.000 73.57198 101 ALA B C 1
ATOM 4996 O O . ALA H 2 96 ? -6.35908 11.4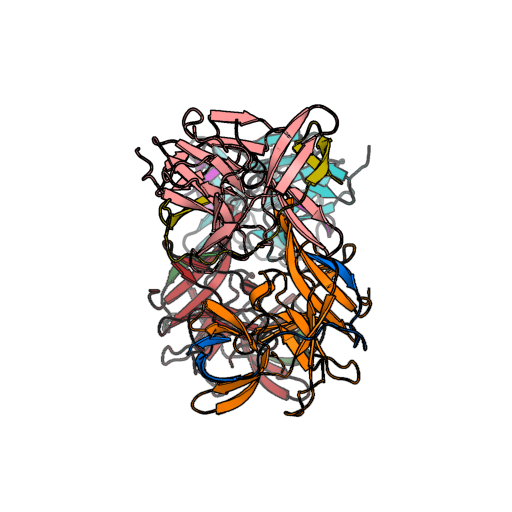9933 2.27234 1.000 77.54614 101 ALA B O 1
ATOM 4998 N N . ALA H 2 97 ? -5.99313 9.27339 2.33673 1.000 68.69508 102 ALA B N 1
ATOM 4999 C CA . ALA H 2 97 ? -6.23719 9.07685 0.91095 1.000 65.52101 102 ALA B CA 1
ATOM 5000 C C . ALA H 2 97 ? -7.67421 8.60067 0.70851 1.000 66.42375 102 ALA B C 1
ATOM 5001 O O . ALA H 2 97 ? -7.95025 7.45430 0.35676 1.000 67.34228 102 ALA B O 1
ATOM 5003 N N . ALA H 2 98 ? -8.59717 9.52895 0.94355 1.000 67.88972 103 ALA B N 1
ATOM 5004 C CA . ALA H 2 98 ? -10.00719 9.25276 0.73990 1.000 68.59770 103 ALA B CA 1
ATOM 5005 C C . ALA H 2 98 ? -10.28025 8.97418 -0.73779 1.000 69.14513 103 ALA B C 1
ATOM 5006 O O . ALA H 2 98 ? -9.60227 9.51621 -1.61540 1.000 70.96114 103 ALA B O 1
ATOM 5008 N N . PRO H 2 99 ? -11.24528 8.10787 -1.04082 1.000 71.59279 104 PRO B N 1
ATOM 5009 C CA . PRO H 2 99 ? -11.52534 7.77936 -2.44446 1.000 76.89343 104 PRO B CA 1
ATOM 5010 C C . PRO H 2 99 ? -12.06034 8.99458 -3.18575 1.000 87.47628 104 PRO B C 1
ATOM 5011 O O . PRO H 2 99 ? -13.01131 9.64108 -2.74141 1.000 91.38727 104 PRO B O 1
ATOM 5015 N N . GLY H 2 100 ? -11.43437 9.30634 -4.31611 1.000 94.89822 105 GLY B N 1
ATOM 5016 C CA . GLY H 2 100 ? -11.85837 10.42447 -5.13430 1.000 101.82537 105 GLY B CA 1
ATOM 5017 C C . GLY H 2 100 ? -11.49732 11.79802 -4.61680 1.000 107.09179 105 GLY B C 1
ATOM 5018 O O . GLY H 2 100 ? -11.94432 12.79441 -5.19686 1.000 114.68480 105 GLY B O 1
ATOM 5019 N N . LYS H 2 101 ? -10.70428 11.89515 -3.55393 1.000 96.67212 106 LYS B N 1
ATOM 5020 C CA . LYS H 2 101 ? -10.34423 13.18076 -2.97833 1.000 92.96115 106 LYS B CA 1
ATOM 5021 C C . LYS H 2 101 ? -8.82922 13.32477 -2.93354 1.000 86.51564 106 LYS B C 1
ATOM 5022 O O . LYS H 2 101 ? -8.09425 12.33180 -2.88650 1.000 82.68886 106 LYS B O 1
ATOM 5024 N N . ASN H 2 102 ? -8.36819 14.57375 -2.94391 1.000 85.04967 107 ASN B N 1
ATOM 5025 C CA . ASN H 2 102 ? -6.93818 14.84077 -2.89425 1.000 81.00182 107 ASN B CA 1
ATOM 5026 C C . ASN H 2 102 ? -6.37314 14.40521 -1.54980 1.000 81.83876 107 ASN B C 1
ATOM 5027 O O . ASN H 2 102 ? -7.02910 14.52934 -0.51191 1.000 83.29683 107 ASN B O 1
ATOM 5032 N N . VAL H 2 103 ? -5.14416 13.88815 -1.57329 1.000 82.82046 108 VAL B N 1
ATOM 5033 C CA . VAL H 2 103 ? -4.49912 13.46547 -0.33785 1.000 79.31477 108 VAL B CA 1
ATOM 5034 C C . VAL H 2 103 ? -4.30406 14.66944 0.56984 1.000 82.18617 108 VAL B C 1
ATOM 5035 O O . VAL H 2 103 ? -3.71805 15.68600 0.17372 1.000 85.83924 108 VAL B O 1
ATOM 5039 N N . VAL H 2 104 ? -4.79702 14.55578 1.79998 1.000 80.34911 109 VAL B N 1
ATOM 5040 C CA . VAL H 2 104 ? -4.73096 15.62884 2.78082 1.000 83.91796 109 VAL B CA 1
ATOM 5041 C C . VAL H 2 104 ? -4.12392 15.07621 4.06140 1.000 78.93315 109 VAL B C 1
ATOM 5042 O O . VAL H 2 104 ? -4.42394 13.94765 4.46763 1.000 74.20627 109 VAL B O 1
ATOM 5046 N N . ASN H 2 105 ? -3.28788 15.88288 4.70650 1.000 80.53597 110 ASN B N 1
ATOM 5047 C CA . ASN H 2 105 ? -2.69584 15.53825 5.98885 1.000 77.45139 110 ASN B CA 1
ATOM 5048 C C . ASN H 2 105 ? -3.49278 16.22246 7.08814 1.000 81.59663 110 ASN B C 1
ATOM 5049 O O . ASN H 2 105 ? -3.79576 17.41636 6.99086 1.000 89.39493 110 ASN B O 1
ATOM 5054 N N . VAL H 2 106 ? -3.82376 15.46659 8.13097 1.000 76.45390 111 VAL B N 1
ATOM 5055 C CA . VAL H 2 106 ? -4.56971 15.97984 9.27044 1.000 77.43034 111 VAL B CA 1
ATOM 5056 C C . VAL H 2 106 ? -3.81767 15.58018 10.52785 1.000 80.62019 111 VAL B C 1
ATOM 5057 O O . VAL H 2 106 ? -3.45270 14.41135 10.69209 1.000 80.43070 111 VAL B O 1
ATOM 5061 N N . GLN H 2 107 ? -3.59862 16.54213 11.41380 1.000 88.11583 112 GLN B N 1
ATOM 5062 C CA . GLN H 2 107 ? -2.85658 16.33244 12.64500 1.000 92.31370 112 GLN B CA 1
ATOM 5063 C C . GLN H 2 107 ? -3.83554 16.31272 13.80806 1.000 97.69856 112 GLN B C 1
ATOM 5064 O O . GLN H 2 107 ? -4.84052 17.02873 13.79432 1.000 102.19383 112 GLN B O 1
ATOM 5070 N N . THR H 2 108 ? -3.55652 15.48079 14.80695 1.000 99.81197 113 THR B N 1
ATOM 5071 C CA . THR H 2 108 ? -4.47148 15.35202 15.92712 1.000 102.52545 113 THR B CA 1
ATOM 5072 C C . THR H 2 108 ? -3.68944 15.01136 17.18546 1.000 103.19922 113 THR B C 1
ATOM 5073 O O . THR H 2 108 ? -2.59646 14.44227 17.12503 1.000 101.76483 113 THR B O 1
ATOM 5077 N N . LYS H 2 109 ? -4.24539 15.40460 18.32106 1.000 106.60226 114 LYS B N 1
ATOM 5078 C CA . LYS H 2 109 ? -3.80036 14.86696 19.59462 1.000 111.56601 114 LYS B CA 1
ATOM 5079 C C . LYS H 2 109 ? -4.42339 13.48716 19.76213 1.000 108.46037 114 LYS B C 1
ATOM 5080 O O . LYS H 2 109 ? -5.65239 13.37418 19.75030 1.000 110.92909 114 LYS B O 1
ATOM 5082 N N . PRO H 2 110 ? -3.62941 12.43128 19.89524 1.000 104.75730 115 PRO B N 1
ATOM 5083 C CA . PRO H 2 110 ? -4.18945 11.08119 19.79472 1.000 98.79606 115 PRO B CA 1
ATOM 5084 C C . PRO H 2 110 ? -5.11441 10.76446 20.95610 1.000 100.72523 115 PRO B C 1
ATOM 5085 O O . PRO H 2 110 ? -5.04736 11.35863 22.03445 1.000 104.98101 115 PRO B O 1
ATOM 5089 N N . SER H 2 111 ? -5.98944 9.79822 20.70917 1.000 96.66422 116 SER B N 1
ATOM 5090 C CA . SER H 2 111 ? -6.82742 9.20835 21.73484 1.000 96.40366 116 SER B CA 1
ATOM 5091 C C . SER H 2 111 ? -6.16344 7.91884 22.20921 1.000 93.99285 116 SER B C 1
ATOM 5092 O O . SER H 2 111 ? -5.05646 7.57236 21.78954 1.000 91.66099 116 SER B O 1
ATOM 5095 N N . LEU H 2 112 ? -6.84342 7.18880 23.08602 1.000 95.30090 117 LEU B N 1
ATOM 5096 C CA . LEU H 2 112 ? -6.25843 5.96635 23.61032 1.000 98.39074 117 LEU B CA 1
ATOM 5097 C C . LEU H 2 112 ? -7.32645 4.89855 23.77151 1.000 97.23797 117 LEU B C 1
ATOM 5098 O O . LEU H 2 112 ? -8.46543 5.19299 24.14524 1.000 98.40654 117 LEU B O 1
ATOM 5103 N N . PHE H 2 113 ? -6.94350 3.65822 23.47084 1.000 93.62175 118 PHE B N 1
ATOM 5104 C CA . PHE H 2 113 ? -7.78452 2.48043 23.64614 1.000 96.24575 118 PHE B CA 1
ATOM 5105 C C . PHE H 2 113 ? -7.16050 1.64361 24.75602 1.000 105.53371 118 PHE B C 1
ATOM 5106 O O . PHE H 2 113 ? -6.04752 1.13141 24.60053 1.000 108.38405 118 PHE B O 1
ATOM 5114 N N . LYS H 2 114 ? -7.86246 1.50984 25.87519 1.000 110.07109 119 LYS B N 1
ATOM 5115 C CA . LYS H 2 114 ? -7.42144 0.63099 26.95212 1.000 114.19001 119 LYS B CA 1
ATOM 5116 C C . LYS H 2 114 ? -8.09948 -0.72718 26.78661 1.000 115.56912 119 LYS B C 1
ATOM 5117 O O . LYS H 2 114 ? -9.29348 -0.85985 27.05880 1.000 119.71962 119 LYS B O 1
ATOM 5119 N N . VAL H 2 115 ? -7.34852 -1.74765 26.36269 1.000 112.56613 120 VAL B N 1
ATOM 5120 C CA . VAL H 2 115 ? -7.94557 -3.06190 26.12513 1.000 113.01092 120 VAL B CA 1
ATOM 5121 C C . VAL H 2 115 ? -7.98754 -3.85349 27.42598 1.000 117.91940 120 VAL B C 1
ATOM 5122 O O . VAL H 2 115 ? -6.98851 -3.93273 28.15003 1.000 121.44614 120 VAL B O 1
ATOM 5126 N N . LYS H 2 116 ? -9.14954 -4.43914 27.72066 1.000 119.53538 121 LYS B N 1
ATOM 5127 C CA . LYS H 2 116 ? -9.28952 -5.28987 28.89458 1.000 123.73326 121 LYS B CA 1
ATOM 5128 C C . LYS H 2 116 ? -8.28055 -6.43096 28.83578 1.000 128.04430 121 LYS B C 1
ATOM 5129 O O . LYS H 2 116 ? -8.10360 -7.07409 27.79546 1.000 124.94393 121 LYS B O 1
ATOM 5131 N N . ASN H 2 117 ? -7.62152 -6.67976 29.96802 1.000 137.25330 122 ASN B N 1
ATOM 5132 C CA . ASN H 2 117 ? -6.64254 -7.76164 30.10515 1.000 143.28560 122 ASN B CA 1
ATOM 5133 C C . ASN H 2 117 ? -5.52057 -7.60777 29.07895 1.000 146.79655 122 ASN B C 1
ATOM 5134 O O . ASN H 2 117 ? -5.09162 -8.57746 28.44998 1.000 147.77561 122 ASN B O 1
ATOM 5139 N N . GLY H 2 118 ? -5.03155 -6.37295 28.91960 1.000 148.72046 123 GLY B N 1
ATOM 5140 C CA . GLY H 2 118 ? -3.95257 -6.08198 27.99124 1.000 146.53073 123 GLY B CA 1
ATOM 5141 C C . GLY H 2 118 ? -3.20553 -4.78571 28.25882 1.000 148.22303 123 GLY B C 1
ATOM 5142 O O . GLY H 2 118 ? -2.93748 -4.44947 29.41544 1.000 153.32628 123 GLY B O 1
ATOM 5143 N N . GLY H 2 119 ? -2.88455 -4.03686 27.19999 1.000 151.74977 124 GLY B N 1
ATOM 5144 C CA . GLY H 2 119 ? -2.13752 -2.80376 27.30864 1.000 154.29745 124 GLY B CA 1
ATOM 5145 C C . GLY H 2 119 ? -2.80651 -1.63651 26.59840 1.000 147.06763 124 GLY B C 1
ATOM 5146 O O . GLY H 2 119 ? -3.91953 -1.74103 26.08955 1.000 149.11262 124 GLY B O 1
ATOM 5147 N N . GLU H 2 120 ? -2.10349 -0.50954 26.58516 1.000 132.73434 125 GLU B N 1
ATOM 5148 C CA . GLU H 2 120 ? -2.60248 0.67674 25.90390 1.000 127.51792 125 GLU B CA 1
ATOM 5149 C C . GLU H 2 120 ? -2.08553 0.78718 24.47176 1.000 119.78015 125 GLU B C 1
ATOM 5150 O O . GLU H 2 120 ? -0.94255 0.43082 24.17210 1.000 119.97491 125 GLU B O 1
ATOM 5152 N N . ILE H 2 121 ? -2.95155 1.28824 23.58525 1.000 110.63169 126 ILE B N 1
ATOM 5153 C CA . ILE H 2 121 ? -2.60559 1.59874 22.19990 1.000 102.90971 126 ILE B CA 1
ATOM 5154 C C . ILE H 2 121 ? -3.31758 2.88834 21.81153 1.000 102.07803 126 ILE B C 1
ATOM 5155 O O . ILE H 2 121 ? -4.46856 3.11779 22.20033 1.000 104.81520 126 ILE B O 1
ATOM 5160 N N . GLY H 2 122 ? -2.62658 3.72948 21.03660 1.000 99.71722 127 GLY B N 1
ATOM 5161 C CA . GLY H 2 122 ? -3.16957 5.01508 20.65123 1.000 97.11954 127 GLY B CA 1
ATOM 5162 C C . GLY H 2 122 ? -4.23661 4.92495 19.57637 1.000 91.95839 127 GLY B C 1
ATOM 5163 O O . GLY H 2 122 ? -4.32266 3.96113 18.81641 1.000 89.42914 127 GLY B O 1
ATOM 5164 N N . ALA H 2 123 ? -5.07058 5.96491 19.52428 1.000 92.94535 128 ALA B N 1
ATOM 5165 C CA . ALA H 2 123 ? -6.19562 6.01994 18.60026 1.000 88.80802 128 ALA B CA 1
ATOM 5166 C C . ALA H 2 123 ? -6.39460 7.44541 18.10173 1.000 88.25005 128 ALA B C 1
ATOM 5167 O O . ALA H 2 123 ? -5.97855 8.41209 18.74267 1.000 92.08999 128 ALA B O 1
ATOM 5169 N N . VAL H 2 124 ? -7.04264 7.56617 16.93962 1.000 83.87585 129 VAL B N 1
ATOM 5170 C CA . VAL H 2 124 ? -7.29363 8.84947 16.28424 1.000 84.19694 129 VAL B CA 1
ATOM 5171 C C . VAL H 2 124 ? -8.79064 8.98523 16.02115 1.000 83.47053 129 VAL B C 1
ATOM 5172 O O . VAL H 2 124 ? -9.43168 8.04372 15.53819 1.000 83.15734 129 VAL B O 1
ATOM 5176 N N . ALA H 2 125 ? -9.36459 10.11369 16.43195 1.000 87.43680 130 ALA B N 1
ATOM 5177 C CA . ALA H 2 125 ? -10.79459 10.35753 16.25674 1.000 89.52126 130 ALA B CA 1
ATOM 5178 C C . ALA H 2 125 ? -11.02062 11.22320 15.01682 1.000 90.41874 130 ALA B C 1
ATOM 5179 O O . ALA H 2 125 ? -11.35659 12.40728 15.08355 1.000 94.12971 130 ALA B O 1
ATOM 5181 N N . LEU H 2 126 ? -10.84968 10.59194 13.85449 1.000 87.16835 131 LEU B N 1
ATOM 5182 C CA . LEU H 2 126 ? -11.15371 11.22156 12.57082 1.000 88.21584 131 LEU B CA 1
ATOM 5183 C C . LEU H 2 126 ? -11.93676 10.25464 11.69489 1.000 83.75478 131 LEU B C 1
ATOM 5184 O O . LEU H 2 126 ? -11.47780 9.13734 11.43508 1.000 81.98088 131 LEU B O 1
ATOM 5189 N N . ASP H 2 127 ? -13.10077 10.70915 11.22144 1.000 86.09190 132 ASP B N 1
ATOM 5190 C CA . ASP H 2 127 ? -14.06982 9.87542 10.51538 1.000 86.04979 132 ASP B CA 1
ATOM 5191 C C . ASP H 2 127 ? -13.83187 9.97278 9.00926 1.000 85.52341 132 ASP B C 1
ATOM 5192 O O . ASP H 2 127 ? -14.08486 11.01813 8.39914 1.000 90.76878 132 ASP B O 1
ATOM 5197 N N . TYR H 2 128 ? -13.36492 8.88512 8.40342 1.000 80.62019 133 TYR B N 1
ATOM 5198 C CA . TYR H 2 128 ? -13.11297 8.86757 6.97143 1.000 76.58023 133 TYR B CA 1
ATOM 5199 C C . TYR H 2 128 ? -13.76002 7.64889 6.32877 1.000 73.05876 133 TYR B C 1
ATOM 5200 O O . TYR H 2 128 ? -13.94403 6.61560 6.98289 1.000 71.18222 133 TYR B O 1
ATOM 5209 N N . PRO H 2 129 ? -14.11807 7.74551 5.04768 1.000 71.15853 134 PRO B N 1
ATOM 5210 C CA . PRO H 2 129 ? -14.87312 6.67082 4.38886 1.000 74.19047 134 PRO B CA 1
ATOM 5211 C C . PRO H 2 129 ? -14.10216 5.36172 4.31225 1.000 78.80155 134 PRO B C 1
ATOM 5212 O O . PRO H 2 129 ? -12.90015 5.27897 4.57429 1.000 79.98591 134 PRO B O 1
ATOM 5216 N N . SER H 2 130 ? -14.83819 4.30836 3.96241 1.000 80.59651 135 SER B N 1
ATOM 5217 C CA . SER H 2 130 ? -14.19924 3.05794 3.59074 1.000 77.51719 135 SER B CA 1
ATOM 5218 C C . SER H 2 130 ? -13.43628 3.28352 2.29547 1.000 77.73564 135 SER B C 1
ATOM 5219 O O . SER H 2 130 ? -13.87929 4.03159 1.41867 1.000 78.59890 135 SER B O 1
ATOM 5222 N N . GLY H 2 131 ? -12.27930 2.64937 2.17811 1.000 76.49865 136 GLY B N 1
ATOM 5223 C CA . GLY H 2 131 ? -11.35033 2.95821 1.12274 1.000 75.23270 136 GLY B CA 1
ATOM 5224 C C . GLY H 2 131 ? -10.23729 3.88964 1.54769 1.000 73.49565 136 GLY B C 1
ATOM 5225 O O . GLY H 2 131 ? -9.21832 3.97487 0.85456 1.000 75.86962 136 GLY B O 1
ATOM 5226 N N . THR H 2 132 ? -10.41923 4.60484 2.65693 1.000 68.34240 137 THR B N 1
ATOM 5227 C CA . THR H 2 132 ? -9.31019 5.26653 3.32517 1.000 65.43679 137 THR B CA 1
ATOM 5228 C C . THR H 2 132 ? -8.60918 4.33657 4.30515 1.000 68.29240 137 THR B C 1
ATOM 5229 O O . THR H 2 132 ? -7.56415 4.70214 4.85472 1.000 71.10853 137 THR B O 1
ATOM 5233 N N . SER H 2 133 ? -9.10721 3.14768 4.39146 1.000 69.70573 138 SER B N 1
ATOM 5234 C CA . SER H 2 133 ? -8.53720 2.16869 5.34149 1.000 74.27469 138 SER B CA 1
ATOM 5235 C C . SER H 2 133 ? -7.10822 1.85119 4.91278 1.000 70.68479 138 SER B C 1
ATOM 5236 O O . SER H 2 133 ? -6.91427 1.62494 3.76002 1.000 70.19263 138 SER B O 1
ATOM 5239 N N . GLY H 2 134 ? -6.17019 1.76213 5.80784 1.000 68.35293 139 GLY B N 1
ATOM 5240 C CA . GLY H 2 134 ? -4.79121 1.54969 5.43202 1.000 68.87405 139 GLY B CA 1
ATOM 5241 C C . GLY H 2 134 ? -3.97918 2.80950 5.26863 1.000 69.93207 139 GLY B C 1
ATOM 5242 O O . GLY H 2 134 ? -2.80920 2.72405 4.87768 1.000 72.32446 139 GLY B O 1
ATOM 5243 N N . SER H 2 135 ? -4.55114 3.97482 5.55540 1.000 70.21105 140 SER B N 1
ATOM 5244 C CA . SER H 2 135 ? -3.80112 5.20564 5.40104 1.000 66.10529 140 SER B CA 1
ATOM 5245 C C . SER H 2 135 ? -2.74908 5.30780 6.49789 1.000 65.29730 140 SER B C 1
ATOM 5246 O O . SER H 2 135 ? -2.94905 4.81500 7.61143 1.000 65.60787 140 SER B O 1
ATOM 5249 N N . PRO H 2 136 ? -1.62607 5.95546 6.21515 1.000 62.08376 141 PRO B N 1
ATOM 5250 C CA . PRO H 2 136 ? -0.54503 5.99550 7.19907 1.000 62.40485 141 PRO B CA 1
ATOM 5251 C C . PRO H 2 136 ? -0.76197 7.07364 8.24691 1.000 67.60021 141 PRO B C 1
ATOM 5252 O O . PRO H 2 136 ? -1.29995 8.15036 7.97577 1.000 70.87692 141 PRO B O 1
ATOM 5256 N N . ILE H 2 137 ? -0.32293 6.75294 9.46225 1.000 68.56348 142 ILE B N 1
ATOM 5257 C CA . ILE H 2 137 ? -0.25387 7.68614 10.57824 1.000 71.91915 142 ILE B CA 1
ATOM 5258 C C . ILE H 2 137 ? 1.21615 7.83948 10.92902 1.000 76.43285 142 ILE B C 1
ATOM 5259 O O . ILE H 2 137 ? 1.91013 6.84071 11.15307 1.000 77.13820 142 ILE B O 1
ATOM 5264 N N . VAL H 2 138 ? 1.68518 9.08454 10.99666 1.000 79.41478 143 VAL B N 1
ATOM 5265 C CA . VAL H 2 138 ? 3.11319 9.35359 11.06831 1.000 82.73624 143 VAL B CA 1
ATOM 5266 C C . VAL H 2 138 ? 3.39626 10.35877 12.17222 1.000 88.93961 143 VAL B C 1
ATOM 5267 O O . VAL H 2 138 ? 2.54029 11.16019 12.54439 1.000 91.70836 143 VAL B O 1
ATOM 5271 N N . ASN H 2 139 ? 4.63827 10.34126 12.65819 1.000 93.32961 144 ASN B N 1
ATOM 5272 C CA . ASN H 2 139 ? 5.07334 11.21142 13.73924 1.000 101.55165 144 ASN B CA 1
ATOM 5273 C C . ASN H 2 139 ? 5.75435 12.45379 13.16487 1.000 112.04238 144 ASN B C 1
ATOM 5274 O O . ASN H 2 139 ? 5.81631 12.65047 11.94866 1.000 112.60034 144 ASN B O 1
ATOM 5279 N N . ARG H 2 140 ? 6.28140 13.30973 14.04793 1.000 120.57761 145 ARG B N 1
ATOM 5280 C CA . ARG H 2 140 ? 6.84841 14.57321 13.58454 1.000 125.68349 145 ARG B CA 1
ATOM 5281 C C . ARG H 2 140 ? 8.04337 14.35719 12.66273 1.000 126.67045 145 ARG B C 1
ATOM 5282 O O . ARG H 2 140 ? 8.32436 15.20426 11.80681 1.000 130.25772 145 ARG B O 1
ATOM 5284 N N . ASN H 2 141 ? 8.75635 13.23833 12.81491 1.000 123.09634 146 ASN B N 1
ATOM 5285 C CA . ASN H 2 141 ? 9.90231 12.93538 11.96220 1.000 124.80707 146 ASN B CA 1
ATOM 5286 C C . ASN H 2 141 ? 9.52625 12.40590 10.58178 1.000 117.50619 146 ASN B C 1
ATOM 5287 O O . ASN H 2 141 ? 10.39722 12.35594 9.70581 1.000 119.48801 146 ASN B O 1
ATOM 5292 N N . GLY H 2 142 ? 8.27023 12.03169 10.35523 1.000 110.74486 147 GLY B N 1
ATOM 5293 C CA . GLY H 2 142 ? 7.85817 11.44134 9.09589 1.000 105.94691 147 GLY B CA 1
ATOM 5294 C C . GLY H 2 142 ? 7.94113 9.93022 8.98451 1.000 101.94643 147 GLY B C 1
ATOM 5295 O O . GLY H 2 142 ? 7.69408 9.39805 7.89410 1.000 97.23271 147 GLY B O 1
ATOM 5296 N N . GLU H 2 143 ? 8.30315 9.22536 10.05326 1.000 101.61218 148 GLU B N 1
ATOM 5297 C CA . GLU H 2 143 ? 8.24612 7.77039 10.07483 1.000 97.35641 148 GLU B CA 1
ATOM 5298 C C . GLU H 2 143 ? 6.81512 7.31075 10.38338 1.000 93.92179 148 GLU B C 1
ATOM 5299 O O . GLU H 2 143 ? 6.06416 7.98055 11.10269 1.000 96.07205 148 GLU B O 1
ATOM 5301 N N . VAL H 2 144 ? 6.46407 6.11325 9.91369 1.000 88.22110 149 VAL B N 1
ATOM 5302 C CA . VAL H 2 144 ? 5.07906 5.64134 9.96425 1.000 81.25974 149 VAL B CA 1
ATOM 5303 C C . VAL H 2 144 ? 4.83009 4.94779 11.29501 1.000 82.43094 149 VAL B C 1
ATOM 5304 O O . VAL H 2 144 ? 5.44708 3.92310 11.60209 1.000 82.53621 149 VAL B O 1
ATOM 5308 N N . ILE H 2 145 ? 3.88313 5.48363 12.05646 1.000 84.08903 150 ILE B N 1
ATOM 5309 C CA . ILE H 2 145 ? 3.59017 4.97208 13.38803 1.000 85.03388 150 ILE B CA 1
ATOM 5310 C C . ILE H 2 145 ? 2.55314 3.85506 13.35427 1.000 79.36741 150 ILE B C 1
ATOM 5311 O O . ILE H 2 145 ? 2.57615 2.96298 14.20723 1.000 80.25962 150 ILE B O 1
ATOM 5316 N N . GLY H 2 146 ? 1.65810 3.87503 12.37828 1.000 73.99308 151 GLY B N 1
ATOM 5317 C CA . GLY H 2 146 ? 0.63407 2.85594 12.27042 1.000 71.64280 151 GLY B CA 1
ATOM 5318 C C . GLY H 2 146 ? -0.27196 3.18471 11.10710 1.000 68.43715 151 GLY B C 1
ATOM 5319 O O . GLY H 2 146 ? -0.15196 4.23802 10.47395 1.000 71.26118 151 GLY B O 1
ATOM 5320 N N . LEU H 2 147 ? -1.18599 2.26243 10.83012 1.000 65.42363 152 LEU B N 1
ATOM 5321 C CA . LEU H 2 147 ? -2.15503 2.44430 9.76096 1.000 62.93913 152 LEU B CA 1
ATOM 5322 C C . LEU H 2 147 ? -3.54100 2.71196 10.33573 1.000 62.50223 152 LEU B C 1
ATOM 5323 O O . LEU H 2 147 ? -3.83197 2.41022 11.49506 1.000 63.58920 152 LEU B O 1
ATOM 5328 N N . TYR H 2 148 ? -4.39302 3.28507 9.49514 1.000 64.79724 153 TYR B N 1
ATOM 5329 C CA . TYR H 2 148 ? -5.71899 3.74352 9.87969 1.000 69.81100 153 TYR B CA 1
ATOM 5330 C C . TYR H 2 148 ? -6.77104 2.81690 9.28473 1.000 74.74054 153 TYR B C 1
ATOM 5331 O O . TYR H 2 148 ? -6.61509 2.32969 8.16125 1.000 72.55080 153 TYR B O 1
ATOM 5340 N N . GLY H 2 149 ? -7.84401 2.57474 10.03703 1.000 84.77859 154 GLY B N 1
ATOM 5341 C CA . GLY H 2 149 ? -8.95705 1.81918 9.49289 1.000 86.03137 154 GLY B CA 1
ATOM 5342 C C . GLY H 2 149 ? -9.59905 0.77416 10.38804 1.000 87.80000 154 GLY B C 1
ATOM 5343 O O . GLY H 2 149 ? -10.64707 0.22780 10.03167 1.000 89.78708 154 GLY B O 1
ATOM 5344 N N . ASN H 2 150 ? -8.99901 0.47739 11.53934 1.000 81.62558 155 ASN B N 1
ATOM 5345 C CA . ASN H 2 150 ? -9.55900 -0.48458 12.48340 1.000 77.15662 155 ASN B CA 1
ATOM 5346 C C . ASN H 2 150 ? -9.90394 0.24582 13.76962 1.000 79.48321 155 ASN B C 1
ATOM 5347 O O . ASN H 2 150 ? -9.01690 0.80051 14.42799 1.000 83.61002 155 ASN B O 1
ATOM 5352 N N . GLY H 2 151 ? -11.18492 0.24823 14.12467 1.000 79.75956 156 GLY B N 1
ATOM 5353 C CA . GLY H 2 151 ? -11.61786 0.95153 15.31592 1.000 81.06498 156 GLY B CA 1
ATOM 5354 C C . GLY H 2 151 ? -13.04785 0.69003 15.74526 1.000 83.66003 156 GLY B C 1
ATOM 5355 O O . GLY H 2 151 ? -13.62289 -0.36427 15.45242 1.000 84.46539 156 GLY B O 1
ATOM 5356 N N . ILE H 2 152 ? -13.63380 1.65880 16.44823 1.000 84.28379 157 ILE B N 1
ATOM 5357 C CA . ILE H 2 152 ? -14.95779 1.51547 17.03344 1.000 85.69712 157 ILE B CA 1
ATOM 5358 C C . ILE H 2 152 ? -15.82877 2.68402 16.60121 1.000 84.45749 157 ILE B C 1
ATOM 5359 O O . ILE H 2 152 ? -15.34876 3.71149 16.11608 1.000 81.48872 157 ILE B O 1
ATOM 5364 N N . LEU H 2 153 ? -17.13377 2.49924 16.77246 1.000 83.41263 158 LEU B N 1
ATOM 5365 C CA . LEU H 2 153 ? -18.09875 3.58217 16.68232 1.000 81.87561 158 LEU B CA 1
ATOM 5366 C C . LEU H 2 153 ? -18.46368 3.96672 18.11092 1.000 87.17624 158 LEU B C 1
ATOM 5367 O O . LEU H 2 153 ? -18.73168 3.09262 18.93788 1.000 92.34528 158 LEU B O 1
ATOM 5372 N N . VAL H 2 154 ? -18.46764 5.26404 18.40752 1.000 85.76555 159 VAL B N 1
ATOM 5373 C CA . VAL H 2 154 ? -18.74758 5.70252 19.76906 1.000 87.64735 159 VAL B CA 1
ATOM 5374 C C . VAL H 2 154 ? -20.17057 6.25060 19.81452 1.000 91.85049 159 VAL B C 1
ATOM 5375 O O . VAL H 2 154 ? -20.92060 6.11757 18.83969 1.000 91.61098 159 VAL B O 1
ATOM 5379 N N . GLY H 2 155 ? -20.54851 6.88882 20.93085 1.000 96.64580 160 GLY B N 1
ATOM 5380 C CA . GLY H 2 155 ? -21.95849 7.18311 21.17258 1.000 102.07803 160 GLY B CA 1
ATOM 5381 C C . GLY H 2 155 ? -22.58751 8.06398 20.11065 1.000 141.92491 160 GLY B C 1
ATOM 5382 O O . GLY H 2 155 ? -23.73953 7.85859 19.72192 1.000 105.48107 160 GLY B O 1
ATOM 5383 N N . ASP H 2 156 ? -21.84850 9.05344 19.62656 1.000 136.81640 161 ASP B N 1
ATOM 5384 C CA . ASP H 2 156 ? -22.37652 9.93734 18.59562 1.000 130.36563 161 ASP B CA 1
ATOM 5385 C C . ASP H 2 156 ? -22.29859 9.32683 17.19728 1.000 121.85672 161 ASP B C 1
ATOM 5386 O O . ASP H 2 156 ? -22.58860 10.01478 16.21354 1.000 123.01475 161 ASP B O 1
ATOM 5391 N N . ASN H 2 157 ? -21.89462 8.06171 17.09863 1.000 112.41874 162 ASN B N 1
ATOM 5392 C CA . ASN H 2 157 ? -21.79968 7.22842 15.90252 1.000 102.08592 162 ASN B CA 1
ATOM 5393 C C . ASN H 2 157 ? -20.64171 7.64542 15.00203 1.000 97.04848 162 ASN B C 1
ATOM 5394 O O . ASN H 2 157 ? -20.52376 7.11122 13.88960 1.000 93.15327 162 ASN B O 1
ATOM 5399 N N . SER H 2 158 ? -19.79667 8.58285 15.41499 1.000 97.55117 163 SER B N 1
ATOM 5400 C CA . SER H 2 158 ? -18.60569 8.84297 14.62766 1.000 95.29564 163 SER B CA 1
ATOM 5401 C C . SER H 2 158 ? -17.64171 7.67410 14.77489 1.000 93.82967 163 SER B C 1
ATOM 5402 O O . SER H 2 158 ? -17.70070 6.89914 15.73373 1.000 93.12432 163 SER B O 1
ATOM 5405 N N . PHE H 2 159 ? -16.73475 7.56205 13.81798 1.000 93.88757 164 PHE B N 1
ATOM 5406 C CA . PHE H 2 159 ? -15.75578 6.48904 13.83310 1.000 90.47137 164 PHE B CA 1
ATOM 5407 C C . PHE H 2 159 ? -14.47774 6.97473 14.50053 1.000 88.36849 164 PHE B C 1
ATOM 5408 O O . PHE H 2 159 ? -14.04672 8.11249 14.29528 1.000 89.67391 164 PHE B O 1
ATOM 5416 N N . VAL H 2 160 ? -13.88073 6.10358 15.31045 1.000 83.10470 165 VAL B N 1
ATOM 5417 C CA . VAL H 2 160 ? -12.57471 6.35119 15.90513 1.000 78.31465 165 VAL B CA 1
ATOM 5418 C C . VAL H 2 160 ? -11.69775 5.14686 15.61340 1.000 76.89869 165 VAL B C 1
ATOM 5419 O O . VAL H 2 160 ? -12.04776 4.01625 15.97163 1.000 81.41502 165 VAL B O 1
ATOM 5423 N N . SER H 2 161 ? -10.55876 5.39014 14.97909 1.000 73.16140 166 SER B N 1
ATOM 5424 C CA . SER H 2 161 ? -9.65581 4.34364 14.53119 1.000 72.57975 166 SER B CA 1
ATOM 5425 C C . SER H 2 161 ? -8.48577 4.20364 15.49130 1.000 74.83792 166 SER B C 1
ATOM 5426 O O . SER H 2 161 ? -8.12773 5.13542 16.21328 1.000 82.27302 166 SER B O 1
ATOM 5429 N N . ALA H 2 162 ? -7.88680 3.02062 15.48255 1.000 68.63191 167 ALA B N 1
ATOM 5430 C CA . ALA H 2 162 ? -6.67378 2.76240 16.23779 1.000 71.75071 167 ALA B CA 1
ATOM 5431 C C . ALA H 2 162 ? -5.45881 2.91540 15.33358 1.000 69.87680 167 ALA B C 1
ATOM 5432 O O . ALA H 2 162 ? -5.51686 2.64110 14.13188 1.000 69.99787 167 ALA B O 1
ATOM 5434 N N . ILE H 2 163 ? -4.35478 3.36901 15.92305 1.000 71.04799 168 ILE B N 1
ATOM 5435 C CA . ILE H 2 163 ? -3.09680 3.49319 15.19687 1.000 68.95300 168 ILE B CA 1
ATOM 5436 C C . ILE H 2 163 ? -2.49284 2.09810 15.12935 1.000 66.45797 168 ILE B C 1
ATOM 5437 O O . ILE H 2 163 ? -1.67682 1.71500 15.97474 1.000 67.66864 168 ILE B O 1
ATOM 5442 N N . SER H 2 164 ? -2.89890 1.33702 14.11419 1.000 64.12085 169 SER B N 1
ATOM 5443 C CA . SER H 2 164 ? -2.59394 -0.08609 14.02071 1.000 61.56791 169 SER B CA 1
ATOM 5444 C C . SER H 2 164 ? -1.13696 -0.30755 13.62890 1.000 65.75788 169 SER B C 1
ATOM 5445 O O . SER H 2 164 ? -0.71799 0.07526 12.53147 1.000 64.92621 169 SER B O 1
ATOM 5448 N N . GLN H 2 165 ? -0.37094 -0.93961 14.51855 1.000 71.62964 170 GLN B N 1
ATOM 5449 C CA . GLN H 2 165 ? 1.04105 -1.21789 14.28980 1.000 77.87776 170 GLN B CA 1
ATOM 5450 C C . GLN H 2 165 ? 1.39203 -2.58327 14.87126 1.000 85.53394 170 GLN B C 1
ATOM 5451 O O . GLN H 2 165 ? 0.69305 -3.10932 15.74086 1.000 87.59998 170 GLN B O 1
ATOM 5457 N N . THR H 2 166 ? 2.48700 -3.15584 14.37184 1.000 90.52928 171 THR B N 1
ATOM 5458 C CA . THR H 2 166 ? 3.00399 -4.43534 14.85220 1.000 96.06152 171 THR B CA 1
ATOM 5459 C C . THR H 2 166 ? 3.87304 -4.27001 16.09799 1.000 102.72284 171 THR B C 1
ATOM 5460 O O . THR H 2 166 ? 3.73505 -5.01796 17.06981 1.000 105.59161 171 THR B O 1
#

Solvent-accessible surface area: 32701 Å² total; per-residue (Å²): 113,54,16,0,81,6,105,74,72,19,120,40,58,65,39,98,104,21,102,124,53,40,73,77,39,189,47,102,4,70,48,41,110,83,5,114,20,45,116,157,145,16,49,67,4,0,6,0,0,23,21,63,14,32,6,19,58,43,24,32,0,0,0,1,3,51,62,26,5,4,0,0,0,52,55,7,0,120,24,14,60,0,46,91,145,73,52,66,43,93,48,65,83,50,28,83,57,76,6,0,0,0,1,55,25,89,38,42,9,91,10,202,61,101,46,82,35,103,8,5,1,2,0,1,6,34,75,67,104,52,65,25,18,13,8,48,19,2,53,0,39,31,77,156,58,48,79,51,6,0,8,19,18,84,52,36,100,2,0,10,0,0,0,5,0,30,77,137,21,38,2,2,0,0,3,13,19,18,5,92,46,86,118,43,27,31,1,0,1,16,10,35,99,144,17,4,64,13,110,66,56,29,126,45,48,84,100,98,173,24,124,65,65,48,69,62,47,90,50,109,1,52,46,42,86,152,7,60,38,51,148,154,25,1,76,9,97,68,69,34,73,44,54,59,38,102,100,24,138,68,73,49,64,73,30,197,40,103,3,64,28,42,65,135,4,57,28,53,125,194,90,141,22,132,74,3,1,1,0,0,25,15,67,18,29,11,27,62,45,20,67,0,0,0,1,2,53,39,19,5,2,0,0,0,48,32,0,0,124,26,16,56,0,48,65,151,76,43,131,30,90,42,64,87,43,29,68,102,67,9,1,0,0,0,52,27,67,38,103,6,95,11,76,68,102,45,98,30,20,0,2,2,4,1,1,6,48,70,51,104,42,78,24,11,50,8,61,24,4,34,0,39,26,61,142,60,48,75,66,6,0,1,21,12,92,60,37,94,9,2,8,0,0,0,0,0,7,132,130,25,49,2,2,2,1,1,12,22,14,5,93,33,82,113,28,38,39,6,0,1,14,15,44,95,89,63,14,1,62,3,128,69,65,35,75,40,56,69,40,97,105,23,75,81,60,40,83,38,34,155,45,106,4,65,47,42,116,80,3,118,29,45,128,265,26,115,90,6,2,4,0,0,49,16,54,36,99,18,35,75,71,16,76,0,0,0,0,1,57,65,43,12,0,0,0,0,8,40,2,0,70,1,10,30,0,45,43,127,74,52,74,32,75,3,2,77,5,24,8,86,72,11,0,0,0,1,52,14,74,40,46,9,131,11,82,61,113,44,96,26,46,0,1,0,4,1,1,19,52,70,37,96,49,62,34,16,47,4,63,16,1,48,0,39,26,145,138,60,49,75,57,1,0,1,22,13,73,56,41,80,2,0,5,0,0,0,0,0,31,81,140,22,46,5,3,2,3,2,11,19,17,7,78,21,88,121,30,37,38,1,0,4,3,13,41,89,157,83,16,101,82,2,0,0,0,0,26,16,61,30,118,34,34,63,64,18,53,0,0,0,2,2,62,49,38,1,2,0,0,0,8,59,1,0,61,2,12,32,0,47,46,145,78,50,75,31,81,8,4,78,4,22,10,100,61,9,0,0,0,0,46,16,66,39,82,8,123,12,74,64,101,42,95,29,40,1,0,1,2,0,2,13,48,75,33,111,49,55,24,3,37,2,52,19,3,36,0,34,32,71,171,63,47,72,71,4,0,0,18,14,63,53,35,93,1,0,9,0,0,0,0,0,30,70,145,22,48,6,2,1,0,2,15,21,16,5,80,18,86,116,30,39,32,2,0,3,14,13,47,99

Organism: NCBI:txid11089

Nearest PDB structures (foldseek):
  6urv-assembly4_D  TM=1.007E+00  e=2.634E-29  Yellow fever virus
  5zmq-assembly3_F  TM=9.780E-01  e=4.660E-20  Zika virus
  7vmv-assembly1_B  TM=9.711E-01  e=5.171E-19  dengue virus type 4
  7vmv-assembly2_D  TM=9.700E-01  e=8.280E-19  dengue virus type 4
  4r8t-assembly1_B  TM=9.246E-01  e=2.235E-16  Japanese encephalitis virus

Radius of gyration: 30.42 Å; Cα contacts (8 Å, |Δi|>4): 2178; chains: 8; bounding box: 64×85×70 Å

Foldseek 3Di:
DPDDDDDDDDDDDDDPPDDDDDDDDDDDWDADPVRDTGD/DADDFDKDFDWDQDPVGIWGQAIWTDDPRKIKFFCVSQVQPWDDDPRDTWTWPDDDVVLRMTITPDDDDADDADPQFAWKWWQFPAIPDDTDIDIDRWDWDADPPDHIFTKHFDAGDRSSHGTFMAHPVRGTHATWDDFDADDVRTTMTTRRDD/DDDDDDDDDDDDDDPPDDDDDDDDDDDWDADPVGDIDD/DDDDDDDDDDDDDDPPDDDDDDDDDDDWDADPVGDIDD/DDADDFDKAFAWDQDPVGIWGLEMWTGDPRKIKFFCVSDVQPWDDDPRDIWTWPDDDVVLRMTMTDDDDPQDAADPQFFWKWWQFPAIVDHTDIDTDGWDWDQDVPDGIFIKAFDAGDSSHHHTFMGTPVRGTHATWHDADQDDVRGTITTRRDD/DPDDDDDDDDDDDDDPPDDDDDDDDDDDWDADPVGDIDD/DDDWDKAFAWDQDPVGIWGQEIWTADPNKTKFFCVSQVQPWGDDPRDIWTWPDDDVVLRMTMTDDDDDADAADPQFFWKKWFFDAIPDDTDIGIDGWDWDQDDPDHIFIKAFDAGDRSSGHTFMAGPVRGTRATWDDFDQDDVRGTMTTRRDD/DQPPFAKAFDWDQDPVGIWGQAIWTHDPRKTKFFCVSQVFPWDADPNRIWGWDDDDVVLRMTMTGDDDDQDAADPQFFWKWWQFPAIPDDTDIDIDGWDWDQDPPDHIFTKAQDAGDRSSGHTFMAGPVRGTHATWDDFDQDDVRGTMTTRRDD

B-factor: mean 98.18, std 25.59, range [30.0, 206.16]

Secondary structure (DSSP, 8-state):
--SEEEEEEE-----TTPEE-----EEEEEE-TTS-EE-/-PPPSEEEEEEEEETTEEEEEEEEEEETTEEEEEHHHHTTPPEEETTEEE-EEEEETTTTEEEESSS--------SSS-EEEEE--TTS--EEEEE--EEEEETTS-EEEEE-----TT-TTEEEE-TTS-EEEEEEEEEE-TT--EEEEEE--/--SEEEEEEE-----TTPEE-----EEEEEE-TTS-EE-/-PPSEEEEEEEE-SS-EEEEEEEEEETTEEEEEHHHHTTPPEEETTEEE-EEEEETTTTEEEESSS--------SS--EEEEE--TTS--EEEEE--EEEEETTS-EEEEE-----TTSTT-EEE-TTS-EEEEEEEEEE-TTS-EEEEEE--/--EEEEEEE-----TTPPB-----EEEEEE-TTS-EE-/---PPSEEEEEEEEETTEEEEEEEEEEETTEEEEEHHHHTTPPEEETTEEE-EEEEETTTTEEEESSS--------SS--EEEEE--TTS--EEEEE--EEEEETTS-EEEEE-----GGGTT-EEE-TTS-EEEES--EEE-TTS-EEEE-B--/--EEEEEEE-----TTPEE-----EEEEEE-TTS-EE-/----SEEEEEEEEETTEEEEEEEEEEETTEEEEEHHHHTT--EEETTEEE-EEEEETTTTEEEESS---------SS--EEEEE--TTS--EEEEE--EEEEETTS-EEEEE-----TTSTT-EEE-TTS-EEEES--EEE-TTS-EEEE-B--

CATH classification: 2.40.10.120 (+1 more: 2.40.10.10)

InterPro domains:
  IPR000069 Envelope glycoprotein M, flavivirus [PF01004] (212-285)
  IPR000208 RNA-directed RNA polymerase, fingers/palm subdomains, flavivirus [PF00972] (2758-3210)
  IPR000336 Flavivirus/Alphavirus glycoprotein, immunoglobulin-like domain superfamily [G3DSA:2.60.40.350] (578-683)
  IPR000404 Flavivirus non-structural protein NS4A [PF01350] (2111-2254)
  IPR000487 Non-structural protein NS2B, flavivirus [PF01002] (1358-1484)
  IPR000487 Non-structural protein NS2B, flavivirus [PS51527] (1355-1484)
  IPR000752 Flavivirus non-structural protein NS2A [PF01005] (1139-1323)
  IPR001122 Capsid protein C, flavivirus [PF01003] (5-119)
  IPR001157 Non-structural protein NS1, flavivirus [PF00948] (780-1133)
  IPR001528 Flavivirus non-structural protein NS4B [PF01349] (2257-2500)
  IPR001650 Helicase, C-terminal domain-like [PS51194] (1820-1997)
  IPR001650 Helicase, C-terminal domain-like [SM00490] (1858-1953)
  IPR001850 Non-structural protein NS3, peptidase S7, flavivirus [PF00949] (1504-1655)
  IPR001850 Non-structural protein NS3, peptidase S7, flavivirus [PS51528] (1485-1665)
  IPR002535 Flavivirus polyprotein propeptide [PF01570] (126-209)
  IPR002877 Ribosomal RNA methyltransferase, FtsJ domain [PF01728] (2561-2730)
  IPR007094 RNA-directed RNA polymerase, catalytic domain [PS50507] (3035-3187)
  IPR009003 Peptidase S1, PA clan [SSF50494] (1497-1656)
  IPR011492 Non-structural protein NS3-like, DEAD-box helicase, flavivirus [PF07652] (1673-1818)
  IPR011998 Envelope glycoprotein E, central and dimerisation domain, flavivirus [PF00869] (287-579)